Protein 8YYE (pdb70)

Sequence (765 aa):
GNDYPIVLVHGLGGWGKGEFLGYRYWGGLKDIEFYLNQTGHRTYVAT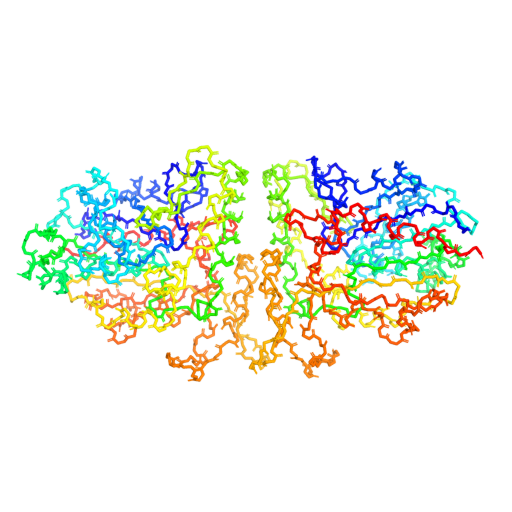VGPVSSNWDRAVELYYYIKGGTVDYGAAHAKEHGHARFGRTYPGIYGQWDETNKIHLIGHSMGGQTSRMLVELLKSGSQKEQEYYSQHPEEGISPLFTGGKNWVHSVTSLATPHNGSTFADQEQIVSFIKDFIIHLASAAGQKQESLIYDFKLDQWGLKRQPGESFHAYMNRVMTSPIWQSNDISAYDLTTFGAQELNQWMKTYPDVYYLSYTGNASYRGVVTGNYYPIGTMHPLFTLISMQMGSYTRQSPAPVIDRSWLPNDGIVNVVSAKYPFGHPNSPYDGAIKQGVWNSFPVMEGWDHMDFINFIGSNTPGYFSIYGYYNDVANRVHSLPKSGNDYPIVLVHGLGGWGKGEFLGYRYWGGLKDIEFYLNQTGHRTYVATVGPVSSNWDRAVELYYYIKGGTVDYGAAHAKEHGHARFGRTYPGIYGQWDETNKIHLIGHSMGGQTSRMLVELLKSGSQKEQEYYSQHPEEGISPLFTGGKNWVHSVTSLATPHNGSTFADQEQIVSFIKDFIIHLASAAGQKQESLIYDFKLDQWGLKRQPGESFHAYMNRVMTSPIWQSNDISAYDLTTFGAQELNQWMKTYPDVYYLSYTGNASYRGVVTGNYYPIGTMHPLFTLISMQMGSYTRQSPAPVIDRSWLPNDGIVNVVSAKYPFGHPNSPYDGAIKQGVWNSFPVMEGWDHMDFINFIGSNTPGYFSIYGYYNDVANRVHSLPK

Organism: NCBI:txid35841

Nearest PDB structures (foldseek):
  5ah1-assembly1_A  TM=9.373E-01  e=2.092E-51  Clostridium botulinum
  2hih-assembly1_A  TM=8.710E-01  e=2.775E-42  Staphylococcus hyicus
  8yib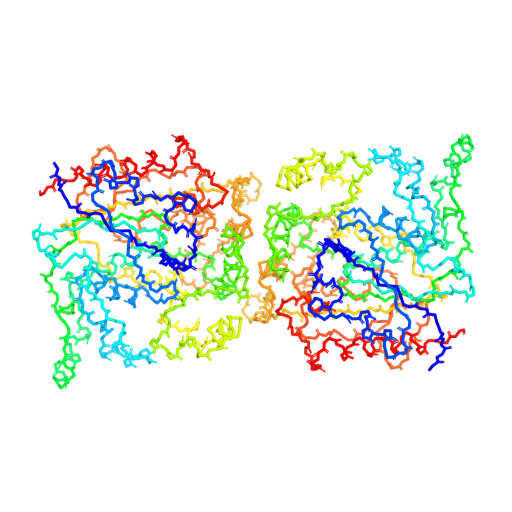-assembly1_B  TM=8.744E-01  e=1.181E-40  Staphylococcus aureus
  8s9r-assembly1_A  TM=8.376E-01  e=1.169E-41  Staphylococcus aureus USA100-CA-126
  6ksl-assembly1_B  TM=8.538E-01  e=1.849E-39  Staphylococcus aureus

InterPro domains:
  IPR029058 Alpha/Beta hydrolase fold [G3DSA:3.40.50.1820] (35-417)
  IPR029058 Alpha/Beta hydrolase fold [SSF53474] (36-390)
  IPR056304 Lipase-like, C-terminal domain [PF24708] (37-389)

Structure (mmCIF, N/CA/C/O backbone):
data_8YYE
#
_entry.id   8YYE
#
_cell.length_a   48.859
_cell.length_b   148.965
_cell.length_c   58.884
_cell.angle_alpha   90.000
_cell.angle_beta   100.948
_cell.angle_gamma   90.000
#
_symmetry.space_group_name_H-M   'P 1 21 1'
#
loop_
_entity.id
_entity.type
_entity.pdbx_description
1 polymer 'triacylglycerol lipase'
2 non-polymer 'ZINC ION'
3 water water
#
loop_
_atom_site.group_PDB
_atom_site.id
_atom_site.type_symbol
_atom_site.label_atom_id
_atom_site.label_alt_id
_atom_site.label_comp_id
_atom_site.label_asym_id
_atom_site.label_entity_id
_atom_site.label_seq_id
_atom_site.pdbx_PDB_ins_code
_atom_site.Cartn_x
_atom_site.Cartn_y
_atom_site.Cartn_z
_atom_site.occupancy
_atom_site.B_iso_or_equiv
_atom_site.auth_seq_id
_atom_site.auth_comp_id
_atom_site.auth_asym_id
_atom_site.auth_atom_id
_atom_site.pdbx_PDB_model_num
ATOM 1 N N . GLY A 1 4 ? 1.89419 -4.14852 -11.78160 1.000 43.49522 4 GLY A N 1
ATOM 2 C CA . GLY A 1 4 ? 2.55052 -4.26923 -10.49007 1.000 45.50267 4 GLY A CA 1
ATOM 3 C C . GLY A 1 4 ? 1.92144 -5.35539 -9.63628 1.000 53.85667 4 GLY A C 1
ATOM 4 O O . GLY A 1 4 ? 2.00284 -6.55122 -9.96861 1.000 55.74716 4 GLY A O 1
ATOM 5 N N . ASN A 1 5 ? 1.28081 -4.94970 -8.53824 1.000 50.83459 5 ASN A N 1
ATOM 6 C CA . ASN A 1 5 ? 0.62432 -5.89212 -7.64471 1.000 49.32407 5 ASN A CA 1
ATOM 7 C C . ASN A 1 5 ? -0.66249 -5.29953 -7.08844 1.000 47.48836 5 ASN A C 1
ATOM 8 O O . ASN A 1 5 ? -0.88231 -4.08737 -7.11459 1.000 48.62229 5 ASN A O 1
ATOM 13 N N . ASP A 1 6 ? -1.50523 -6.19012 -6.56905 1.000 49.35974 6 ASP A N 1
ATOM 14 C CA . ASP A 1 6 ? -2.79468 -5.84572 -5.98509 1.000 46.89238 6 ASP A CA 1
ATOM 15 C C . ASP A 1 6 ? -2.83233 -6.07343 -4.47360 1.000 44.63801 6 ASP A C 1
ATOM 16 O O . ASP A 1 6 ? -3.91970 -6.16811 -3.89435 1.000 41.57377 6 ASP A O 1
ATOM 21 N N . TYR A 1 7 ? -1.67947 -6.17448 -3.82689 1.000 41.70910 7 TYR A N 1
ATOM 22 C CA . TYR A 1 7 ? -1.63736 -6.52767 -2.41322 1.000 38.82940 7 TYR A CA 1
ATOM 23 C C . TYR A 1 7 ? -2.17615 -5.39600 -1.53861 1.000 39.50224 7 TYR A C 1
ATOM 24 O O . TYR A 1 7 ? -1.75995 -4.23488 -1.70059 1.000 36.09626 7 TYR A O 1
ATOM 33 N N . PRO A 1 8 ? -3.06009 -5.67874 -0.58233 1.000 35.86900 8 PRO A N 1
ATOM 34 C CA . PRO A 1 8 ? -3.51565 -4.62502 0.32488 1.000 33.33102 8 PRO A CA 1
ATOM 35 C C . PRO A 1 8 ? -2.38239 -4.12052 1.20203 1.000 30.85298 8 PRO A C 1
ATOM 36 O O . PRO A 1 8 ? -1.39995 -4.81704 1.46503 1.000 32.76434 8 PRO A O 1
ATOM 40 N N . ILE A 1 9 ? -2.51875 -2.89167 1.61134 1.000 32.45712 9 ILE A N 1
ATOM 41 C CA . ILE A 1 9 ? -1.62075 -2.23723 2.54925 1.000 28.09497 9 ILE A CA 1
ATOM 42 C C . ILE A 1 9 ? -2.14410 -2.49128 3.95343 1.000 30.51623 9 ILE A C 1
ATOM 43 O O . ILE A 1 9 ? -3.36008 -2.60913 4.16265 1.000 27.96142 9 ILE A O 1
ATOM 48 N N . VAL A 1 10 ? -1.23745 -2.59177 4.92079 1.000 27.10399 10 VAL A N 1
ATOM 49 C CA . VAL A 1 10 ? -1.60294 -2.64342 6.33211 1.000 28.74891 10 VAL A CA 1
ATOM 50 C C . VAL A 1 10 ? -0.74627 -1.63615 7.09331 1.000 29.89298 10 VAL A C 1
ATOM 51 O O . VAL A 1 10 ? 0.49357 -1.67909 7.04145 1.000 24.31370 10 VAL A O 1
ATOM 55 N N . LEU A 1 11 ? -1.41051 -0.71154 7.77603 1.000 31.24553 11 LEU A N 1
ATOM 56 C CA . LEU A 1 11 ? -0.71714 0.35713 8.47319 1.000 28.31003 11 LEU A CA 1
ATOM 57 C C . LEU A 1 11 ? -0.51493 -0.06022 9.92575 1.000 28.68407 11 LEU A C 1
ATOM 58 O O . LEU A 1 11 ? -1.43425 -0.58670 10.56628 1.000 25.96834 11 LEU A O 1
ATOM 63 N N . VAL A 1 12 ? 0.69595 0.14567 10.42680 1.000 24.09686 12 VAL A N 1
ATOM 64 C CA . VAL A 1 12 ? 1.09067 -0.27451 11.76171 1.000 24.72642 12 VAL A CA 1
ATOM 65 C C . VAL A 1 12 ? 1.58174 0.95845 12.52422 1.000 27.04219 12 VAL A C 1
ATOM 66 O O . VAL A 1 12 ? 2.67227 1.48554 12.25065 1.000 22.51772 12 VAL A O 1
ATOM 70 N N . HIS A 1 13 ? 0.77224 1.42434 13.47245 1.000 24.29535 13 HIS A N 1
ATOM 71 C CA . HIS A 1 13 ? 1.13799 2.56745 14.29092 1.000 21.60236 13 HIS A CA 1
ATOM 72 C C . HIS A 1 13 ? 2.36901 2.23191 15.12000 1.000 27.01460 13 HIS A C 1
ATOM 73 O O . HIS A 1 13 ? 2.73996 1.06158 15.27118 1.000 25.36478 13 HIS A O 1
ATOM 80 N N . GLY A 1 14 ? 2.99772 3.26642 15.66890 1.000 23.24587 14 GLY A N 1
ATOM 81 C CA . GLY A 1 14 ? 4.17351 3.11194 16.50590 1.000 23.44124 14 GLY A CA 1
ATOM 82 C C . GLY A 1 14 ? 3.86973 3.34960 17.96935 1.000 21.59024 14 GLY A C 1
ATOM 83 O O . GLY A 1 14 ? 2.76977 3.06950 18.44873 1.000 23.34008 14 GLY A O 1
ATOM 84 N N . LEU A 1 15 ? 4.84410 3.89964 18.68631 1.000 22.26954 15 LEU A N 1
ATOM 85 C CA . LEU A 1 15 ? 4.68938 4.12260 20.11664 1.000 22.75874 15 LEU A CA 1
ATOM 86 C C . LEU A 1 15 ? 3.52749 5.07788 20.39789 1.000 27.00473 15 LEU A C 1
ATOM 87 O O . LEU A 1 15 ? 3.41519 6.14047 19.76906 1.000 24.50942 15 LEU A O 1
ATOM 92 N N . GLY A 1 16 ? 2.67350 4.70009 21.36104 1.000 21.50508 16 GLY A N 1
ATOM 93 C CA . GLY A 1 16 ? 1.49460 5.45352 21.73160 1.000 18.74891 16 GLY A CA 1
ATOM 94 C C . GLY A 1 16 ? 0.27594 5.22132 20.86297 1.000 22.92650 16 GLY A C 1
ATOM 95 O O . GLY A 1 16 ? -0.82477 5.64218 21.25289 1.000 21.99209 16 GLY A O 1
ATOM 96 N N . GLY A 1 17 ? 0.42944 4.56349 19.71056 1.000 21.46663 17 GLY A N 1
ATOM 97 C CA . GLY A 1 17 ? -0.66353 4.48503 18.75432 1.000 21.20134 17 GLY A CA 1
ATOM 98 C C . GLY A 1 17 ? -1.90616 3.84143 19.35520 1.000 27.45761 17 GLY A C 1
ATOM 99 O O . GLY A 1 17 ? -1.82569 2.99457 20.25122 1.000 27.69704 17 GLY A O 1
ATOM 100 N N . TRP A 1 18 ? -3.06466 4.24159 18.83082 1.000 30.11406 18 TRP A N 1
ATOM 101 C CA . TRP A 1 18 ? -4.37614 3.86564 19.34393 1.000 28.03042 18 TRP A CA 1
ATOM 102 C C . TRP A 1 18 ? -5.27354 3.45714 18.18120 1.000 32.12546 18 TRP A C 1
ATOM 103 O O . TRP A 1 18 ? -5.07575 3.88984 17.04343 1.000 30.20534 18 TRP A O 1
ATOM 114 N N . GLY A 1 19 ? -6.28941 2.62835 18.47569 1.000 33.58185 19 GLY A N 1
ATOM 115 C CA . GLY A 1 19 ? -7.28073 2.24781 17.49052 1.000 33.25527 19 GLY A CA 1
ATOM 116 C C . GLY A 1 19 ? -8.43453 3.23815 17.43713 1.000 39.27348 19 GLY A C 1
ATOM 117 O O . GLY A 1 19 ? -8.64070 4.02620 18.36187 1.000 41.15126 19 GLY A O 1
ATOM 118 N N . LYS A 1 20 ? -9.18527 3.22412 16.33284 1.000 44.60717 20 LYS A N 1
ATOM 119 C CA . LYS A 1 20 ? -10.40476 4.02406 16.32092 1.000 45.18639 20 LYS A CA 1
ATOM 120 C C . LYS A 1 20 ? -11.40583 3.38695 17.27066 1.000 52.17029 20 LYS A C 1
ATOM 121 O O . LYS A 1 20 ? -11.38683 2.17150 17.50730 1.000 55.08873 20 LYS A O 1
ATOM 127 N N . GLY A 1 21 ? -12.28310 4.21056 17.82178 1.000 49.55043 21 GLY A N 1
ATOM 128 C CA . GLY A 1 21 ? -13.05115 3.79341 18.96487 1.000 46.26766 21 GLY A CA 1
ATOM 129 C C . GLY A 1 21 ? -12.38184 4.13573 20.27273 1.000 44.36249 21 GLY A C 1
ATOM 130 O O . GLY A 1 21 ? -12.98818 3.94239 21.33579 1.000 47.49498 21 GLY A O 1
ATOM 131 N N . GLU A 1 22 ? -11.14596 4.62847 20.22565 1.000 38.16505 22 GLU A N 1
ATOM 132 C CA . GLU A 1 22 ? -10.50097 5.16801 21.41026 1.000 38.61862 22 GLU A CA 1
ATOM 133 C C . GLU A 1 22 ? -10.64671 6.68240 21.50857 1.000 40.54598 22 GLU A C 1
ATOM 134 O O . GLU A 1 22 ? -10.77640 7.21145 22.61789 1.000 40.55207 22 GLU A O 1
ATOM 140 N N . PHE A 1 23 ? -10.67476 7.38317 20.37318 1.000 39.17959 23 PHE A N 1
ATOM 141 C CA . PHE A 1 23 ? -10.98317 8.81137 20.31442 1.000 37.36211 23 PHE A CA 1
ATOM 142 C C . PHE A 1 23 ? -11.99788 9.03150 19.20947 1.000 37.79767 23 PHE A C 1
ATOM 143 O O . PHE A 1 23 ? -11.71860 8.71635 18.05003 1.000 45.65709 23 PHE A O 1
ATOM 151 N N . LEU A 1 24 ? -13.15675 9.58531 19.54110 1.000 38.74448 24 LEU A N 1
ATOM 152 C CA . LEU A 1 24 ? -14.12800 9.90922 18.50212 1.000 35.13519 24 LEU A CA 1
ATOM 153 C C . LEU A 1 24 ? -13.60407 11.08194 17.67843 1.000 37.76598 24 LEU A C 1
ATOM 154 O O . LEU A 1 24 ? -13.30262 12.15057 18.22218 1.000 42.76256 24 LEU A O 1
ATOM 156 N N . GLY A 1 25 ? -13.44334 10.86999 16.37551 1.000 39.83597 25 GLY A N 1
ATOM 157 C CA . GLY A 1 25 ? -13.07783 11.93664 15.46610 1.000 37.07461 25 GLY A CA 1
ATOM 158 C C . GLY A 1 25 ? -11.60059 12.22501 15.31591 1.000 42.14228 25 GLY A C 1
ATOM 159 O O . GLY A 1 25 ? -11.24780 13.17784 14.60843 1.000 46.52177 25 GLY A O 1
ATOM 160 N N . TYR A 1 26 ? -10.72394 11.45278 15.95073 1.000 37.75227 26 TYR A N 1
ATOM 161 C CA . TYR A 1 26 ? -9.28141 11.68718 15.87510 1.000 34.57985 26 TYR A CA 1
ATOM 162 C C . TYR A 1 26 ? -8.58485 10.35048 15.63701 1.000 39.24464 26 TYR A C 1
ATOM 163 O O . TYR A 1 26 ? -8.55050 9.48514 16.52434 1.000 32.96428 26 TYR A O 1
ATOM 172 N N . ARG A 1 27 ? -8.03479 10.19523 14.43829 1.000 31.39449 27 ARG A N 1
ATOM 173 C CA . ARG A 1 27 ? -7.37818 8.98613 13.98611 1.000 29.28985 27 ARG A CA 1
ATOM 174 C C . ARG A 1 27 ? -5.86684 9.12500 14.08913 1.000 31.98960 27 ARG A C 1
ATOM 175 O O . ARG A 1 27 ? -5.30434 10.19712 13.86512 1.000 31.45197 27 ARG A O 1
ATOM 183 N N . TYR A 1 28 ? -5.20538 8.01862 14.42670 1.000 31.61474 28 TYR A N 1
ATOM 184 C CA . TYR A 1 28 ? -3.74738 8.01129 14.38158 1.000 30.31335 28 TYR A CA 1
ATOM 185 C C . TYR A 1 28 ? -3.22979 8.35496 12.98357 1.000 28.26567 28 TYR A C 1
ATOM 186 O O . TYR A 1 28 ? -2.29804 9.15514 12.84424 1.000 31.67836 28 TYR A O 1
ATOM 195 N N . TRP A 1 29 ? -3.81718 7.76727 11.94068 1.000 23.86843 29 TRP A N 1
ATOM 196 C CA . TRP A 1 29 ? -3.34869 7.98575 10.57462 1.000 26.38963 29 TRP A CA 1
ATOM 197 C C . TRP A 1 29 ? -4.19090 9.06759 9.92820 1.000 33.46921 29 TRP A C 1
ATOM 198 O O . TRP A 1 29 ? -5.15950 8.77190 9.22742 1.000 35.35076 29 TRP A O 1
ATOM 209 N N . GLY A 1 30 ? -3.79894 10.33388 10.12955 1.000 30.46785 30 GLY A N 1
ATOM 210 C CA . GLY A 1 30 ? -4.48572 11.47185 9.54668 1.000 29.52820 30 GLY A CA 1
ATOM 211 C C . GLY A 1 30 ? -4.89779 12.53492 10.54153 1.000 34.27551 30 GLY A C 1
ATOM 212 O O . GLY A 1 30 ? -5.11106 13.69102 10.13741 1.000 32.57080 30 GLY A O 1
ATOM 213 N N . GLY A 1 31 ? -4.99819 12.19269 11.83028 1.000 35.08766 31 GLY A N 1
ATOM 214 C CA . GLY A 1 31 ? -5.47764 13.11413 12.84968 1.000 29.23589 31 GLY A CA 1
ATOM 215 C C . GLY A 1 31 ? -6.93742 13.45607 12.62321 1.000 33.92986 31 GLY A C 1
ATOM 216 O O . GLY A 1 31 ? -7.81666 12.63142 12.88760 1.000 29.84574 31 GLY A O 1
ATOM 217 N N . LEU A 1 32 ? -7.20663 14.66098 12.10526 1.000 32.11129 32 LEU A N 1
ATOM 218 C CA . LEU A 1 32 ? -8.54758 15.04934 11.69641 1.000 27.65948 32 LEU A CA 1
ATOM 219 C C . LEU A 1 32 ? -8.91026 14.51598 10.31561 1.000 30.25920 32 LEU A C 1
ATOM 220 O O . LEU A 1 32 ? -10.06077 14.66247 9.89467 1.000 31.88508 32 LEU A O 1
ATOM 225 N N . LYS A 1 33 ? -7.97803 13.86709 9.62167 1.000 30.60253 33 LYS A N 1
ATOM 226 C CA . LYS A 1 33 ? -8.22902 13.26021 8.31948 1.000 37.35012 33 LYS A CA 1
ATOM 227 C C . LYS A 1 33 ? -8.22581 11.73920 8.46661 1.000 37.06856 33 LYS A C 1
ATOM 228 O O . LYS A 1 33 ? -7.68596 11.22171 9.44441 1.000 41.68752 33 LYS A O 1
ATOM 234 N N . ASP A 1 34 ? -8.88242 11.00948 7.53877 1.000 32.50602 34 ASP A N 1
ATOM 235 C CA . ASP A 1 34 ? -8.76045 9.54373 7.49052 1.000 37.74826 34 ASP A CA 1
ATOM 236 C C . ASP A 1 34 ? -7.89774 9.22238 6.25895 1.000 40.47437 34 ASP A C 1
ATOM 237 O O . ASP A 1 34 ? -8.35135 9.30710 5.10877 1.000 37.91471 34 ASP A O 1
ATOM 242 N N . ILE A 1 35 ? -6.63373 8.87169 6.51358 1.000 37.33896 35 ILE A N 1
ATOM 243 C CA . ILE A 1 35 ? -5.73163 8.45579 5.44089 1.000 38.00102 35 ILE A CA 1
ATOM 244 C C . ILE A 1 35 ? -6.19307 7.13859 4.82515 1.000 36.49283 35 ILE A C 1
ATOM 245 O O . ILE A 1 35 ? -6.25875 6.99531 3.59415 1.000 37.51531 35 ILE A O 1
ATOM 250 N N . GLU A 1 36 ? -6.50895 6.15384 5.66672 1.000 35.09825 36 GLU A N 1
ATOM 251 C CA . GLU A 1 36 ? -6.93610 4.85116 5.15132 1.000 40.73802 36 GLU A CA 1
ATOM 252 C C . GLU A 1 36 ? -8.19833 4.98562 4.30576 1.000 39.72775 36 GLU A C 1
ATOM 253 O O . GLU A 1 36 ? -8.41509 4.21151 3.36155 1.000 33.14328 36 GLU A O 1
ATOM 259 N N . PHE A 1 37 ? -9.05392 5.95589 4.63790 1.000 37.39055 37 PHE A N 1
ATOM 260 C CA . PHE A 1 37 ? -10.24341 6.16162 3.83126 1.000 33.35465 37 PHE A CA 1
ATOM 261 C C . PHE A 1 37 ? -9.87767 6.79913 2.50876 1.000 35.98742 37 PHE A C 1
ATOM 262 O O . PHE A 1 37 ? -10.46074 6.47244 1.46991 1.000 35.92785 37 PHE A O 1
ATOM 270 N N . TYR A 1 38 ? -8.88888 7.69009 2.52029 1.000 37.58576 38 TYR A N 1
ATOM 271 C CA . TYR A 1 38 ? -8.48292 8.30647 1.27079 1.000 35.07517 38 TYR A CA 1
ATOM 272 C C . TYR A 1 38 ? -7.85756 7.26916 0.34936 1.000 36.25028 38 TYR A C 1
ATOM 273 O O . TYR A 1 38 ? -8.13542 7.26003 -0.85470 1.000 39.19283 38 TYR A O 1
ATOM 282 N N . LEU A 1 39 ? -7.02707 6.37472 0.90201 1.000 31.30001 39 LEU A N 1
ATOM 283 C CA . LEU A 1 39 ? -6.37234 5.35222 0.08498 1.000 32.48967 39 LEU A CA 1
ATOM 284 C C . LEU A 1 39 ? -7.38646 4.38480 -0.50410 1.000 35.01058 39 LEU A C 1
ATOM 285 O O . LEU A 1 39 ? -7.29849 4.02510 -1.68221 1.000 34.18848 39 LEU A O 1
ATOM 290 N N . ASN A 1 40 ? -8.35206 3.93905 0.30227 1.000 36.43311 40 ASN A N 1
ATOM 291 C CA . ASN A 1 40 ? -9.32386 2.97828 -0.21086 1.000 37.25510 40 ASN A CA 1
ATOM 292 C C . ASN A 1 40 ? -10.20928 3.62688 -1.27054 1.000 38.26697 40 ASN A C 1
ATOM 293 O O . ASN A 1 40 ? -10.49395 3.01829 -2.30707 1.000 42.83594 40 ASN A O 1
ATOM 298 N N . GLN A 1 41 ? -10.62147 4.87491 -1.05291 1.000 36.20277 41 GLN A N 1
ATOM 299 C CA . GLN A 1 41 ? -11.42353 5.55376 -2.06136 1.000 41.17209 41 GLN A CA 1
ATOM 300 C C . GLN A 1 41 ? -10.67052 5.76525 -3.37205 1.000 37.65050 41 GLN A C 1
ATOM 301 O O . GLN A 1 41 ? -11.29716 5.77135 -4.43508 1.000 35.14258 41 GLN A O 1
ATOM 307 N N . THR A 1 42 ? -9.35023 5.93707 -3.32648 1.000 33.97521 42 THR A N 1
ATOM 308 C CA . THR A 1 42 ? -8.55346 6.12463 -4.52983 1.000 34.48747 42 THR A CA 1
ATOM 309 C C . THR A 1 42 ? -7.98544 4.80194 -5.06167 1.000 40.30760 42 THR A C 1
ATOM 310 O O . THR A 1 42 ? -6.99404 4.81111 -5.79677 1.000 45.92318 42 THR A O 1
ATOM 314 N N . GLY A 1 43 ? -8.57769 3.66558 -4.69345 1.000 35.57572 43 GLY A N 1
ATOM 315 C CA . GLY A 1 43 ? -8.25050 2.40945 -5.33302 1.000 36.91038 43 GLY A CA 1
ATOM 316 C C . GLY A 1 43 ? -7.13439 1.59873 -4.71143 1.000 42.71244 43 GLY A C 1
ATOM 317 O O . GLY A 1 43 ? -6.61528 0.68228 -5.36713 1.000 41.65284 43 GLY A O 1
ATOM 318 N N . HIS A 1 44 ? -6.74924 1.87775 -3.47523 1.000 35.68737 44 HIS A N 1
ATOM 319 C CA . HIS A 1 44 ? -5.74426 1.05656 -2.81288 1.000 38.30824 44 HIS A CA 1
ATOM 320 C C . HIS A 1 44 ? -6.35505 0.45563 -1.54673 1.000 37.73494 44 HIS A C 1
ATOM 321 O O . HIS A 1 44 ? -6.59331 1.16822 -0.56385 1.000 31.87963 44 HIS A O 1
ATOM 328 N N . ARG A 1 45 ? -6.62097 -0.85565 -1.57219 1.000 33.77723 45 ARG A N 1
ATOM 329 C CA . ARG A 1 45 ? -7.20447 -1.50976 -0.40471 1.000 39.61465 45 ARG A CA 1
ATOM 330 C C . ARG A 1 45 ? -6.23810 -1.37915 0.76636 1.000 40.12714 45 ARG A C 1
ATOM 331 O O . ARG A 1 45 ? -5.07692 -1.79901 0.67165 1.000 33.37720 45 ARG A O 1
ATOM 339 N N . THR A 1 46 ? -6.70714 -0.73171 1.84420 1.000 35.93565 46 THR A N 1
ATOM 340 C CA . THR A 1 46 ? -5.88578 -0.37837 2.99967 1.000 37.88954 46 THR A CA 1
ATOM 341 C C . THR A 1 46 ? -6.57054 -0.74407 4.31086 1.000 35.75533 46 THR A C 1
ATOM 342 O O . THR A 1 46 ? -7.74518 -0.41690 4.51814 1.000 36.68016 46 THR A O 1
ATOM 346 N N . TYR A 1 47 ? -5.81400 -1.41150 5.19611 1.000 32.98023 47 TYR A N 1
ATOM 347 C CA . TYR A 1 47 ? -6.25781 -1.81471 6.52823 1.000 32.92260 47 TYR A CA 1
ATOM 348 C C . TYR A 1 47 ? -5.40302 -1.14692 7.61023 1.000 31.76645 47 TYR A C 1
ATOM 349 O O . TYR A 1 47 ? -4.16778 -1.11526 7.51236 1.000 29.99169 47 TYR A O 1
ATOM 358 N N . VAL A 1 48 ? -6.05605 -0.64228 8.65762 1.000 25.62141 48 VAL A N 1
ATOM 359 C CA . VAL A 1 48 ? -5.36995 -0.10931 9.83032 1.000 28.84102 48 VAL A CA 1
ATOM 360 C C . VAL A 1 48 ? -5.30824 -1.20719 10.87975 1.000 28.99917 48 VAL A C 1
ATOM 361 O O . VAL A 1 48 ? -6.34745 -1.70837 11.32077 1.000 34.82864 48 VAL A O 1
ATOM 365 N N . ALA A 1 49 ? -4.10524 -1.57995 11.30253 1.000 30.13582 49 ALA A N 1
ATOM 366 C CA . ALA A 1 49 ? -3.97866 -2.56892 12.36060 1.000 29.54706 49 ALA A CA 1
ATOM 367 C C . ALA A 1 49 ? -3.66002 -1.86645 13.67167 1.000 33.45410 49 ALA A C 1
ATOM 368 O O . ALA A 1 49 ? -3.08798 -0.77478 13.68382 1.000 27.03721 49 ALA A O 1
ATOM 370 N N . THR A 1 50 ? -4.06149 -2.49650 14.77828 1.000 33.38395 50 THR A N 1
ATOM 371 C CA . THR A 1 50 ? -3.92108 -1.91294 16.10499 1.000 30.64837 50 THR A CA 1
ATOM 372 C C . THR A 1 50 ? -3.29691 -2.94828 17.02864 1.000 28.17251 50 THR A C 1
ATOM 373 O O . THR A 1 50 ? -3.86609 -4.02047 17.24548 1.000 30.18580 50 THR A O 1
ATOM 377 N N . VAL A 1 51 ? -2.12037 -2.62856 17.54809 1.000 26.43530 51 VAL A N 1
ATOM 378 C CA . VAL A 1 51 ? -1.36919 -3.47440 18.44584 1.000 24.70018 51 VAL A CA 1
ATOM 379 C C . VAL A 1 51 ? -1.06999 -2.64301 19.68943 1.000 24.28341 51 VAL A C 1
ATOM 380 O O . VAL A 1 51 ? -1.51968 -1.50762 19.80306 1.000 28.84616 51 VAL A O 1
ATOM 384 N N . GLY A 1 52 ? -0.30457 -3.20140 20.62045 1.000 30.59279 52 GLY A N 1
ATOM 385 C CA . GLY A 1 52 ? -0.06581 -2.52674 21.87972 1.000 28.19455 52 GLY A CA 1
ATOM 386 C C . GLY A 1 52 ? 0.71859 -1.24313 21.70549 1.000 26.78318 52 GLY A C 1
ATOM 387 O O . GLY A 1 52 ? 1.75846 -1.22607 21.04370 1.000 27.63450 52 GLY A O 1
ATOM 388 N N . PRO A 1 53 ? 0.23611 -0.13920 22.28998 1.000 23.48980 53 PRO A N 1
ATOM 389 C CA . PRO A 1 53 ? 0.92828 1.14690 22.07180 1.000 24.50361 53 PRO A CA 1
ATOM 390 C C . PRO A 1 53 ? 2.30364 1.22711 22.70942 1.000 24.26414 53 PRO A C 1
ATOM 391 O O . PRO A 1 53 ? 3.12674 2.02794 22.25671 1.000 25.25711 53 PRO A O 1
ATOM 395 N N . VAL A 1 54 ? 2.58100 0.44412 23.75386 1.000 25.38971 54 VAL A N 1
ATOM 396 C CA . VAL A 1 54 ? 3.78422 0.61498 24.56324 1.000 24.20104 54 VAL A CA 1
ATOM 397 C C . VAL A 1 54 ? 4.47519 -0.70009 24.88339 1.000 24.65784 54 VAL A C 1
ATOM 398 O O . VAL A 1 54 ? 5.49479 -0.69390 25.58097 1.000 26.14533 54 VAL A O 1
ATOM 402 N N . SER A 1 55 ? 3.97907 -1.82448 24.39453 1.000 23.41148 55 SER A N 1
ATOM 403 C CA . SER A 1 55 ? 4.67660 -3.06482 24.71413 1.000 27.57248 55 SER A CA 1
ATOM 404 C C . SER A 1 55 ? 5.85268 -3.29407 23.75364 1.000 24.94656 55 SER A C 1
ATOM 405 O O . SER A 1 55 ? 6.19928 -2.44649 22.91955 1.000 23.03566 55 SER A O 1
ATOM 408 N N . SER A 1 56 ? 6.49907 -4.44653 23.90492 1.000 23.87810 56 SER A N 1
ATOM 409 C CA . SER A 1 56 ? 7.65377 -4.78138 23.08899 1.000 25.63567 56 SER A CA 1
ATOM 410 C C . SER A 1 56 ? 7.26033 -4.99564 21.62776 1.000 26.43105 56 SER A C 1
ATOM 411 O O . SER A 1 56 ? 6.12305 -5.35213 21.30226 1.000 29.70758 56 SER A O 1
ATOM 414 N N . ASN A 1 57 ? 8.23078 -4.77330 20.73760 1.000 23.87305 57 ASN A N 1
ATOM 415 C CA . ASN A 1 57 ? 8.04515 -5.13904 19.33467 1.000 26.62970 57 ASN A CA 1
ATOM 416 C C . ASN A 1 57 ? 7.66857 -6.61959 19.18602 1.000 27.61342 57 ASN A C 1
ATOM 417 O O . ASN A 1 57 ? 6.82318 -6.96326 18.34747 1.000 25.06529 57 ASN A O 1
ATOM 422 N N . TRP A 1 58 ? 8.24545 -7.50374 20.01422 1.000 23.89394 58 TRP A N 1
ATOM 423 C CA . TRP A 1 58 ? 7.83204 -8.91017 20.00226 1.000 26.01533 58 TRP A CA 1
ATOM 424 C C . TRP A 1 58 ? 6.34438 -9.03616 20.31294 1.000 23.55738 58 TRP A C 1
ATOM 425 O O . TRP A 1 58 ? 5.57448 -9.60943 19.53242 1.000 24.66852 58 TRP A O 1
ATOM 436 N N . ASP A 1 59 ? 5.91444 -8.46606 21.43015 1.000 23.81007 59 ASP A N 1
ATOM 437 C CA . ASP A 1 59 ? 4.50045 -8.50790 21.78585 1.000 26.26459 59 ASP A CA 1
ATOM 438 C C . ASP A 1 59 ? 3.62671 -7.94498 20.66733 1.000 28.85388 59 ASP A C 1
ATOM 439 O O . ASP A 1 59 ? 2.59654 -8.53434 20.31949 1.000 26.98907 59 ASP A O 1
ATOM 444 N N . ARG A 1 60 ? 4.05602 -6.82325 20.06212 1.000 25.55386 60 ARG A N 1
ATOM 445 C CA . ARG A 1 60 ? 3.29846 -6.15640 18.99988 1.000 26.27324 60 ARG A CA 1
ATOM 446 C C . ARG A 1 60 ? 3.27872 -6.96490 17.69586 1.000 23.48549 60 ARG A C 1
ATOM 447 O O . ARG A 1 60 ? 2.25717 -7.00034 16.99605 1.000 20.16101 60 ARG A O 1
ATOM 455 N N . ALA A 1 61 ? 4.39464 -7.60376 17.33990 1.000 23.44476 61 ALA A N 1
ATOM 456 C CA . ALA A 1 61 ? 4.40963 -8.42544 16.12783 1.000 27.89715 61 ALA A CA 1
ATOM 457 C C . ALA A 1 61 ? 3.47567 -9.62649 16.24471 1.000 26.38152 61 ALA A C 1
ATOM 458 O O . ALA A 1 61 ? 2.76300 -9.96218 15.28694 1.000 25.10266 61 ALA A O 1
ATOM 460 N N . VAL A 1 62 ? 3.46946 -10.29594 17.39892 1.000 21.96522 62 VAL A N 1
ATOM 461 C CA . VAL A 1 62 ? 2.57431 -11.43466 17.57002 1.000 21.85581 62 VAL A CA 1
ATOM 462 C C . VAL A 1 62 ? 1.11997 -10.98734 17.48159 1.000 22.83857 62 VAL A C 1
ATOM 463 O O . VAL A 1 62 ? 0.32625 -11.56354 16.72811 1.000 24.70630 62 VAL A O 1
ATOM 467 N N . GLU A 1 63 ? 0.76269 -9.93793 18.23733 1.000 24.99814 63 GLU A N 1
ATOM 468 C CA . GLU A 1 63 ? -0.57013 -9.33255 18.14744 1.000 25.30051 63 GLU A CA 1
ATOM 469 C C . GLU A 1 63 ? -0.93274 -8.96473 16.71351 1.000 23.81386 63 GLU A C 1
ATOM 470 O O . GLU A 1 63 ? -2.06489 -9.18474 16.27118 1.000 24.35127 63 GLU A O 1
ATOM 476 N N . LEU A 1 64 ? 0.00661 -8.36934 15.98458 1.000 24.05973 64 LEU A N 1
ATOM 477 C CA . LEU A 1 64 ? -0.26981 -7.92445 14.62220 1.000 26.89304 64 LEU A CA 1
ATOM 478 C C . LEU A 1 64 ? -0.54858 -9.10652 13.69822 1.000 27.82286 64 LEU A C 1
ATOM 479 O O . LEU A 1 64 ? -1.36326 -9.01156 12.76541 1.000 23.05541 64 LEU A O 1
ATOM 484 N N . TYR A 1 65 ? 0.13295 -10.22537 13.93143 1.000 27.27946 65 TYR A N 1
ATOM 485 C CA . TYR A 1 65 ? -0.16310 -11.42042 13.15503 1.000 29.09173 65 TYR A CA 1
ATOM 486 C C . TYR A 1 65 ? -1.62251 -11.83066 13.33936 1.000 27.98859 65 TYR A C 1
ATOM 487 O O . TYR A 1 65 ? -2.36428 -11.98746 12.35876 1.000 27.13011 65 TYR A O 1
ATOM 496 N N . TYR A 1 66 ? -2.06924 -11.95665 14.59583 1.000 26.01074 66 TYR A N 1
ATOM 497 C CA . TYR A 1 66 ? -3.42047 -12.45707 14.83052 1.000 27.08141 66 TYR A CA 1
ATOM 498 C C . TYR A 1 66 ? -4.46145 -11.41509 14.45308 1.000 26.76403 66 TYR A C 1
ATOM 499 O O . TYR A 1 66 ? -5.58541 -11.76696 14.06826 1.000 24.03856 66 TYR A O 1
ATOM 508 N N . TYR A 1 67 ? -4.09235 -10.13236 14.51974 1.000 28.42198 67 TYR A N 1
ATOM 509 C CA . TYR A 1 67 ? -4.98737 -9.07659 14.06388 1.000 26.14023 67 TYR A CA 1
ATOM 510 C C . TYR A 1 67 ? -5.31782 -9.24676 12.58941 1.000 25.30865 67 TYR A C 1
ATOM 511 O O . TYR A 1 67 ? -6.48837 -9.17198 12.20111 1.000 26.96658 67 TYR A O 1
ATOM 520 N N . ILE A 1 68 ? -4.30070 -9.48050 11.75501 1.000 23.46952 68 ILE A N 1
ATOM 521 C CA . ILE A 1 68 ? -4.52403 -9.69838 10.32488 1.000 26.82733 68 ILE A CA 1
ATOM 522 C C . ILE A 1 68 ? -5.09968 -11.09560 10.06462 1.000 31.92741 68 ILE A C 1
ATOM 523 O O . ILE A 1 68 ? -6.18020 -11.23946 9.48529 1.000 31.58153 68 ILE A O 1
ATOM 528 N N . LYS A 1 69 ? -4.37487 -12.14845 10.48223 1.000 30.22345 69 LYS A N 1
ATOM 529 C CA . LYS A 1 69 ? -4.76036 -13.52000 10.13176 1.000 28.77331 69 LYS A CA 1
ATOM 530 C C . LYS A 1 69 ? -6.04824 -13.94942 10.81690 1.000 29.37571 69 LYS A C 1
ATOM 531 O O . LYS A 1 69 ? -6.89091 -14.61089 10.20048 1.000 27.76251 69 LYS A O 1
ATOM 537 N N . GLY A 1 70 ? -6.20660 -13.61109 12.09295 1.000 30.05241 70 GLY A N 1
ATOM 538 C CA . GLY A 1 70 ? -7.29026 -14.15732 12.88318 1.000 27.69600 70 GLY A CA 1
ATOM 539 C C . GLY A 1 70 ? -6.81544 -15.26073 13.81218 1.000 30.36626 70 GLY A C 1
ATOM 540 O O . GLY A 1 70 ? -5.98192 -16.07803 13.42486 1.000 28.89474 70 GLY A O 1
ATOM 541 N N . GLY A 1 71 ? -7.31711 -15.28081 15.04178 1.000 26.64164 71 GLY A N 1
ATOM 542 C CA . GLY A 1 71 ? -7.00526 -16.28672 16.02803 1.000 23.94184 71 GLY A CA 1
ATOM 543 C C . GLY A 1 71 ? -6.75095 -15.65514 17.38067 1.000 31.53027 71 GLY A C 1
ATOM 544 O O . GLY A 1 71 ? -7.02932 -14.47481 17.60776 1.000 31.15776 71 GLY A O 1
ATOM 545 N N . THR A 1 72 ? -6.19327 -16.44728 18.29246 1.000 27.94893 72 THR A N 1
ATOM 546 C CA . THR A 1 72 ? -5.90784 -15.98702 19.64467 1.000 31.43139 72 THR A CA 1
ATOM 547 C C . THR A 1 72 ? -4.41332 -15.73420 19.79864 1.000 27.65068 72 THR A C 1
ATOM 548 O O . THR A 1 72 ? -3.59450 -16.59249 19.45465 1.000 24.52082 72 THR A O 1
ATOM 552 N N . VAL A 1 73 ? -4.07318 -14.54251 20.30908 1.000 26.99605 73 VAL A N 1
ATOM 553 C CA . VAL A 1 73 ? -2.67949 -14.14411 20.47818 1.000 23.57730 73 VAL A CA 1
ATOM 554 C C . VAL A 1 73 ? -1.96795 -15.11785 21.41448 1.000 24.60618 73 VAL A C 1
ATOM 555 O O . VAL A 1 73 ? -2.41657 -15.37537 22.54317 1.000 22.22847 73 VAL A O 1
ATOM 559 N N . ASP A 1 74 ? -0.83460 -15.64053 20.94244 1.000 21.38242 74 ASP A N 1
ATOM 560 C CA . ASP A 1 74 ? 0.04395 -16.54588 21.67953 1.000 25.28842 74 ASP A CA 1
ATOM 561 C C . ASP A 1 74 ? 1.44311 -15.95005 21.62034 1.000 24.50539 74 ASP A C 1
ATOM 562 O O . ASP A 1 74 ? 2.06202 -15.90352 20.55195 1.000 27.13551 74 ASP A O 1
ATOM 567 N N . TYR A 1 75 ? 1.93435 -15.46460 22.75573 1.000 22.20554 75 TYR A N 1
ATOM 568 C CA . TYR A 1 75 ? 3.23796 -14.81565 22.74052 1.000 25.64410 75 TYR A CA 1
ATOM 569 C C . TYR A 1 75 ? 4.39129 -15.80024 22.83151 1.000 25.88560 75 TYR A C 1
ATOM 570 O O . TYR A 1 75 ? 5.54939 -15.36301 22.82887 1.000 28.90126 75 TYR A O 1
ATOM 579 N N . GLY A 1 76 ? 4.11362 -17.10254 22.90066 1.000 23.97499 76 GLY A N 1
ATOM 580 C CA . GLY A 1 76 ? 5.16747 -18.07699 23.07221 1.000 26.22135 76 GLY A CA 1
ATOM 581 C C . GLY A 1 76 ? 5.36371 -18.45835 24.52328 1.000 31.67782 76 GLY A C 1
ATOM 582 O O . GLY A 1 76 ? 5.49303 -17.58341 25.38604 1.000 31.02769 76 GLY A O 1
ATOM 583 N N . ALA A 1 77 ? 5.37434 -19.76699 24.80459 1.000 32.22596 77 ALA A N 1
ATOM 584 C CA . ALA A 1 77 ? 5.50872 -20.22900 26.18076 1.000 30.26296 77 ALA A CA 1
ATOM 585 C C . ALA A 1 77 ? 6.87435 -19.86599 26.73312 1.000 33.20087 77 ALA A C 1
ATOM 586 O O . ALA A 1 77 ? 6.99566 -19.42917 27.88931 1.000 33.02383 77 ALA A O 1
ATOM 588 N N . ALA A 1 78 ? 7.91369 -20.02245 25.91119 1.000 27.98859 78 ALA A N 1
ATOM 589 C CA . ALA A 1 78 ? 9.26342 -19.70308 26.35949 1.000 34.29333 78 ALA A CA 1
ATOM 590 C C . ALA A 1 78 ? 9.42274 -18.20644 26.58085 1.000 31.18995 78 ALA A C 1
ATOM 591 O O . ALA A 1 78 ? 9.93549 -17.77468 27.62152 1.000 32.43755 78 ALA A O 1
ATOM 593 N N . HIS A 1 79 ? 8.98359 -17.40494 25.61176 1.000 31.32478 79 HIS A N 1
ATOM 594 C CA . HIS A 1 79 ? 9.03008 -15.95954 25.78122 1.000 34.09656 79 HIS A CA 1
ATOM 595 C C . HIS A 1 79 ? 8.26629 -15.54914 27.03557 1.000 32.20811 79 HIS A C 1
ATOM 596 O O . HIS A 1 79 ? 8.75041 -14.72763 27.82539 1.000 29.57281 79 HIS A O 1
ATOM 603 N N . ALA A 1 80 ? 7.08814 -16.14720 27.25807 1.000 26.29958 80 ALA A N 1
ATOM 604 C CA . ALA A 1 80 ? 6.25834 -15.72379 28.38447 1.000 34.12283 80 ALA A CA 1
ATOM 605 C C . ALA A 1 80 ? 6.90004 -16.10780 29.71193 1.000 34.17958 80 ALA A C 1
ATOM 606 O O . ALA A 1 80 ? 6.82730 -15.35692 30.69497 1.000 33.88289 80 ALA A O 1
ATOM 608 N N . LYS A 1 81 ? 7.54443 -17.27095 29.75063 1.000 32.58680 81 LYS A N 1
ATOM 609 C CA . LYS A 1 81 ? 8.25383 -17.68336 30.95134 1.000 34.03652 81 LYS A CA 1
ATOM 610 C C . LYS A 1 81 ? 9.47100 -16.79381 31.20050 1.000 29.86843 81 LYS A C 1
ATOM 611 O O . LYS A 1 81 ? 9.67090 -16.30896 32.31701 1.000 33.86413 81 LYS A O 1
ATOM 617 N N . GLU A 1 82 ? 10.28092 -16.53994 30.16682 1.000 28.02917 82 GLU A N 1
ATOM 618 C CA . GLU A 1 82 ? 11.50785 -15.76599 30.36262 1.000 30.96110 82 GLU A CA 1
ATOM 619 C C . GLU A 1 82 ? 11.22306 -14.32712 30.81638 1.000 37.82167 82 GLU A C 1
ATOM 620 O O . GLU A 1 82 ? 11.97049 -13.76882 31.63075 1.000 31.86033 82 GLU A O 1
ATOM 626 N N . HIS A 1 83 ? 10.16160 -13.70549 30.30090 1.000 29.32018 83 HIS A N 1
ATOM 627 C CA . HIS A 1 83 ? 9.88276 -12.31124 30.59769 1.000 34.01934 83 HIS A CA 1
ATOM 628 C C . HIS A 1 83 ? 8.75366 -12.13537 31.61573 1.000 34.60338 83 HIS A C 1
ATOM 629 O O . HIS A 1 83 ? 8.52688 -11.01267 32.08575 1.000 34.14073 83 HIS A O 1
ATOM 636 N N . GLY A 1 84 ? 8.05339 -13.21191 31.97419 1.000 36.35799 84 GLY A N 1
ATOM 637 C CA . GLY A 1 84 ? 7.16404 -13.18769 33.12024 1.000 31.50666 84 GLY A CA 1
ATOM 638 C C . GLY A 1 84 ? 5.82621 -12.51253 32.92708 1.000 32.73692 84 GLY A C 1
ATOM 639 O O . GLY A 1 84 ? 5.36923 -11.80042 33.82438 1.000 33.24997 84 GLY A O 1
ATOM 640 N N . HIS A 1 85 ? 5.18678 -12.70097 31.78396 1.000 29.49380 85 HIS A N 1
ATOM 641 C CA . HIS A 1 85 ? 3.81928 -12.25996 31.56947 1.000 27.98853 85 HIS A CA 1
ATOM 642 C C . HIS A 1 85 ? 3.01172 -13.43408 31.02648 1.000 29.21043 85 HIS A C 1
ATOM 643 O O . HIS A 1 85 ? 3.56309 -14.47263 30.64360 1.000 25.91914 85 HIS A O 1
ATOM 650 N N . ALA A 1 86 ? 1.69209 -13.25121 30.99922 1.000 26.77704 86 ALA A N 1
ATOM 651 C CA . ALA A 1 86 ? 0.78090 -14.25684 30.47402 1.000 22.03524 86 ALA A CA 1
ATOM 652 C C . ALA A 1 86 ? 1.11026 -14.61974 29.02048 1.000 24.79926 86 ALA A C 1
ATOM 653 O O . ALA A 1 86 ? 1.62946 -13.80549 28.25225 1.000 25.76827 86 ALA A O 1
ATOM 655 N N . ARG A 1 87 ? 0.80884 -15.87058 28.64820 1.000 22.47052 87 ARG A N 1
ATOM 656 C CA . ARG A 1 87 ? 1.16000 -16.37061 27.31860 1.000 21.50245 87 ARG A CA 1
ATOM 657 C C . ARG A 1 87 ? 0.13210 -15.98278 26.26779 1.000 27.80801 87 ARG A C 1
ATOM 658 O O . ARG A 1 87 ? 0.48989 -15.71874 25.10932 1.000 25.60432 87 ARG A O 1
ATOM 666 N N . PHE A 1 88 ? -1.14337 -15.97701 26.63352 1.000 25.08049 88 PHE A N 1
ATOM 667 C CA . PHE A 1 88 ? -2.20128 -15.74179 25.67049 1.000 26.39110 88 PHE A CA 1
ATOM 668 C C . PHE A 1 88 ? -2.81410 -14.35219 25.86790 1.000 26.75807 88 PHE A C 1
ATOM 669 O O . PHE A 1 88 ? -3.07522 -13.92823 26.99986 1.000 23.76388 88 PHE A O 1
ATOM 677 N N . GLY A 1 89 ? -2.98978 -13.62911 24.76015 1.000 23.89203 89 GLY A N 1
ATOM 678 C CA . GLY A 1 89 ? -3.64969 -12.34136 24.77515 1.000 21.84807 89 GLY A CA 1
ATOM 679 C C . GLY A 1 89 ? -5.03737 -12.35362 24.15915 1.000 23.67967 89 GLY A C 1
ATOM 680 O O . GLY A 1 89 ? -5.83618 -13.27208 24.39054 1.000 23.15517 89 GLY A O 1
ATOM 681 N N . ARG A 1 90 ? -5.32697 -11.33154 23.35613 1.000 23.79958 90 ARG A N 1
ATOM 682 C CA . ARG A 1 90 ? -6.65012 -11.10106 22.79204 1.000 24.70112 90 ARG A CA 1
ATOM 683 C C . ARG A 1 90 ? -6.96064 -12.06562 21.63369 1.000 28.33565 90 ARG A C 1
ATOM 684 O O . ARG A 1 90 ? -6.08426 -12.75840 21.10492 1.000 29.62666 90 ARG A O 1
ATOM 692 N N . THR A 1 91 ? -8.23386 -12.11228 21.24331 1.000 25.48706 91 THR A N 1
ATOM 693 C CA . THR A 1 91 ? -8.69072 -12.98051 20.16110 1.000 29.77385 91 THR A CA 1
ATOM 694 C C . THR A 1 91 ? -9.29038 -12.14093 19.04314 1.000 29.55647 91 THR A C 1
ATOM 695 O O . THR A 1 91 ? -10.18730 -11.33200 19.28633 1.000 28.32365 91 THR A O 1
ATOM 699 N N . TYR A 1 92 ? -8.82167 -12.36460 17.81276 1.000 31.89897 92 TYR A N 1
ATOM 700 C CA . TYR A 1 92 ? -9.19143 -11.50924 16.70197 1.000 27.82791 92 TYR A CA 1
ATOM 701 C C . TYR A 1 92 ? -9.87538 -12.30500 15.60343 1.000 30.84066 92 TYR A C 1
ATOM 702 O O . TYR A 1 92 ? -9.48599 -13.44292 15.33496 1.000 25.63214 92 TYR A O 1
ATOM 711 N N . PRO A 1 93 ? -10.90826 -11.75287 14.96397 1.000 31.93572 93 PRO A N 1
ATOM 712 C CA . PRO A 1 93 ? -11.50302 -12.46205 13.82088 1.000 27.00410 93 PRO A CA 1
ATOM 713 C C . PRO A 1 93 ? -10.62982 -12.41214 12.57897 1.000 29.30578 93 PRO A C 1
ATOM 714 O O . PRO A 1 93 ? -10.75484 -13.28621 11.70954 1.000 34.92801 93 PRO A O 1
ATOM 718 N N . GLY A 1 94 ? -9.73973 -11.42070 12.47655 1.000 30.59820 94 GLY A N 1
ATOM 719 C CA . GLY A 1 94 ? -8.87754 -11.26867 11.31703 1.000 26.75408 94 GLY A CA 1
ATOM 720 C C . GLY A 1 94 ? -9.47409 -10.36179 10.26391 1.000 30.45799 94 GLY A C 1
ATOM 721 O O . GLY A 1 94 ? -10.62716 -10.54617 9.86430 1.000 31.60255 94 GLY A O 1
ATOM 722 N N . ILE A 1 95 ? -8.69773 -9.37182 9.81543 1.000 29.83568 95 ILE A N 1
ATOM 723 C CA . ILE A 1 95 ? -9.12691 -8.47222 8.74849 1.000 28.80304 95 ILE A CA 1
ATOM 724 C C . ILE A 1 95 ? -8.67596 -8.96408 7.37321 1.000 31.23113 95 ILE A C 1
ATOM 725 O O . ILE A 1 95 ? -9.04691 -8.36734 6.34944 1.000 34.45275 95 ILE A O 1
ATOM 730 N N . TYR A 1 96 ? -7.87721 -10.03035 7.31217 1.000 28.61919 96 TYR A N 1
ATOM 731 C CA . TYR A 1 96 ? -7.41761 -10.56200 6.04024 1.000 35.62176 96 TYR A CA 1
ATOM 732 C C . TYR A 1 96 ? -7.10581 -12.05019 6.20075 1.000 32.03166 96 TYR A C 1
ATOM 733 O O . TYR A 1 96 ? -5.96210 -12.48366 6.08669 1.000 32.47503 96 TYR A O 1
ATOM 742 N N . GLY A 1 97 ? -8.15514 -12.84053 6.44500 1.000 34.38129 97 GLY A N 1
ATOM 743 C CA . GLY A 1 97 ? -7.96547 -14.25807 6.71406 1.000 31.55682 97 GLY A CA 1
ATOM 744 C C . GLY A 1 97 ? -7.28424 -15.03216 5.60388 1.000 35.56935 97 GLY A C 1
ATOM 745 O O . GLY A 1 97 ? -6.56938 -16.00183 5.87677 1.000 31.79702 97 GLY A O 1
ATOM 746 N N . GLN A 1 98 ? -7.47967 -14.62218 4.34622 1.000 35.58611 98 GLN A N 1
ATOM 747 C CA . GLN A 1 98 ? -6.87035 -15.35548 3.24160 1.000 33.11662 98 GLN A CA 1
ATOM 748 C C . GLN A 1 98 ? -5.39184 -15.06189 3.08950 1.000 32.55985 98 GLN A C 1
ATOM 749 O O . GLN A 1 98 ? -4.74596 -15.66911 2.22836 1.000 30.57948 98 GLN A O 1
ATOM 755 N N . TRP A 1 99 ? -4.86684 -14.13493 3.88233 1.000 30.76529 99 TRP A N 1
ATOM 756 C CA . TRP A 1 99 ? -3.44881 -13.79515 3.90332 1.000 32.40252 99 TRP A CA 1
ATOM 757 C C . TRP A 1 99 ? -2.56126 -15.04168 3.83075 1.000 33.54184 99 TRP A C 1
ATOM 758 O O . TRP A 1 99 ? -2.54281 -15.85501 4.76259 1.000 36.89792 99 TRP A O 1
ATOM 769 N N . ASP A 1 100 ? -1.84744 -15.21144 2.70786 1.000 32.75595 100 ASP A N 1
ATOM 770 C CA . ASP A 1 100 ? -0.81331 -16.24698 2.61500 1.000 39.75074 100 ASP A CA 1
ATOM 771 C C . ASP A 1 100 ? 0.26098 -15.94446 1.56846 1.000 39.54519 100 ASP A C 1
ATOM 772 O O . ASP A 1 100 ? 0.56564 -14.77901 1.29530 1.000 35.79530 100 ASP A O 1
ATOM 777 N N . GLU A 1 101 ? 0.87029 -17.00071 1.01434 1.000 39.97273 101 GLU A N 1
ATOM 778 C CA . GLU A 1 101 ? 1.96201 -16.82800 0.05657 1.000 37.78417 101 GLU A CA 1
ATOM 779 C C . GLU A 1 101 ? 1.49562 -16.10320 -1.20132 1.000 35.71669 101 GLU A C 1
ATOM 780 O O . GLU A 1 101 ? 2.24572 -15.30778 -1.77797 1.000 43.62681 101 GLU A O 1
ATOM 786 N N . THR A 1 102 ? 0.26924 -16.36080 -1.64982 1.000 32.28757 102 THR A N 1
ATOM 787 C CA . THR A 1 102 ? -0.21260 -15.67834 -2.84005 1.000 37.66132 102 THR A CA 1
ATOM 788 C C . THR A 1 102 ? -1.03301 -14.43335 -2.49908 1.000 44.48048 102 THR A C 1
ATOM 789 O O . THR A 1 102 ? -0.92990 -13.41351 -3.19977 1.000 40.49341 102 THR A O 1
ATOM 793 N N . ASN A 1 103 ? -1.81244 -14.46981 -1.41172 1.000 38.69545 103 ASN A N 1
ATOM 794 C CA . ASN A 1 103 ? -2.46796 -13.26675 -0.89522 1.000 34.71599 103 ASN A CA 1
ATOM 795 C C . ASN A 1 103 ? -1.52148 -12.54206 0.06350 1.000 36.45390 103 ASN A C 1
ATOM 796 O O . ASN A 1 103 ? -1.71417 -12.53810 1.28035 1.000 35.29180 103 ASN A O 1
ATOM 801 N N . LYS A 1 104 ? -0.49046 -11.91307 -0.51697 1.000 36.11621 104 LYS A N 1
ATOM 802 C CA . LYS A 1 104 ? 0.48437 -11.11550 0.22697 1.000 37.93673 104 LYS A CA 1
ATOM 803 C C . LYS A 1 104 ? -0.08491 -9.74659 0.63662 1.000 37.12815 104 LYS A C 1
ATOM 804 O O . LYS A 1 104 ? -1.13023 -9.29198 0.15894 1.000 35.22296 104 LYS A O 1
ATOM 810 N N . ILE A 1 105 ? 0.65438 -9.07063 1.52061 1.000 31.40543 105 ILE A N 1
ATOM 811 C CA . ILE A 1 105 ? 0.30394 -7.74784 2.00904 1.000 32.00605 105 ILE A CA 1
ATOM 812 C C . ILE A 1 105 ? 1.56109 -6.89448 2.04572 1.000 31.26719 105 ILE A C 1
ATOM 813 O O . ILE A 1 105 ? 2.68946 -7.39650 2.10914 1.000 26.52131 105 ILE A O 1
ATOM 818 N N . HIS A 1 106 ? 1.33549 -5.57858 2.04103 1.000 33.04874 106 HIS A N 1
ATOM 819 C CA . HIS A 1 106 ? 2.36959 -4.56859 2.23999 1.000 30.34680 106 HIS A CA 1
ATOM 820 C C . HIS A 1 106 ? 2.29502 -4.08058 3.67241 1.000 27.03959 106 HIS A C 1
ATOM 821 O O . HIS A 1 106 ? 1.23316 -3.63128 4.11369 1.000 30.86371 106 HIS A O 1
ATOM 828 N N . LEU A 1 107 ? 3.40824 -4.13077 4.38705 1.000 25.64978 107 LEU A N 1
ATOM 829 C CA . LEU A 1 107 ? 3.47252 -3.56880 5.73274 1.000 26.20356 107 LEU A CA 1
ATOM 830 C C . LEU A 1 107 ? 3.99849 -2.13964 5.62388 1.000 26.45160 107 LEU A C 1
ATOM 831 O O . LEU A 1 107 ? 5.09935 -1.92586 5.10527 1.000 29.82269 107 LEU A O 1
ATOM 836 N N . ILE A 1 108 ? 3.20732 -1.15841 6.08253 1.000 27.03203 108 ILE A N 1
ATOM 837 C CA . ILE A 1 108 ? 3.65783 0.23319 6.20264 1.000 23.83121 108 ILE A CA 1
ATOM 838 C C . ILE A 1 108 ? 3.56415 0.64652 7.66964 1.000 25.37665 108 ILE A C 1
ATOM 839 O O . ILE A 1 108 ? 2.47291 0.70135 8.24283 1.000 25.17001 108 ILE A O 1
ATOM 844 N N . GLY A 1 109 ? 4.70291 0.96909 8.26952 1.000 25.25086 109 GLY A N 1
ATOM 845 C CA . GLY A 1 109 ? 4.77361 1.20061 9.70089 1.000 25.50385 109 GLY A CA 1
ATOM 846 C C . GLY A 1 109 ? 5.44580 2.53396 10.03923 1.000 26.85072 109 GLY A C 1
ATOM 847 O O . GLY A 1 109 ? 6.55391 2.80671 9.57662 1.000 24.39341 109 GLY A O 1
ATOM 848 N N . HIS A 1 110 ? 4.75479 3.32033 10.85187 1.000 24.58626 110 HIS A N 1
ATOM 849 C CA . HIS A 1 110 ? 5.28021 4.60181 11.29752 1.000 25.21610 110 HIS A CA 1
ATOM 850 C C . HIS A 1 110 ? 5.95470 4.40920 12.64730 1.000 24.92363 110 HIS A C 1
ATOM 851 O O . HIS A 1 110 ? 5.42001 3.72529 13.52601 1.000 23.42389 110 HIS A O 1
ATOM 858 N N . SER A 1 111 ? 7.13267 5.00314 12.80801 1.000 22.88368 111 SER A N 1
ATOM 859 C CA . SER A 1 111 ? 7.85396 4.95822 14.08688 1.000 26.07326 111 SER A CA 1
ATOM 860 C C . SER A 1 111 ? 8.07097 3.48937 14.46643 1.000 24.23069 111 SER A C 1
ATOM 861 O O . SER A 1 111 ? 8.50286 2.69860 13.61408 1.000 23.64310 111 SER A O 1
ATOM 864 N N . MET A 1 112 ? 7.74960 3.08562 15.70016 1.000 27.67919 112 MET A N 1
ATOM 865 C CA . MET A 1 112 ? 7.99479 1.72301 16.15109 1.000 23.30620 112 MET A CA 1
ATOM 866 C C . MET A 1 112 ? 7.32620 0.71089 15.24802 1.000 24.90598 112 MET A C 1
ATOM 867 O O . MET A 1 112 ? 7.72432 -0.45926 15.22451 1.000 30.32641 112 MET A O 1
ATOM 872 N N . GLY A 1 113 ? 6.27717 1.12073 14.53268 1.000 26.13126 113 GLY A N 1
ATOM 873 C CA . GLY A 1 113 ? 5.59085 0.18706 13.65424 1.000 23.70651 113 GLY A CA 1
ATOM 874 C C . GLY A 1 113 ? 6.49194 -0.35237 12.55827 1.000 25.02058 113 GLY A C 1
ATOM 875 O O . GLY A 1 113 ? 6.24687 -1.43030 12.01376 1.000 24.32853 113 GLY A O 1
ATOM 876 N N . GLY A 1 114 ? 7.53882 0.40005 12.21470 1.000 22.88398 114 GLY A N 1
ATOM 877 C CA . GLY A 1 114 ? 8.51814 -0.11897 11.27460 1.000 23.69661 114 GLY A CA 1
ATOM 878 C C . GLY A 1 114 ? 9.33368 -1.25483 11.86973 1.000 26.07984 114 GLY A C 1
ATOM 879 O O . GLY A 1 114 ? 9.58416 -2.28129 11.21613 1.000 26.40492 114 GLY A O 1
ATOM 880 N N . GLN A 1 115 ? 9.75903 -1.08353 13.12091 1.000 21.69877 115 GLN A N 1
ATOM 881 C CA . GLN A 1 115 ? 10.39188 -2.18433 13.84281 1.000 27.14110 115 GLN A CA 1
ATOM 882 C C . GLN A 1 115 ? 9.43850 -3.35687 13.98867 1.000 22.55774 115 GLN A C 1
ATOM 883 O O . GLN A 1 115 ? 9.82905 -4.51541 13.82893 1.000 21.82231 115 GLN A O 1
ATOM 889 N N . THR A 1 116 ? 8.18194 -3.06798 14.32186 1.000 23.46320 116 THR A N 1
ATOM 890 C CA . THR A 1 116 ? 7.21227 -4.13485 14.53898 1.000 28.68920 116 THR A CA 1
ATOM 891 C C . THR A 1 116 ? 6.97397 -4.92002 13.25398 1.000 27.00802 116 THR A C 1
ATOM 892 O O . THR A 1 116 ? 6.82160 -6.14571 13.28073 1.000 28.11566 116 THR A O 1
ATOM 896 N N . SER A 1 117 ? 6.98422 -4.22894 12.11890 1.000 24.65791 117 SER A N 1
ATOM 897 C CA . SER A 1 117 ? 6.75307 -4.87874 10.84032 1.000 27.46771 117 SER A CA 1
ATOM 898 C C . SER A 1 117 ? 7.90688 -5.82738 10.50512 1.000 28.19803 117 SER A C 1
ATOM 899 O O . SER A 1 117 ? 7.69667 -6.95877 10.04174 1.000 24.96831 117 SER A O 1
ATOM 902 N N . ARG A 1 118 ? 9.14067 -5.35917 10.72493 1.000 26.25083 118 ARG A N 1
ATOM 903 C CA . ARG A 1 118 ? 10.32699 -6.16932 10.48780 1.000 23.18188 118 ARG A CA 1
ATOM 904 C C . ARG A 1 118 ? 10.32388 -7.37890 11.40195 1.000 30.58992 118 ARG A C 1
ATOM 905 O O . ARG A 1 118 ? 10.63887 -8.50479 10.99072 1.000 28.27723 118 ARG A O 1
ATOM 913 N N . MET A 1 119 ? 9.98887 -7.15129 12.66652 1.000 31.99709 119 MET A N 1
ATOM 914 C CA . MET A 1 119 ? 9.81749 -8.25665 13.59070 1.000 28.69637 119 MET A CA 1
ATOM 915 C C . MET A 1 119 ? 8.79772 -9.25309 13.05337 1.000 27.85524 119 MET A C 1
ATOM 916 O O . MET A 1 119 ? 9.03348 -10.46506 13.07364 1.000 29.35962 119 MET A O 1
ATOM 921 N N . LEU A 1 120 ? 7.66957 -8.76059 12.53175 1.000 26.36250 120 LEU A N 1
ATOM 922 C CA . LEU A 1 120 ? 6.64187 -9.67133 12.03743 1.000 27.70159 120 LEU A CA 1
ATOM 923 C C . LEU A 1 120 ? 7.17843 -10.50714 10.88202 1.000 29.50902 120 LEU A C 1
ATOM 924 O O . LEU A 1 120 ? 6.99897 -11.72804 10.84984 1.000 28.45305 120 LEU A O 1
ATOM 929 N N . VAL A 1 121 ? 7.84020 -9.86267 9.91777 1.000 29.45355 121 VAL A N 1
ATOM 930 C CA . VAL A 1 121 ? 8.39679 -10.59860 8.78762 1.000 30.60512 121 VAL A CA 1
ATOM 931 C C . VAL A 1 121 ? 9.36711 -11.66251 9.28168 1.000 32.48010 121 VAL A C 1
ATOM 932 O O . VAL A 1 121 ? 9.34714 -12.81004 8.81723 1.000 27.70945 121 VAL A O 1
ATOM 936 N N . GLU A 1 122 ? 10.20224 -11.30487 10.26438 1.000 31.49993 122 GLU A N 1
ATOM 937 C CA . GLU A 1 122 ? 11.13097 -12.27005 10.84207 1.000 31.68762 122 GLU A CA 1
ATOM 938 C C . GLU A 1 122 ? 10.38811 -13.49850 11.37498 1.000 31.69573 122 GLU A C 1
ATOM 939 O O . GLU A 1 122 ? 10.64613 -14.62941 10.94533 1.000 28.65166 122 GLU A O 1
ATOM 945 N N . LEU A 1 123 ? 9.42674 -13.28192 12.27933 1.000 31.78627 123 LEU A N 1
ATOM 946 C CA . LEU A 1 123 ? 8.62797 -14.37827 12.82133 1.000 30.13327 123 LEU A CA 1
ATOM 947 C C . LEU A 1 123 ? 7.93504 -15.16748 11.72209 1.000 29.56394 123 LEU A C 1
ATOM 948 O O . LEU A 1 123 ? 7.83777 -16.39522 11.81272 1.000 37.39470 123 LEU A O 1
ATOM 953 N N . LEU A 1 124 ? 7.42223 -14.49346 10.69339 1.000 28.31515 124 LEU A N 1
ATOM 954 C CA . LEU A 1 124 ? 6.76880 -15.22157 9.61450 1.000 30.21080 124 LEU A CA 1
ATOM 955 C C . LEU A 1 124 ? 7.77166 -16.09089 8.87294 1.000 31.23410 124 LEU A C 1
ATOM 956 O O . LEU A 1 124 ? 7.51763 -17.27735 8.63212 1.000 30.90419 124 LEU A O 1
ATOM 961 N N . LYS A 1 125 ? 8.93028 -15.51545 8.52322 1.000 31.51341 125 LYS A N 1
ATOM 962 C CA . LYS A 1 125 ? 9.91448 -16.20012 7.68231 1.000 34.38201 125 LYS A CA 1
ATOM 963 C C . LYS A 1 125 ? 10.63150 -17.32624 8.41940 1.000 30.12034 125 LYS A C 1
ATOM 964 O O . LYS A 1 125 ? 10.76846 -18.43353 7.88839 1.000 26.08365 125 LYS A O 1
ATOM 970 N N . SER A 1 126 ? 11.15843 -17.03650 9.60576 1.000 28.84997 126 SER A N 1
ATOM 971 C CA . SER A 1 126 ? 12.02368 -17.96658 10.30612 1.000 30.88388 126 SER A CA 1
ATOM 972 C C . SER A 1 126 ? 11.39621 -18.52259 11.57380 1.000 29.36967 126 SER A C 1
ATOM 973 O O . SER A 1 126 ? 12.04038 -19.31636 12.26527 1.000 33.10186 126 SER A O 1
ATOM 976 N N . GLY A 1 127 ? 10.15781 -18.15593 11.88372 1.000 28.78491 127 GLY A N 1
ATOM 977 C CA . GLY A 1 127 ? 9.58524 -18.62975 13.12398 1.000 29.73149 127 GLY A CA 1
ATOM 978 C C . GLY A 1 127 ? 10.40498 -18.14910 14.30481 1.000 31.73088 127 GLY A C 1
ATOM 979 O O . GLY A 1 127 ? 11.03071 -17.08732 14.26778 1.000 35.36607 127 GLY A O 1
ATOM 980 N N . SER A 1 128 ? 10.41854 -18.95662 15.36090 1.000 29.54682 128 SER A N 1
ATOM 981 C CA . SER A 1 128 ? 11.20395 -18.66645 16.55199 1.000 32.04733 128 SER A CA 1
ATOM 982 C C . SER A 1 128 ? 11.87942 -19.95501 16.99963 1.000 36.36359 128 SER A C 1
ATOM 983 O O . SER A 1 128 ? 11.20809 -20.91432 17.39281 1.000 37.04143 128 SER A O 1
ATOM 986 N N . GLN A 1 129 ? 13.20313 -19.98841 16.91832 1.000 36.40162 129 GLN A N 1
ATOM 987 C CA . GLN A 1 129 ? 13.91479 -21.18093 17.34382 1.000 37.04355 129 GLN A CA 1
ATOM 988 C C . GLN A 1 129 ? 13.65983 -21.44906 18.81702 1.000 39.18494 129 GLN A C 1
ATOM 989 O O . GLN A 1 129 ? 13.41288 -22.59396 19.21375 1.000 42.94081 129 GLN A O 1
ATOM 995 N N . LYS A 1 130 ? 13.67107 -20.39073 19.62836 1.000 37.87279 130 LYS A N 1
ATOM 996 C CA . LYS A 1 130 ? 13.48957 -20.52617 21.06797 1.000 35.27741 130 LYS A CA 1
ATOM 997 C C . LYS A 1 130 ? 12.18719 -21.24787 21.39471 1.000 34.16436 130 LYS A C 1
ATOM 998 O O . LYS A 1 130 ? 12.14431 -22.10419 22.28280 1.000 32.17967 130 LYS A O 1
ATOM 1004 N N . GLU A 1 131 ? 11.10286 -20.89512 20.69674 1.000 35.93475 131 GLU A N 1
ATOM 1005 C CA . GLU A 1 131 ? 9.80468 -21.49957 20.98626 1.000 36.76045 131 GLU A CA 1
ATOM 1006 C C . GLU A 1 131 ? 9.71482 -22.92074 20.44040 1.000 35.89941 131 GLU A C 1
ATOM 1007 O O . GLU A 1 131 ? 9.00797 -23.76227 21.00221 1.000 31.83317 131 GLU A O 1
ATOM 1013 N N . GLN A 1 132 ? 10.39573 -23.18954 19.33179 1.000 34.05797 132 GLN A N 1
ATOM 1014 C CA . GLN A 1 132 ? 10.45925 -24.53764 18.79789 1.000 28.51093 132 GLN A CA 1
ATOM 1015 C C . GLN A 1 132 ? 11.15121 -25.46595 19.78267 1.000 33.65922 132 GLN A C 1
ATOM 1016 O O . GLN A 1 132 ? 10.60289 -26.50880 20.15193 1.000 36.96918 132 GLN A O 1
ATOM 1022 N N . GLU A 1 133 ? 12.33542 -25.07727 20.26697 1.000 34.16606 133 GLU A N 1
ATOM 1023 C CA . GLU A 1 133 ? 13.01099 -25.87747 21.28989 1.000 36.07806 133 GLU A CA 1
ATOM 1024 C C . GLU A 1 133 ? 12.14718 -26.06495 22.53136 1.000 35.53423 133 GLU A C 1
ATOM 1025 O O . GLU A 1 133 ? 12.07179 -27.17096 23.07710 1.000 44.88474 133 GLU A O 1
ATOM 1031 N N . TYR A 1 134 ? 11.48678 -25.00738 22.99658 1.000 34.72326 134 TYR A N 1
ATOM 1032 C CA . TYR A 1 134 ? 10.60923 -25.15620 24.15524 1.000 39.16021 134 TYR A CA 1
ATOM 1033 C C . TYR A 1 134 ? 9.50455 -26.16409 23.87311 1.000 39.23177 134 TYR A C 1
ATOM 1034 O O . TYR A 1 134 ? 9.08131 -26.90915 24.76579 1.000 36.17148 134 TYR A O 1
ATOM 1043 N N . TYR A 1 135 ? 9.01947 -26.19456 22.63445 1.000 34.04171 135 TYR A N 1
ATOM 1044 C CA . TYR A 1 135 ? 8.01618 -27.18442 22.27687 1.000 39.73585 135 TYR A CA 1
ATOM 1045 C C . TYR A 1 135 ? 8.60732 -28.58398 22.35402 1.000 41.31411 135 TYR A C 1
ATOM 1046 O O . TYR A 1 135 ? 7.99102 -29.50548 22.90041 1.000 43.71744 135 TYR A O 1
ATOM 1055 N N . SER A 1 136 ? 9.82230 -28.74832 21.84526 1.000 37.69977 136 SER A N 1
ATOM 1056 C CA . SER A 1 136 ? 10.46598 -30.05025 21.86332 1.000 38.23039 136 SER A CA 1
ATOM 1057 C C . SER A 1 136 ? 10.64280 -30.54256 23.29264 1.000 40.65700 136 SER A C 1
ATOM 1058 O O . SER A 1 136 ? 10.30348 -31.68341 23.60912 1.000 44.90568 136 SER A O 1
ATOM 1061 N N . GLN A 1 137 ? 11.12746 -29.67591 24.18278 1.000 44.08193 137 GLN A N 1
ATOM 1062 C CA . GLN A 1 137 ? 11.29487 -30.06119 25.58019 1.000 46.00764 137 GLN A CA 1
ATOM 1063 C C . GLN A 1 137 ? 9.95839 -30.23816 26.29100 1.000 44.41879 137 GLN A C 1
ATOM 1064 O O . GLN A 1 137 ? 9.86363 -31.02695 27.24164 1.000 43.55998 137 GLN A O 1
ATOM 1070 N N . HIS A 1 138 ? 8.92709 -29.50302 25.87104 1.000 46.06175 138 HIS A N 1
ATOM 1071 C CA . HIS A 1 138 ? 7.60373 -29.57624 26.48986 1.000 45.83552 138 HIS A CA 1
ATOM 1072 C C . HIS A 1 138 ? 6.53605 -29.64703 25.41216 1.000 42.06899 138 HIS A C 1
ATOM 1073 O O . HIS A 1 138 ? 5.82775 -28.66623 25.17069 1.000 48.74408 138 HIS A O 1
ATOM 1080 N N . PRO A 1 139 ? 6.38106 -30.80014 24.76267 1.000 42.73466 139 PRO A N 1
ATOM 1081 C CA . PRO A 1 139 ? 5.29334 -30.93109 23.77462 1.000 43.66289 139 PRO A CA 1
ATOM 1082 C C . PRO A 1 139 ? 3.92351 -30.65484 24.37030 1.000 41.87141 139 PRO A C 1
ATOM 1083 O O . PRO A 1 139 ? 2.98587 -30.34028 23.62611 1.000 40.07888 139 PRO A O 1
ATOM 1087 N N . GLU A 1 140 ? 3.79619 -30.74121 25.69953 1.000 41.14430 140 GLU A N 1
ATOM 1088 C CA . GLU A 1 140 ? 2.52088 -30.50433 26.36464 1.000 43.23431 140 GLU A CA 1
ATOM 1089 C C . GLU A 1 140 ? 2.03007 -29.07022 26.15035 1.000 45.24852 140 GLU A C 1
ATOM 1090 O O . GLU A 1 140 ? 0.81948 -28.82693 26.16652 1.000 40.49824 140 GLU A O 1
ATOM 1096 N N . GLU A 1 141 ? 2.94631 -28.11810 25.91143 1.000 41.54662 141 GLU A N 1
ATOM 1097 C CA . GLU A 1 141 ? 2.56534 -26.70758 25.82345 1.000 41.49083 141 GLU A CA 1
ATOM 1098 C C . GLU A 1 141 ? 1.94675 -26.37187 24.47012 1.000 43.05591 141 GLU A C 1
ATOM 1099 O O . GLU A 1 141 ? 1.09206 -25.48352 24.37739 1.000 40.38065 141 GLU A O 1
ATOM 1105 N N . GLY A 1 142 ? 2.36531 -27.05570 23.41120 1.000 38.27513 142 GLY A N 1
ATOM 1106 C CA . GLY A 1 142 ? 1.94493 -26.69775 22.07579 1.000 35.13528 142 GLY A CA 1
ATOM 1107 C C . GLY A 1 142 ? 2.82852 -25.63564 21.45292 1.000 32.20335 142 GLY A C 1
ATOM 1108 O O . GLY A 1 142 ? 3.76618 -25.11708 22.05765 1.000 32.14282 142 GLY A O 1
ATOM 1109 N N . ILE A 1 143 ? 2.53117 -25.33138 20.19230 1.000 32.07006 143 ILE A N 1
ATOM 1110 C CA . ILE A 1 143 ? 3.17007 -24.22643 19.49153 1.000 27.51069 143 ILE A CA 1
ATOM 1111 C C . ILE A 1 143 ? 2.19686 -23.70548 18.44719 1.000 26.67745 143 ILE A C 1
ATOM 1112 O O . ILE A 1 143 ? 1.39981 -24.45177 17.87476 1.000 25.80734 143 ILE A O 1
ATOM 1117 N N . SER A 1 144 ? 2.25859 -22.48110 18.22667 1.000 29.82829 144 SER A N 1
ATOM 1118 C CA . SER A 1 144 ? 1.42275 -21.76727 17.28087 1.000 27.53266 144 SER A CA 1
ATOM 1119 C C . SER A 1 144 ? 2.06924 -21.77874 15.90256 1.000 25.24463 144 SER A C 1
ATOM 1120 O O . SER A 1 144 ? 3.29544 -21.76217 15.79098 1.000 27.83658 144 SER A O 1
ATOM 1123 N N . PRO A 1 145 ? 1.26108 -21.84023 14.84562 1.000 24.83405 145 PRO A N 1
ATOM 1124 C CA . PRO A 1 145 ? 1.82587 -21.83963 13.48870 1.000 29.63350 145 PRO A CA 1
ATOM 1125 C C . PRO A 1 145 ? 2.77865 -20.69559 13.20641 1.000 28.06876 145 PRO A C 1
ATOM 1126 O O . PRO A 1 145 ? 3.72447 -20.89577 12.43491 1.000 26.88397 145 PRO A O 1
ATOM 1130 N N . LEU A 1 146 ? 2.56897 -19.52033 13.82219 1.000 26.10301 146 LEU A N 1
ATOM 1131 C CA . LEU A 1 146 ? 3.40992 -18.35034 13.55962 1.000 28.24278 146 LEU A CA 1
ATOM 1132 C C . LEU A 1 146 ? 4.86664 -18.62123 13.91042 1.000 29.68316 146 LEU A C 1
ATOM 1133 O O . LEU A 1 146 ? 5.77551 -17.99471 13.34729 1.000 24.60466 146 LEU A O 1
ATOM 1138 N N . PHE A 1 147 ? 5.11289 -19.54872 14.83805 1.000 23.79408 147 PHE A N 1
ATOM 1139 C CA . PHE A 1 147 ? 6.47815 -19.76478 15.28138 1.000 22.87431 147 PHE A CA 1
ATOM 1140 C C . PHE A 1 147 ? 7.17558 -20.90150 14.55207 1.000 28.96263 147 PHE A C 1
ATOM 1141 O O . PHE A 1 147 ? 8.34102 -21.16703 14.85337 1.000 33.96177 147 PHE A O 1
ATOM 1149 N N . THR A 1 148 ? 6.52260 -21.57138 13.59463 1.000 30.75114 148 THR A N 1
ATOM 1150 C CA . THR A 1 148 ? 7.17240 -22.71824 12.96226 1.000 29.83602 148 THR A CA 1
ATOM 1151 C C . THR A 1 148 ? 8.02200 -22.27997 11.77012 1.000 33.98290 148 THR A C 1
ATOM 1152 O O . THR A 1 148 ? 8.94495 -22.99225 11.35970 1.000 38.38479 148 THR A O 1
ATOM 1156 N N . GLY A 1 149 ? 7.73834 -21.10572 11.21380 1.000 36.46681 149 GLY A N 1
ATOM 1157 C CA . GLY A 1 149 ? 8.53426 -20.55930 10.13755 1.000 28.72794 149 GLY A CA 1
ATOM 1158 C C . GLY A 1 149 ? 7.94728 -20.88641 8.79106 1.000 26.37267 149 GLY A C 1
ATOM 1159 O O . GLY A 1 149 ? 6.94391 -21.59152 8.66160 1.000 25.11921 149 GLY A O 1
ATOM 1160 N N . GLY A 1 150 ? 8.59596 -20.33957 7.76318 1.000 23.96077 150 GLY A N 1
ATOM 1161 C CA . GLY A 1 150 ? 8.35379 -20.74244 6.39899 1.000 22.11267 150 GLY A CA 1
ATOM 1162 C C . GLY A 1 150 ? 7.21626 -20.04626 5.70425 1.000 28.64657 150 GLY A C 1
ATOM 1163 O O . GLY A 1 150 ? 6.70815 -20.57519 4.71034 1.000 25.55830 150 GLY A O 1
ATOM 1164 N N . LYS A 1 151 ? 6.80507 -18.86110 6.17341 1.000 28.67199 151 LYS A N 1
ATOM 1165 C CA . LYS A 1 151 ? 5.70455 -18.11836 5.56154 1.000 27.39060 151 LYS A CA 1
ATOM 1166 C C . LYS A 1 151 ? 6.26669 -16.89080 4.84789 1.000 30.93862 151 LYS A C 1
ATOM 1167 O O . LYS A 1 151 ? 6.88103 -16.01829 5.47411 1.000 40.29718 151 LYS A O 1
ATOM 1173 N N . ASN A 1 152 ? 6.07805 -16.84572 3.53225 1.000 36.78655 152 ASN A N 1
ATOM 1174 C CA . ASN A 1 152 ? 6.46676 -15.70667 2.70035 1.000 32.12935 152 ASN A CA 1
ATOM 1175 C C . ASN A 1 152 ? 5.19905 -14.93756 2.33438 1.000 33.49170 152 ASN A C 1
ATOM 1176 O O . ASN A 1 152 ? 4.68811 -15.01507 1.21273 1.000 35.31389 152 ASN A O 1
ATOM 1181 N N . TRP A 1 153 ? 4.66584 -14.21847 3.33225 1.000 29.23915 153 TRP A N 1
ATOM 1182 C CA . TRP A 1 153 ? 3.37695 -13.54757 3.19526 1.000 33.82060 153 TRP A CA 1
ATOM 1183 C C . TRP A 1 153 ? 3.47135 -12.00963 3.10416 1.000 32.97304 153 TRP A C 1
ATOM 1184 O O . TRP A 1 153 ? 2.44087 -11.35050 2.88938 1.000 28.05399 153 TRP A O 1
ATOM 1195 N N . VAL A 1 154 ? 4.65856 -11.41765 3.25069 1.000 31.20033 154 VAL A N 1
ATOM 1196 C CA . VAL A 1 154 ? 4.82369 -9.96492 3.23204 1.000 26.50028 154 VAL A CA 1
ATOM 1197 C C . VAL A 1 154 ? 5.64088 -9.57011 2.00504 1.000 26.91875 154 VAL A C 1
ATOM 1198 O O . VAL A 1 154 ? 6.85139 -9.81568 1.93994 1.000 30.21858 154 VAL A O 1
ATOM 1202 N N . HIS A 1 155 ? 4.98768 -8.92800 1.04121 1.000 29.17975 155 HIS A N 1
ATOM 1203 C CA . HIS A 1 155 ? 5.69509 -8.48510 -0.15599 1.000 30.81500 155 HIS A CA 1
ATOM 1204 C C . HIS A 1 155 ? 6.70087 -7.38237 0.15484 1.000 33.78624 155 HIS A C 1
ATOM 1205 O O . HIS A 1 155 ? 7.85031 -7.43151 -0.30738 1.000 31.59273 155 HIS A O 1
ATOM 1212 N N . SER A 1 156 ? 6.28529 -6.36229 0.90698 1.000 28.93006 156 SER A N 1
ATOM 1213 C CA . SER A 1 156 ? 7.18002 -5.25452 1.20649 1.000 28.29964 156 SER A CA 1
ATOM 1214 C C . SER A 1 156 ? 6.96643 -4.77778 2.63434 1.000 28.70087 156 SER A C 1
ATOM 1215 O O . SER A 1 156 ? 5.90939 -4.98359 3.24073 1.000 28.78280 156 SER A O 1
ATOM 1218 N N . VAL A 1 157 ? 7.99612 -4.11953 3.15603 1.000 28.74622 157 VAL A N 1
ATOM 1219 C CA . VAL A 1 157 ? 7.94197 -3.41805 4.42533 1.000 27.89135 157 VAL A CA 1
ATOM 1220 C C . VAL A 1 157 ? 8.43740 -1.99612 4.17931 1.000 31.96689 157 VAL A C 1
ATOM 1221 O O . VAL A 1 157 ? 9.51355 -1.79869 3.59738 1.000 32.31600 157 VAL A O 1
ATOM 1225 N N . THR A 1 158 ? 7.64841 -1.01073 4.60065 1.000 26.42478 158 THR A N 1
ATOM 1226 C CA . THR A 1 158 ? 7.98187 0.39785 4.43254 1.000 27.01517 158 THR A CA 1
ATOM 1227 C C . THR A 1 158 ? 7.96800 1.08880 5.78882 1.000 25.38635 158 THR A C 1
ATOM 1228 O O . THR A 1 158 ? 6.91928 1.15922 6.43873 1.000 27.17094 158 THR A O 1
ATOM 1232 N N . SER A 1 159 ? 9.11262 1.61524 6.20583 1.000 20.00121 159 SER A N 1
ATOM 1233 C CA . SER A 1 159 ? 9.21315 2.32164 7.47008 1.000 21.67602 159 SER A CA 1
ATOM 1234 C C . SER A 1 159 ? 9.22345 3.84776 7.27765 1.000 26.26256 159 SER A C 1
ATOM 1235 O O . SER A 1 159 ? 9.82266 4.38463 6.32964 1.000 23.17611 159 SER A O 1
ATOM 1238 N N . LEU A 1 160 ? 8.52754 4.54459 8.17189 1.000 22.62898 160 LEU A N 1
ATOM 1239 C CA . LEU A 1 160 ? 8.39303 5.99093 8.10957 1.000 21.00304 160 LEU A CA 1
ATOM 1240 C C . LEU A 1 160 ? 8.87583 6.54930 9.43680 1.000 25.56841 160 LEU A C 1
ATOM 1241 O O . LEU A 1 160 ? 8.18077 6.42421 10.45479 1.000 26.85900 160 LEU A O 1
ATOM 1246 N N . ALA A 1 161 ? 10.05693 7.16638 9.42864 1.000 26.20899 161 ALA A N 1
ATOM 1247 C CA . ALA A 1 161 ? 10.64190 7.72730 10.64725 1.000 30.16371 161 ALA A CA 1
ATOM 1248 C C . ALA A 1 161 ? 10.73567 6.66181 11.73798 1.000 25.34776 161 ALA A C 1
ATOM 1249 O O . ALA A 1 161 ? 10.42348 6.89766 12.90449 1.000 27.71675 161 ALA A O 1
ATOM 1251 N N . THR A 1 162 ? 11.15182 5.47081 11.33821 1.000 25.01213 162 THR A N 1
ATOM 1252 C CA . THR A 1 162 ? 11.30835 4.34411 12.24377 1.000 25.10568 162 THR A CA 1
ATOM 1253 C C . THR A 1 162 ? 12.70689 4.34912 12.84844 1.000 30.21945 162 THR A C 1
ATOM 1254 O O . THR A 1 162 ? 13.69717 4.38252 12.10314 1.000 28.63586 162 THR A O 1
ATOM 1258 N N . PRO A 1 163 ? 12.83283 4.29204 14.18113 1.000 31.20983 163 PRO A N 1
ATOM 1259 C CA . PRO A 1 163 ? 14.17785 4.19237 14.79952 1.000 28.12539 163 PRO A CA 1
ATOM 1260 C C . PRO A 1 163 ? 14.75788 2.78526 14.67088 1.000 28.90795 163 PRO A C 1
ATOM 1261 O O . PRO A 1 163 ? 14.77835 1.95640 15.60928 1.000 24.51089 163 PRO A O 1
ATOM 1265 N N . HIS A 1 164 ? 15.27212 2.47914 13.47316 1.000 30.71227 164 HIS A N 1
ATOM 1266 C CA . HIS A 1 164 ? 15.89828 1.17491 13.24463 1.000 27.06366 164 HIS A CA 1
ATOM 1267 C C . HIS A 1 164 ? 17.09212 0.96748 14.16216 1.000 26.88495 164 HIS A C 1
ATOM 1268 O O . HIS A 1 164 ? 17.31321 -0.13707 14.67771 1.000 26.29141 164 HIS A O 1
ATOM 1275 N N . ASN A 1 165 ? 17.86106 2.02627 14.40014 1.000 29.13133 165 ASN A N 1
ATOM 1276 C CA . ASN A 1 165 ? 19.01453 1.95060 15.28045 1.000 26.88441 165 ASN A CA 1
ATOM 1277 C C . ASN A 1 165 ? 18.74758 2.60706 16.62692 1.000 25.58708 165 ASN A C 1
ATOM 1278 O O . ASN A 1 165 ? 19.69650 2.93353 17.35150 1.000 30.45605 165 ASN A O 1
ATOM 1283 N N . GLY A 1 166 ? 17.47363 2.78034 16.99357 1.000 23.73321 166 GLY A N 1
ATOM 1284 C CA . GLY A 1 166 ? 17.12847 3.35549 18.28072 1.000 24.33252 166 GLY A CA 1
ATOM 1285 C C . GLY A 1 166 ? 17.15057 4.87785 18.28976 1.000 24.41741 166 GLY A C 1
ATOM 1286 O O . GLY A 1 166 ? 17.50277 5.54729 17.31749 1.000 22.94043 166 GLY A O 1
ATOM 1287 N N . SER A 1 167 ? 16.75469 5.42269 19.43752 1.000 26.12063 167 SER A N 1
ATOM 1288 C CA . SER A 1 167 ? 16.66288 6.85447 19.67591 1.000 25.50133 167 SER A CA 1
ATOM 1289 C C . SER A 1 167 ? 17.53688 7.22571 20.86093 1.000 25.61364 167 SER A C 1
ATOM 1290 O O . SER A 1 167 ? 17.48716 6.56833 21.90139 1.000 28.76400 167 SER A O 1
ATOM 1293 N N . THR A 1 168 ? 18.33582 8.27552 20.70159 1.000 23.59917 168 THR A N 1
ATOM 1294 C CA . THR A 1 168 ? 19.16394 8.74566 21.80131 1.000 27.37918 168 THR A CA 1
ATOM 1295 C C . THR A 1 168 ? 18.33091 9.43746 22.88139 1.000 29.41014 168 THR A C 1
ATOM 1296 O O . THR A 1 168 ? 18.80394 9.59058 24.01393 1.000 27.80209 168 THR A O 1
ATOM 1300 N N . PHE A 1 169 ? 17.08614 9.80919 22.57773 1.000 24.86414 169 PHE A N 1
ATOM 1301 C CA . PHE A 1 169 ? 16.16252 10.15218 23.65477 1.000 32.41818 169 PHE A CA 1
ATOM 1302 C C . PHE A 1 169 ? 15.86056 8.93391 24.52197 1.000 29.07057 169 PHE A C 1
ATOM 1303 O O . PHE A 1 169 ? 16.06714 8.97147 25.74342 1.000 26.78426 169 PHE A O 1
ATOM 1311 N N . ALA A 1 170 ? 15.38600 7.84517 23.90353 1.000 25.09962 170 ALA A N 1
ATOM 1312 C CA . ALA A 1 170 ? 15.11347 6.61984 24.65501 1.000 28.47657 170 ALA A CA 1
ATOM 1313 C C . ALA A 1 170 ? 16.28516 6.24610 25.54738 1.000 28.47284 170 ALA A C 1
ATOM 1314 O O . ALA A 1 170 ? 16.08452 5.78362 26.67714 1.000 27.75316 170 ALA A O 1
ATOM 1316 N N . ASP A 1 171 ? 17.50790 6.50696 25.08602 1.000 24.63831 171 ASP A N 1
ATOM 1317 C CA . ASP A 1 171 ? 18.68636 6.25483 25.89972 1.000 29.29711 171 ASP A CA 1
ATOM 1318 C C . ASP A 1 171 ? 18.65932 6.98469 27.24780 1.000 33.02439 171 ASP A C 1
ATOM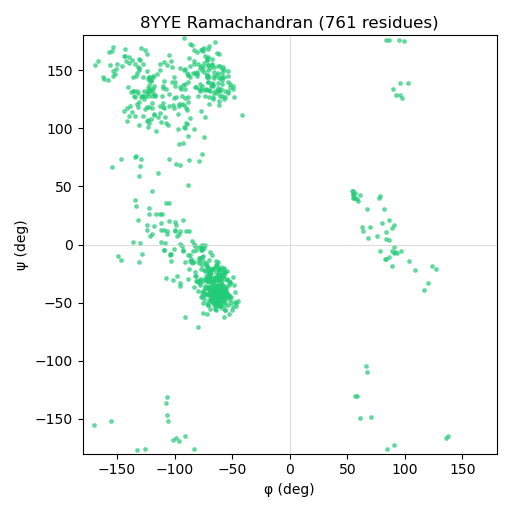 1319 O O . ASP A 1 171 ? 19.23243 6.47088 28.21443 1.000 32.60867 171 ASP A O 1
ATOM 1324 N N . GLN A 1 172 ? 18.01338 8.15468 27.34569 1.000 33.64572 172 GLN A N 1
ATOM 1325 C CA . GLN A 1 172 ? 17.94644 8.90843 28.59771 1.000 35.14318 172 GLN A CA 1
ATOM 1326 C C . GLN A 1 172 ? 16.94170 8.34900 29.59883 1.000 35.34276 172 GLN A C 1
ATOM 1327 O O . GLN A 1 172 ? 16.81827 8.90571 30.69486 1.000 35.39058 172 GLN A O 1
ATOM 1333 N N . GLU A 1 173 ? 16.21911 7.28020 29.24389 1.000 39.72162 173 GLU A N 1
ATOM 1334 C CA . GLU A 1 173 ? 15.34037 6.54779 30.16060 1.000 34.91421 173 GLU A CA 1
ATOM 1335 C C . GLU A 1 173 ? 14.21676 7.41468 30.73150 1.000 31.29009 173 GLU A C 1
ATOM 1336 O O . GLU A 1 173 ? 13.88187 7.31610 31.91386 1.000 32.55360 173 GLU A O 1
ATOM 1342 N N . GLN A 1 174 ? 13.59460 8.24073 29.87742 1.000 26.73165 174 GLN A N 1
ATOM 1343 C CA . GLN A 1 174 ? 12.50350 9.11062 30.32051 1.000 29.96894 174 GLN A CA 1
ATOM 1344 C C . GLN A 1 174 ? 11.21951 8.86861 29.53422 1.000 27.61755 174 GLN A C 1
ATOM 1345 O O . GLN A 1 174 ? 10.41013 9.79303 29.34758 1.000 25.73884 174 GLN A O 1
ATOM 1351 N N . ILE A 1 175 ? 11.01334 7.63061 29.09003 1.000 23.95852 175 ILE A N 1
ATOM 1352 C CA . ILE A 1 175 ? 9.89323 7.29699 28.22434 1.000 24.91438 175 ILE A CA 1
ATOM 1353 C C . ILE A 1 175 ? 8.59594 7.12671 29.01401 1.000 26.32259 175 ILE A C 1
ATOM 1354 O O . ILE A 1 175 ? 7.50697 7.41338 28.49099 1.000 24.10710 175 ILE A O 1
ATOM 1359 N N . VAL A 1 176 ? 8.67047 6.64740 30.26840 1.000 27.94633 176 VAL A N 1
ATOM 1360 C CA . VAL A 1 176 ? 7.53267 6.78824 31.18025 1.000 23.36608 176 VAL A CA 1
ATOM 1361 C C . VAL A 1 176 ? 7.07228 8.24188 31.21001 1.000 25.36021 176 VAL A C 1
ATOM 1362 O O . VAL A 1 176 ? 5.88861 8.55123 31.00280 1.000 21.87559 176 VAL A O 1
ATOM 1366 N N . SER A 1 177 ? 8.02111 9.16155 31.42282 1.000 29.58288 177 SER A N 1
ATOM 1367 C CA . SER A 1 177 ? 7.68011 10.57873 31.39710 1.000 27.59157 177 SER A CA 1
ATOM 1368 C C . SER A 1 177 ? 7.15696 10.99471 30.02689 1.000 26.48914 177 SER A C 1
ATOM 1369 O O . SER A 1 177 ? 6.15513 11.71767 29.93646 1.000 28.33876 177 SER A O 1
ATOM 1372 N N . PHE A 1 178 ? 7.80117 10.53819 28.94405 1.000 23.81788 178 PHE A N 1
ATOM 1373 C CA . PHE A 1 178 ? 7.37774 10.97824 27.61340 1.000 23.50588 178 PHE A CA 1
ATOM 1374 C C . PHE A 1 178 ? 5.94016 10.56725 27.32009 1.000 24.39749 178 PHE A C 1
ATOM 1375 O O . PHE A 1 178 ? 5.17526 11.34546 26.74782 1.000 29.34288 178 PHE A O 1
ATOM 1383 N N . ILE A 1 179 ? 5.54476 9.36349 27.74064 1.000 25.43912 179 ILE A N 1
ATOM 1384 C CA . ILE A 1 179 ? 4.23631 8.80729 27.38509 1.000 25.71020 179 ILE A CA 1
ATOM 1385 C C . ILE A 1 179 ? 3.12319 9.48665 28.16811 1.000 21.80200 179 ILE A C 1
ATOM 1386 O O . ILE A 1 179 ? 2.02650 9.70529 27.64048 1.000 17.80012 179 ILE A O 1
ATOM 1391 N N . LYS A 1 180 ? 3.36750 9.77760 29.45101 1.000 24.08887 180 LYS A N 1
ATOM 1392 C CA . LYS A 1 180 ? 2.48111 10.67223 30.20272 1.000 31.15872 180 LYS A CA 1
ATOM 1393 C C . LYS A 1 180 ? 2.28866 11.99855 29.47790 1.000 26.95388 180 LYS A C 1
ATOM 1394 O O . LYS A 1 180 ? 1.15740 12.46119 29.27195 1.000 27.67094 180 LYS A O 1
ATOM 1400 N N . ASP A 1 181 ? 3.38396 12.64224 29.10627 1.000 24.60311 181 ASP A N 1
ATOM 1401 C CA . ASP A 1 181 ? 3.23704 13.87400 28.35681 1.000 28.02869 181 ASP A CA 1
ATOM 1402 C C . ASP A 1 181 ? 2.46502 13.64536 27.06514 1.000 25.08587 181 ASP A C 1
ATOM 1403 O O . ASP A 1 181 ? 1.56911 14.42905 26.72218 1.000 27.94128 181 ASP A O 1
ATOM 1408 N N . PHE A 1 182 ? 2.80005 12.57764 26.34269 1.000 17.08575 182 PHE A N 1
ATOM 1409 C CA . PHE A 1 182 ? 2.11525 12.25566 25.09726 1.000 23.29056 182 PHE A CA 1
ATOM 1410 C C . PHE A 1 182 ? 0.60972 12.16569 25.31076 1.000 25.20695 182 PHE A C 1
ATOM 1411 O O . PHE A 1 182 ? -0.17304 12.74868 24.55271 1.000 28.29077 182 PHE A O 1
ATOM 1419 N N . ILE A 1 183 ? 0.19241 11.47984 26.37349 1.000 26.14065 183 ILE A N 1
ATOM 1420 C CA . ILE A 1 183 ? -1.22683 11.27054 26.64531 1.000 28.11369 183 ILE A CA 1
ATOM 1421 C C . ILE A 1 183 ? -1.91829 12.60524 26.93863 1.000 26.74235 183 ILE A C 1
ATOM 1422 O O . ILE A 1 183 ? -3.05691 12.84062 26.50755 1.000 21.95692 183 ILE A O 1
ATOM 1427 N N . ILE A 1 184 ? -1.23975 13.50369 27.66552 1.000 25.98055 184 ILE A N 1
ATOM 1428 C CA . ILE A 1 184 ? -1.71825 14.88598 27.76752 1.000 29.10139 184 ILE A CA 1
ATOM 1429 C C . ILE A 1 184 ? -1.95418 15.45985 26.36961 1.000 26.61942 184 ILE A C 1
ATOM 1430 O O . ILE A 1 184 ? -3.08059 15.82501 26.00956 1.000 24.27464 184 ILE A O 1
ATOM 1435 N N . HIS A 1 185 ? -0.89119 15.51042 25.55002 1.000 27.06671 185 HIS A N 1
ATOM 1436 C CA . HIS A 1 185 ? -0.97588 16.17209 24.24565 1.000 25.99707 185 HIS A CA 1
ATOM 1437 C C . HIS A 1 185 ? -1.99827 15.51021 23.34140 1.000 28.29827 185 HIS A C 1
ATOM 1438 O O . HIS A 1 185 ? -2.70113 16.19198 22.58900 1.000 25.75520 185 HIS A O 1
ATOM 1445 N N . LEU A 1 186 ? -2.12569 14.18296 23.43300 1.000 31.51834 186 LEU A N 1
ATOM 1446 C CA . LEU A 1 186 ? -3.03906 13.45341 22.56211 1.000 28.66207 186 LEU A CA 1
ATOM 1447 C C . LEU A 1 186 ? -4.49659 13.73957 22.91620 1.000 29.59519 186 LEU A C 1
ATOM 1448 O O . LEU A 1 186 ? -5.31352 14.01482 22.03085 1.000 29.92156 186 LEU A O 1
ATOM 1453 N N . ALA A 1 187 ? -4.85049 13.66648 24.20085 1.000 28.58505 187 ALA A N 1
ATOM 1454 C CA . ALA A 1 187 ? -6.21316 14.02026 24.59229 1.000 31.80222 187 ALA A CA 1
ATOM 1455 C C . ALA A 1 187 ? -6.53883 15.47611 24.23670 1.000 35.72118 187 ALA A C 1
ATOM 1456 O O . ALA A 1 187 ? -7.63984 15.78101 23.75073 1.000 32.38527 187 ALA A O 1
ATOM 1458 N N . SER A 1 188 ? -5.58745 16.38465 24.46003 1.000 32.99227 188 SER A N 1
ATOM 1459 C CA . SER A 1 188 ? -5.77807 17.77942 24.07374 1.000 30.62159 188 SER A CA 1
ATOM 1460 C C . SER A 1 188 ? -6.07561 17.91505 22.58799 1.000 32.95257 188 SER A C 1
ATOM 1461 O O . SER A 1 188 ? -6.99113 18.64519 22.19537 1.000 35.98873 188 SER A O 1
ATOM 1464 N N . ALA A 1 189 ? -5.28805 17.24880 21.73838 1.000 36.87372 189 ALA A N 1
ATOM 1465 C CA . ALA A 1 189 ? -5.47798 17.40456 20.29691 1.000 33.54664 189 ALA A CA 1
ATOM 1466 C C . ALA A 1 189 ? -6.78145 16.77477 19.83149 1.000 35.60037 189 ALA A C 1
ATOM 1467 O O . ALA A 1 189 ? -7.35676 17.21950 18.83397 1.000 38.31748 189 ALA A O 1
ATOM 1469 N N . ALA A 1 190 ? -7.26940 15.76382 20.54295 1.000 34.34451 190 ALA A N 1
ATOM 1470 C CA . ALA A 1 190 ? -8.55332 15.15207 20.24512 1.000 35.72121 190 ALA A CA 1
ATOM 1471 C C . ALA A 1 190 ? -9.72066 15.93303 20.82875 1.000 34.99987 190 ALA A C 1
ATOM 1472 O O . ALA A 1 190 ? -10.87476 15.53041 20.65151 1.000 37.09555 190 ALA A O 1
ATOM 1474 N N . GLY A 1 191 ? -9.45192 17.02661 21.52897 1.000 31.96674 191 GLY A N 1
ATOM 1475 C CA . GLY A 1 191 ? -10.52114 17.77784 22.15587 1.000 30.35697 191 GLY A CA 1
ATOM 1476 C C . GLY A 1 191 ? -11.32333 16.97662 23.15591 1.000 31.75940 191 GLY A C 1
ATOM 1477 O O . GLY A 1 191 ? -12.53909 17.17248 23.25433 1.000 35.67324 191 GLY A O 1
ATOM 1478 N N . GLN A 1 192 ? -10.66577 16.09239 23.91568 1.000 33.75944 192 GLN A N 1
ATOM 1479 C CA . GLN A 1 192 ? -11.33896 15.17182 24.82742 1.000 30.29429 192 GLN A CA 1
ATOM 1480 C C . GLN A 1 192 ? -10.84480 15.34668 26.25813 1.000 29.43616 192 GLN A C 1
ATOM 1481 O O . GLN A 1 192 ? -9.65668 15.58049 26.49249 1.000 32.10590 192 GLN A O 1
ATOM 1487 N N . LYS A 1 193 ? -11.76048 15.19464 27.21190 1.000 30.56543 193 LYS A N 1
ATOM 1488 C CA . LYS A 1 193 ? -11.43957 15.37923 28.62407 1.000 39.21626 193 LYS A CA 1
ATOM 1489 C C . LYS A 1 193 ? -10.67881 14.18373 29.19979 1.000 39.79047 193 LYS A C 1
ATOM 1490 O O . LYS A 1 193 ? -11.06774 13.02748 29.01188 1.000 36.34884 193 LYS A O 1
ATOM 1496 N N . GLN A 1 194 ? -9.60380 14.48123 29.94395 1.000 41.62760 194 GLN A N 1
ATOM 1497 C CA . GLN A 1 194 ? -8.80129 13.43819 30.58629 1.000 40.19639 194 GLN A CA 1
ATOM 1498 C C . GLN A 1 194 ? -9.66264 12.48783 31.39952 1.000 40.83554 194 GLN A C 1
ATOM 1499 O O . GLN A 1 194 ? -9.36701 11.29193 31.48152 1.000 42.40341 194 GLN A O 1
ATOM 1505 N N . GLU A 1 195 ? -10.74520 12.99505 31.98091 1.000 47.47257 195 GLU A N 1
ATOM 1506 C CA . GLU A 1 195 ? -11.54337 12.19518 32.89560 1.000 42.46692 195 GLU A CA 1
ATOM 1507 C C . GLU A 1 195 ? -12.37846 11.17097 32.15312 1.000 37.23817 195 GLU A C 1
ATOM 1508 O O . GLU A 1 195 ? -12.78998 10.17233 32.74553 1.000 38.67875 195 GLU A O 1
ATOM 1514 N N . SER A 1 196 ? -12.64217 11.39667 30.86739 1.000 40.14554 196 SER A N 1
ATOM 1515 C CA . SER A 1 196 ? -13.49318 10.51419 30.08295 1.000 34.92367 196 SER A CA 1
ATOM 1516 C C . SER A 1 196 ? -12.70484 9.65539 29.09926 1.000 31.57219 196 SER A C 1
ATOM 1517 O O . SER A 1 196 ? -13.31056 8.99817 28.25193 1.000 31.34291 196 SER A O 1
ATOM 1520 N N . LEU A 1 197 ? -11.37405 9.66220 29.18793 1.000 33.54313 197 LEU A N 1
ATOM 1521 C CA . LEU A 1 197 ? -10.52565 8.86854 28.30612 1.000 29.23120 197 LEU A CA 1
ATOM 1522 C C . LEU A 1 197 ? -10.73853 7.37674 28.51556 1.000 31.36603 197 LEU A C 1
ATOM 1523 O O . LEU A 1 197 ? -10.73418 6.88601 29.65032 1.000 29.71277 197 LEU A O 1
ATOM 1528 N N . ILE A 1 198 ? -10.91435 6.65512 27.40654 1.000 31.58076 198 ILE A N 1
ATOM 1529 C CA . ILE A 1 198 ? -10.93636 5.19704 27.41981 1.000 29.98791 198 ILE A CA 1
ATOM 1530 C C . ILE A 1 198 ? -9.71639 4.67055 26.67049 1.000 33.39845 198 ILE A C 1
ATOM 1531 O O . ILE A 1 198 ? -9.74429 3.56698 26.11238 1.000 34.12745 198 ILE A O 1
ATOM 1536 N N . TYR A 1 199 ? -8.64528 5.46716 26.63263 1.000 31.82843 199 TYR A N 1
ATOM 1537 C CA . TYR A 1 199 ? -7.39056 5.02296 26.03444 1.000 34.09644 199 TYR A CA 1
ATOM 1538 C C . TYR A 1 199 ? -6.93247 3.72985 26.70971 1.000 28.95584 199 TYR A C 1
ATOM 1539 O O . TYR A 1 199 ? -6.90392 3.64457 27.93849 1.000 26.86633 199 TYR A O 1
ATOM 1548 N N . ASP A 1 200 ? -6.56759 2.73347 25.89551 1.000 29.73124 200 ASP A N 1
ATOM 1549 C CA . ASP A 1 200 ? -6.32330 1.35002 26.31757 1.000 25.42304 200 ASP A CA 1
ATOM 1550 C C . ASP A 1 200 ? -4.84661 1.01891 26.16561 1.000 24.17504 200 ASP A C 1
ATOM 1551 O O . ASP A 1 200 ? -4.35520 0.90206 25.03846 1.000 24.82112 200 ASP A O 1
ATOM 1556 N N . PHE A 1 201 ? -4.14684 0.80520 27.27921 1.000 26.30954 201 PHE A N 1
ATOM 1557 C CA . PHE A 1 201 ? -2.71448 0.53973 27.14778 1.000 28.25539 201 PHE A CA 1
ATOM 1558 C C . PHE A 1 201 ? -2.39576 -0.86444 26.64881 1.000 24.04234 201 PHE A C 1
ATOM 1559 O O . PHE A 1 201 ? -1.23176 -1.13532 26.32124 1.000 21.65392 201 PHE A O 1
ATOM 1567 N N . LYS A 1 202 ? -3.39460 -1.74605 26.57609 1.000 27.09107 202 LYS A N 1
ATOM 1568 C CA . LYS A 1 202 ? -3.24968 -3.09895 26.02691 1.000 25.32978 202 LYS A CA 1
ATOM 1569 C C . LYS A 1 202 ? -2.13041 -3.87921 26.71740 1.000 27.04877 202 LYS A C 1
ATOM 1570 O O . LYS A 1 202 ? -1.37514 -4.63338 26.09188 1.000 26.13039 202 LYS A O 1
ATOM 1576 N N . LEU A 1 203 ? -2.04230 -3.72278 28.03550 1.000 27.52828 203 LEU A N 1
ATOM 1577 C CA . LEU A 1 203 ? -1.04739 -4.43849 28.82706 1.000 27.65016 203 LEU A CA 1
ATOM 1578 C C . LEU A 1 203 ? -1.69270 -5.57715 29.60986 1.000 26.98892 203 LEU A C 1
ATOM 1579 O O . LEU A 1 203 ? -1.29318 -5.88899 30.73578 1.000 23.05171 203 LEU A O 1
ATOM 1584 N N . ASP A 1 204 ? -2.69110 -6.22373 28.99387 1.000 27.72066 204 ASP A N 1
ATOM 1585 C CA . ASP A 1 204 ? -3.41091 -7.30925 29.66286 1.000 28.27981 204 ASP A CA 1
ATOM 1586 C C . ASP A 1 204 ? -2.46105 -8.40412 30.12349 1.000 25.31549 204 ASP A C 1
ATOM 1587 O O . ASP A 1 204 ? -2.63665 -8.97635 31.21007 1.000 25.08490 204 ASP A O 1
ATOM 1592 N N . GLN A 1 205 ? -1.44128 -8.70060 29.31630 1.000 21.81835 205 GLN A N 1
ATOM 1593 C CA . GLN A 1 205 ? -0.58365 -9.84194 29.61267 1.000 31.32806 205 GLN A CA 1
ATOM 1594 C C . GLN A 1 205 ? 0.17340 -9.64394 30.92448 1.000 27.43473 205 GLN A C 1
ATOM 1595 O O . GLN A 1 205 ? 0.49117 -10.62269 31.60667 1.000 28.97986 205 GLN A O 1
ATOM 1601 N N . TRP A 1 206 ? 0.44771 -8.39325 31.29705 1.000 26.36872 206 TRP A N 1
ATOM 1602 C CA . TRP A 1 206 ? 1.07913 -8.03301 32.56009 1.000 22.37558 206 TRP A CA 1
ATOM 1603 C C . TRP A 1 206 ? 0.06860 -7.84391 33.67235 1.000 26.54988 206 TRP A C 1
ATOM 1604 O O . TRP A 1 206 ? 0.41714 -7.27803 34.71169 1.000 31.92989 206 TRP A O 1
ATOM 1615 N N . GLY A 1 207 ? -1.18139 -8.24389 33.46439 1.000 25.21129 207 GLY A N 1
ATOM 1616 C CA . GLY A 1 207 ? -2.19924 -8.06814 34.48630 1.000 22.57967 207 GLY A CA 1
ATOM 1617 C C . GLY A 1 207 ? -2.54818 -6.62359 34.75697 1.000 27.85555 207 GLY A C 1
ATOM 1618 O O . GLY A 1 207 ? -2.91511 -6.28528 35.88909 1.000 25.39035 207 GLY A O 1
ATOM 1619 N N . LEU A 1 208 ? -2.44941 -5.76388 33.74411 1.000 27.42466 208 LEU A N 1
ATOM 1620 C CA . LEU A 1 208 ? -2.73680 -4.33111 33.86223 1.000 25.30463 208 LEU A CA 1
ATOM 1621 C C . LEU A 1 208 ? -3.94785 -3.97902 33.00922 1.000 28.68811 208 LEU A C 1
ATOM 1622 O O . LEU A 1 208 ? -3.83935 -3.17353 32.08343 1.000 37.04344 208 LEU A O 1
ATOM 1627 N N . LYS A 1 209 ? -5.09367 -4.56049 33.32107 1.000 28.72621 209 LYS A N 1
ATOM 1628 C CA . LYS A 1 209 ? -6.35063 -4.16680 32.70229 1.000 28.96923 209 LYS A CA 1
ATOM 1629 C C . LYS A 1 209 ? -7.03595 -3.09095 33.53820 1.000 35.39281 209 LYS A C 1
ATOM 1630 O O . LYS A 1 209 ? -6.89180 -3.04158 34.76424 1.000 33.14131 209 LYS A O 1
ATOM 1636 N N . ARG A 1 210 ? -7.79360 -2.22651 32.86699 1.000 34.41517 210 ARG A N 1
ATOM 1637 C CA . ARG A 1 210 ? -8.57559 -1.23575 33.58711 1.000 35.01320 210 ARG A CA 1
ATOM 1638 C C . ARG A 1 210 ? -9.65855 -1.96663 34.37610 1.000 34.16148 210 ARG A C 1
ATOM 1639 O O . ARG A 1 210 ? -10.39391 -2.78912 33.82182 1.000 34.77382 210 ARG A O 1
ATOM 1647 N N . GLN A 1 211 ? -9.72086 -1.70037 35.67711 1.000 38.70304 211 GLN A N 1
ATOM 1648 C CA . GLN A 1 211 ? -10.68881 -2.33850 36.55440 1.000 38.99656 211 GLN A CA 1
ATOM 1649 C C . GLN A 1 211 ? -12.06240 -1.70338 36.37928 1.000 40.74881 211 GLN A C 1
ATOM 1650 O O . GLN A 1 211 ? -12.17111 -0.54165 35.98672 1.000 40.01946 211 GLN A O 1
ATOM 1656 N N . PRO A 1 212 ? -13.12992 -2.44831 36.66143 1.000 42.68765 212 PRO A N 1
ATOM 1657 C CA . PRO A 1 212 ? -14.48430 -1.89278 36.49248 1.000 40.09164 212 PRO A CA 1
ATOM 1658 C C . PRO A 1 212 ? -14.72125 -0.69150 37.40170 1.000 44.16512 212 PRO A C 1
ATOM 1659 O O . PRO A 1 212 ? -14.41396 -0.71275 38.59857 1.000 37.82924 212 PRO A O 1
ATOM 1663 N N . GLY A 1 213 ? -15.26786 0.36864 36.80956 1.000 41.63433 213 GLY A N 1
ATOM 1664 C CA . GLY A 1 213 ? -15.44194 1.63480 37.46763 1.000 35.32886 213 GLY A CA 1
ATOM 1665 C C . GLY A 1 213 ? -14.17199 2.34062 37.87851 1.000 33.94158 213 GLY A C 1
ATOM 1666 O O . GLY A 1 213 ? -14.25723 3.30980 38.63214 1.000 43.59884 213 GLY A O 1
ATOM 1667 N N . GLU A 1 214 ? -13.00176 1.90375 37.42352 1.000 31.71242 214 GLU A N 1
ATOM 1668 C CA . GLU A 1 214 ? -11.76624 2.56293 37.82831 1.000 31.80283 214 GLU A CA 1
ATOM 1669 C C . GLU A 1 214 ? -11.57753 3.85084 37.03686 1.000 35.13818 214 GLU A C 1
ATOM 1670 O O . GLU A 1 214 ? -11.83021 3.89374 35.83174 1.000 32.05017 214 GLU A O 1
ATOM 1676 N N . SER A 1 215 ? -11.14549 4.91428 37.71119 1.000 35.33036 215 SER A N 1
ATOM 1677 C CA . SER A 1 215 ? -10.94858 6.15109 36.96553 1.000 34.86618 215 SER A CA 1
ATOM 1678 C C . SER A 1 215 ? -9.78750 5.97857 35.98293 1.000 34.49272 215 SER A C 1
ATOM 1679 O O . SER A 1 215 ? -8.90550 5.12886 36.16151 1.000 31.43009 215 SER A O 1
ATOM 1682 N N . PHE A 1 216 ? -9.80560 6.77589 34.91377 1.000 30.24670 216 PHE A N 1
ATOM 1683 C CA . PHE A 1 216 ? -8.69974 6.69826 33.96986 1.000 27.50137 216 PHE A CA 1
ATOM 1684 C C . PHE A 1 216 ? -7.37616 7.05117 34.62976 1.000 29.13922 216 PHE A C 1
ATOM 1685 O O . PHE A 1 216 ? -6.36888 6.37772 34.39302 1.000 30.58088 216 PHE A O 1
ATOM 1693 N N . HIS A 1 217 ? -7.34670 8.10287 35.45187 1.000 29.72230 217 HIS A N 1
ATOM 1694 C CA . HIS A 1 217 ? -6.06191 8.55063 35.98383 1.000 28.29052 217 HIS A CA 1
ATOM 1695 C C . HIS A 1 217 ? -5.46990 7.52305 36.94003 1.000 29.22384 217 HIS A C 1
ATOM 1696 O O . HIS A 1 217 ? -4.24775 7.33751 36.97093 1.000 30.82043 217 HIS A O 1
ATOM 1703 N N . ALA A 1 218 ? -6.31771 6.82487 37.70552 1.000 29.15988 218 ALA A N 1
ATOM 1704 C CA . ALA A 1 218 ? -5.81377 5.79841 38.61797 1.000 30.76184 218 ALA A CA 1
ATOM 1705 C C . ALA A 1 218 ? -5.32791 4.58003 37.85174 1.000 25.21225 218 ALA A C 1
ATOM 1706 O O . ALA A 1 218 ? -4.33445 3.95251 38.22760 1.000 29.66517 218 ALA A O 1
ATOM 1708 N N . TYR A 1 219 ? -6.01938 4.23085 36.77147 1.000 30.48665 219 TYR A N 1
ATOM 1709 C CA . TYR A 1 219 ? -5.57355 3.13333 35.92017 1.000 31.54191 219 TYR A CA 1
ATOM 1710 C C . TYR A 1 219 ? -4.23169 3.45745 35.27228 1.000 30.92878 219 TYR A C 1
ATOM 1711 O O . TYR A 1 219 ? -3.28192 2.66965 35.35489 1.000 26.77113 219 TYR A O 1
ATOM 1720 N N . MET A 1 220 ? -4.13678 4.62603 34.62770 1.000 25.82183 220 MET A N 1
ATOM 1721 C CA . MET A 1 220 ? -2.88949 5.02091 33.98603 1.000 26.53514 220 MET A CA 1
ATOM 1722 C C . MET A 1 220 ? -1.73312 5.01380 34.97612 1.000 26.66126 220 MET A C 1
ATOM 1723 O O . MET A 1 220 ? -0.64054 4.53103 34.66494 1.000 27.82421 220 MET A O 1
ATOM 1728 N N . ASN A 1 221 ? -1.95185 5.53970 36.17460 1.000 26.11173 221 ASN A N 1
ATOM 1729 C CA . ASN A 1 221 ? -0.88091 5.55112 37.15860 1.000 26.50890 221 ASN A CA 1
ATOM 1730 C C . ASN A 1 221 ? -0.44107 4.13530 37.49723 1.000 28.37411 221 ASN A C 1
ATOM 1731 O O . ASN A 1 221 ? 0.74582 3.88038 37.73517 1.000 28.02313 221 ASN A O 1
ATOM 1736 N N . ARG A 1 222 ? -1.38491 3.20025 37.51946 1.000 25.99998 222 ARG A N 1
ATOM 1737 C CA . ARG A 1 222 ? -1.02574 1.80786 37.75316 1.000 32.45480 222 ARG A CA 1
ATOM 1738 C C . ARG A 1 222 ? -0.09839 1.30437 36.64347 1.000 30.68954 222 ARG A C 1
ATOM 1739 O O . ARG A 1 222 ? 0.91333 0.64111 36.90717 1.000 28.00481 222 ARG A O 1
ATOM 1747 N N . VAL A 1 223 ? -0.38764 1.69073 35.40055 1.000 29.54973 223 VAL A N 1
ATOM 1748 C CA . VAL A 1 223 ? 0.47109 1.34271 34.27268 1.000 27.97022 223 VAL A CA 1
ATOM 1749 C C . VAL A 1 223 ? 1.82440 2.03820 34.37653 1.000 26.03964 223 VAL A C 1
ATOM 1750 O O . VAL A 1 223 ? 2.87418 1.39851 34.27053 1.000 25.29445 223 VAL A O 1
ATOM 1754 N N . MET A 1 224 ? 1.82944 3.35518 34.59732 1.000 25.66605 224 MET A N 1
ATOM 1755 C CA . MET A 1 224 ? 3.09202 4.08516 34.51069 1.000 25.76771 224 MET A CA 1
ATOM 1756 C C . MET A 1 224 ? 4.04698 3.79546 35.67654 1.000 26.33285 224 MET A C 1
ATOM 1757 O O . MET A 1 224 ? 5.25227 4.03022 35.53586 1.000 24.89590 224 MET A O 1
ATOM 1762 N N . THR A 1 225 ? 3.55909 3.28070 36.80909 1.000 24.04826 225 THR A N 1
ATOM 1763 C CA . THR A 1 225 ? 4.43086 2.86175 37.90763 1.000 26.06509 225 THR A CA 1
ATOM 1764 C C . THR A 1 225 ? 4.80696 1.37823 37.84461 1.000 30.29604 225 THR A C 1
ATOM 1765 O O . THR A 1 225 ? 5.62001 0.91404 38.65564 1.000 28.48047 225 THR A O 1
ATOM 1769 N N . SER A 1 226 ? 4.24110 0.63096 36.89871 1.000 26.70056 226 SER A N 1
ATOM 1770 C CA . SER A 1 226 ? 4.55647 -0.76963 36.76656 1.000 23.89973 226 SER A CA 1
ATOM 1771 C C . SER A 1 226 ? 6.04999 -0.94930 36.52199 1.000 29.66266 226 SER A C 1
ATOM 1772 O O . SER A 1 226 ? 6.67010 -0.12692 35.83713 1.000 32.14022 226 SER A O 1
ATOM 1775 N N . PRO A 1 227 ? 6.65699 -2.01466 37.05828 1.000 29.54441 227 PRO A N 1
ATOM 1776 C CA . PRO A 1 227 ? 8.08693 -2.24880 36.81369 1.000 27.55538 227 PRO A CA 1
ATOM 1777 C C . PRO A 1 227 ? 8.39527 -2.79728 35.43432 1.000 26.62844 227 PRO A C 1
ATOM 1778 O O . PRO A 1 227 ? 9.58050 -2.92847 35.09974 1.000 26.19430 227 PRO A O 1
ATOM 1782 N N . ILE A 1 228 ? 7.38194 -3.10184 34.61834 1.000 22.98910 228 ILE A N 1
ATOM 1783 C CA . ILE A 1 228 ? 7.62706 -3.49333 33.23689 1.000 19.04896 228 ILE A CA 1
ATOM 1784 C C . ILE A 1 228 ? 8.46322 -2.45934 32.50046 1.000 24.49945 228 ILE A C 1
ATOM 1785 O O . ILE A 1 228 ? 9.21885 -2.81818 31.59654 1.000 25.40277 228 ILE A O 1
ATOM 1790 N N . TRP A 1 229 ? 8.36915 -1.17616 32.88255 1.000 25.63167 229 TRP A N 1
ATOM 1791 C CA . TRP A 1 229 ? 9.11529 -0.11889 32.21237 1.000 25.42005 229 TRP A CA 1
ATOM 1792 C C . TRP A 1 229 ? 10.62053 -0.20789 32.42838 1.000 24.99731 229 TRP A C 1
ATOM 1793 O O . TRP A 1 229 ? 11.35763 0.53832 31.77874 1.000 21.27621 229 TRP A O 1
ATOM 1804 N N . GLN A 1 230 ? 11.09574 -1.07741 33.31612 1.000 24.38477 230 GLN A N 1
ATOM 1805 C CA . GLN A 1 230 ? 12.52307 -1.27318 33.50021 1.000 27.29749 230 GLN A CA 1
ATOM 1806 C C . GLN A 1 230 ? 12.99158 -2.61589 32.97239 1.000 24.57048 230 GLN A C 1
ATOM 1807 O O . GLN A 1 230 ? 14.13068 -3.00586 33.22931 1.000 23.85388 230 GLN A O 1
ATOM 1813 N N . SER A 1 231 ? 12.16043 -3.31159 32.22007 1.000 24.77303 231 SER A N 1
ATOM 1814 C CA . SER A 1 231 ? 12.45713 -4.65314 31.75754 1.000 26.11660 231 SER A CA 1
ATOM 1815 C C . SER A 1 231 ? 12.98224 -4.61063 30.32325 1.000 25.59389 231 SER A C 1
ATOM 1816 O O . SER A 1 231 ? 13.37775 -3.54923 29.82086 1.000 27.53643 231 SER A O 1
ATOM 1819 N N . ASN A 1 232 ? 13.02511 -5.77940 29.67731 1.000 31.24153 232 ASN A N 1
ATOM 1820 C CA . ASN A 1 232 ? 13.36264 -5.94696 28.27223 1.000 29.85834 232 ASN A CA 1
ATOM 1821 C C . ASN A 1 232 ? 12.13563 -6.07009 27.39719 1.000 36.17661 232 ASN A C 1
ATOM 1822 O O . ASN A 1 232 ? 12.18365 -5.71982 26.20528 1.000 41.90336 232 ASN A O 1
ATOM 1827 N N . ASP A 1 233 ? 11.04362 -6.55315 27.96432 1.000 25.13306 233 ASP A N 1
ATOM 1828 C CA . ASP A 1 233 ? 9.83532 -6.82750 27.19950 1.000 28.56939 233 ASP A CA 1
ATOM 1829 C C . ASP A 1 233 ? 8.93766 -5.60104 27.11018 1.000 25.26775 233 ASP A C 1
ATOM 1830 O O . ASP A 1 233 ? 7.73714 -5.68873 27.37853 1.000 26.65346 233 ASP A O 1
ATOM 1835 N N . ILE A 1 234 ? 9.48779 -4.44867 26.70190 1.000 27.43765 234 ILE A N 1
ATOM 1836 C CA . ILE A 1 234 ? 8.76731 -3.17718 26.71531 1.000 24.40605 234 ILE A CA 1
ATOM 1837 C C . ILE A 1 234 ? 9.34479 -2.24675 25.65023 1.000 23.82041 234 ILE A C 1
ATOM 1838 O O . ILE A 1 234 ? 10.54610 -2.24142 25.37967 1.000 24.45453 234 ILE A O 1
ATOM 1843 N N . SER A 1 235 ? 8.45403 -1.44337 25.04395 1.000 29.98363 235 SER A N 1
ATOM 1844 C CA . SER A 1 235 ? 8.85325 -0.42851 24.05594 1.000 26.42156 235 SER A CA 1
ATOM 1845 C C . SER A 1 235 ? 10.07303 0.37413 24.49413 1.000 22.69530 235 SER A C 1
ATOM 1846 O O . SER A 1 235 ? 11.01811 0.53000 23.70571 1.000 22.19969 235 SER A O 1
ATOM 1849 N N . ALA A 1 236 ? 10.07155 0.88726 25.73086 1.000 22.60360 236 ALA A N 1
ATOM 1850 C CA . ALA A 1 236 ? 11.21014 1.66122 26.22815 1.000 24.22336 236 ALA A CA 1
ATOM 1851 C C . ALA A 1 236 ? 12.51946 0.95691 25.94819 1.000 24.56984 236 ALA A C 1
ATOM 1852 O O . ALA A 1 236 ? 13.46383 1.56873 25.43420 1.000 27.60751 236 ALA A O 1
ATOM 1854 N N . TYR A 1 237 ? 12.59850 -0.33072 26.28764 1.000 23.08404 237 TYR A N 1
ATOM 1855 C CA . TYR A 1 237 ? 13.82202 -1.07739 26.01941 1.000 25.57918 237 TYR A CA 1
ATOM 1856 C C . TYR A 1 237 ? 14.12792 -1.10683 24.52030 1.000 27.56052 237 TYR A C 1
ATOM 1857 O O . TYR A 1 237 ? 15.21627 -0.70508 24.08864 1.000 25.09236 237 TYR A O 1
ATOM 1866 N N . ASP A 1 238 ? 13.15865 -1.52857 23.70399 1.000 25.67479 238 ASP A N 1
ATOM 1867 C CA . ASP A 1 238 ? 13.41092 -1.66659 22.27316 1.000 29.53875 238 ASP A CA 1
ATOM 1868 C C . ASP A 1 238 ? 13.79520 -0.35112 21.60496 1.000 26.07699 238 ASP A C 1
ATOM 1869 O O . ASP A 1 238 ? 14.38242 -0.37673 20.51720 1.000 22.83146 238 ASP A O 1
ATOM 1874 N N . LEU A 1 239 ? 13.46800 0.79095 22.20660 1.000 25.86165 239 LEU A N 1
ATOM 1875 C CA . LEU A 1 239 ? 13.72309 2.06202 21.54320 1.000 21.03128 239 LEU A CA 1
ATOM 1876 C C . LEU A 1 239 ? 15.12586 2.58754 21.79441 1.000 24.14899 239 LEU A C 1
ATOM 1877 O O . LEU A 1 239 ? 15.56853 3.48779 21.07763 1.000 24.42776 239 LEU A O 1
ATOM 1882 N N . THR A 1 240 ? 15.84693 2.03570 22.76706 1.000 26.41925 240 THR A N 1
ATOM 1883 C CA . THR A 1 240 ? 17.20222 2.49108 23.02095 1.000 26.93712 240 THR A CA 1
ATOM 1884 C C . THR A 1 240 ? 18.12275 2.05005 21.88966 1.000 29.97657 240 THR A C 1
ATOM 1885 O O . THR A 1 240 ? 17.79392 1.16797 21.09357 1.000 23.32763 240 THR A O 1
ATOM 1889 N N . THR A 1 241 ? 19.27932 2.71911 21.80654 1.000 31.10681 241 THR A N 1
ATOM 1890 C CA . THR A 1 241 ? 20.23200 2.42820 20.74217 1.000 26.78416 241 THR A CA 1
ATOM 1891 C C . THR A 1 241 ? 20.88131 1.06814 20.96348 1.000 31.38343 241 THR A C 1
ATOM 1892 O O . THR A 1 241 ? 21.13935 0.33245 20.00179 1.000 34.79602 241 THR A O 1
ATOM 1896 N N . PHE A 1 242 ? 21.14788 0.71253 22.22272 1.000 31.67130 242 PHE A N 1
ATOM 1897 C CA . PHE A 1 242 ? 21.62671 -0.63351 22.51093 1.000 31.97051 242 PHE A CA 1
ATOM 1898 C C . PHE A 1 242 ? 20.55111 -1.64820 22.16747 1.000 29.89588 242 PHE A C 1
ATOM 1899 O O . PHE A 1 242 ? 20.80673 -2.61245 21.44312 1.000 36.18265 242 PHE A O 1
ATOM 1907 N N . GLY A 1 243 ? 19.32587 -1.41525 22.64589 1.000 29.99859 243 GLY A N 1
ATOM 1908 C CA . GLY A 1 243 ? 18.24626 -2.36797 22.43691 1.000 27.00373 243 GLY A CA 1
ATOM 1909 C C . GLY A 1 243 ? 17.90113 -2.56551 20.97498 1.000 31.95557 243 GLY A C 1
ATOM 1910 O O . GLY A 1 243 ? 17.66670 -3.70048 20.52837 1.000 34.80969 243 GLY A O 1
ATOM 1911 N N . ALA A 1 244 ? 17.88954 -1.47303 20.20857 1.000 27.00109 244 ALA A N 1
ATOM 1912 C CA . ALA A 1 244 ? 17.57726 -1.56436 18.78557 1.000 30.20157 244 ALA A CA 1
ATOM 1913 C C . ALA A 1 244 ? 18.70687 -2.22761 18.01167 1.000 30.50234 244 ALA A C 1
ATOM 1914 O O . ALA A 1 244 ? 18.45492 -2.97131 17.05737 1.000 30.45172 244 ALA A O 1
ATOM 1916 N N . GLN A 1 245 ? 19.95721 -1.94319 18.38355 1.000 31.63749 245 GLN A N 1
ATOM 1917 C CA . GLN A 1 245 ? 21.08356 -2.62872 17.76036 1.000 33.25452 245 GLN A CA 1
ATOM 1918 C C . GLN A 1 245 ? 21.00624 -4.12080 18.02907 1.000 36.35383 245 GLN A C 1
ATOM 1919 O O . GLN A 1 245 ? 21.25299 -4.94119 17.13692 1.000 35.01159 245 GLN A O 1
ATOM 1925 N N . GLU A 1 246 ? 20.65222 -4.48017 19.26379 1.000 34.98790 246 GLU A N 1
ATOM 1926 C CA . GLU A 1 246 ? 20.48740 -5.87499 19.63972 1.000 37.75675 246 GLU A CA 1
ATOM 1927 C C . GLU A 1 246 ? 19.41066 -6.54693 18.78886 1.000 34.01109 246 GLU A C 1
ATOM 1928 O O . GLU A 1 246 ? 19.57559 -7.69399 18.36350 1.000 33.49594 246 GLU A O 1
ATOM 1934 N N . LEU A 1 247 ? 18.31245 -5.83633 18.50606 1.000 31.54486 247 LEU A N 1
ATOM 1935 C CA . LEU A 1 247 ? 17.24711 -6.40229 17.68120 1.000 28.44501 247 LEU A CA 1
ATOM 1936 C C . LEU A 1 247 ? 17.68827 -6.56066 16.23014 1.000 35.09720 247 LEU A C 1
ATOM 1937 O O . LEU A 1 247 ? 17.30699 -7.53139 15.56219 1.000 33.17103 247 LEU A O 1
ATOM 1942 N N . ASN A 1 248 ? 18.48295 -5.60883 15.72038 1.000 32.15779 248 ASN A N 1
ATOM 1943 C CA . ASN A 1 248 ? 18.97632 -5.68143 14.34561 1.000 35.15625 248 ASN A CA 1
ATOM 1944 C C . ASN A 1 248 ? 19.79700 -6.93377 14.08598 1.000 35.37672 248 ASN A C 1
ATOM 1945 O O . ASN A 1 248 ? 19.94271 -7.33561 12.92723 1.000 29.97629 248 ASN A O 1
ATOM 1950 N N . GLN A 1 249 ? 20.33761 -7.54501 15.14267 1.000 35.21950 249 GLN A N 1
ATOM 1951 C CA . GLN A 1 249 ? 21.20383 -8.69989 14.98958 1.000 32.79362 249 GLN A CA 1
ATOM 1952 C C . GLN A 1 249 ? 20.42480 -9.93437 14.56065 1.000 35.77641 249 GLN A C 1
ATOM 1953 O O . GLN A 1 249 ? 20.99791 -10.83412 13.93738 1.000 41.69106 249 GLN A O 1
ATOM 1959 N N . TRP A 1 250 ? 19.12563 -9.99396 14.84230 1.000 31.28771 250 TRP A N 1
ATOM 1960 C CA . TRP A 1 250 ? 18.36557 -11.15575 14.43702 1.000 29.94697 250 TRP A CA 1
ATOM 1961 C C . TRP A 1 250 ? 17.06001 -10.87217 13.69758 1.000 28.15118 250 TRP A C 1
ATOM 1962 O O . TRP A 1 250 ? 16.52267 -11.79719 13.07923 1.000 35.04676 250 TRP A O 1
ATOM 1973 N N . MET A 1 251 ? 16.53714 -9.65529 13.71181 1.000 27.03383 251 MET A N 1
ATOM 1974 C CA . MET A 1 251 ? 15.46483 -9.32456 12.77549 1.000 29.55066 251 MET A CA 1
ATOM 1975 C C . MET A 1 251 ? 16.08915 -9.15229 11.38955 1.000 32.83731 251 MET A C 1
ATOM 1976 O O . MET A 1 251 ? 16.53264 -8.05791 11.03029 1.000 27.09788 251 MET A O 1
ATOM 1981 N N . LYS A 1 252 ? 16.12238 -10.23033 10.59788 1.000 32.58536 252 LYS A N 1
ATOM 1982 C CA . LYS A 1 252 ? 16.85942 -10.21056 9.33586 1.000 34.56010 252 LYS A CA 1
ATOM 1983 C C . LYS A 1 252 ? 16.17212 -9.34411 8.28802 1.000 30.44275 252 LYS A C 1
ATOM 1984 O O . LYS A 1 252 ? 14.95394 -9.15206 8.30422 1.000 31.32585 252 LYS A O 1
ATOM 1990 N N . THR A 1 253 ? 16.97676 -8.84906 7.34731 1.000 29.91689 253 THR A N 1
ATOM 1991 C CA . THR A 1 253 ? 16.48844 -8.22129 6.11930 1.000 29.10253 253 THR A CA 1
ATOM 1992 C C . THR A 1 253 ? 16.52833 -9.28857 5.01873 1.000 32.54008 253 THR A C 1
ATOM 1993 O O . THR A 1 253 ? 17.60227 -9.73459 4.60913 1.000 33.75082 253 THR A O 1
ATOM 1997 N N . TYR A 1 254 ? 15.34620 -9.71097 4.54497 1.000 29.92316 254 TYR A N 1
ATOM 1998 C CA . TYR A 1 254 ? 15.28514 -10.90367 3.70737 1.000 32.92666 254 TYR A CA 1
ATOM 1999 C C . TYR A 1 254 ? 15.48471 -10.56201 2.23191 1.000 35.72867 254 TYR A C 1
ATOM 2000 O O . TYR A 1 254 ? 15.07233 -9.48942 1.77639 1.000 33.33121 254 TYR A O 1
ATOM 2009 N N . PRO A 1 255 ? 16.12623 -11.44981 1.47131 1.000 38.19812 255 PRO A N 1
ATOM 2010 C CA . PRO A 1 255 ? 16.45986 -11.12328 0.07541 1.000 36.66766 255 PRO A CA 1
ATOM 2011 C C . PRO A 1 255 ? 15.26644 -11.08153 -0.85338 1.000 31.14150 255 PRO A C 1
ATOM 2012 O O . PRO A 1 255 ? 15.34402 -10.41477 -1.88945 1.000 34.99565 255 PRO A O 1
ATOM 2016 N N . ASP A 1 256 ? 14.16227 -11.73750 -0.51201 1.000 31.98337 256 ASP A N 1
ATOM 2017 C CA . ASP A 1 256 ? 12.96190 -11.74551 -1.33870 1.000 35.76843 256 ASP A CA 1
ATOM 2018 C C . ASP A 1 256 ? 11.89512 -10.76570 -0.85453 1.000 36.85137 256 ASP A C 1
ATOM 2019 O O . ASP A 1 256 ? 10.71990 -10.92180 -1.20048 1.000 40.69147 256 ASP A O 1
ATOM 2024 N N . VAL A 1 257 ? 12.26590 -9.78009 -0.04334 1.000 34.24121 257 VAL A N 1
ATOM 2025 C CA . VAL A 1 257 ? 11.31683 -8.79225 0.44726 1.000 34.09196 257 VAL A CA 1
ATOM 2026 C C . VAL A 1 257 ? 11.79812 -7.40169 0.04284 1.000 36.12526 257 VAL A C 1
ATOM 2027 O O . VAL A 1 257 ? 13.00340 -7.12020 0.00257 1.000 33.73569 257 VAL A O 1
ATOM 2031 N N . TYR A 1 258 ? 10.83506 -6.53773 -0.27772 1.000 32.95519 258 TYR A N 1
ATOM 2032 C CA . TYR A 1 258 ? 11.09966 -5.14427 -0.61020 1.000 30.15591 258 TYR A CA 1
ATOM 2033 C C . TYR A 1 258 ? 11.09598 -4.31198 0.66651 1.000 31.29425 258 TYR A C 1
ATOM 2034 O O . TYR A 1 258 ? 10.09706 -4.28587 1.39599 1.000 29.52872 258 TYR A O 1
ATOM 2043 N N . TYR A 1 259 ? 12.19681 -3.61795 0.93366 1.000 31.07826 259 TYR A N 1
ATOM 2044 C CA . TYR A 1 259 ? 12.27025 -2.72336 2.08266 1.000 29.75173 259 TYR A CA 1
ATOM 2045 C C . TYR A 1 259 ? 12.47184 -1.28692 1.60943 1.000 32.56752 259 TYR A C 1
ATOM 2046 O O . TYR A 1 259 ? 13.39682 -1.00488 0.84236 1.000 33.99775 259 TYR A O 1
ATOM 2055 N N . LEU A 1 260 ? 11.62481 -0.38288 2.09508 1.000 32.97021 260 LEU A N 1
ATOM 2056 C CA . LEU A 1 260 ? 11.66386 1.03580 1.76934 1.000 26.77271 260 LEU A CA 1
ATOM 2057 C C . LEU A 1 260 ? 11.71600 1.80243 3.07930 1.000 29.80453 260 LEU A C 1
ATOM 2058 O O . LEU A 1 260 ? 10.91816 1.52513 3.98519 1.000 29.89201 260 LEU A O 1
ATOM 2063 N N . SER A 1 261 ? 12.63214 2.76553 3.18924 1.000 27.68675 261 SER A N 1
ATOM 2064 C CA . SER A 1 261 ? 12.66503 3.63398 4.35933 1.000 24.55195 261 SER A CA 1
ATOM 2065 C C . SER A 1 261 ? 12.49622 5.10102 3.98015 1.000 29.28953 261 SER A C 1
ATOM 2066 O O . SER A 1 261 ? 13.03868 5.56891 2.97337 1.000 26.25408 261 SER A O 1
ATOM 2069 N N . TYR A 1 262 ? 11.75385 5.82823 4.81146 1.000 31.58953 262 TYR A N 1
ATOM 2070 C CA . TYR A 1 262 ? 11.57971 7.26849 4.67905 1.000 27.28223 262 TYR A CA 1
ATOM 2071 C C . TYR A 1 262 ? 12.07740 7.90927 5.96491 1.000 25.79643 262 TYR A C 1
ATOM 2072 O O . TYR A 1 262 ? 11.70721 7.46706 7.05719 1.000 25.96539 262 TYR A O 1
ATOM 2081 N N . THR A 1 263 ? 12.90580 8.94337 5.84099 1.000 27.33952 263 THR A N 1
ATOM 2082 C CA . THR A 1 263 ? 13.47400 9.63683 6.99096 1.000 29.59553 263 THR A CA 1
ATOM 2083 C C . THR A 1 263 ? 13.11551 11.11906 6.92466 1.000 29.09293 263 THR A C 1
ATOM 2084 O O . THR A 1 263 ? 13.06791 11.69994 5.83843 1.000 27.84535 263 THR A O 1
ATOM 2088 N N . GLY A 1 264 ? 12.84709 11.71824 8.08236 1.000 27.92397 264 GLY A N 1
ATOM 2089 C CA . GLY A 1 264 ? 12.62692 13.14803 8.17794 1.000 29.91519 264 GLY A CA 1
ATOM 2090 C C . GLY A 1 264 ? 13.73044 13.83848 8.96061 1.000 29.19902 264 GLY A C 1
ATOM 2091 O O . GLY A 1 264 ? 14.41218 13.22177 9.77866 1.000 25.71972 264 GLY A O 1
ATOM 2092 N N . ASN A 1 265 ? 13.91639 15.12915 8.68098 1.000 28.99653 265 ASN A N 1
ATOM 2093 C CA . ASN A 1 265 ? 14.78318 16.00008 9.46989 1.000 28.00798 265 ASN A CA 1
ATOM 2094 C C . ASN A 1 265 ? 14.02564 17.28303 9.79411 1.000 28.27003 265 ASN A C 1
ATOM 2095 O O . ASN A 1 265 ? 13.42712 17.89962 8.90604 1.000 31.42572 265 ASN A O 1
ATOM 2100 N N . ALA A 1 266 ? 14.02598 17.67174 11.06569 1.000 29.18014 266 ALA A N 1
ATOM 2101 C CA . ALA A 1 266 ? 13.41427 18.92670 11.47804 1.000 24.71314 266 ALA A CA 1
ATOM 2102 C C . ALA A 1 266 ? 14.35221 19.68222 12.41022 1.000 31.38857 266 ALA A C 1
ATOM 2103 O O . ALA A 1 266 ? 13.91166 20.38671 13.33208 1.000 33.87454 266 ALA A O 1
ATOM 2105 N N . SER A 1 267 ? 15.65355 19.53040 12.18293 1.000 27.23767 267 SER A N 1
ATOM 2106 C CA . SER A 1 267 ? 16.69327 20.14761 12.98827 1.000 28.33237 267 SER A CA 1
ATOM 2107 C C . SER A 1 267 ? 17.70670 20.80349 12.06786 1.000 30.41552 267 SER A C 1
ATOM 2108 O O . SER A 1 267 ? 17.88046 20.39203 10.91739 1.000 35.26695 267 SER A O 1
ATOM 2111 N N . TYR A 1 268 ? 18.36554 21.83779 12.57613 1.000 36.82098 268 TYR A N 1
ATOM 2112 C CA . TYR A 1 268 ? 19.30938 22.62506 11.79356 1.000 34.25626 268 TYR A CA 1
ATOM 2113 C C . TYR A 1 268 ? 20.57761 22.82905 12.59598 1.000 32.56283 268 TYR A C 1
ATOM 2114 O O . TYR A 1 268 ? 20.53012 22.96581 13.82054 1.000 34.65981 268 TYR A O 1
ATOM 2123 N N . ARG A 1 269 ? 21.70783 22.85477 11.90772 1.000 29.16398 269 ARG A N 1
ATOM 2124 C CA . ARG A 1 269 ? 22.97510 23.00286 12.60177 1.000 34.47272 269 ARG A CA 1
ATOM 2125 C C . ARG A 1 269 ? 23.16791 24.43967 13.08451 1.000 37.78962 269 ARG A C 1
ATOM 2126 O O . ARG A 1 269 ? 22.94739 25.39511 12.33348 1.000 35.62559 269 ARG A O 1
ATOM 2134 N N . GLY A 1 270 ? 23.56631 24.58495 14.34607 1.000 39.16543 270 GLY A N 1
ATOM 2135 C CA . GLY A 1 270 ? 23.98960 25.87289 14.85352 1.000 36.31174 270 GLY A CA 1
ATOM 2136 C C . GLY A 1 270 ? 25.38122 26.17019 14.34110 1.000 49.46043 270 GLY A C 1
ATOM 2137 O O . GLY A 1 270 ? 26.25487 25.29463 14.33213 1.000 48.16203 270 GLY A O 1
ATOM 2138 N N . VAL A 1 271 ? 25.59553 27.41187 13.90205 1.000 54.29487 271 VAL A N 1
ATOM 2139 C CA . VAL A 1 271 ? 26.85744 27.72267 13.23934 1.000 56.06090 271 VAL A CA 1
ATOM 2140 C C . VAL A 1 271 ? 28.01541 27.70964 14.23176 1.000 58.30954 271 VAL A C 1
ATOM 2141 O O . VAL A 1 271 ? 29.14339 27.34679 13.87159 1.000 60.34204 271 VAL A O 1
ATOM 2145 N N . VAL A 1 272 ? 27.76820 28.08430 15.48968 1.000 55.09480 272 VAL A N 1
ATOM 2146 C CA . VAL A 1 272 ? 28.85302 28.13169 16.46573 1.000 53.86446 272 VAL A CA 1
ATOM 2147 C C . VAL A 1 272 ? 29.00801 26.80233 17.20971 1.000 60.53317 272 VAL A C 1
ATOM 2148 O O . VAL A 1 272 ? 30.04372 26.13418 17.09215 1.000 57.67870 272 VAL A O 1
ATOM 2152 N N . THR A 1 273 ? 27.98361 26.38548 17.95701 1.000 63.20037 273 THR A N 1
ATOM 2153 C CA . THR A 1 273 ? 28.09917 25.17542 18.76415 1.000 48.87904 273 THR A CA 1
ATOM 2154 C C . THR A 1 273 ? 28.23066 23.93092 17.90413 1.000 47.13690 273 THR A C 1
ATOM 2155 O O . THR A 1 273 ? 28.71312 22.90161 18.38344 1.000 47.27338 273 THR A O 1
ATOM 2159 N N . GLY A 1 274 ? 27.80725 23.99569 16.64546 1.000 46.23778 274 GLY A N 1
ATOM 2160 C CA . GLY A 1 274 ? 27.70776 22.79392 15.85123 1.000 43.40542 274 GLY A CA 1
ATOM 2161 C C . GLY A 1 274 ? 26.62683 21.84659 16.30842 1.000 46.25650 274 GLY A C 1
ATOM 2162 O O . GLY A 1 274 ? 26.52665 20.73334 15.76984 1.000 45.44000 274 GLY A O 1
ATOM 2163 N N . ASN A 1 275 ? 25.82383 22.24230 17.29402 1.000 39.56115 275 ASN A N 1
ATOM 2164 C CA . ASN A 1 275 ? 24.72100 21.41377 17.74202 1.000 36.74519 275 ASN A CA 1
ATOM 2165 C C . ASN A 1 275 ? 23.52010 21.63052 16.83034 1.000 35.65310 275 ASN A C 1
ATOM 2166 O O . ASN A 1 275 ? 23.47910 22.56769 16.02694 1.000 34.90373 275 ASN A O 1
ATOM 2171 N N . TYR A 1 276 ? 22.52964 20.74968 16.96686 1.000 33.51750 276 TYR A N 1
ATOM 2172 C CA . TYR A 1 276 ? 21.30941 20.82020 16.17733 1.000 29.88377 276 TYR A CA 1
ATOM 2173 C C . TYR A 1 276 ? 20.12954 21.21521 17.05661 1.000 29.52002 276 TYR A C 1
ATOM 2174 O O . TYR A 1 276 ? 19.94519 20.67963 18.15940 1.000 28.84699 276 TYR A O 1
ATOM 2183 N N . TYR A 1 277 ? 19.33419 22.15532 16.54555 1.000 28.19347 277 TYR A N 1
ATOM 2184 C CA . TYR A 1 277 ? 18.19706 22.81382 17.16113 1.000 27.79214 277 TYR A CA 1
ATOM 2185 C C . TYR A 1 277 ? 16.94742 22.52505 16.34313 1.000 25.26511 277 TYR A C 1
ATOM 2186 O O . TYR A 1 277 ? 17.02835 22.40408 15.12170 1.000 26.01774 277 TYR A O 1
ATOM 2195 N N . PRO A 1 278 ? 15.78690 22.38090 16.98247 1.000 29.27547 278 PRO A N 1
ATOM 2196 C CA . PRO A 1 278 ? 14.56033 22.11375 16.21516 1.000 31.26602 278 PRO A CA 1
ATOM 2197 C C . PRO A 1 278 ? 14.10568 23.35377 15.44305 1.000 31.55413 278 PRO A C 1
ATOM 2198 O O . PRO A 1 278 ? 14.27250 24.49026 15.89463 1.000 27.71382 278 PRO A O 1
ATOM 2202 N N . ILE A 1 279 ? 13.52353 23.11924 14.26531 1.000 31.54315 279 ILE A N 1
ATOM 2203 C CA . ILE A 1 279 ? 12.93431 24.20338 13.48291 1.000 33.62728 279 ILE A CA 1
ATOM 2204 C C . ILE A 1 279 ? 11.61314 24.64066 14.11412 1.000 34.08478 279 ILE A C 1
ATOM 2205 O O . ILE A 1 279 ? 11.06468 23.98036 15.00378 1.000 34.69458 279 ILE A O 1
ATOM 2210 N N . GLY A 1 280 ? 11.08804 25.77113 13.62852 1.000 33.93375 280 GLY A N 1
ATOM 2211 C CA . GLY A 1 280 ? 9.91781 26.37601 14.25251 1.000 33.68644 280 GLY A CA 1
ATOM 2212 C C . GLY A 1 280 ? 8.61928 25.61712 14.06419 1.000 31.79669 280 GLY A C 1
ATOM 2213 O O . GLY A 1 280 ? 7.71981 25.71659 14.89716 1.000 32.41917 280 GLY A O 1
ATOM 2214 N N . THR A 1 281 ? 8.49559 24.85732 12.97858 1.000 32.23161 281 THR A N 1
ATOM 2215 C CA . THR A 1 281 ? 7.27106 24.10406 12.73067 1.000 31.25207 281 THR A CA 1
ATOM 2216 C C . THR A 1 281 ? 7.11683 22.88170 13.62583 1.000 33.54499 281 THR A C 1
ATOM 2217 O O . THR A 1 281 ? 6.09829 22.18172 13.52314 1.000 36.42102 281 THR A O 1
ATOM 2221 N N . MET A 1 282 ? 8.09147 22.58704 14.48071 1.000 31.78629 282 MET A N 1
ATOM 2222 C CA . MET A 1 282 ? 8.03077 21.36159 15.26595 1.000 29.41347 282 MET A CA 1
ATOM 2223 C C . MET A 1 282 ? 6.96161 21.46100 16.34948 1.000 38.21775 282 MET A C 1
ATOM 2224 O O . MET A 1 282 ? 6.73652 22.53304 16.92822 1.000 42.00466 282 MET A O 1
ATOM 2229 N N . HIS A 1 283 ? 6.29036 20.33399 16.61157 1.000 39.26424 283 HIS A N 1
ATOM 2230 C CA . HIS A 1 283 ? 5.32094 20.26556 17.70299 1.000 36.43544 283 HIS A CA 1
ATOM 2231 C C . HIS A 1 283 ? 6.02506 20.58144 19.02385 1.000 39.35530 283 HIS A C 1
ATOM 2232 O O . HIS A 1 283 ? 7.18999 20.21115 19.20936 1.000 43.91301 283 HIS A O 1
ATOM 2239 N N . PRO A 1 284 ? 5.36905 21.27164 19.95931 1.000 41.97159 284 PRO A N 1
ATOM 2240 C CA . PRO A 1 284 ? 6.04098 21.57265 21.23993 1.000 37.71144 284 PRO A CA 1
ATOM 2241 C C . PRO A 1 284 ? 6.34576 20.35181 22.08477 1.000 37.20599 284 PRO A C 1
ATOM 2242 O O . PRO A 1 284 ? 7.19898 20.44452 22.97742 1.000 34.61058 284 PRO A O 1
ATOM 2246 N N . LEU A 1 285 ? 5.66522 19.21793 21.85381 1.000 35.24601 285 LEU A N 1
ATOM 2247 C CA . LEU A 1 285 ? 5.96195 17.99718 22.60834 1.000 32.91875 285 LEU A CA 1
ATOM 2248 C C . LEU A 1 285 ? 7.38914 17.51055 22.36673 1.000 32.40757 285 LEU A C 1
ATOM 2249 O O . LEU A 1 285 ? 7.96947 16.83935 23.22851 1.000 27.67688 285 LEU A O 1
ATOM 2254 N N . PHE A 1 286 ? 7.98016 17.85202 21.21750 1.000 32.24282 286 PHE A N 1
ATOM 2255 C CA . PHE A 1 286 ? 9.30533 17.36675 20.87120 1.000 29.67076 286 PHE A CA 1
ATOM 2256 C C . PHE A 1 286 ? 10.39252 18.43578 20.90646 1.000 31.50471 286 PHE A C 1
ATOM 2257 O O . PHE A 1 286 ? 11.55970 18.09448 20.71256 1.000 32.76841 286 PHE A O 1
ATOM 2265 N N . THR A 1 287 ? 10.05013 19.71051 21.15326 1.000 32.44734 287 THR A N 1
ATOM 2266 C CA . THR A 1 287 ? 11.02743 20.80677 21.12327 1.000 31.34705 287 THR A CA 1
ATOM 2267 C C . THR A 1 287 ? 12.25918 20.49757 21.96014 1.000 27.85694 287 THR A C 1
ATOM 2268 O O . THR A 1 287 ? 13.39798 20.58879 21.48352 1.000 29.25404 287 THR A O 1
ATOM 2272 N N . LEU A 1 288 ? 12.04427 20.20467 23.23734 1.000 28.85079 288 LEU A N 1
ATOM 2273 C CA . LEU A 1 288 ? 13.15610 19.99250 24.15566 1.000 32.22149 288 LEU A CA 1
ATOM 2274 C C . LEU A 1 288 ? 13.85136 18.65525 23.90358 1.000 31.28468 288 LEU A C 1
ATOM 2275 O O . LEU A 1 288 ? 15.08849 18.58160 23.94138 1.000 28.86286 288 LEU A O 1
ATOM 2280 N N . ILE A 1 289 ? 13.08097 17.58297 23.66232 1.000 25.20203 289 ILE A N 1
ATOM 2281 C CA . ILE A 1 289 ? 13.69415 16.31776 23.25387 1.000 29.71033 289 ILE A CA 1
ATOM 2282 C C . ILE A 1 289 ? 14.64376 16.53516 22.07971 1.000 35.97718 289 ILE A C 1
ATOM 2283 O O . ILE A 1 289 ? 15.77767 16.03095 22.07233 1.000 27.63106 289 ILE A O 1
ATOM 2288 N N . SER A 1 290 ? 14.20382 17.30728 21.07839 1.000 28.77212 290 SER A N 1
ATOM 2289 C CA . SER A 1 290 ? 15.05340 17.54967 19.92308 1.000 27.08689 290 SER A CA 1
ATOM 2290 C C . SER A 1 290 ? 16.32154 18.28819 20.33995 1.000 30.75424 290 SER A C 1
ATOM 2291 O O . SER A 1 290 ? 17.42282 17.96047 19.88014 1.000 29.34429 290 SER A O 1
ATOM 2294 N N . MET A 1 291 ? 16.19529 19.23274 21.27655 1.000 34.95498 291 MET A N 1
ATOM 2295 C CA . MET A 1 291 ? 17.35939 19.97425 21.75916 1.000 33.67765 291 MET A CA 1
ATOM 2296 C C . MET A 1 291 ? 18.36390 19.05310 22.45316 1.000 30.16488 291 MET A C 1
ATOM 2297 O O . MET A 1 291 ? 19.57405 19.16991 22.23165 1.000 26.16575 291 MET A O 1
ATOM 2302 N N . GLN A 1 292 ? 17.89715 18.13995 23.32016 1.000 29.36317 292 GLN A N 1
ATOM 2303 C CA . GLN A 1 292 ? 18.87697 17.24666 23.94305 1.000 33.54790 292 GLN A CA 1
ATOM 2304 C C . GLN A 1 292 ? 19.46237 16.27986 22.91854 1.000 27.54501 292 GLN A C 1
ATOM 2305 O O . GLN A 1 292 ? 20.66997 16.02806 22.92638 1.000 24.58064 292 GLN A O 1
ATOM 2311 N N . MET A 1 293 ? 18.63926 15.77350 21.99400 1.000 26.77004 293 MET A N 1
ATOM 2312 C CA . MET A 1 293 ? 19.17280 14.89235 20.95397 1.000 29.97589 293 MET A CA 1
ATOM 2313 C C . MET A 1 293 ? 20.14829 15.64028 20.05353 1.000 30.72135 293 MET A C 1
ATOM 2314 O O . MET A 1 293 ? 21.19270 15.10088 19.67211 1.000 28.33402 293 MET A O 1
ATOM 2319 N N . GLY A 1 294 ? 19.83092 16.89291 19.71502 1.000 30.43200 294 GLY A N 1
ATOM 2320 C CA . GLY A 1 294 ? 20.72531 17.71265 18.91224 1.000 29.85130 294 GLY A CA 1
ATOM 2321 C C . GLY A 1 294 ? 22.05955 18.02499 19.56611 1.000 29.18872 294 GLY A C 1
ATOM 2322 O O . GLY A 1 294 ? 22.97944 18.47482 18.87781 1.000 28.59925 294 GLY A O 1
ATOM 2323 N N . SER A 1 295 ? 22.19314 17.80258 20.87217 1.000 22.86878 295 SER A N 1
ATOM 2324 C CA . SER A 1 295 ? 23.43894 18.11886 21.54453 1.000 26.36943 295 SER A CA 1
ATOM 2325 C C . SER A 1 295 ? 24.06697 16.90680 22.22688 1.000 27.01946 295 SER A C 1
ATOM 2326 O O . SER A 1 295 ? 25.10001 17.05340 22.88745 1.000 30.58738 295 SER A O 1
ATOM 2329 N N . TYR A 1 296 ? 23.52037 15.70894 22.01834 1.000 26.66975 296 TYR A N 1
ATOM 2330 C CA . TYR A 1 296 ? 23.92195 14.50651 22.73958 1.000 31.51660 296 TYR A CA 1
ATOM 2331 C C . TYR A 1 296 ? 24.84169 13.62908 21.89436 1.000 33.89025 296 TYR A C 1
ATOM 2332 O O . TYR A 1 296 ? 24.44225 13.14685 20.82710 1.000 28.10739 296 TYR A O 1
ATOM 2341 N N . THR A 1 297 ? 26.05661 13.40109 22.40038 1.000 33.73163 297 THR A N 1
ATOM 2342 C CA . THR A 1 297 ? 27.00041 12.42247 21.87738 1.000 32.81025 297 THR A CA 1
ATOM 2343 C C . THR A 1 297 ? 27.49750 11.59755 23.05066 1.000 35.22867 297 THR A C 1
ATOM 2344 O O . THR A 1 297 ? 27.53471 12.07693 24.19096 1.000 32.65507 297 THR A O 1
ATOM 2348 N N . ARG A 1 298 ? 27.87188 10.35072 22.76618 1.000 33.68535 298 ARG A N 1
ATOM 2349 C CA . ARG A 1 298 ? 28.18934 9.38220 23.81329 1.000 34.91100 298 ARG A CA 1
ATOM 2350 C C . ARG A 1 298 ? 29.32943 8.48270 23.35869 1.000 36.82811 298 ARG A C 1
ATOM 2351 O O . ARG A 1 298 ? 29.17148 7.69301 22.41937 1.000 35.93951 298 ARG A O 1
ATOM 2359 N N . GLN A 1 299 ? 30.46764 8.58265 24.04193 1.000 35.54667 299 GLN A N 1
ATOM 2360 C CA . GLN A 1 299 ? 31.58666 7.68982 23.76826 1.000 38.43119 299 GLN A CA 1
ATOM 2361 C C . GLN A 1 299 ? 31.34354 6.30533 24.36513 1.000 36.32893 299 GLN A C 1
ATOM 2362 O O . GLN A 1 299 ? 31.60608 5.29028 23.71270 1.000 38.85795 299 GLN A O 1
ATOM 2368 N N . SER A 1 300 ? 30.79833 6.24672 25.58325 1.000 39.04607 300 SER A N 1
ATOM 2369 C CA . SER A 1 300 ? 30.65051 5.00978 26.34492 1.000 35.28143 300 SER A CA 1
ATOM 2370 C C . SER A 1 300 ? 29.48006 5.13979 27.30370 1.000 34.54749 300 SER A C 1
ATOM 2371 O O . SER A 1 300 ? 29.16763 6.25326 27.74445 1.000 33.77936 300 SER A O 1
ATOM 2374 N N . PRO A 1 301 ? 28.77079 4.03203 27.63008 1.000 38.57501 301 PRO A N 1
ATOM 2375 C CA . PRO A 1 301 ? 28.86366 2.68685 27.04451 1.000 31.86420 301 PRO A CA 1
ATOM 2376 C C . PRO A 1 301 ? 28.44094 2.61706 25.58833 1.000 36.31819 301 PRO A C 1
ATOM 2377 O O . PRO A 1 301 ? 27.96748 3.59617 24.99679 1.000 32.70053 301 PRO A O 1
ATOM 2381 N N . ALA A 1 302 ? 28.64079 1.43337 25.01827 1.000 41.50262 302 ALA A N 1
ATOM 2382 C CA . ALA A 1 302 ? 28.30446 1.19036 23.62685 1.000 41.08542 302 ALA A CA 1
ATOM 2383 C C . ALA A 1 302 ? 26.78507 1.14936 23.45073 1.000 41.59987 302 ALA A C 1
ATOM 2384 O O . ALA A 1 302 ? 26.05724 0.73838 24.36401 1.000 43.46908 302 ALA A O 1
ATOM 2386 N N . PRO A 1 303 ? 26.27527 1.53601 22.26570 1.000 38.74361 303 PRO A N 1
ATOM 2387 C CA . PRO A 1 303 ? 26.99269 1.92493 21.04151 1.000 33.52622 303 PRO A CA 1
ATOM 2388 C C . PRO A 1 303 ? 27.44948 3.37299 21.04482 1.000 39.24740 303 PRO A C 1
ATOM 2389 O O . PRO A 1 303 ? 26.85113 4.22403 21.72778 1.000 35.31731 303 PRO A O 1
ATOM 2393 N N . VAL A 1 304 ? 28.48752 3.65407 20.26629 1.000 33.50409 304 VAL A N 1
ATOM 2394 C CA . VAL A 1 304 ? 29.09174 4.97834 20.27728 1.000 33.70306 304 VAL A CA 1
ATOM 2395 C C . VAL A 1 304 ? 28.16971 5.95073 19.54719 1.000 30.19126 304 VAL A C 1
ATOM 2396 O O . VAL A 1 304 ? 27.74402 5.69994 18.41193 1.000 32.78104 304 VAL A O 1
ATOM 2400 N N . ILE A 1 305 ? 27.84805 7.05938 20.19214 1.000 28.33777 305 ILE A N 1
ATOM 2401 C CA . ILE A 1 305 ? 27.01857 8.08360 19.56934 1.000 33.94887 305 ILE A CA 1
ATOM 2402 C C . ILE A 1 305 ? 27.94599 9.23642 19.20079 1.000 33.15318 305 ILE A C 1
ATOM 2403 O O . ILE A 1 305 ? 28.34976 10.01332 20.08046 1.000 32.43896 305 ILE A O 1
ATOM 2408 N N . ASP A 1 306 ? 28.30436 9.34019 17.89829 1.000 26.07174 306 ASP A N 1
ATOM 2409 C CA . ASP A 1 306 ? 29.12071 10.45307 17.40719 1.000 32.29463 306 ASP A CA 1
ATOM 2410 C C . ASP A 1 306 ? 28.22981 11.55999 16.81766 1.000 29.84829 306 ASP A C 1
ATOM 2411 O O . ASP A 1 306 ? 27.00081 11.54946 16.94501 1.000 30.66633 306 ASP A O 1
ATOM 2416 N N . ARG A 1 307 ? 28.84844 12.52460 16.14082 1.000 29.24076 307 ARG A N 1
ATOM 2417 C CA . ARG A 1 307 ? 28.10044 13.71464 15.74904 1.000 29.61151 307 ARG A CA 1
ATOM 2418 C C . ARG A 1 307 ? 27.10939 13.45222 14.62176 1.000 33.56300 307 ARG A C 1
ATOM 2419 O O . ARG A 1 307 ? 26.19677 14.26360 14.42462 1.000 30.83066 307 ARG A O 1
ATOM 2427 N N . SER A 1 308 ? 27.24871 12.33976 13.89354 1.000 27.60716 308 SER A N 1
ATOM 2428 C CA . SER A 1 308 ? 26.26709 12.00388 12.86794 1.000 29.43718 308 SER A CA 1
ATOM 2429 C C . SER A 1 308 ? 24.87099 11.78358 13.44331 1.000 28.57925 308 SER A C 1
ATOM 2430 O O . SER A 1 308 ? 23.88912 11.78694 12.68576 1.000 27.62390 308 SER A O 1
ATOM 2433 N N . TRP A 1 309 ? 24.75995 11.60540 14.76248 1.000 27.77415 309 TRP A N 1
ATOM 2434 C CA . TRP A 1 309 ? 23.47932 11.36382 15.41223 1.000 30.38940 309 TRP A CA 1
ATOM 2435 C C . TRP A 1 309 ? 22.72314 12.64171 15.76629 1.000 27.75335 309 TRP A C 1
ATOM 2436 O O . TRP A 1 309 ? 21.52769 12.55911 16.07499 1.000 27.66171 309 TRP A O 1
ATOM 2447 N N . LEU A 1 310 ? 23.37302 13.81208 15.70730 1.000 30.40603 310 LEU A N 1
ATOM 2448 C CA . LEU A 1 310 ? 22.72191 15.04716 16.13144 1.000 31.52494 310 LEU A CA 1
ATOM 2449 C C . LEU A 1 310 ? 21.46055 15.41949 15.33317 1.000 27.32750 310 LEU A C 1
ATOM 2450 O O . LEU A 1 310 ? 20.50483 15.88104 15.95308 1.000 30.19179 310 LEU A O 1
ATOM 2455 N N . PRO A 1 311 ? 21.40992 15.25306 13.99903 1.000 26.87174 311 PRO A N 1
ATOM 2456 C CA . PRO A 1 311 ? 20.15669 15.61468 13.30212 1.000 26.94760 311 PRO A CA 1
ATOM 2457 C C . PRO A 1 311 ? 19.04840 14.62574 13.63655 1.000 29.12955 311 PRO A C 1
ATOM 2458 O O . PRO A 1 311 ? 19.28703 13.42244 13.78416 1.000 28.50198 311 PRO A O 1
ATOM 2462 N N . ASN A 1 312 ? 17.82066 15.14323 13.73153 1.000 26.76168 312 ASN A N 1
ATOM 2463 C CA . ASN A 1 312 ? 16.68436 14.35818 14.19602 1.000 25.85071 312 ASN A CA 1
ATOM 2464 C C . ASN A 1 312 ? 15.37471 14.95735 13.68186 1.000 27.43146 312 ASN A C 1
ATOM 2465 O O . ASN A 1 312 ? 15.32061 16.11737 13.25603 1.000 30.33578 312 ASN A O 1
ATOM 2470 N N . ASP A 1 313 ? 14.29696 14.16739 13.77847 1.000 25.92839 313 ASP A N 1
ATOM 2471 C CA . ASP A 1 313 ? 12.96284 14.60924 13.38185 1.000 26.42712 313 ASP A CA 1
ATOM 2472 C C . ASP A 1 313 ? 12.10604 15.05248 14.56967 1.000 25.72169 313 ASP A C 1
ATOM 2473 O O . ASP A 1 313 ? 10.88269 15.21279 14.42155 1.000 23.62777 313 ASP A O 1
ATOM 2478 N N . GLY A 1 314 ? 12.71793 15.23192 15.74753 1.000 25.98144 314 GLY A N 1
ATOM 2479 C CA . GLY A 1 314 ? 12.00379 15.43291 16.99710 1.000 25.77788 314 GLY A CA 1
ATOM 2480 C C . GLY A 1 314 ? 12.23388 14.32281 18.03146 1.000 31.04570 314 GLY A C 1
ATOM 2481 O O . GLY A 1 314 ? 12.33397 14.62075 19.22292 1.000 34.38765 314 GLY A O 1
ATOM 2482 N N . ILE A 1 315 ? 12.29711 13.07284 17.58134 1.000 26.60221 315 ILE A N 1
ATOM 2483 C CA . ILE A 1 315 ? 12.43517 11.96166 18.52146 1.000 27.13214 315 ILE A CA 1
ATOM 2484 C C . ILE A 1 315 ? 13.20679 10.79689 17.89980 1.000 27.84216 315 ILE A C 1
ATOM 2485 O O . ILE A 1 315 ? 13.59475 9.84326 18.58781 1.000 25.71469 315 ILE A O 1
ATOM 2490 N N . VAL A 1 316 ? 13.45269 10.85153 16.59994 1.000 28.57395 316 VAL A N 1
ATOM 2491 C CA . VAL A 1 316 ? 14.23419 9.81857 15.93530 1.000 27.51649 316 VAL A CA 1
ATOM 2492 C C . VAL A 1 316 ? 15.36885 10.50759 15.18316 1.000 30.06933 316 VAL A C 1
ATOM 2493 O O . VAL A 1 316 ? 15.13103 11.44227 14.40323 1.000 25.07548 316 VAL A O 1
ATOM 2497 N N . ASN A 1 317 ? 16.60054 10.07918 15.46723 1.000 26.51432 317 ASN A N 1
ATOM 2498 C CA . ASN A 1 317 ? 17.77190 10.55587 14.74807 1.000 26.94810 317 ASN A CA 1
ATOM 2499 C C . ASN A 1 317 ? 17.72587 10.10569 13.29079 1.000 30.18638 317 ASN A C 1
ATOM 2500 O O . ASN A 1 317 ? 17.24650 9.00969 12.97152 1.000 25.70769 317 ASN A O 1
ATOM 2505 N N . VAL A 1 318 ? 18.23427 10.97619 12.40759 1.000 31.63403 318 VAL A N 1
ATOM 2506 C CA . VAL A 1 318 ? 18.21526 10.70856 10.96710 1.000 28.73507 318 VAL A CA 1
ATOM 2507 C C . VAL A 1 318 ? 19.01770 9.45743 10.63603 1.000 24.77878 318 VAL A C 1
ATOM 2508 O O . VAL A 1 318 ? 18.56954 8.59631 9.86966 1.000 27.93601 318 VAL A O 1
ATOM 2512 N N . VAL A 1 319 ? 20.21710 9.34819 11.20710 1.000 28.16069 319 VAL A N 1
ATOM 2513 C CA . VAL A 1 319 ? 21.10239 8.21935 10.94333 1.000 27.60668 319 VAL A CA 1
ATOM 2514 C C . VAL A 1 319 ? 20.48641 6.91812 11.41473 1.000 24.37502 319 VAL A C 1
ATOM 2515 O O . VAL A 1 319 ? 20.92733 5.83856 11.00527 1.000 29.81572 319 VAL A O 1
ATOM 2519 N N . SER A 1 320 ? 19.47625 6.99373 12.27668 1.000 25.23127 320 SER A N 1
ATOM 2520 C CA . SER A 1 320 ? 18.82050 5.79692 12.78540 1.000 30.03488 320 SER A CA 1
ATOM 2521 C C . SER A 1 320 ? 17.68505 5.36658 11.87020 1.000 29.89901 320 SER A C 1
ATOM 2522 O O . SER A 1 320 ? 17.38692 4.16922 11.76987 1.000 31.18431 320 SER A O 1
ATOM 2525 N N . ALA A 1 321 ? 17.05473 6.32418 11.18455 1.000 23.07034 321 ALA A N 1
ATOM 2526 C CA . ALA A 1 321 ? 15.84535 6.01665 10.42412 1.000 30.65505 321 ALA A CA 1
ATOM 2527 C C . ALA A 1 321 ? 16.11620 5.55541 8.98820 1.000 27.83605 321 ALA A C 1
ATOM 2528 O O . ALA A 1 321 ? 15.18012 5.11803 8.30537 1.000 21.50757 321 ALA A O 1
ATOM 2530 N N . LYS A 1 322 ? 17.36132 5.64928 8.51254 1.000 29.98653 322 LYS A N 1
ATOM 2531 C CA . LYS A 1 322 ? 17.62745 5.36448 7.10393 1.000 28.44744 322 LYS A CA 1
ATOM 2532 C C . LYS A 1 322 ? 17.63586 3.86587 6.82448 1.000 30.65316 322 LYS A C 1
ATOM 2533 O O . LYS A 1 322 ? 17.03538 3.40864 5.84298 1.000 29.55064 322 LYS A O 1
ATOM 2539 N N . TYR A 1 323 ? 18.30533 3.09032 7.67138 1.000 28.45425 323 TYR A N 1
ATOM 2540 C CA . TYR A 1 323 ? 18.35652 1.64052 7.54769 1.000 28.26281 323 TYR A CA 1
ATOM 2541 C C . TYR A 1 323 ? 18.91849 1.06565 8.84853 1.000 31.02201 323 TYR A C 1
ATOM 2542 O O . TYR A 1 323 ? 19.59351 1.77409 9.60436 1.000 30.62498 323 TYR A O 1
ATOM 2551 N N . PRO A 1 324 ? 18.64053 -0.19927 9.13588 1.000 29.21484 324 PRO A N 1
ATOM 2552 C CA . PRO A 1 324 ? 19.32377 -0.84658 10.26143 1.000 27.97784 324 PRO A CA 1
ATOM 2553 C C . PRO A 1 324 ? 20.79316 -1.05478 9.93991 1.000 26.83938 324 PRO A C 1
ATOM 2554 O O . PRO A 1 324 ? 21.14478 -1.53322 8.86084 1.000 30.80690 324 PRO A O 1
ATOM 2558 N N . PHE A 1 325 ? 21.65843 -0.67213 10.87508 1.000 23.84960 325 PHE A N 1
ATOM 2559 C CA . PHE A 1 325 ? 23.08386 -0.85796 10.65003 1.000 24.11817 325 PHE A CA 1
ATOM 2560 C C . PHE A 1 325 ? 23.36589 -2.32836 10.38910 1.000 32.88535 325 PHE A C 1
ATOM 2561 O O . PHE A 1 325 ? 22.70687 -3.21645 10.94515 1.000 29.71644 325 PHE A O 1
ATOM 2569 N N . GLY A 1 326 ? 24.32493 -2.58256 9.50532 1.000 29.33086 326 GLY A N 1
ATOM 2570 C CA . GLY A 1 326 ? 24.70400 -3.92087 9.15572 1.000 27.87298 326 GLY A CA 1
ATOM 2571 C C . GLY A 1 326 ? 23.85041 -4.56834 8.08944 1.000 30.03560 326 GLY A C 1
ATOM 2572 O O . GLY A 1 326 ? 24.24924 -5.60964 7.54928 1.000 33.92555 326 GLY A O 1
ATOM 2573 N N . HIS A 1 327 ? 22.69874 -3.98026 7.75556 1.000 25.61607 327 HIS A N 1
ATOM 2574 C CA . HIS A 1 327 ? 21.77463 -4.57945 6.79928 1.000 28.30174 327 HIS A CA 1
ATOM 2575 C C . HIS A 1 327 ? 21.99234 -4.02643 5.38629 1.000 33.43510 327 HIS A C 1
ATOM 2576 O O . HIS A 1 327 ? 22.47243 -2.89368 5.21757 1.000 32.89494 327 HIS A O 1
ATOM 2583 N N . PRO A 1 328 ? 21.68724 -4.81849 4.35502 1.000 31.45866 328 PRO A N 1
ATOM 2584 C CA . PRO A 1 328 ? 21.84222 -4.32678 2.98214 1.000 35.36497 328 PRO A CA 1
ATOM 2585 C C . PRO A 1 328 ? 21.00352 -3.08129 2.75711 1.000 34.50387 328 PRO A C 1
ATOM 2586 O O . PRO A 1 328 ? 19.87893 -2.97353 3.24379 1.000 31.58405 328 PRO A O 1
ATOM 2590 N N . ASN A 1 329 ? 21.55647 -2.14158 1.99925 1.000 41.48700 329 ASN A N 1
ATOM 2591 C CA . ASN A 1 329 ? 20.88476 -0.86662 1.80423 1.000 37.10230 329 ASN A CA 1
ATOM 2592 C C . ASN A 1 329 ? 21.46308 -0.15099 0.59187 1.000 34.00620 329 ASN A C 1
ATOM 2593 O O . ASN A 1 329 ? 22.66051 -0.21651 0.32128 1.000 34.75262 329 ASN A O 1
ATOM 2598 N N . SER A 1 330 ? 20.59150 0.54041 -0.13023 1.000 37.85432 330 SER A N 1
ATOM 2599 C CA . SER A 1 330 ? 21.00022 1.41246 -1.21545 1.000 42.54493 330 SER A CA 1
ATOM 2600 C C . SER A 1 330 ? 20.20467 2.71053 -1.15670 1.000 38.16723 330 SER A C 1
ATOM 2601 O O . SER A 1 330 ? 18.97375 2.66515 -1.01195 1.000 39.29018 330 SER A O 1
ATOM 2604 N N . PRO A 1 331 ? 20.85561 3.87228 -1.24052 1.000 44.09661 331 PRO A N 1
ATOM 2605 C CA . PRO A 1 331 ? 20.10383 5.12580 -1.41277 1.000 36.07750 331 PRO A CA 1
ATOM 2606 C C . PRO A 1 331 ? 19.33199 5.11074 -2.72166 1.000 41.81648 331 PRO A C 1
ATOM 2607 O O . PRO A 1 331 ? 19.83288 4.64051 -3.74693 1.000 48.48901 331 PRO A O 1
ATOM 2611 N N . TYR A 1 332 ? 18.09983 5.61477 -2.68575 1.000 39.67793 332 TYR A N 1
ATOM 2612 C CA . TYR A 1 332 ? 17.26321 5.55100 -3.87898 1.000 47.20558 332 TYR A CA 1
ATOM 2613 C C . TYR A 1 332 ? 17.94035 6.27656 -5.03022 1.000 49.22060 332 TYR A C 1
ATOM 2614 O O . TYR A 1 332 ? 18.38719 7.41610 -4.88048 1.000 44.91277 332 TYR A O 1
ATOM 2623 N N . ASP A 1 333 ? 18.05070 5.58223 -6.16869 1.000 51.09986 333 ASP A N 1
ATOM 2624 C CA . ASP A 1 333 ? 18.70853 6.08926 -7.36910 1.000 53.10829 333 ASP A CA 1
ATOM 2625 C C . ASP A 1 333 ? 17.77214 6.04825 -8.56947 1.000 58.11463 333 ASP A C 1
ATOM 2626 O O . ASP A 1 333 ? 18.22581 6.19535 -9.70975 1.000 59.91053 333 ASP A O 1
ATOM 2631 N N . GLY A 1 334 ? 16.47328 5.82697 -8.33439 1.000 57.60695 334 GLY A N 1
ATOM 2632 C CA . GLY A 1 334 ? 15.49621 5.65915 -9.38277 1.000 53.13022 334 GLY A CA 1
ATOM 2633 C C . GLY A 1 334 ? 14.97781 4.24154 -9.51613 1.000 51.15826 334 GLY A C 1
ATOM 2634 O O . GLY A 1 334 ? 13.87892 4.03892 -10.04984 1.000 51.17668 334 GLY A O 1
ATOM 2635 N N . ALA A 1 335 ? 15.73596 3.25763 -9.03765 1.000 55.79010 335 ALA A N 1
ATOM 2636 C CA . ALA A 1 335 ? 15.36143 1.84942 -9.12332 1.000 58.51867 335 ALA A CA 1
ATOM 2637 C C . ALA A 1 335 ? 15.21795 1.26124 -7.72589 1.000 53.30575 335 ALA A C 1
ATOM 2638 O O . ALA A 1 335 ? 16.10992 1.41942 -6.88068 1.000 54.66009 335 ALA A O 1
ATOM 2640 N N . ILE A 1 336 ? 14.10253 0.57899 -7.49107 1.000 45.77867 336 ILE A N 1
ATOM 2641 C CA . ILE A 1 336 ? 13.84226 -0.05983 -6.20771 1.000 46.50113 336 ILE A CA 1
ATOM 2642 C C . ILE A 1 336 ? 14.41225 -1.47204 -6.24245 1.000 51.45820 336 ILE A C 1
ATOM 2643 O O . ILE A 1 336 ? 13.97228 -2.31325 -7.03490 1.000 52.93734 336 ILE A O 1
ATOM 2648 N N . LYS A 1 337 ? 15.39990 -1.72988 -5.39234 1.000 51.33367 337 LYS A N 1
ATOM 2649 C CA . LYS A 1 337 ? 16.06365 -3.02185 -5.32668 1.000 43.92581 337 LYS A CA 1
ATOM 2650 C C . LYS A 1 337 ? 15.39659 -3.89831 -4.27526 1.000 43.41646 337 LYS A C 1
ATOM 2651 O O . LYS A 1 337 ? 15.05628 -3.43498 -3.18112 1.000 41.62817 337 LYS A O 1
ATOM 2657 N N . GLN A 1 338 ? 15.19848 -5.16763 -4.62236 1.000 49.77495 338 GLN A N 1
ATOM 2658 C CA . GLN A 1 338 ? 14.61390 -6.13021 -3.70368 1.000 41.50597 338 GLN A CA 1
ATOM 2659 C C . GLN A 1 338 ? 15.68055 -6.63813 -2.74429 1.000 37.38029 338 GLN A C 1
ATOM 2660 O O . GLN A 1 338 ? 16.84675 -6.77982 -3.11629 1.000 38.07957 338 GLN A O 1
ATOM 2666 N N . GLY A 1 339 ? 15.27721 -6.89707 -1.49937 1.000 40.90359 339 GLY A N 1
ATOM 2667 C CA . GLY A 1 339 ? 16.16984 -7.43690 -0.49030 1.000 36.12986 339 GLY A CA 1
ATOM 2668 C C . GLY A 1 339 ? 17.14663 -6.45268 0.10973 1.000 37.51532 339 GLY A C 1
ATOM 2669 O O . GLY A 1 339 ? 18.03927 -6.86061 0.86361 1.000 35.36952 339 GLY A O 1
ATOM 2670 N N . VAL A 1 340 ? 17.02758 -5.16840 -0.20710 1.000 39.05673 340 VAL A N 1
ATOM 2671 C CA . VAL A 1 340 ? 17.85899 -4.16302 0.43256 1.000 37.91116 340 VAL A CA 1
ATOM 2672 C C . VAL A 1 340 ? 16.95610 -3.04432 0.91398 1.000 37.43046 340 VAL A C 1
ATOM 2673 O O . VAL A 1 340 ? 15.82629 -2.87097 0.44623 1.000 40.93284 340 VAL A O 1
ATOM 2677 N N . TRP A 1 341 ? 17.47585 -2.28368 1.86804 1.000 33.96784 341 TRP A N 1
ATOM 2678 C CA . TRP A 1 341 ? 16.78833 -1.10251 2.36100 1.000 30.68409 341 TRP A CA 1
ATOM 2679 C C . TRP A 1 341 ? 16.96210 0.00746 1.33066 1.000 31.71665 341 TRP A C 1
ATOM 2680 O O . TRP A 1 341 ? 18.08321 0.43133 1.04458 1.000 31.81210 341 TRP A O 1
ATOM 2691 N N . ASN A 1 342 ? 15.85775 0.43280 0.72538 1.000 32.38776 342 ASN A N 1
ATOM 2692 C CA . ASN A 1 342 ? 15.86913 1.51500 -0.25693 1.000 33.00070 342 ASN A CA 1
ATOM 2693 C C . ASN A 1 342 ? 15.64265 2.83692 0.47867 1.000 34.59543 342 ASN A C 1
ATOM 2694 O O . ASN A 1 342 ? 14.50371 3.19640 0.80166 1.000 34.42426 342 ASN A O 1
ATOM 2699 N N . SER A 1 343 ? 16.73217 3.57700 0.72912 1.000 30.11909 343 SER A N 1
ATOM 2700 C CA . SER A 1 343 ? 16.70512 4.76032 1.58795 1.000 34.10675 343 SER A CA 1
ATOM 2701 C C . SER A 1 343 ? 16.40545 6.00314 0.76347 1.000 32.68345 343 SER A C 1
ATOM 2702 O O . SER A 1 343 ? 17.28890 6.52816 0.07972 1.000 37.52751 343 SER A O 1
ATOM 2705 N N . PHE A 1 344 ? 15.18416 6.49349 0.85991 1.000 31.20585 344 PHE A N 1
ATOM 2706 C CA . PHE A 1 344 ? 14.81949 7.72517 0.18197 1.000 33.38381 344 PHE A CA 1
ATOM 2707 C C . PHE A 1 344 ? 15.49087 8.93329 0.83774 1.000 30.01304 344 PHE A C 1
ATOM 2708 O O . PHE A 1 344 ? 15.85198 8.87742 2.01777 1.000 23.54179 344 PHE A O 1
ATOM 2716 N N . PRO A 1 345 ? 15.69161 10.02930 0.08412 1.000 30.16743 345 PRO A N 1
ATOM 2717 C CA . PRO A 1 345 ? 16.42113 11.18110 0.63205 1.000 28.01925 345 PRO A CA 1
ATOM 2718 C C . PRO A 1 345 ? 15.69605 11.74858 1.83433 1.000 24.39783 345 PRO A C 1
ATOM 2719 O O . PRO A 1 345 ? 14.46368 11.78181 1.88623 1.000 23.27437 345 PRO A O 1
ATOM 2723 N N . VAL A 1 346 ? 16.48493 12.19312 2.80553 1.000 21.45001 346 VAL A N 1
ATOM 2724 C CA . VAL A 1 346 ? 15.91610 12.82829 3.97663 1.000 27.81028 346 VAL A CA 1
ATOM 2725 C C . VAL A 1 346 ? 14.92257 13.89234 3.52039 1.000 28.17414 346 VAL A C 1
ATOM 2726 O O . VAL A 1 346 ? 15.17419 14.63034 2.56146 1.000 29.33444 346 VAL A O 1
ATOM 2730 N N . MET A 1 347 ? 13.76755 13.93405 4.17860 1.000 29.03491 347 MET A N 1
ATOM 2731 C CA . MET A 1 347 ? 12.70851 14.89511 3.87572 1.000 29.87821 347 MET A CA 1
ATOM 2732 C C . MET A 1 347 ? 12.84568 16.05661 4.85068 1.000 32.49899 347 MET A C 1
ATOM 2733 O O . MET A 1 347 ? 12.41227 15.97452 6.00598 1.000 30.74177 347 MET A O 1
ATOM 2738 N N . GLU A 1 348 ? 13.45770 17.14042 4.38573 1.000 29.19402 348 GLU A N 1
ATOM 2739 C CA . GLU A 1 348 ? 13.64840 18.31274 5.22823 1.000 28.56660 348 GLU A CA 1
ATOM 2740 C C . GLU A 1 348 ? 12.31272 18.96133 5.58197 1.000 26.99270 348 GLU A C 1
ATOM 2741 O O . GLU A 1 348 ? 11.38350 19.00412 4.77031 1.000 25.70672 348 GLU A O 1
ATOM 2747 N N . GLY A 1 349 ? 12.21700 19.46789 6.81124 1.000 27.75113 349 GLY A N 1
ATOM 2748 C CA . GLY A 1 349 ? 11.00718 20.10573 7.27420 1.000 24.38793 349 GLY A CA 1
ATOM 2749 C C . GLY A 1 349 ? 9.97178 19.17622 7.85199 1.000 33.05484 349 GLY A C 1
ATOM 2750 O O . GLY A 1 349 ? 9.00563 19.65636 8.45834 1.000 37.08053 349 GLY A O 1
ATOM 2751 N N . TRP A 1 350 ? 10.14091 17.86744 7.69676 1.000 28.32266 350 TRP A N 1
ATOM 2752 C CA . TRP A 1 350 ? 9.18788 16.88545 8.19240 1.000 33.58328 350 TRP A CA 1
ATOM 2753 C C . TRP A 1 350 ? 9.58209 16.49387 9.61796 1.000 30.51939 350 TRP A C 1
ATOM 2754 O O . TRP A 1 350 ? 10.68085 15.97368 9.83720 1.000 27.72540 350 TRP A O 1
ATOM 2765 N N . ASP A 1 351 ? 8.70844 16.77941 10.58520 1.000 24.58454 351 ASP A N 1
ATOM 2766 C CA . ASP A 1 351 ? 8.90464 16.31249 11.94562 1.000 28.01078 351 ASP A CA 1
ATOM 2767 C C . ASP A 1 351 ? 8.31920 14.89391 12.10453 1.000 31.08134 351 ASP A C 1
ATOM 2768 O O . ASP A 1 351 ? 7.64244 14.35915 11.21742 1.000 23.50686 351 ASP A O 1
ATOM 2773 N N . HIS A 1 352 ? 8.56743 14.29032 13.26994 1.000 28.90038 352 HIS A N 1
ATOM 2774 C CA . HIS A 1 352 ? 8.16977 12.90071 13.50901 1.000 30.05095 352 HIS A CA 1
ATOM 2775 C C . HIS A 1 352 ? 6.67361 12.68518 13.28399 1.000 28.65376 352 HIS A C 1
ATOM 2776 O O . HIS A 1 352 ? 6.27056 11.66807 12.70917 1.000 30.18167 352 HIS A O 1
ATOM 2783 N N . MET A 1 353 ? 5.83558 13.62038 13.73553 1.000 33.05709 353 MET A N 1
ATOM 2784 C CA . MET A 1 353 ? 4.38180 13.49668 13.61229 1.000 36.08244 353 MET A CA 1
ATOM 2785 C C . MET A 1 353 ? 3.83260 13.97663 12.26570 1.000 34.75126 353 MET A C 1
ATOM 2786 O O . MET A 1 353 ? 2.66837 13.69836 11.95878 1.000 33.97228 353 MET A O 1
ATOM 2791 N N . ASP A 1 354 ? 4.61463 14.70484 11.46110 1.000 29.92763 354 ASP A N 1
ATOM 2792 C CA . ASP A 1 354 ? 4.09288 15.15813 10.17315 1.000 35.42920 354 ASP A CA 1
ATOM 2793 C C . ASP A 1 354 ? 3.69745 13.97501 9.29171 1.000 31.83821 354 ASP A C 1
ATOM 2794 O O . ASP A 1 354 ? 2.78143 14.08437 8.46850 1.000 25.15893 354 ASP A O 1
ATOM 2799 N N . PHE A 1 355 ? 4.35415 12.83131 9.46981 1.000 28.37090 355 PHE A N 1
ATOM 2800 C CA . PHE A 1 355 ? 4.07864 11.68997 8.60066 1.000 29.75553 355 PHE A CA 1
ATOM 2801 C C . PHE A 1 355 ? 2.65015 11.18550 8.75744 1.000 29.13832 355 PHE A C 1
ATOM 2802 O O . PHE A 1 355 ? 2.08019 10.66422 7.79517 1.000 23.36426 355 PHE A O 1
ATOM 2810 N N . ILE A 1 356 ? 2.04401 11.36286 9.93549 1.000 26.87590 356 ILE A N 1
ATOM 2811 C CA . ILE A 1 356 ? 0.69249 10.87198 10.19450 1.000 30.22291 356 ILE A CA 1
ATOM 2812 C C . ILE A 1 356 ? -0.30816 12.01524 10.35647 1.000 33.55495 356 ILE A C 1
ATOM 2813 O O . ILE A 1 356 ? -1.45321 11.78276 10.78861 1.000 23.96177 356 ILE A O 1
ATOM 2818 N N . ASN A 1 357 ? 0.09281 13.24393 10.00236 1.000 35.68842 357 ASN A N 1
ATOM 2819 C CA . ASN A 1 357 ? -0.78387 14.41935 9.99781 1.000 35.45374 357 ASN A CA 1
ATOM 2820 C C . ASN A 1 357 ? -1.40287 14.64974 11.36824 1.000 32.81395 357 ASN A C 1
ATOM 2821 O O . ASN A 1 357 ? -2.59632 14.91470 11.51584 1.000 33.93251 357 ASN A O 1
ATOM 2826 N N . PHE A 1 358 ? -0.56875 14.53408 12.38222 1.000 32.65341 358 PHE A N 1
ATOM 2827 C CA . PHE A 1 358 ? -0.97576 14.94626 13.70442 1.000 34.79444 358 PHE A CA 1
ATOM 2828 C C . PHE A 1 358 ? -1.31565 16.43292 13.69288 1.000 48.57179 358 PHE A C 1
ATOM 2829 O O . PHE A 1 358 ? -0.81123 17.20602 12.87031 1.000 46.48928 358 PHE A O 1
ATOM 2837 N N . ILE A 1 359 ? -2.19485 16.83004 14.61614 1.000 46.31332 359 ILE A N 1
ATOM 2838 C CA . ILE A 1 359 ? -2.65814 18.21352 14.64989 1.000 46.24504 359 ILE A CA 1
ATOM 2839 C C . ILE A 1 359 ? -1.46284 19.16183 14.69115 1.000 47.44205 359 ILE A C 1
ATOM 2840 O O . ILE A 1 359 ? -0.41383 18.85429 15.27113 1.000 45.38125 359 ILE A O 1
ATOM 2845 N N . GLY A 1 360 ? -1.60449 20.31297 14.03708 1.000 57.76271 360 GLY A N 1
ATOM 2846 C CA . GLY A 1 360 ? -0.46486 21.18843 13.80718 1.000 55.44857 360 GLY A CA 1
ATOM 2847 C C . GLY A 1 360 ? 0.41667 20.71712 12.67210 1.000 55.05665 360 GLY A C 1
ATOM 2848 O O . GLY A 1 360 ? 1.64729 20.78685 12.77097 1.000 49.74756 360 GLY A O 1
ATOM 2849 N N . SER A 1 361 ? -0.18752 20.25507 11.58170 1.000 60.05902 361 SER A N 1
ATOM 2850 C CA . SER A 1 361 ? 0.51276 19.47098 10.57590 1.000 61.88350 361 SER A CA 1
ATOM 2851 C C . SER A 1 361 ? 1.19690 20.34209 9.52849 1.000 54.25709 361 SER A C 1
ATOM 2852 O O . SER A 1 361 ? 0.67395 21.37445 9.09856 1.000 53.79286 361 SER A O 1
ATOM 2855 N N . ASN A 1 362 ? 2.36093 19.87638 9.08693 1.000 48.53426 362 ASN A N 1
ATOM 2856 C CA . ASN A 1 362 ? 3.14997 20.52335 8.05089 1.000 48.98799 362 ASN A CA 1
ATOM 2857 C C . ASN A 1 362 ? 3.62997 19.44348 7.09085 1.000 43.93108 362 ASN A C 1
ATOM 2858 O O . ASN A 1 362 ? 4.18296 18.43205 7.52723 1.000 45.20407 362 ASN A O 1
ATOM 2863 N N . THR A 1 363 ? 3.39599 19.62567 5.79497 1.000 42.84485 363 THR A N 1
ATOM 2864 C CA . THR A 1 363 ? 3.76379 18.62426 4.79103 1.000 38.19455 363 THR A CA 1
ATOM 2865 C C . THR A 1 363 ? 4.53368 19.28120 3.65293 1.000 36.32719 363 THR A C 1
ATOM 2866 O O . THR A 1 363 ? 4.03186 19.35873 2.52678 1.000 40.70604 363 THR A O 1
ATOM 2870 N N . PRO A 1 364 ? 5.75460 19.76554 3.90512 1.000 40.50278 364 PRO A N 1
ATOM 2871 C CA . PRO A 1 364 ? 6.49535 20.46055 2.83430 1.000 37.00361 364 PRO A CA 1
ATOM 2872 C C . PRO A 1 364 ? 6.61391 19.62355 1.56264 1.000 33.17716 364 PRO A C 1
ATOM 2873 O O . PRO A 1 364 ? 6.81334 18.40617 1.60769 1.000 33.27468 364 PRO A O 1
ATOM 2877 N N . GLY A 1 365 ? 6.45893 20.29743 0.41861 1.000 32.43223 365 GLY A N 1
ATOM 2878 C CA . GLY A 1 365 ? 6.46511 19.67225 -0.88301 1.000 29.76885 365 GLY A CA 1
ATOM 2879 C C . GLY A 1 365 ? 5.11347 19.19862 -1.36428 1.000 29.15825 365 GLY A C 1
ATOM 2880 O O . GLY A 1 365 ? 5.01673 18.72111 -2.49959 1.000 31.81471 365 GLY A O 1
ATOM 2881 N N . TYR A 1 366 ? 4.07418 19.29248 -0.53778 1.000 28.41079 366 TYR A N 1
ATOM 2882 C CA . TYR A 1 366 ? 2.75572 18.78143 -0.88881 1.000 31.23542 366 TYR A CA 1
ATOM 2883 C C . TYR A 1 366 ? 1.68923 19.76021 -0.42310 1.000 31.02698 366 TYR A C 1
ATOM 2884 O O . TYR A 1 366 ? 1.92383 20.60973 0.43771 1.000 34.69374 366 TYR A O 1
ATOM 2893 N N . PHE A 1 367 ? 0.50040 19.62502 -1.00962 1.000 32.44056 367 PHE A N 1
ATOM 2894 C CA . PHE A 1 367 ? -0.64038 20.40966 -0.56379 1.000 30.01127 367 PHE A CA 1
ATOM 2895 C C . PHE A 1 367 ? -1.29914 19.77540 0.65236 1.000 35.69095 367 PHE A C 1
ATOM 2896 O O . PHE A 1 367 ? -1.88645 20.48015 1.48355 1.000 36.18655 367 PHE A O 1
ATOM 2904 N N . SER A 1 368 ? -1.17045 18.45639 0.79427 1.000 39.98404 368 SER A N 1
ATOM 2905 C CA . SER A 1 368 ? -1.90189 17.70823 1.79953 1.000 30.10332 368 SER A CA 1
ATOM 2906 C C . SER A 1 368 ? -1.15162 16.41779 2.10442 1.000 35.16217 368 SER A C 1
ATOM 2907 O O . SER A 1 368 ? -0.40075 15.89892 1.27064 1.000 33.15324 368 SER A O 1
ATOM 2910 N N . ILE A 1 369 ? -1.36743 15.88997 3.31691 1.000 30.95603 369 ILE A N 1
ATOM 2911 C CA . ILE A 1 369 ? -0.83059 14.56558 3.64436 1.000 33.11486 369 ILE A CA 1
ATOM 2912 C C . ILE A 1 369 ? -1.41372 13.50366 2.71092 1.000 28.25458 369 ILE A C 1
ATOM 2913 O O . ILE A 1 369 ? -0.82596 12.43139 2.53212 1.000 27.84460 369 ILE A O 1
ATOM 2918 N N . TYR A 1 370 ? -2.55727 13.79055 2.08085 1.000 28.33150 370 TYR A N 1
ATOM 2919 C CA . TYR A 1 370 ? -3.12032 12.85472 1.11558 1.000 30.95753 370 TYR A CA 1
ATOM 2920 C C . TYR A 1 370 ? -2.21626 12.69741 -0.09981 1.000 32.83583 370 TYR A C 1
ATOM 2921 O O . TYR A 1 370 ? -2.06034 11.58669 -0.61702 1.000 33.08814 370 TYR A O 1
ATOM 2930 N N . GLY A 1 371 ? -1.59498 13.78401 -0.55698 1.000 30.37134 371 GLY A N 1
ATOM 2931 C CA . GLY A 1 371 ? -0.78137 13.70032 -1.75693 1.000 31.00165 371 GLY A CA 1
ATOM 2932 C C . GLY A 1 371 ? 0.49983 12.92170 -1.54010 1.000 33.30870 371 GLY A C 1
ATOM 2933 O O . GLY A 1 371 ? 1.06066 12.35194 -2.48176 1.000 35.34057 371 GLY A O 1
ATOM 2934 N N . TYR A 1 372 ? 0.98860 12.90835 -0.30358 1.000 30.62159 372 TYR A N 1
ATOM 2935 C CA . TYR A 1 372 ? 2.15555 12.09191 0.00791 1.000 31.20725 372 TYR A CA 1
ATOM 2936 C C . TYR A 1 372 ? 1.77696 10.61545 0.08035 1.000 35.21327 372 TYR A C 1
ATOM 2937 O O . TYR A 1 372 ? 2.46944 9.75623 -0.48135 1.000 31.62558 372 TYR A O 1
ATOM 2946 N N . TYR A 1 373 ? 0.65174 10.29855 0.73196 1.000 31.83127 373 TYR A N 1
ATOM 2947 C CA . TYR A 1 373 ? 0.25234 8.89541 0.79273 1.000 34.34393 373 TYR A CA 1
ATOM 2948 C C . TYR A 1 373 ? -0.19170 8.39132 -0.56887 1.000 36.03541 373 TYR A C 1
ATOM 2949 O O . TYR A 1 373 ? -0.09540 7.18577 -0.83880 1.000 35.35300 373 TYR A O 1
ATOM 2958 N N . ASN A 1 374 ? -0.65287 9.28688 -1.44521 1.000 28.63137 374 ASN A N 1
ATOM 2959 C CA . ASN A 1 374 ? -0.95819 8.87191 -2.81123 1.000 33.11767 374 ASN A CA 1
ATOM 2960 C C . ASN A 1 374 ? 0.28301 8.29311 -3.46843 1.000 31.39580 374 ASN A C 1
ATOM 2961 O O . ASN A 1 374 ? 0.22453 7.26029 -4.14522 1.000 36.53239 374 ASN A O 1
ATOM 2966 N N . ASP A 1 375 ? 1.42639 8.94352 -3.25497 1.000 32.71590 375 ASP A N 1
ATOM 2967 C CA . ASP A 1 375 ? 2.65287 8.54386 -3.93073 1.000 34.70940 375 ASP A CA 1
ATOM 2968 C C . ASP A 1 375 ? 3.27105 7.32567 -3.25565 1.000 30.34275 375 ASP A C 1
ATOM 2969 O O . ASP A 1 375 ? 3.95020 6.52207 -3.90152 1.000 38.54326 375 ASP A O 1
ATOM 2974 N N . VAL A 1 376 ? 3.07905 7.19249 -1.94393 1.000 33.39166 376 VAL A N 1
ATOM 2975 C CA . VAL A 1 376 ? 3.59837 6.03247 -1.22953 1.000 29.75220 376 VAL A CA 1
ATOM 2976 C C . VAL A 1 376 ? 2.82429 4.78522 -1.63975 1.000 30.02937 376 VAL A C 1
ATOM 2977 O O . VAL A 1 376 ? 3.40148 3.72867 -1.90848 1.000 30.63249 376 VAL A O 1
ATOM 2981 N N . ALA A 1 377 ? 1.49882 4.90752 -1.71476 1.000 29.83481 377 ALA A N 1
ATOM 2982 C CA . ALA A 1 377 ? 0.67218 3.76673 -2.07849 1.000 32.10605 377 ALA A CA 1
ATOM 2983 C C . ALA A 1 377 ? 0.92469 3.35228 -3.51819 1.000 40.97219 377 ALA A C 1
ATOM 2984 O O . ALA A 1 377 ? 1.05691 2.15767 -3.81774 1.000 32.25729 377 ALA A O 1
ATOM 2986 N N . ASN A 1 378 ? 0.99055 4.33211 -4.42603 1.000 42.14185 378 ASN A N 1
ATOM 2987 C CA . ASN A 1 378 ? 1.34090 4.03907 -5.81207 1.000 38.33133 378 ASN A CA 1
ATOM 2988 C C . ASN A 1 378 ? 2.71800 3.37635 -5.88653 1.000 42.09953 378 ASN A C 1
ATOM 2989 O O . ASN A 1 378 ? 2.92836 2.46088 -6.69366 1.000 37.46978 378 ASN A O 1
ATOM 2994 N N . ARG A 1 379 ? 3.64369 3.76129 -4.99638 1.000 36.64496 379 ARG A N 1
ATOM 2995 C CA . ARG A 1 379 ? 4.98087 3.17080 -5.02631 1.000 38.30939 379 ARG A CA 1
ATOM 2996 C C . ARG A 1 379 ? 4.98541 1.68991 -4.60921 1.000 42.88061 379 ARG A C 1
ATOM 2997 O O . ARG A 1 379 ? 5.58918 0.85851 -5.30284 1.000 41.86249 379 ARG A O 1
ATOM 3005 N N . VAL A 1 380 ? 4.33867 1.32717 -3.48620 1.000 35.23778 380 VAL A N 1
ATOM 3006 C CA . VAL A 1 380 ? 4.30889 -0.09776 -3.14941 1.000 37.88606 380 VAL A CA 1
ATOM 3007 C C . VAL A 1 380 ? 3.42434 -0.85776 -4.13470 1.000 39.02522 380 VAL A C 1
ATOM 3008 O O . VAL A 1 380 ? 3.64088 -2.04961 -4.37695 1.000 40.29117 380 VAL A O 1
ATOM 3012 N N . HIS A 1 381 ? 2.40828 -0.19773 -4.70349 1.000 42.03348 381 HIS A N 1
ATOM 3013 C CA . HIS A 1 381 ? 1.57139 -0.83233 -5.72094 1.000 45.79446 381 HIS A CA 1
ATOM 3014 C C . HIS A 1 381 ? 2.39279 -1.19923 -6.94997 1.000 48.83355 381 HIS A C 1
ATOM 3015 O O . HIS A 1 381 ? 2.07382 -2.17648 -7.63857 1.000 51.12610 381 HIS A O 1
ATOM 3022 N N . SER A 1 382 ? 3.46379 -0.45029 -7.21737 1.000 45.58750 382 SER A N 1
ATOM 3023 C CA . SER A 1 382 ? 4.27998 -0.64241 -8.40626 1.000 47.16261 382 SER A CA 1
ATOM 3024 C C . SER A 1 382 ? 5.24715 -1.81746 -8.30004 1.000 43.36141 382 SER A C 1
ATOM 3025 O O . SER A 1 382 ? 5.77548 -2.25275 -9.33126 1.000 42.94965 382 SER A O 1
ATOM 3028 N N . LEU A 1 383 ? 5.47218 -2.35713 -7.10882 1.000 46.70051 383 LEU A N 1
ATOM 3029 C CA . LEU A 1 383 ? 6.46860 -3.42160 -6.95287 1.000 48.40348 383 LEU A CA 1
ATOM 3030 C C . LEU A 1 383 ? 6.06887 -4.65538 -7.76264 1.000 46.16369 383 LEU A C 1
ATOM 3031 O O . LEU A 1 383 ? 4.89576 -5.04870 -7.75124 1.000 46.03265 383 LEU A O 1
ATOM 3036 N N . PRO A 1 384 ? 6.99617 -5.26909 -8.49244 1.000 41.86497 384 PRO A N 1
ATOM 3037 C CA . PRO A 1 384 ? 6.62697 -6.41489 -9.32917 1.000 48.35979 384 PRO A CA 1
ATOM 3038 C C . PRO A 1 384 ? 6.43752 -7.67775 -8.50343 1.000 52.12982 384 PRO A C 1
ATOM 3039 O O . PRO A 1 384 ? 7.07445 -7.87666 -7.46638 1.000 51.24940 384 PRO A O 1
ATOM 3043 N N . LYS A 1 385 ? 5.55693 -8.54343 -8.98955 1.000 53.17692 385 LYS A N 1
ATOM 3044 C CA . LYS A 1 385 ? 5.36178 -9.85264 -8.39054 1.000 58.88090 385 LYS A CA 1
ATOM 3045 C C . LYS A 1 385 ? 6.55358 -10.77607 -8.62760 1.000 58.66396 385 LYS A C 1
ATOM 3046 O O . LYS A 1 385 ? 7.43584 -10.50926 -9.44536 1.000 62.00289 385 LYS A O 1
ATOM 3053 N N . SER B 1 3 ? 0.13473 33.23986 67.72071 1.000 41.75187 3 SER B N 1
ATOM 3054 C CA . SER B 1 3 ? -0.95038 34.11588 67.27285 1.000 51.41005 3 SER B CA 1
ATOM 3055 C C . SER B 1 3 ? -0.58034 35.61720 67.29660 1.000 51.06856 3 SER B C 1
ATOM 3056 O O . SER B 1 3 ? -1.29162 36.41825 67.90292 1.000 49.07910 3 SER B O 1
ATOM 3059 N N . GLY B 1 4 ? 0.50680 35.98831 66.61178 1.000 45.39170 4 GLY B N 1
ATOM 3060 C CA . GLY B 1 4 ? 1.08725 37.30491 66.80917 1.000 42.47564 4 GLY B CA 1
ATOM 3061 C C . GLY B 1 4 ? 0.35310 38.43047 66.10576 1.000 44.72325 4 GLY B C 1
ATOM 3062 O O . GLY B 1 4 ? 0.28888 39.54461 66.62693 1.000 52.18097 4 GLY B O 1
ATOM 3063 N N . ASN B 1 5 ? -0.20045 38.16712 64.92217 1.000 44.35118 5 ASN B N 1
ATOM 3064 C CA . ASN B 1 5 ? -0.84223 39.21165 64.12845 1.000 45.18008 5 ASN B CA 1
ATOM 3065 C C . ASN B 1 5 ? -2.07810 38.69322 63.39775 1.000 44.42539 5 ASN B C 1
ATOM 3066 O O . ASN B 1 5 ? -2.33152 37.48942 63.32151 1.000 49.53508 5 ASN B O 1
ATOM 3071 N N . ASP B 1 6 ? -2.84714 39.63793 62.85402 1.000 44.94436 6 ASP B N 1
ATOM 3072 C CA . ASP B 1 6 ? -4.09539 39.36301 62.15389 1.000 45.67602 6 ASP B CA 1
ATOM 3073 C C . ASP B 1 6 ? -4.04477 39.78519 60.68961 1.000 43.90159 6 ASP B C 1
ATOM 3074 O O . ASP B 1 6 ? -5.09427 39.90929 60.05095 1.000 41.48341 6 ASP B O 1
ATOM 3079 N N . TYR B 1 7 ? -2.85485 40.02374 60.15034 1.000 42.00617 7 TYR B N 1
ATOM 3080 C CA . TYR B 1 7 ? -2.73643 40.57333 58.80407 1.000 37.66370 7 TYR B CA 1
ATOM 3081 C C . TYR B 1 7 ? -3.10276 39.52387 57.75972 1.000 35.43550 7 TYR B C 1
ATOM 3082 O O . TYR B 1 7 ? -2.61591 38.38499 57.83180 1.000 38.82377 7 TYR B O 1
ATOM 3091 N N . PRO B 1 8 ? -3.91045 39.86168 56.76020 1.000 33.70169 8 PRO B N 1
ATOM 3092 C CA . PRO B 1 8 ? -4.35133 38.84595 55.80870 1.000 31.69404 8 PRO B CA 1
ATOM 3093 C C . PRO B 1 8 ? -3.21110 38.42992 54.89801 1.000 30.39779 8 PRO B C 1
ATOM 3094 O O . PRO B 1 8 ? -2.20584 39.13531 54.74823 1.000 26.31144 8 PRO B O 1
ATOM 3098 N N . ILE B 1 9 ? -3.37683 37.23415 54.32141 1.000 28.73159 9 ILE B N 1
ATOM 3099 C CA . ILE B 1 9 ? -2.47708 36.64858 53.33496 1.000 25.79964 9 ILE B CA 1
ATOM 3100 C C . ILE B 1 9 ? -2.94689 37.04188 51.94303 1.000 24.49084 9 ILE B C 1
ATOM 3101 O O . ILE B 1 9 ? -4.14580 37.01924 51.64312 1.000 24.09056 9 ILE B O 1
ATOM 3106 N N . VAL B 1 10 ? -2.00577 37.39185 51.07943 1.000 20.86883 10 VAL B N 1
ATOM 3107 C CA . VAL B 1 10 ? -2.30241 37.69398 49.68361 1.000 25.71562 10 VAL B CA 1
ATOM 3108 C C . VAL B 1 10 ? -1.40542 36.79617 48.84451 1.000 19.75860 10 VAL B C 1
ATOM 3109 O O . VAL B 1 10 ? -0.17489 36.86425 48.95488 1.000 21.78590 10 VAL B O 1
ATOM 3113 N N . LEU B 1 11 ? -2.01341 35.90861 48.06743 1.000 20.56525 11 LEU B N 1
ATOM 3114 C CA . LEU B 1 11 ? -1.25864 34.94954 47.26674 1.000 24.61460 11 LEU B CA 1
ATOM 3115 C C . LEU B 1 11 ? -0.98272 35.52979 45.88241 1.000 28.16711 11 LEU B C 1
ATOM 3116 O O . LEU B 1 11 ? -1.88482 36.08667 45.24056 1.000 27.04604 11 LEU B O 1
ATOM 3121 N N . VAL B 1 12 ? 0.26237 35.39444 45.42284 1.000 26.51301 12 VAL B N 1
ATOM 3122 C CA . VAL B 1 12 ? 0.71914 35.97954 44.16350 1.000 22.55528 12 VAL B CA 1
ATOM 3123 C C . VAL B 1 12 ? 1.24554 34.85178 43.28628 1.000 23.51181 12 VAL B C 1
ATOM 3124 O O . VAL B 1 12 ? 2.35036 34.33671 43.50927 1.000 23.73027 12 VAL B O 1
ATOM 3128 N N . HIS B 1 13 ? 0.46474 34.47347 42.28452 1.000 23.37813 13 HIS B N 1
ATOM 3129 C CA . HIS B 1 13 ? 0.89548 33.46012 41.33969 1.000 22.72500 13 HIS B CA 1
ATOM 3130 C C . HIS B 1 13 ? 2.14862 33.90449 40.58060 1.000 27.06638 13 HIS B C 1
ATOM 3131 O O . HIS B 1 13 ? 2.51705 35.08879 40.54893 1.000 19.93776 13 HIS B O 1
ATOM 3138 N N . GLY B 1 14 ? 2.79119 32.92751 39.94597 1.000 26.37711 14 GLY B N 1
ATOM 3139 C CA . GLY B 1 14 ? 3.99362 33.12077 39.16231 1.000 24.94805 14 GLY B CA 1
ATOM 3140 C C . GLY B 1 14 ? 3.74117 33.04353 37.66990 1.000 21.90196 14 GLY B C 1
ATOM 3141 O O . GLY B 1 14 ? 2.64129 33.33186 37.18466 1.000 22.57766 14 GLY B O 1
ATOM 3142 N N . LEU B 1 15 ? 4.77428 32.63573 36.93390 1.000 23.40681 15 LEU B N 1
ATOM 3143 C CA . LEU B 1 15 ? 4.72225 32.62075 35.47547 1.000 23.70955 15 LEU B CA 1
ATOM 3144 C C . LEU B 1 15 ? 3.55103 31.78363 34.98255 1.000 24.97043 15 LEU B C 1
ATOM 3145 O O . LEU B 1 15 ? 3.41123 30.62057 35.35746 1.000 24.27840 15 LEU B O 1
ATOM 3150 N N . GLY B 1 16 ? 2.71851 32.37349 34.12414 1.000 28.09701 16 GLY B N 1
ATOM 3151 C CA . GLY B 1 16 ? 1.59440 31.67411 33.53938 1.000 23.04193 16 GLY B CA 1
ATOM 3152 C C . GLY B 1 16 ? 0.40179 31.53190 34.44840 1.000 23.53219 16 GLY B C 1
ATOM 3153 O O . GLY B 1 16 ? -0.63534 31.03066 34.00134 1.000 19.68504 16 GLY B O 1
ATOM 3154 N N . GLY B 1 17 ? 0.52360 31.94761 35.70847 1.000 21.47119 17 GLY B N 1
ATOM 3155 C CA . GLY B 1 17 ? -0.60482 31.89496 36.61065 1.000 21.30976 17 GLY B CA 1
ATOM 3156 C C . GLY B 1 17 ? -1.81655 32.59660 36.03385 1.000 28.17649 17 GLY B C 1
ATOM 3157 O O . GLY B 1 17 ? -1.70668 33.55835 35.26728 1.000 29.65421 17 GLY B O 1
ATOM 3158 N N . TRP B 1 18 ? -2.97867 32.08978 36.41189 1.000 26.43123 18 TRP B N 1
ATOM 3159 C CA . TRP B 1 18 ? -4.26919 32.55523 35.94472 1.000 25.79436 18 TRP B CA 1
ATOM 3160 C C . TRP B 1 18 ? -5.09735 32.93624 37.16290 1.000 30.41788 18 TRP B C 1
ATOM 3161 O O . TRP B 1 18 ? -4.77033 32.56041 38.29155 1.000 31.98933 18 TRP B O 1
ATOM 3172 N N . GLY B 1 19 ? -6.16796 33.69051 36.94124 1.000 29.62189 19 GLY B N 1
ATOM 3173 C CA . GLY B 1 19 ? -7.05882 34.06373 38.01403 1.000 35.61773 19 GLY B CA 1
ATOM 3174 C C . GLY B 1 19 ? -8.32485 33.23419 37.96696 1.000 36.46391 19 GLY B C 1
ATOM 3175 O O . GLY B 1 19 ? -8.66970 32.66497 36.93561 1.000 37.02176 19 GLY B O 1
ATOM 3176 N N . LYS B 1 20 ? -9.00906 33.14633 39.10303 1.000 33.60730 20 LYS B N 1
ATOM 3177 C CA . LYS B 1 20 ? -10.31942 32.51656 39.10280 1.000 36.60388 20 LYS B CA 1
ATOM 3178 C C . LYS B 1 20 ? -11.26658 33.32423 38.23295 1.000 47.04659 20 LYS B C 1
ATOM 3179 O O . LYS B 1 20 ? -11.17091 34.55639 38.16126 1.000 51.28424 20 LYS B O 1
ATOM 3185 N N . GLY B 1 21 ? -12.18241 32.63138 37.56596 1.000 43.86450 21 GLY B N 1
ATOM 3186 C CA . GLY B 1 21 ? -12.96731 33.24558 36.52034 1.000 40.15168 21 GLY B CA 1
ATOM 3187 C C . GLY B 1 21 ? -12.40319 32.97428 35.15408 1.000 40.12272 21 GLY B C 1
ATOM 3188 O O . GLY B 1 21 ? -13.03056 33.34454 34.15769 1.000 47.41294 21 GLY B O 1
ATOM 3189 N N . GLU B 1 22 ? -11.23683 32.33046 35.08011 1.000 42.16104 22 GLU B N 1
ATOM 3190 C CA . GLU B 1 22 ? -10.62949 31.87678 33.83298 1.000 45.62270 22 GLU B CA 1
ATOM 3191 C C . GLU B 1 22 ? -10.70002 30.36302 33.65737 1.000 41.01635 22 GLU B C 1
ATOM 3192 O O . GLU B 1 22 ? -10.74564 29.88514 32.51862 1.000 36.98287 22 GLU B O 1
ATOM 3198 N N . PHE B 1 23 ? -10.71512 29.59917 34.75627 1.000 39.82699 23 PHE B N 1
ATOM 3199 C CA . PHE B 1 23 ? -10.89590 28.14308 34.70659 1.000 40.10864 23 PHE B CA 1
ATOM 3200 C C . PHE B 1 23 ? -11.76578 27.70661 35.87088 1.000 36.91099 23 PHE B C 1
ATOM 3201 O O . PHE B 1 23 ? -11.29504 27.64560 37.01010 1.000 38.79549 23 PHE B O 1
ATOM 3209 N N . LEU B 1 24 ? -13.01178 27.35951 35.58840 1.000 34.16322 24 LEU B N 1
ATOM 3210 C CA . LEU B 1 24 ? -13.92165 26.99293 36.65880 1.000 35.85431 24 LEU B CA 1
ATOM 3211 C C . LEU B 1 24 ? -13.65037 25.56104 37.09592 1.000 38.14778 24 LEU B C 1
ATOM 3212 O O . LEU B 1 24 ? -13.60658 24.64101 36.27042 1.000 43.80609 24 LEU B O 1
ATOM 3217 N N . GLY B 1 25 ? -13.46257 25.37622 38.40189 1.000 35.84871 25 GLY B N 1
ATOM 3218 C CA . GLY B 1 25 ? -13.09253 24.09927 38.95810 1.000 28.62896 25 GLY B CA 1
ATOM 3219 C C . GLY B 1 25 ? -11.60479 23.87337 39.09264 1.000 37.41964 25 GLY B C 1
ATOM 3220 O O . GLY B 1 25 ? -11.19890 22.86707 39.67870 1.000 36.23533 25 GLY B O 1
ATOM 3221 N N . TYR B 1 26 ? -10.76798 24.77147 38.58520 1.000 36.50881 26 TYR B N 1
ATOM 3222 C CA . TYR B 1 26 ? -9.32440 24.54995 38.60276 1.000 30.68981 26 TYR B CA 1
ATOM 3223 C C . TYR B 1 26 ? -8.61280 25.85477 38.93225 1.000 28.28228 26 TYR B C 1
ATOM 3224 O O . TYR B 1 26 ? -8.59136 26.78200 38.11668 1.000 26.14617 26 TYR B O 1
ATOM 3233 N N . ARG B 1 27 ? -8.02812 25.90590 40.12926 1.000 31.06464 27 ARG B N 1
ATOM 3234 C CA . ARG B 1 27 ? -7.45897 27.10360 40.72545 1.000 28.49579 27 ARG B CA 1
ATOM 3235 C C . ARG B 1 27 ? -5.94761 26.99704 40.75846 1.000 24.95568 27 ARG B C 1
ATOM 3236 O O . ARG B 1 27 ? -5.38981 25.93423 41.02853 1.000 24.19980 27 ARG B O 1
ATOM 3244 N N . TYR B 1 28 ? -5.29061 28.12220 40.48439 1.000 25.32588 28 TYR B N 1
ATOM 3245 C CA . TYR B 1 28 ? -3.83848 28.16571 40.57613 1.000 23.49764 28 TYR B CA 1
ATOM 3246 C C . TYR B 1 28 ? -3.35528 27.65595 41.92401 1.000 23.63262 28 TYR B C 1
ATOM 3247 O O . TYR B 1 28 ? -2.41033 26.86370 41.99464 1.000 26.79800 28 TYR B O 1
ATOM 3256 N N . TRP B 1 29 ? -3.96232 28.13476 43.00771 1.000 28.62838 29 TRP B N 1
ATOM 3257 C CA . TRP B 1 29 ? -3.56910 27.72870 44.35604 1.000 28.02838 29 TRP B CA 1
ATOM 3258 C C . TRP B 1 29 ? -4.43663 26.54646 44.77169 1.000 24.68340 29 TRP B C 1
ATOM 3259 O O . TRP B 1 29 ? -5.49852 26.70413 45.37064 1.000 24.73137 29 TRP B O 1
ATOM 3270 N N . GLY B 1 30 ? -3.99597 25.34447 44.42783 1.000 26.33127 30 GLY B N 1
ATOM 3271 C CA . GLY B 1 30 ? -4.65123 24.13540 44.89841 1.000 31.20185 30 GLY B CA 1
ATOM 3272 C C . GLY B 1 30 ? -5.11794 23.18777 43.80907 1.000 28.44430 30 GLY B C 1
ATOM 3273 O O . GLY B 1 30 ? -5.36511 22.00826 44.10270 1.000 31.80763 30 GLY B O 1
ATOM 3274 N N . GLY B 1 31 ? -5.25542 23.66393 42.57429 1.000 23.53481 31 GLY B N 1
ATOM 3275 C CA . GLY B 1 31 ? -5.72447 22.85751 41.46794 1.000 25.01445 31 GLY B CA 1
ATOM 3276 C C . GLY B 1 31 ? -7.17255 22.44573 41.62198 1.000 27.80368 31 GLY B C 1
ATOM 3277 O O . GLY B 1 31 ? -8.08626 23.26503 41.50539 1.000 29.57526 31 GLY B O 1
ATOM 3278 N N . LEU B 1 32 ? -7.38339 21.15910 41.86515 1.000 30.28608 32 LEU B N 1
ATOM 3279 C CA . LEU B 1 32 ? -8.66642 20.60826 42.25311 1.000 30.17433 32 LEU B CA 1
ATOM 3280 C C . LEU B 1 32 ? -8.98564 20.89354 43.71524 1.000 28.09821 32 LEU B C 1
ATOM 3281 O O . LEU B 1 32 ? -10.11781 20.66257 44.16028 1.000 27.26083 32 LEU B O 1
ATOM 3286 N N . LYS B 1 33 ? -8.02044 21.37979 44.47857 1.000 25.97108 33 LYS B N 1
ATOM 3287 C CA . LYS B 1 33 ? -8.31051 21.88630 45.80804 1.000 30.68734 33 LYS B CA 1
ATOM 3288 C C . LYS B 1 33 ? -8.27453 23.41367 45.78791 1.000 32.41586 33 LYS B C 1
ATOM 3289 O O . LYS B 1 33 ? -7.81508 24.02611 44.81725 1.000 30.35678 33 LYS B O 1
ATOM 3295 N N . ASP B 1 34 ? -8.85282 24.02863 46.82142 1.000 31.37379 34 ASP B N 1
ATOM 3296 C CA . ASP B 1 34 ? -8.81665 25.47898 46.99771 1.000 28.62485 34 ASP B CA 1
ATOM 3297 C C . ASP B 1 34 ? -8.03278 25.75674 48.28217 1.000 27.63305 34 ASP B C 1
ATOM 3298 O O . ASP B 1 34 ? -8.56845 25.66664 49.39147 1.000 28.19489 34 ASP B O 1
ATOM 3303 N N . ILE B 1 35 ? -6.74522 26.07087 48.11825 1.000 27.37076 35 ILE B N 1
ATOM 3304 C CA . ILE B 1 35 ? -5.91409 26.49413 49.24624 1.000 28.54742 35 ILE B CA 1
ATOM 3305 C C . ILE B 1 35 ? -6.51367 27.70488 49.94094 1.000 32.11837 35 ILE B C 1
ATOM 3306 O O . ILE B 1 35 ? -6.58472 27.76090 51.17623 1.000 30.53203 35 ILE B O 1
ATOM 3311 N N . GLU B 1 36 ? -6.93615 28.70012 49.15979 1.000 31.21851 36 GLU B N 1
ATOM 3312 C CA . GLU B 1 36 ? -7.47948 29.92330 49.74149 1.000 32.09911 36 GLU B CA 1
ATOM 3313 C C . GLU B 1 36 ? -8.71808 29.63181 50.57464 1.000 31.60582 36 GLU B C 1
ATOM 3314 O O . GLU B 1 36 ? -8.84612 30.13138 51.69929 1.000 30.82340 36 GLU B O 1
ATOM 3320 N N . PHE B 1 37 ? -9.63906 28.82051 50.04418 1.000 23.41605 37 PHE B N 1
ATOM 3321 C CA . PHE B 1 37 ? -10.85006 28.51352 50.78809 1.000 24.20577 37 PHE B CA 1
ATOM 3322 C C . PHE B 1 37 ? -10.50014 27.77815 52.07714 1.000 33.86987 37 PHE B C 1
ATOM 3323 O O . PHE B 1 37 ? -10.94293 28.16753 53.16816 1.000 29.42204 37 PHE B O 1
ATOM 3331 N N . TYR B 1 38 ? -9.62925 26.76408 51.97910 1.000 33.57277 38 TYR B N 1
ATOM 3332 C CA . TYR B 1 38 ? -9.18083 26.06749 53.17615 1.000 33.83256 38 TYR B CA 1
ATOM 3333 C C . TYR B 1 38 ? -8.56385 27.03813 54.18675 1.000 32.35975 38 TYR B C 1
ATOM 3334 O O . TYR B 1 38 ? -8.82338 26.92921 55.39005 1.000 32.76650 38 TYR B O 1
ATOM 3343 N N . LEU B 1 39 ? -7.75939 28.00575 53.72903 1.000 31.17435 39 LEU B N 1
ATOM 3344 C CA . LEU B 1 39 ? -7.13152 28.91780 54.68990 1.000 33.70742 39 LEU B CA 1
ATOM 3345 C C . LEU B 1 39 ? -8.16309 29.82560 55.35294 1.000 32.91178 39 LEU B C 1
ATOM 3346 O O . LEU B 1 39 ? -8.10334 30.06935 56.56639 1.000 31.18559 39 LEU B O 1
ATOM 3351 N N . ASN B 1 40 ? -9.11887 30.33174 54.57272 1.000 29.06257 40 ASN B N 1
ATOM 3352 C CA . ASN B 1 40 ? -10.16706 31.17776 55.13917 1.000 33.51973 40 ASN B CA 1
ATOM 3353 C C . ASN B 1 40 ? -11.06656 30.38706 56.08900 1.000 36.31677 40 ASN B C 1
ATOM 3354 O O . ASN B 1 40 ? -11.58836 30.94598 57.06127 1.000 30.32667 40 ASN B O 1
ATOM 3359 N N . GLN B 1 41 ? -11.26727 29.08615 55.82505 1.000 33.65036 41 GLN B N 1
ATOM 3360 C CA . GLN B 1 41 ? -12.15820 28.30730 56.67766 1.000 34.96211 41 GLN B CA 1
ATOM 3361 C C . GLN B 1 41 ? -11.48366 27.88399 57.97532 1.000 31.13956 41 GLN B C 1
ATOM 3362 O O . GLN B 1 41 ? -12.18414 27.53262 58.92067 1.000 30.75635 41 GLN B O 1
ATOM 3368 N N . THR B 1 42 ? -10.15019 27.95518 58.04684 1.000 34.67200 42 THR B N 1
ATOM 3369 C CA . THR B 1 42 ? -9.35731 27.53354 59.19557 1.000 29.56786 42 THR B CA 1
ATOM 3370 C C . THR B 1 42 ? -8.71150 28.71410 59.91817 1.000 35.21204 42 THR B C 1
ATOM 3371 O O . THR B 1 42 ? -7.63509 28.55548 60.50734 1.000 36.60411 42 THR B O 1
ATOM 3375 N N . GLY B 1 43 ? -9.30897 29.90616 59.82549 1.000 36.36639 43 GLY B N 1
ATOM 3376 C CA . GLY B 1 43 ? -8.91732 31.04198 60.63464 1.000 34.00700 43 GLY B CA 1
ATOM 3377 C C . GLY B 1 43 ? -7.82457 31.92612 60.08047 1.000 40.35133 43 GLY B C 1
ATOM 3378 O O . GLY B 1 43 ? -7.28858 32.74874 60.83260 1.000 39.77548 43 GLY B O 1
ATOM 3379 N N . HIS B 1 44 ? -7.48010 31.80498 58.79926 1.000 36.07134 44 HIS B N 1
ATOM 3380 C CA . HIS B 1 44 ? -6.42603 32.61604 58.19186 1.000 31.45252 44 HIS B CA 1
ATOM 3381 C C . HIS B 1 44 ? -7.00387 33.37858 56.99691 1.000 33.91982 44 HIS B C 1
ATOM 3382 O O . HIS B 1 44 ? -7.15454 32.81064 55.90601 1.000 30.73887 44 HIS B O 1
ATOM 3389 N N . ARG B 1 45 ? -7.31384 34.66665 57.19070 1.000 33.02451 45 ARG B N 1
ATOM 3390 C CA . ARG B 1 45 ? -7.88304 35.46377 56.10339 1.000 36.28956 45 ARG B CA 1
ATOM 3391 C C . ARG B 1 45 ? -6.89899 35.53733 54.94701 1.000 33.15873 45 ARG B C 1
ATOM 3392 O O . ARG B 1 45 ? -5.74599 35.93902 55.12388 1.000 34.43783 45 ARG B O 1
ATOM 3400 N N . THR B 1 46 ? -7.35452 35.11114 53.76875 1.000 31.51505 46 THR B N 1
ATOM 3401 C CA . THR B 1 46 ? -6.50370 34.95794 52.59657 1.000 34.62984 46 THR B CA 1
ATOM 3402 C C . THR B 1 46 ? -7.18123 35.52699 51.35609 1.000 31.52572 46 THR B C 1
ATOM 3403 O O . THR B 1 46 ? -8.35634 35.25124 51.09197 1.000 31.86063 46 THR B O 1
ATOM 3407 N N . TYR B 1 47 ? -6.43319 36.33121 50.61029 1.000 25.82711 47 TYR B N 1
ATOM 3408 C CA . TYR B 1 47 ? -6.87165 36.86701 49.33347 1.000 29.54960 47 TYR B CA 1
ATOM 3409 C C . TYR B 1 47 ? -6.02135 36.26114 48.22351 1.000 28.25628 47 TYR B C 1
ATOM 3410 O O . TYR B 1 47 ? -4.85785 35.91322 48.44264 1.000 27.82546 47 TYR B O 1
ATOM 3419 N N . VAL B 1 48 ? -6.59881 36.11605 47.03729 1.000 27.11037 48 VAL B N 1
ATOM 3420 C CA . VAL B 1 48 ? -5.84011 35.71023 45.86436 1.000 31.30870 48 VAL B CA 1
ATOM 3421 C C . VAL B 1 48 ? -5.75466 36.91806 44.93065 1.000 29.79080 48 VAL B C 1
ATOM 3422 O O . VAL B 1 48 ? -6.78102 37.43577 44.47086 1.000 27.67361 48 VAL B O 1
ATOM 3426 N N . ALA B 1 49 ? -4.53208 37.38238 44.67899 1.000 28.96600 49 ALA B N 1
ATOM 3427 C CA . ALA B 1 49 ? -4.27765 38.43058 43.70219 1.000 33.79834 49 ALA B CA 1
ATOM 3428 C C . ALA B 1 49 ? -4.00071 37.82226 42.33053 1.000 36.41475 49 ALA B C 1
ATOM 3429 O O . ALA B 1 49 ? -3.49913 36.69968 42.21120 1.000 31.26549 49 ALA B O 1
ATOM 3431 N N . THR B 1 50 ? -4.33552 38.57822 41.28994 1.000 33.79535 50 THR B N 1
ATOM 3432 C CA . THR B 1 50 ? -4.10335 38.14884 39.91494 1.000 34.87478 50 THR B CA 1
ATOM 3433 C C . THR B 1 50 ? -3.37185 39.24590 39.16129 1.000 34.08451 50 THR B C 1
ATOM 3434 O O . THR B 1 50 ? -3.79093 40.40629 39.17785 1.000 35.25223 50 THR B O 1
ATOM 3438 N N . VAL B 1 51 ? -2.26242 38.88825 38.53421 1.000 27.52186 51 VAL B N 1
ATOM 3439 C CA . VAL B 1 51 ? -1.43762 39.83345 37.81231 1.000 31.50538 51 VAL B CA 1
ATOM 3440 C C . VAL B 1 51 ? -1.12005 39.21255 36.45830 1.000 28.42097 51 VAL B C 1
ATOM 3441 O O . VAL B 1 51 ? -1.63684 38.14719 36.12706 1.000 28.69405 51 VAL B O 1
ATOM 3445 N N . GLY B 1 52 ? -0.31238 39.90062 35.65683 1.000 23.90748 52 GLY B N 1
ATOM 3446 C CA . GLY B 1 52 ? -0.02978 39.42937 34.31791 1.000 26.79372 52 GLY B CA 1
ATOM 3447 C C . GLY B 1 52 ? 0.75914 38.12909 34.34074 1.000 28.30063 52 GLY B C 1
ATOM 3448 O O . GLY B 1 52 ? 1.82531 38.04569 34.95545 1.000 27.21100 52 GLY B O 1
ATOM 3449 N N . PRO B 1 53 ? 0.25597 37.09285 33.66023 1.000 24.92691 53 PRO B N 1
ATOM 3450 C CA . PRO B 1 53 ? 0.92898 35.78560 33.71837 1.000 24.89958 53 PRO B CA 1
ATOM 3451 C C . PRO B 1 53 ? 2.33492 35.78828 33.16204 1.000 27.88898 53 PRO B C 1
ATOM 3452 O O . PRO B 1 53 ? 3.15453 34.97110 33.60480 1.000 23.91939 53 PRO B O 1
ATOM 3456 N N . VAL B 1 54 ? 2.63586 36.64064 32.17449 1.000 26.24652 54 VAL B N 1
ATOM 3457 C CA . VAL B 1 54 ? 3.90558 36.55525 31.46321 1.000 31.53592 54 VAL B CA 1
ATOM 3458 C C . VAL B 1 54 ? 4.61226 37.90235 31.38436 1.000 30.64310 54 VAL B C 1
ATOM 3459 O O . VAL B 1 54 ? 5.69826 38.00227 30.79943 1.000 25.23890 54 VAL B O 1
ATOM 3463 N N . SER B 1 55 ? 4.02297 38.93509 31.98107 1.000 29.45603 55 SER B N 1
ATOM 3464 C CA . SER B 1 55 ? 4.59126 40.27351 32.02714 1.000 25.26831 55 SER B CA 1
ATOM 3465 C C . SER B 1 55 ? 5.82259 40.32160 32.93140 1.000 26.03953 55 SER B C 1
ATOM 3466 O O . SER B 1 55 ? 6.14007 39.37988 33.67087 1.000 27.92525 55 SER B O 1
ATOM 3469 N N . SER B 1 56 ? 6.51041 41.45621 32.87999 1.000 28.43787 56 SER B N 1
ATOM 3470 C CA . SER B 1 56 ? 7.64054 41.72196 33.74862 1.000 29.13271 56 SER B CA 1
ATOM 3471 C C . SER B 1 56 ? 7.19851 41.86247 35.20188 1.000 28.68029 56 SER B C 1
ATOM 3472 O O . SER B 1 56 ? 6.03526 42.13612 35.51096 1.000 25.60033 56 SER B O 1
ATOM 3475 N N . ASN B 1 57 ? 8.16798 41.67834 36.10085 1.000 26.79100 57 ASN B N 1
ATOM 3476 C CA . ASN B 1 57 ? 7.90953 41.85968 37.52119 1.000 28.10367 57 ASN B CA 1
ATOM 3477 C C . ASN B 1 57 ? 7.51539 43.30365 37.82152 1.000 28.76504 57 ASN B C 1
ATOM 3478 O O . ASN B 1 57 ? 6.63756 43.54755 38.66351 1.000 27.46511 57 ASN B O 1
ATOM 3483 N N . TRP B 1 58 ? 8.10654 44.26673 37.10791 1.000 25.74254 58 TRP B N 1
ATOM 3484 C CA . TRP B 1 58 ? 7.67319 45.65366 37.23388 1.000 27.82062 58 TRP B CA 1
ATOM 3485 C C . TRP B 1 58 ? 6.18372 45.78829 36.91881 1.000 25.32062 58 TRP B C 1
ATOM 3486 O O . TRP B 1 58 ? 5.39058 46.20937 37.76839 1.000 24.76933 58 TRP B O 1
ATOM 3497 N N . ASP B 1 59 ? 5.80142 45.45929 35.68335 1.000 27.33114 59 ASP B N 1
ATOM 3498 C CA . ASP B 1 59 ? 4.39680 45.45351 35.28287 1.000 25.93485 59 ASP B CA 1
ATOM 3499 C C . ASP B 1 59 ? 3.53945 44.73961 36.31222 1.000 26.60408 59 ASP B C 1
ATOM 3500 O O . ASP B 1 59 ? 2.50454 45.25514 36.74973 1.000 28.09400 59 ASP B O 1
ATOM 3505 N N . ARG B 1 60 ? 3.95990 43.53288 36.69863 1.000 29.49119 60 ARG B N 1
ATOM 3506 C CA . ARG B 1 60 ? 3.17717 42.70845 37.61149 1.000 27.02060 60 ARG B CA 1
ATOM 3507 C C . ARG B 1 60 ? 3.09132 43.35316 38.99020 1.000 25.90258 60 ARG B C 1
ATOM 3508 O O . ARG B 1 60 ? 2.02454 43.34112 39.61491 1.000 27.02822 60 ARG B O 1
ATOM 3516 N N . ALA B 1 61 ? 4.20084 43.92846 39.47960 1.000 23.56896 61 ALA B N 1
ATOM 3517 C CA . ALA B 1 61 ? 4.17581 44.57191 40.79507 1.000 25.88965 61 ALA B CA 1
ATOM 3518 C C . ALA B 1 61 ? 3.22540 45.75438 40.81472 1.000 25.16797 61 ALA B C 1
ATOM 3519 O O . ALA B 1 61 ? 2.47189 45.93411 41.77936 1.000 24.51850 61 ALA B O 1
ATOM 3521 N N . VAL B 1 62 ? 3.26564 46.57628 39.76042 1.000 25.55845 62 VAL B N 1
ATOM 3522 C CA . VAL B 1 62 ? 2.35429 47.70824 39.63458 1.000 21.83447 62 VAL B CA 1
ATOM 3523 C C . VAL B 1 62 ? 0.90999 47.21861 39.59289 1.000 22.59159 62 VAL B C 1
ATOM 3524 O O . VAL B 1 62 ? 0.05204 47.70717 40.33152 1.000 20.43703 62 VAL B O 1
ATOM 3528 N N . GLU B 1 63 ? 0.63476 46.20890 38.76402 1.000 21.49326 63 GLU B N 1
ATOM 3529 C CA . GLU B 1 63 ? -0.71164 45.64324 38.72396 1.000 23.52594 63 GLU B CA 1
ATOM 3530 C C . GLU B 1 63 ? -1.11890 45.07194 40.07655 1.000 26.45820 63 GLU B C 1
ATOM 3531 O O . GLU B 1 63 ? -2.29272 45.14329 40.46128 1.000 25.73873 63 GLU B O 1
ATOM 3537 N N . LEU B 1 64 ? -0.16322 44.48235 40.80505 1.000 23.90449 64 LEU B N 1
ATOM 3538 C CA . LEU B 1 64 ? -0.44605 43.92367 42.12082 1.000 23.05613 64 LEU B CA 1
ATOM 3539 C C . LEU B 1 64 ? -0.84565 45.01373 43.11215 1.000 26.06034 64 LEU B C 1
ATOM 3540 O O . LEU B 1 64 ? -1.83182 44.87045 43.85210 1.000 23.27742 64 LEU B O 1
ATOM 3545 N N . TYR B 1 65 ? -0.07982 46.10238 43.15171 1.000 25.09172 65 TYR B N 1
ATOM 3546 C CA . TYR B 1 65 ? -0.44073 47.23982 43.99233 1.000 27.90234 65 TYR B CA 1
ATOM 3547 C C . TYR B 1 65 ? -1.90203 47.63857 43.78789 1.000 28.95069 65 TYR B C 1
ATOM 3548 O O . TYR B 1 65 ? -2.67287 47.73869 44.75245 1.000 26.14512 65 TYR B O 1
ATOM 3557 N N . TYR B 1 66 ? -2.30342 47.88460 42.53257 1.000 26.81545 66 TYR B N 1
ATOM 3558 C CA . TYR B 1 66 ? -3.66380 48.36596 42.30745 1.000 29.91972 66 TYR B CA 1
ATOM 3559 C C . TYR B 1 66 ? -4.69797 47.26254 42.54451 1.000 26.59570 66 TYR B C 1
ATOM 3560 O O . TYR B 1 66 ? -5.79939 47.54852 43.02528 1.000 24.65165 66 TYR B O 1
ATOM 3569 N N . TYR B 1 67 ? -4.35460 45.99687 42.27389 1.000 27.54903 67 TYR B N 1
ATOM 3570 C CA . TYR B 1 67 ? -5.30488 44.91763 42.54475 1.000 27.25708 67 TYR B CA 1
ATOM 3571 C C . TYR B 1 67 ? -5.69730 44.88517 44.02203 1.000 24.71249 67 TYR B C 1
ATOM 3572 O O . TYR B 1 67 ? -6.88475 44.76612 44.35349 1.000 23.46445 67 TYR B O 1
ATOM 3581 N N . ILE B 1 68 ? -4.71995 45.01361 44.92221 1.000 24.17367 68 ILE B N 1
ATOM 3582 C CA . ILE B 1 68 ? -5.01645 45.09332 46.35106 1.000 27.46984 68 ILE B CA 1
ATOM 3583 C C . ILE B 1 68 ? -5.65903 46.44191 46.69548 1.000 28.68441 68 ILE B C 1
ATOM 3584 O O . ILE B 1 68 ? -6.80989 46.50934 47.13893 1.000 28.15673 68 ILE B O 1
ATOM 3589 N N . LYS B 1 69 ? -4.94240 47.53920 46.42563 1.000 29.96273 69 LYS B N 1
ATOM 3590 C CA . LYS B 1 69 ? -5.35067 48.85759 46.92009 1.000 32.93956 69 LYS B CA 1
ATOM 3591 C C . LYS B 1 69 ? -6.61176 49.36527 46.23930 1.000 29.33032 69 LYS B C 1
ATOM 3592 O O . LYS B 1 69 ? -7.43657 50.03670 46.87402 1.000 28.93954 69 LYS B O 1
ATOM 3598 N N . GLY B 1 70 ? -6.76439 49.08366 44.95171 1.000 30.21198 70 GLY B N 1
ATOM 3599 C CA . GLY B 1 70 ? -7.80737 49.71198 44.16476 1.000 32.85287 70 GLY B CA 1
ATOM 3600 C C . GLY B 1 70 ? -7.29880 50.91711 43.40612 1.000 26.89954 70 GLY B C 1
ATOM 3601 O O . GLY B 1 70 ? -6.50998 51.69023 43.94779 1.000 27.50522 70 GLY B O 1
ATOM 3602 N N . GLY B 1 71 ? -7.72317 51.08401 42.15976 1.000 27.18479 71 GLY B N 1
ATOM 3603 C CA . GLY B 1 71 ? -7.33046 52.21260 41.34479 1.000 23.44297 71 GLY B CA 1
ATOM 3604 C C . GLY B 1 71 ? -7.01272 51.76996 39.93241 1.000 24.05938 71 GLY B C 1
ATOM 3605 O O . GLY B 1 71 ? -7.34092 50.66283 39.51947 1.000 30.83308 71 GLY B O 1
ATOM 3606 N N . THR B 1 72 ? -6.35409 52.65270 39.18917 1.000 25.85703 72 THR B N 1
ATOM 3607 C CA . THR B 1 72 ? -6.03087 52.44096 37.78911 1.000 25.99054 72 THR B CA 1
ATOM 3608 C C . THR B 1 72 ? -4.53186 52.24844 37.63356 1.000 29.56664 72 THR B C 1
ATOM 3609 O O . THR B 1 72 ? -3.74102 53.07384 38.11360 1.000 27.96328 72 THR B O 1
ATOM 3613 N N . VAL B 1 73 ? -4.16002 51.14909 36.96623 1.000 26.74495 73 VAL B N 1
ATOM 3614 C CA . VAL B 1 73 ? -2.76603 50.74308 36.85439 1.000 27.22146 73 VAL B CA 1
ATOM 3615 C C . VAL B 1 73 ? -1.98316 51.81055 36.08916 1.000 25.53474 73 VAL B C 1
ATOM 3616 O O . VAL B 1 73 ? -2.38910 52.26869 35.01090 1.000 23.28890 73 VAL B O 1
ATOM 3620 N N . ASP B 1 74 ? -0.85466 52.21748 36.66677 1.000 25.10143 74 ASP B N 1
ATOM 3621 C CA . ASP B 1 74 ? 0.02670 53.23013 36.09299 1.000 28.92809 74 ASP B CA 1
ATOM 3622 C C . ASP B 1 74 ? 1.44104 52.66567 36.14113 1.000 29.82101 74 ASP B C 1
ATOM 3623 O O . ASP B 1 74 ? 2.07187 52.63881 37.20628 1.000 32.47201 74 ASP B O 1
ATOM 3628 N N . TYR B 1 75 ? 1.93412 52.20086 34.99395 1.000 25.66008 75 TYR B N 1
ATOM 3629 C CA . TYR B 1 75 ? 3.26094 51.60031 34.94854 1.000 27.30618 75 TYR B CA 1
ATOM 3630 C C . TYR B 1 75 ? 4.37553 52.63493 35.05383 1.000 30.14794 75 TYR B C 1
ATOM 3631 O O . TYR B 1 75 ? 5.55501 52.26049 35.05466 1.000 28.77636 75 TYR B O 1
ATOM 3640 N N . GLY B 1 76 ? 4.03143 53.91738 35.16476 1.000 30.27334 76 GLY B N 1
ATOM 3641 C CA . GLY B 1 76 ? 5.01955 54.97169 35.21599 1.000 34.35144 76 GLY B CA 1
ATOM 3642 C C . GLY B 1 76 ? 5.37498 55.50906 33.84511 1.000 35.41189 76 GLY B C 1
ATOM 3643 O O . GLY B 1 76 ? 5.63110 54.73386 32.90675 1.000 33.68015 76 GLY B O 1
ATOM 3644 N N . ALA B 1 77 ? 5.41487 56.84359 33.73460 1.000 30.97544 77 ALA B N 1
ATOM 3645 C CA . ALA B 1 77 ? 5.65859 57.48917 32.44254 1.000 33.56128 77 ALA B CA 1
ATOM 3646 C C . ALA B 1 77 ? 7.05933 57.19530 31.92856 1.000 34.22903 77 ALA B C 1
ATOM 3647 O O . ALA B 1 77 ? 7.23444 56.83827 30.75772 1.000 36.15910 77 ALA B O 1
ATOM 3649 N N . ALA B 1 78 ? 8.07484 57.35831 32.77976 1.000 33.90184 78 ALA B N 1
ATOM 3650 C CA . ALA B 1 78 ? 9.43217 57.02655 32.35325 1.000 36.88964 78 ALA B CA 1
ATOM 3651 C C . ALA B 1 78 ? 9.53743 55.56068 31.92987 1.000 37.08663 78 ALA B C 1
ATOM 3652 O O . ALA B 1 78 ? 10.05881 55.25132 30.84928 1.000 36.37924 78 ALA B O 1
ATOM 3654 N N . HIS B 1 79 ? 9.03893 54.64602 32.75965 1.000 33.41228 79 HIS B N 1
ATOM 3655 C CA . HIS B 1 79 ? 9.16983 53.23121 32.42772 1.000 38.98646 79 HIS B CA 1
ATOM 3656 C C . HIS B 1 79 ? 8.45008 52.91613 31.12407 1.000 30.03652 79 HIS B C 1
ATOM 3657 O O . HIS B 1 79 ? 8.95966 52.15344 30.29831 1.000 29.10424 79 HIS B O 1
ATOM 3664 N N . ALA B 1 80 ? 7.27362 53.51216 30.91118 1.000 27.74708 80 ALA B N 1
ATOM 3665 C CA . ALA B 1 80 ? 6.54408 53.25907 29.67403 1.000 30.18999 80 ALA B CA 1
ATOM 3666 C C . ALA B 1 80 ? 7.25150 53.89338 28.48017 1.000 32.48272 80 ALA B C 1
ATOM 3667 O O . ALA B 1 80 ? 7.17196 53.38830 27.35374 1.000 29.55162 80 ALA B O 1
ATOM 3669 N N . LYS B 1 81 ? 7.95610 55.00112 28.70888 1.000 34.05276 81 LYS B N 1
ATOM 3670 C CA . LYS B 1 81 ? 8.72189 55.61436 27.63302 1.000 37.22874 81 LYS B CA 1
ATOM 3671 C C . LYS B 1 81 ? 9.90742 54.73015 27.23360 1.000 33.14388 81 LYS B C 1
ATOM 3672 O O . LYS B 1 81 ? 10.11171 54.44353 26.04973 1.000 32.20651 81 LYS B O 1
ATOM 3678 N N . GLU B 1 82 ? 10.68570 54.26593 28.21005 1.000 29.66094 82 GLU B N 1
ATOM 3679 C CA . GLU B 1 82 ? 11.89950 53.52540 27.88443 1.000 36.00250 82 GLU B CA 1
ATOM 3680 C C . GLU B 1 82 ? 11.58248 52.14276 27.30257 1.000 36.88540 82 GLU B C 1
ATOM 3681 O O . GLU B 1 82 ? 12.32096 51.65334 26.44028 1.000 36.24654 82 GLU B O 1
ATOM 3687 N N . HIS B 1 83 ? 10.46907 51.51515 27.71214 1.000 33.29619 83 HIS B N 1
ATOM 3688 C CA . HIS B 1 83 ? 10.17775 50.15316 27.27020 1.000 35.74338 83 HIS B CA 1
ATOM 3689 C C . HIS B 1 83 ? 9.09729 50.06154 26.19456 1.000 32.15058 83 HIS B C 1
ATOM 3690 O O . HIS B 1 83 ? 8.90223 48.97849 25.63086 1.000 26.75325 83 HIS B O 1
ATOM 3697 N N . GLY B 1 84 ? 8.40345 51.15416 25.88899 1.000 32.13902 84 GLY B N 1
ATOM 3698 C CA . GLY B 1 84 ? 7.56587 51.20284 24.70594 1.000 25.44465 84 GLY B CA 1
ATOM 3699 C C . GLY B 1 84 ? 6.18887 50.58963 24.82071 1.000 27.54227 84 GLY B C 1
ATOM 3700 O O . GLY B 1 84 ? 5.66444 50.07783 23.82574 1.000 26.22663 84 GLY B O 1
ATOM 3701 N N . HIS B 1 85 ? 5.57905 50.60863 25.99761 1.000 32.53760 85 HIS B N 1
ATOM 3702 C CA . HIS B 1 85 ? 4.20713 50.13108 26.12821 1.000 34.52445 85 HIS B CA 1
ATOM 3703 C C . HIS B 1 85 ? 3.35898 51.21525 26.77995 1.000 30.69900 85 HIS B C 1
ATOM 3704 O O . HIS B 1 85 ? 3.88000 52.20553 27.31045 1.000 36.77434 85 HIS B O 1
ATOM 3711 N N . ALA B 1 86 ? 2.04129 51.02372 26.72900 1.000 27.90810 86 ALA B N 1
ATOM 3712 C CA . ALA B 1 86 ? 1.12008 51.98731 27.31774 1.000 28.54230 86 ALA B CA 1
ATOM 3713 C C . ALA B 1 86 ? 1.38773 52.17800 28.81776 1.000 31.11878 86 ALA B C 1
ATOM 3714 O O . ALA B 1 86 ? 1.80151 51.25248 29.52601 1.000 32.70082 86 ALA B O 1
ATOM 3716 N N . ARG B 1 87 ? 1.14295 53.40358 29.29091 1.000 25.13102 87 ARG B N 1
ATOM 3717 C CA . ARG B 1 87 ? 1.40162 53.81035 30.67265 1.000 26.84478 87 ARG B CA 1
ATOM 3718 C C . ARG B 1 87 ? 0.30381 53.36875 31.62721 1.000 28.45396 87 ARG B C 1
ATOM 3719 O O . ARG B 1 87 ? 0.56811 53.13603 32.81761 1.000 26.90145 87 ARG B O 1
ATOM 3727 N N . PHE B 1 88 ? -0.93431 53.28704 31.14398 1.000 29.83653 88 PHE B N 1
ATOM 3728 C CA . PHE B 1 88 ? -2.07545 52.99428 31.99701 1.000 26.30529 88 PHE B CA 1
ATOM 3729 C C . PHE B 1 88 ? -2.72404 51.67789 31.57747 1.000 29.48563 88 PHE B C 1
ATOM 3730 O O . PHE B 1 88 ? -3.05253 51.48085 30.40111 1.000 29.47878 88 PHE B O 1
ATOM 3738 N N . GLY B 1 89 ? -2.90730 50.77728 32.54543 1.000 28.70505 89 GLY B N 1
ATOM 3739 C CA . GLY B 1 89 ? -3.58496 49.52405 32.29485 1.000 25.15254 89 GLY B CA 1
ATOM 3740 C C . GLY B 1 89 ? -4.98535 49.42180 32.86687 1.000 30.41757 89 GLY B C 1
ATOM 3741 O O . GLY B 1 89 ? -5.81764 50.31801 32.68784 1.000 30.86864 89 GLY B O 1
ATOM 3742 N N . ARG B 1 90 ? -5.26259 48.32243 33.56108 1.000 33.56497 90 ARG B N 1
ATOM 3743 C CA . ARG B 1 90 ? -6.62242 48.05019 33.99403 1.000 29.80247 90 ARG B CA 1
ATOM 3744 C C . ARG B 1 90 ? -6.96930 48.83743 35.26234 1.000 29.26232 90 ARG B C 1
ATOM 3745 O O . ARG B 1 90 ? -6.10746 49.40591 35.94101 1.000 28.66741 90 ARG B O 1
ATOM 3753 N N . THR B 1 91 ? -8.26428 48.88963 35.55942 1.000 31.81369 91 THR B N 1
ATOM 3754 C CA . THR B 1 91 ? -8.78631 49.61676 36.70874 1.000 32.61556 91 THR B CA 1
ATOM 3755 C C . THR B 1 91 ? -9.50100 48.65082 37.64329 1.000 30.02273 91 THR B C 1
ATOM 3756 O O . THR B 1 91 ? -10.46358 47.99158 37.23707 1.000 29.85329 91 THR B O 1
ATOM 3760 N N . TYR B 1 92 ? -9.04585 48.59424 38.89666 1.000 26.86321 92 TYR B N 1
ATOM 3761 C CA . TYR B 1 92 ? -9.53572 47.63735 39.87716 1.000 27.78177 92 TYR B CA 1
ATOM 3762 C C . TYR B 1 92 ? -10.24730 48.30629 41.04453 1.000 28.83809 92 TYR B C 1
ATOM 3763 O O . TYR B 1 92 ? -9.88661 49.41823 41.45024 1.000 28.73239 92 TYR B O 1
ATOM 3772 N N . PRO B 1 93 ? -11.26673 47.65562 41.60855 1.000 33.21203 93 PRO B N 1
ATOM 3773 C CA . PRO B 1 93 ? -11.94540 48.24252 42.77403 1.000 29.68412 93 PRO B CA 1
ATOM 3774 C C . PRO B 1 93 ? -11.15980 48.08785 44.06347 1.000 26.28361 93 PRO B C 1
ATOM 3775 O O . PRO B 1 93 ? -11.39129 48.85502 45.01009 1.000 29.01376 93 PRO B O 1
ATOM 3779 N N . GLY B 1 94 ? -10.23830 47.12459 44.12536 1.000 26.63457 94 GLY B N 1
ATOM 3780 C CA . GLY B 1 94 ? -9.44830 46.85443 45.31946 1.000 30.80608 94 GLY B CA 1
ATOM 3781 C C . GLY B 1 94 ? -9.98561 45.71567 46.15452 1.000 31.34266 94 GLY B C 1
ATOM 3782 O O . GLY B 1 94 ? -11.16110 45.70991 46.52349 1.000 34.25529 94 GLY B O 1
ATOM 3783 N N . ILE B 1 95 ? -9.15229 44.72284 46.44839 1.000 37.76219 95 ILE B N 1
ATOM 3784 C CA . ILE B 1 95 ? -9.62503 43.62720 47.28460 1.000 32.18678 95 ILE B CA 1
ATOM 3785 C C . ILE B 1 95 ? -9.36263 43.87872 48.76364 1.000 30.83402 95 ILE B C 1
ATOM 3786 O O . ILE B 1 95 ? -9.94525 43.19014 49.61408 1.000 41.02091 95 ILE B O 1
ATOM 3791 N N . TYR B 1 96 ? -8.51003 44.84353 49.09868 1.000 30.36418 96 TYR B N 1
ATOM 3792 C CA . TYR B 1 96 ? -8.22489 45.21363 50.48203 1.000 32.61676 96 TYR B CA 1
ATOM 3793 C C . TYR B 1 96 ? -7.95894 46.72206 50.52998 1.000 33.91073 96 TYR B C 1
ATOM 3794 O O . TYR B 1 96 ? -6.82231 47.15753 50.70088 1.000 28.33317 96 TYR B O 1
ATOM 3803 N N . GLY B 1 97 ? -9.02358 47.52151 50.39694 1.000 33.92405 97 GLY B N 1
ATOM 3804 C CA . GLY B 1 97 ? -8.85168 48.96170 50.23168 1.000 32.68987 97 GLY B CA 1
ATOM 3805 C C . GLY B 1 97 ? -8.25340 49.67374 51.42953 1.000 37.97104 97 GLY B C 1
ATOM 3806 O O . GLY B 1 97 ? -7.54034 50.67565 51.26650 1.000 27.91337 97 GLY B O 1
ATOM 3807 N N . GLN B 1 98 ? -8.52124 49.17082 52.64119 1.000 34.72105 98 GLN B N 1
ATOM 3808 C CA . GLN B 1 98 ? -8.04855 49.79692 53.87931 1.000 36.45468 98 GLN B CA 1
ATOM 3809 C C . GLN B 1 98 ? -6.56807 49.54636 54.13887 1.000 36.36736 98 GLN B C 1
ATOM 3810 O O . GLN B 1 98 ? -6.04138 50.00020 55.16489 1.000 37.72686 98 GLN B O 1
ATOM 3816 N N . TRP B 1 99 ? -5.91760 48.81132 53.24853 1.000 31.49578 99 TRP B N 1
ATOM 3817 C CA . TRP B 1 99 ? -4.50268 48.47976 53.32247 1.000 32.66040 99 TRP B CA 1
ATOM 3818 C C . TRP B 1 99 ? -3.64982 49.71026 53.59422 1.000 34.61963 99 TRP B C 1
ATOM 3819 O O . TRP B 1 99 ? -3.75455 50.71467 52.88261 1.000 38.10727 99 TRP B O 1
ATOM 3830 N N . ASP B 1 100 ? -2.81072 49.63291 54.63434 1.000 34.08262 100 ASP B N 1
ATOM 3831 C CA . ASP B 1 100 ? -1.84409 50.68933 54.93544 1.000 38.23432 100 ASP B CA 1
ATOM 3832 C C . ASP B 1 100 ? -0.85648 50.25945 56.01728 1.000 39.80557 100 ASP B C 1
ATOM 3833 O O . ASP B 1 100 ? -0.62774 49.06351 56.21790 1.000 36.65451 100 ASP B O 1
ATOM 3838 N N . GLU B 1 101 ? -0.28413 51.23627 56.73278 1.000 43.34016 101 GLU B N 1
ATOM 3839 C CA . GLU B 1 101 ? 0.80426 50.95954 57.67413 1.000 40.41295 101 GLU B CA 1
ATOM 3840 C C . GLU B 1 101 ? 0.32042 50.17238 58.88687 1.000 39.60276 101 GLU B C 1
ATOM 3841 O O . GLU B 1 101 ? 1.11938 49.50998 59.55941 1.000 37.94878 101 GLU B O 1
ATOM 3847 N N . THR B 1 102 ? -0.96603 50.26832 59.20986 1.000 38.16196 102 THR B N 1
ATOM 3848 C CA . THR B 1 102 ? -1.53025 49.49296 60.30286 1.000 43.09751 102 THR B CA 1
ATOM 3849 C C . THR B 1 102 ? -2.29563 48.27407 59.80240 1.000 45.47009 102 THR B C 1
ATOM 3850 O O . THR B 1 102 ? -2.32227 47.24182 60.48149 1.000 41.88500 102 THR B O 1
ATOM 3854 N N . ASN B 1 103 ? -2.89341 48.37156 58.60927 1.000 44.64765 103 ASN B N 1
ATOM 3855 C CA . ASN B 1 103 ? -3.56669 47.24473 57.96264 1.000 38.62381 103 ASN B CA 1
ATOM 3856 C C . ASN B 1 103 ? -2.60426 46.56940 56.98455 1.000 39.39283 103 ASN B C 1
ATOM 3857 O O . ASN B 1 103 ? -2.78582 46.59420 55.76833 1.000 39.18568 103 ASN B O 1
ATOM 3862 N N . LYS B 1 104 ? -1.57283 45.93725 57.54440 1.000 33.55095 104 LYS B N 1
ATOM 3863 C CA . LYS B 1 104 ? -0.54400 45.30819 56.72961 1.000 27.80512 104 LYS B CA 1
ATOM 3864 C C . LYS B 1 104 ? -1.03538 43.97248 56.16171 1.000 38.01295 104 LYS B C 1
ATOM 3865 O O . LYS B 1 104 ? -2.05305 43.40954 56.58537 1.000 33.86924 104 LYS B O 1
ATOM 3871 N N . ILE B 1 105 ? -0.27233 43.44681 55.19673 1.000 33.95150 105 ILE B N 1
ATOM 3872 C CA . ILE B 1 105 ? -0.57875 42.17572 54.55914 1.000 30.58231 105 ILE B CA 1
ATOM 3873 C C . ILE B 1 105 ? 0.66682 41.30756 54.57108 1.000 32.70237 105 ILE B C 1
ATOM 3874 O O . ILE B 1 105 ? 1.79328 41.79109 54.71272 1.000 31.17514 105 ILE B O 1
ATOM 3879 N N . HIS B 1 106 ? 0.43280 40.00085 54.44524 1.000 30.90761 106 HIS B N 1
ATOM 3880 C CA . HIS B 1 106 ? 1.46749 39.02082 54.15851 1.000 30.23952 106 HIS B CA 1
ATOM 3881 C C . HIS B 1 106 ? 1.42713 38.72931 52.66769 1.000 27.00433 106 HIS B C 1
ATOM 3882 O O . HIS B 1 106 ? 0.37408 38.36353 52.13400 1.000 27.86283 106 HIS B O 1
ATOM 3889 N N . LEU B 1 107 ? 2.56563 38.85723 52.00886 1.000 24.09706 107 LEU B N 1
ATOM 3890 C CA . LEU B 1 107 ? 2.69361 38.49758 50.60508 1.000 26.63643 107 LEU B CA 1
ATOM 3891 C C . LEU B 1 107 ? 3.35700 37.12866 50.50672 1.000 25.76788 107 LEU B C 1
ATOM 3892 O O . LEU B 1 107 ? 4.51134 36.95525 50.91651 1.000 22.92251 107 LEU B O 1
ATOM 3897 N N . ILE B 1 108 ? 2.63258 36.15987 49.95813 1.000 28.40832 108 ILE B N 1
ATOM 3898 C CA . ILE B 1 108 ? 3.15322 34.81592 49.72656 1.000 23.78801 108 ILE B CA 1
ATOM 3899 C C . ILE B 1 108 ? 3.10187 34.59125 48.22198 1.000 22.99779 108 ILE B C 1
ATOM 3900 O O . ILE B 1 108 ? 2.02095 34.53016 47.63505 1.000 25.92020 108 ILE B O 1
ATOM 3905 N N . GLY B 1 109 ? 4.25813 34.51687 47.58985 1.000 22.85904 109 GLY B N 1
ATOM 3906 C CA . GLY B 1 109 ? 4.33980 34.40963 46.14295 1.000 27.61164 109 GLY B CA 1
ATOM 3907 C C . GLY B 1 109 ? 5.02047 33.11010 45.74770 1.000 28.46054 109 GLY B C 1
ATOM 3908 O O . GLY B 1 109 ? 6.05113 32.74613 46.31760 1.000 31.35543 109 GLY B O 1
ATOM 3909 N N . HIS B 1 110 ? 4.43399 32.41818 44.78330 1.000 26.40418 110 HIS B N 1
ATOM 3910 C CA . HIS B 1 110 ? 5.03117 31.19398 44.27274 1.000 28.33152 110 HIS B CA 1
ATOM 3911 C C . HIS B 1 110 ? 5.76875 31.48760 42.98203 1.000 23.88820 110 HIS B C 1
ATOM 3912 O O . HIS B 1 110 ? 5.29382 32.25632 42.14771 1.000 26.33110 110 HIS B O 1
ATOM 3919 N N . SER B 1 111 ? 6.93118 30.87262 42.82427 1.000 27.48482 111 SER B N 1
ATOM 3920 C CA . SER B 1 111 ? 7.72296 31.02336 41.59840 1.000 29.43947 111 SER B CA 1
ATOM 3921 C C . SER B 1 111 ? 8.02958 32.49799 41.39287 1.000 29.03823 111 SER B C 1
ATOM 3922 O O . SER B 1 111 ? 8.47991 33.16110 42.35331 1.000 27.68104 111 SER B O 1
ATOM 3925 N N . MET B 1 112 ? 7.79544 33.04122 40.19322 1.000 28.97186 112 MET B N 1
ATOM 3926 C CA . MET B 1 112 ? 8.00165 34.44420 39.89084 1.000 27.18545 112 MET B CA 1
ATOM 3927 C C . MET B 1 112 ? 7.21374 35.34068 40.83355 1.000 26.34116 112 MET B C 1
ATOM 3928 O O . MET B 1 112 ? 7.56488 36.50608 41.02583 1.000 26.37449 112 MET B O 1
ATOM 3933 N N . GLY B 1 113 ? 6.14287 34.81624 41.42077 1.000 27.42486 113 GLY B N 1
ATOM 3934 C CA . GLY B 1 113 ? 5.36950 35.60340 42.35986 1.000 28.20763 113 GLY B CA 1
ATOM 3935 C C . GLY B 1 113 ? 6.18965 36.08300 43.54425 1.000 28.87276 113 GLY B C 1
ATOM 3936 O O . GLY B 1 113 ? 5.87398 37.10362 44.15374 1.000 30.59710 113 GLY B O 1
ATOM 3937 N N . GLY B 1 114 ? 7.25154 35.35289 43.88643 1.000 25.75140 114 GLY B N 1
ATOM 3938 C CA . GLY B 1 114 ? 8.12060 35.81408 44.95867 1.000 27.40824 114 GLY B CA 1
ATOM 3939 C C . GLY B 1 114 ? 8.91936 37.04768 44.56260 1.000 31.24230 114 GLY B C 1
ATOM 3940 O O . GLY B 1 114 ? 9.07840 37.99092 45.34946 1.000 27.80789 114 GLY B O 1
ATOM 3941 N N . GLN B 1 115 ? 9.44255 37.04168 43.33497 1.000 29.47604 115 GLN B N 1
ATOM 3942 C CA . GLN B 1 115 ? 10.09345 38.22700 42.78899 1.000 28.95132 115 GLN B CA 1
ATOM 3943 C C . GLN B 1 115 ? 9.12750 39.40529 42.74109 1.000 29.97518 115 GLN B C 1
ATOM 3944 O O . GLN B 1 115 ? 9.46294 40.52083 43.15585 1.000 25.75641 115 GLN B O 1
ATOM 3950 N N . THR B 1 116 ? 7.92163 39.17512 42.21039 1.000 28.71432 116 THR B N 1
ATOM 3951 C CA . THR B 1 116 ? 6.93581 40.24607 42.11932 1.000 28.70683 116 THR B CA 1
ATOM 3952 C C . THR B 1 116 ? 6.61616 40.80936 43.49530 1.000 30.60743 116 THR B C 1
ATOM 3953 O O . THR B 1 116 ? 6.42168 42.02157 43.64521 1.000 30.57385 116 THR B O 1
ATOM 3957 N N . SER B 1 117 ? 6.58155 39.94549 44.51577 1.000 28.96150 117 SER B N 1
ATOM 3958 C CA . SER B 1 117 ? 6.29933 40.39760 45.87468 1.000 28.32548 117 SER B CA 1
ATOM 3959 C C . SER B 1 117 ? 7.42973 41.27720 46.39734 1.000 31.23441 117 SER B C 1
ATOM 3960 O O . SER B 1 117 ? 7.19865 42.25881 47.11619 1.000 26.72585 117 SER B O 1
ATOM 3963 N N . ARG B 1 118 ? 8.67052 40.92263 46.05565 1.000 30.40171 118 ARG B N 1
ATOM 3964 C CA . ARG B 1 118 ? 9.80940 41.73094 46.46656 1.000 27.24284 118 ARG B CA 1
ATOM 3965 C C . ARG B 1 118 ? 9.79331 43.05728 45.72355 1.000 32.34544 118 ARG B C 1
ATOM 3966 O O . ARG B 1 118 ? 10.03254 44.12696 46.30409 1.000 30.20669 118 ARG B O 1
ATOM 3974 N N . MET B 1 119 ? 9.46087 43.00551 44.43546 1.000 30.41813 119 MET B N 1
ATOM 3975 C CA . MET B 1 119 ? 9.40435 44.22458 43.65048 1.000 32.45299 119 MET B CA 1
ATOM 3976 C C . MET B 1 119 ? 8.38217 45.19011 44.24315 1.000 33.42720 119 MET B C 1
ATOM 3977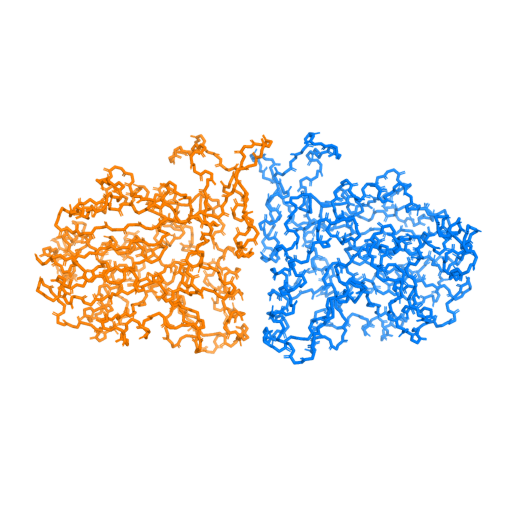 O O . MET B 1 119 ? 8.63921 46.39640 44.33801 1.000 26.57284 119 MET B O 1
ATOM 3982 N N . LEU B 1 120 ? 7.23699 44.66549 44.69907 1.000 27.37607 120 LEU B N 1
ATOM 3983 C CA . LEU B 1 120 ? 6.19693 45.53122 45.24433 1.000 26.30077 120 LEU B CA 1
ATOM 3984 C C . LEU B 1 120 ? 6.63453 46.15587 46.55649 1.000 29.53292 120 LEU B C 1
ATOM 3985 O O . LEU B 1 120 ? 6.34274 47.33136 46.82593 1.000 28.95167 120 LEU B O 1
ATOM 3990 N N . VAL B 1 121 ? 7.30133 45.37698 47.41036 1.000 30.16238 121 VAL B N 1
ATOM 3991 C CA . VAL B 1 121 ? 7.80305 45.94988 48.65515 1.000 32.10424 121 VAL B CA 1
ATOM 3992 C C . VAL B 1 121 ? 8.78427 47.07513 48.34708 1.000 29.74155 121 VAL B C 1
ATOM 3993 O O . VAL B 1 121 ? 8.70288 48.16526 48.92391 1.000 32.11086 121 VAL B O 1
ATOM 3997 N N . GLU B 1 122 ? 9.66327 46.85865 47.37045 1.000 28.83747 122 GLU B N 1
ATOM 3998 C CA . GLU B 1 122 ? 10.61565 47.89001 46.96574 1.000 31.39326 122 GLU B CA 1
ATOM 3999 C C . GLU B 1 122 ? 9.90939 49.18269 46.55893 1.000 34.23260 122 GLU B C 1
ATOM 4000 O O . GLU B 1 122 ? 10.18142 50.25532 47.11297 1.000 29.70902 122 GLU B O 1
ATOM 4006 N N . LEU B 1 123 ? 9.00001 49.08816 45.58331 1.000 30.46928 123 LEU B N 1
ATOM 4007 C CA . LEU B 1 123 ? 8.18203 50.21147 45.15515 1.000 26.42419 123 LEU B CA 1
ATOM 4008 C C . LEU B 1 123 ? 7.41963 50.84582 46.31126 1.000 30.79281 123 LEU B C 1
ATOM 4009 O O . LEU B 1 123 ? 7.29795 52.07397 46.37796 1.000 31.99934 123 LEU B O 1
ATOM 4014 N N . LEU B 1 124 ? 6.86703 50.04272 47.21401 1.000 30.10220 124 LEU B N 1
ATOM 4015 C CA . LEU B 1 124 ? 6.15326 50.63379 48.33863 1.000 28.63605 124 LEU B CA 1
ATOM 4016 C C . LEU B 1 124 ? 7.12021 51.40863 49.21835 1.000 31.21823 124 LEU B C 1
ATOM 4017 O O . LEU B 1 124 ? 6.88226 52.57889 49.55141 1.000 28.59187 124 LEU B O 1
ATOM 4022 N N . LYS B 1 125 ? 8.23460 50.76492 49.58332 1.000 31.13500 125 LYS B N 1
ATOM 4023 C CA . LYS B 1 125 ? 9.17759 51.35139 50.53325 1.000 33.52948 125 LYS B CA 1
ATOM 4024 C C . LYS B 1 125 ? 9.90642 52.54587 49.92321 1.000 30.98128 125 LYS B C 1
ATOM 4025 O O . LYS B 1 125 ? 9.88873 53.64925 50.48175 1.000 31.40761 125 LYS B O 1
ATOM 4031 N N . SER B 1 126 ? 10.55358 52.33660 48.77607 1.000 27.87219 126 SER B N 1
ATOM 4032 C CA . SER B 1 126 ? 11.40513 53.33151 48.15750 1.000 29.74890 126 SER B CA 1
ATOM 4033 C C . SER B 1 126 ? 10.77233 54.02964 46.96694 1.000 31.20521 126 SER B C 1
ATOM 4034 O O . SER B 1 126 ? 11.27935 55.07967 46.54616 1.000 30.86488 126 SER B O 1
ATOM 4037 N N . GLY B 1 127 ? 9.67672 53.50838 46.42934 1.000 29.15481 127 GLY B N 1
ATOM 4038 C CA . GLY B 1 127 ? 9.16944 54.18933 45.25526 1.000 34.12844 127 GLY B CA 1
ATOM 4039 C C . GLY B 1 127 ? 10.11091 53.96099 44.08829 1.000 33.67121 127 GLY B C 1
ATOM 4040 O O . GLY B 1 127 ? 10.77502 52.92558 43.99372 1.000 36.41914 127 GLY B O 1
ATOM 4041 N N . SER B 1 128 ? 10.18402 54.95186 43.20112 1.000 28.02333 128 SER B N 1
ATOM 4042 C CA . SER B 1 128 ? 11.02578 54.89408 42.01088 1.000 27.72619 128 SER B CA 1
ATOM 4043 C C . SER B 1 128 ? 11.68511 56.24652 41.80132 1.000 32.13119 128 SER B C 1
ATOM 4044 O O . SER B 1 128 ? 10.99347 57.25179 41.60155 1.000 27.49489 128 SER B O 1
ATOM 4047 N N . GLN B 1 129 ? 13.02142 56.25931 41.83150 1.000 37.96866 129 GLN B N 1
ATOM 4048 C CA . GLN B 1 129 ? 13.77312 57.48080 41.56497 1.000 32.89494 129 GLN B CA 1
ATOM 4049 C C . GLN B 1 129 ? 13.60011 57.90925 40.11831 1.000 30.90442 129 GLN B C 1
ATOM 4050 O O . GLN B 1 129 ? 13.43453 59.09705 39.84129 1.000 35.70797 129 GLN B O 1
ATOM 4056 N N . LYS B 1 130 ? 13.60500 56.95777 39.18173 1.000 30.22417 130 LYS B N 1
ATOM 4057 C CA . LYS B 1 130 ? 13.34782 57.31009 37.78944 1.000 32.47693 130 LYS B CA 1
ATOM 4058 C C . LYS B 1 130 ? 12.01288 58.03559 37.63692 1.000 31.76611 130 LYS B C 1
ATOM 4059 O O . LYS B 1 130 ? 11.94543 59.10565 37.02151 1.000 37.54028 130 LYS B O 1
ATOM 4065 N N . GLU B 1 131 ? 10.93932 57.48455 38.20357 1.000 30.30237 131 GLU B N 1
ATOM 4066 C CA . GLU B 1 131 ? 9.62806 58.09669 38.00891 1.000 31.66183 131 GLU B CA 1
ATOM 4067 C C . GLU B 1 131 ? 9.53592 59.46954 38.68488 1.000 33.63087 131 GLU B C 1
ATOM 4068 O O . GLU B 1 131 ? 8.82594 60.36149 38.19902 1.000 32.11246 131 GLU B O 1
ATOM 4074 N N . GLN B 1 132 ? 10.26947 59.67336 39.77917 1.000 31.47223 132 GLN B N 1
ATOM 4075 C CA . GLN B 1 132 ? 10.23952 60.96258 40.46360 1.000 30.99428 132 GLN B CA 1
ATOM 4076 C C . GLN B 1 132 ? 10.97517 62.02916 39.65192 1.000 33.82894 132 GLN B C 1
ATOM 4077 O O . GLN B 1 132 ? 10.50770 63.16773 39.53375 1.000 29.64401 132 GLN B O 1
ATOM 4083 N N . GLU B 1 133 ? 12.13352 61.66908 39.08354 1.000 32.39990 133 GLU B N 1
ATOM 4084 C CA . GLU B 1 133 ? 12.87008 62.57618 38.21174 1.000 30.53978 133 GLU B CA 1
ATOM 4085 C C . GLU B 1 133 ? 12.06970 62.88494 36.95787 1.000 30.64024 133 GLU B C 1
ATOM 4086 O O . GLU B 1 133 ? 12.05973 64.02340 36.47637 1.000 33.44285 133 GLU B O 1
ATOM 4092 N N . TYR B 1 134 ? 11.39276 61.87941 36.40973 1.000 30.46287 134 TYR B N 1
ATOM 4093 C CA . TYR B 1 134 ? 10.53302 62.13767 35.26146 1.000 35.51416 134 TYR B CA 1
ATOM 4094 C C . TYR B 1 134 ? 9.40628 63.09186 35.62749 1.000 28.78689 134 TYR B C 1
ATOM 4095 O O . TYR B 1 134 ? 9.02932 63.94980 34.82993 1.000 31.97469 134 TYR B O 1
ATOM 4104 N N . TYR B 1 135 ? 8.86626 62.95237 36.83525 1.000 31.03207 135 TYR B N 1
ATOM 4105 C CA . TYR B 1 135 ? 7.81721 63.84123 37.31229 1.000 32.72227 135 TYR B CA 1
ATOM 4106 C C . TYR B 1 135 ? 8.34691 65.25671 37.51957 1.000 36.40120 135 TYR B C 1
ATOM 4107 O O . TYR B 1 135 ? 7.65346 66.23757 37.21426 1.000 35.91651 135 TYR B O 1
ATOM 4116 N N . SER B 1 136 ? 9.58136 65.38457 38.02289 1.000 34.51053 136 SER B N 1
ATOM 4117 C CA . SER B 1 136 ? 10.17672 66.70632 38.21164 1.000 32.99440 136 SER B CA 1
ATOM 4118 C C . SER B 1 136 ? 10.39488 67.40938 36.87761 1.000 35.61284 136 SER B C 1
ATOM 4119 O O . SER B 1 136 ? 10.11201 68.60492 36.74705 1.000 34.89847 136 SER B O 1
ATOM 4122 N N . GLN B 1 137 ? 10.89496 66.67260 35.87594 1.000 33.83356 137 GLN B N 1
ATOM 4123 C CA . GLN B 1 137 ? 11.13168 67.22520 34.54582 1.000 34.87736 137 GLN B CA 1
ATOM 4124 C C . GLN B 1 137 ? 9.84033 67.48325 33.78872 1.000 37.23949 137 GLN B C 1
ATOM 4125 O O . GLN B 1 137 ? 9.79341 68.41425 32.97792 1.000 45.73981 137 GLN B O 1
ATOM 4131 N N . HIS B 1 138 ? 8.78995 66.68422 34.01769 1.000 37.30314 138 HIS B N 1
ATOM 4132 C CA . HIS B 1 138 ? 7.50968 66.85958 33.32387 1.000 39.12238 138 HIS B CA 1
ATOM 4133 C C . HIS B 1 138 ? 6.34171 66.78405 34.29765 1.000 38.60067 138 HIS B C 1
ATOM 4134 O O . HIS B 1 138 ? 5.61739 65.78289 34.33025 1.000 42.25418 138 HIS B O 1
ATOM 4141 N N . PRO B 1 139 ? 6.09852 67.84603 35.07419 1.000 45.82235 139 PRO B N 1
ATOM 4142 C CA . PRO B 1 139 ? 4.99782 67.78750 36.06285 1.000 42.00870 139 PRO B CA 1
ATOM 4143 C C . PRO B 1 139 ? 3.62607 67.64063 35.42737 1.000 37.71330 139 PRO B C 1
ATOM 4144 O O . PRO B 1 139 ? 2.69726 67.14012 36.07640 1.000 34.87305 139 PRO B O 1
ATOM 4148 N N . GLU B 1 140 ? 3.48330 68.05282 34.16894 1.000 35.58534 140 GLU B N 1
ATOM 4149 C CA . GLU B 1 140 ? 2.23928 67.86325 33.44118 1.000 38.48880 140 GLU B CA 1
ATOM 4150 C C . GLU B 1 140 ? 1.78722 66.40278 33.47199 1.000 39.01379 140 GLU B C 1
ATOM 4151 O O . GLU B 1 140 ? 0.58761 66.13021 33.53810 1.000 39.57157 140 GLU B O 1
ATOM 4157 N N . GLU B 1 141 ? 2.72482 65.45170 33.45715 1.000 37.46591 141 GLU B N 1
ATOM 4158 C CA . GLU B 1 141 ? 2.34691 64.04610 33.35229 1.000 37.93299 141 GLU B CA 1
ATOM 4159 C C . GLU B 1 141 ? 1.83208 63.49732 34.67342 1.000 36.56177 141 GLU B C 1
ATOM 4160 O O . GLU B 1 141 ? 1.00401 62.58366 34.68442 1.000 38.87784 141 GLU B O 1
ATOM 4166 N N . GLY B 1 142 ? 2.30253 64.03072 35.79218 1.000 35.06949 142 GLY B N 1
ATOM 4167 C CA . GLY B 1 142 ? 1.86363 63.53594 37.07717 1.000 32.25862 142 GLY B CA 1
ATOM 4168 C C . GLY B 1 142 ? 2.66063 62.32697 37.52283 1.000 32.75156 142 GLY B C 1
ATOM 4169 O O . GLY B 1 142 ? 3.62254 61.89642 36.87990 1.000 32.69113 142 GLY B O 1
ATOM 4170 N N . ILE B 1 143 ? 2.25063 61.77792 38.66753 1.000 27.20275 143 ILE B N 1
ATOM 4171 C CA . ILE B 1 143 ? 2.92447 60.63474 39.27019 1.000 30.51344 143 ILE B CA 1
ATOM 4172 C C . ILE B 1 143 ? 1.97186 59.98125 40.26782 1.000 30.99744 143 ILE B C 1
ATOM 4173 O O . ILE B 1 143 ? 1.20818 60.65218 40.97146 1.000 31.89278 143 ILE B O 1
ATOM 4178 N N . SER B 1 144 ? 2.01775 58.70016 40.31789 1.000 30.31519 144 SER B N 1
ATOM 4179 C CA . SER B 1 144 ? 1.14434 57.89818 41.16190 1.000 25.08538 144 SER B CA 1
ATOM 4180 C C . SER B 1 144 ? 1.69521 57.78591 42.57387 1.000 25.89948 144 SER B C 1
ATOM 4181 O O . SER B 1 144 ? 2.91586 57.75762 42.77508 1.000 26.10798 144 SER B O 1
ATOM 4184 N N . PRO B 1 145 ? 0.80827 57.70304 43.56231 1.000 26.96463 145 PRO B N 1
ATOM 4185 C CA . PRO B 1 145 ? 1.28842 57.52140 44.93986 1.000 28.66075 145 PRO B CA 1
ATOM 4186 C C . PRO B 1 145 ? 2.25924 56.35490 45.09007 1.000 25.64794 145 PRO B C 1
ATOM 4187 O O . PRO B 1 145 ? 3.19517 56.46958 45.88905 1.000 29.62343 145 PRO B O 1
ATOM 4191 N N . LEU B 1 146 ? 2.11805 55.26954 44.30989 1.000 26.45258 146 LEU B N 1
ATOM 4192 C CA . LEU B 1 146 ? 3.00217 54.11304 44.48692 1.000 25.89390 146 LEU B CA 1
ATOM 4193 C C . LEU B 1 146 ? 4.45683 54.51151 44.34603 1.000 29.10119 146 LEU B C 1
ATOM 4194 O O . LEU B 1 146 ? 5.32043 54.00094 45.06908 1.000 30.01372 146 LEU B O 1
ATOM 4199 N N . PHE B 1 147 ? 4.74470 55.43484 43.43015 1.000 28.14923 147 PHE B N 1
ATOM 4200 C CA . PHE B 1 147 ? 6.12129 55.78403 43.13373 1.000 28.67312 147 PHE B CA 1
ATOM 4201 C C . PHE B 1 147 ? 6.68877 56.82914 44.09229 1.000 29.56171 147 PHE B C 1
ATOM 4202 O O . PHE B 1 147 ? 7.89141 57.09899 44.02580 1.000 30.61992 147 PHE B O 1
ATOM 4210 N N . THR B 1 148 ? 5.88916 57.40047 45.00861 1.000 27.68371 148 THR B N 1
ATOM 4211 C CA . THR B 1 148 ? 6.45847 58.41883 45.89472 1.000 30.13019 148 THR B CA 1
ATOM 4212 C C . THR B 1 148 ? 7.19343 57.77773 47.07399 1.000 32.13113 148 THR B C 1
ATOM 4213 O O . THR B 1 148 ? 8.10587 58.38768 47.63911 1.000 37.58201 148 THR B O 1
ATOM 4217 N N . GLY B 1 149 ? 6.84148 56.53728 47.44146 1.000 35.63729 149 GLY B N 1
ATOM 4218 C CA . GLY B 1 149 ? 7.54103 55.83519 48.50481 1.000 29.85812 149 GLY B CA 1
ATOM 4219 C C . GLY B 1 149 ? 6.93884 56.05171 49.88375 1.000 29.38466 149 GLY B C 1
ATOM 4220 O O . GLY B 1 149 ? 5.86207 56.63004 50.06339 1.000 29.34462 149 GLY B O 1
ATOM 4221 N N . GLY B 1 150 ? 7.65256 55.54554 50.88542 1.000 27.07585 150 GLY B N 1
ATOM 4222 C CA . GLY B 1 150 ? 7.27013 55.76811 52.26846 1.000 25.39684 150 GLY B CA 1
ATOM 4223 C C . GLY B 1 150 ? 6.22569 54.83795 52.85270 1.000 30.94539 150 GLY B C 1
ATOM 4224 O O . GLY B 1 150 ? 5.74681 55.09541 53.95857 1.000 34.02883 150 GLY B O 1
ATOM 4225 N N . LYS B 1 151 ? 5.87342 53.74803 52.17232 1.000 32.98844 151 LYS B N 1
ATOM 4226 C CA . LYS B 1 151 ? 4.75305 52.89407 52.56949 1.000 36.19640 151 LYS B CA 1
ATOM 4227 C C . LYS B 1 151 ? 5.26577 51.57467 53.12945 1.000 35.69524 151 LYS B C 1
ATOM 4228 O O . LYS B 1 151 ? 5.74871 50.71805 52.37419 1.000 39.01326 151 LYS B O 1
ATOM 4234 N N . ASN B 1 152 ? 5.10457 51.39264 54.43912 1.000 37.88791 152 ASN B N 1
ATOM 4235 C CA . ASN B 1 152 ? 5.44148 50.14001 55.10999 1.000 34.55378 152 ASN B CA 1
ATOM 4236 C C . ASN B 1 152 ? 4.16484 49.31748 55.30563 1.000 37.22929 152 ASN B C 1
ATOM 4237 O O . ASN B 1 152 ? 3.67343 49.11138 56.41914 1.000 43.06591 152 ASN B O 1
ATOM 4242 N N . TRP B 1 153 ? 3.62158 48.82986 54.18499 1.000 33.77228 153 TRP B N 1
ATOM 4243 C CA . TRP B 1 153 ? 2.33508 48.13517 54.21615 1.000 33.47918 153 TRP B CA 1
ATOM 4244 C C . TRP B 1 153 ? 2.45651 46.61116 54.18327 1.000 34.71449 153 TRP B C 1
ATOM 4245 O O . TRP B 1 153 ? 1.43200 45.91833 54.27662 1.000 33.80385 153 TRP B O 1
ATOM 4256 N N . VAL B 1 154 ? 3.66369 46.07364 54.05442 1.000 27.02536 154 VAL B N 1
ATOM 4257 C CA . VAL B 1 154 ? 3.87355 44.64061 53.94541 1.000 34.30308 154 VAL B CA 1
ATOM 4258 C C . VAL B 1 154 ? 4.59012 44.18194 55.20912 1.000 33.34155 154 VAL B C 1
ATOM 4259 O O . VAL B 1 154 ? 5.69601 44.64317 55.51784 1.000 30.43600 154 VAL B O 1
ATOM 4263 N N . HIS B 1 155 ? 3.95188 43.28815 55.95489 1.000 33.95158 155 HIS B N 1
ATOM 4264 C CA . HIS B 1 155 ? 4.60444 42.75383 57.14621 1.000 36.90526 155 HIS B CA 1
ATOM 4265 C C . HIS B 1 155 ? 5.60587 41.66503 56.78218 1.000 33.91040 155 HIS B C 1
ATOM 4266 O O . HIS B 1 155 ? 6.70798 41.61361 57.34824 1.000 31.20634 155 HIS B O 1
ATOM 4273 N N . SER B 1 156 ? 5.26453 40.80840 55.81689 1.000 32.05901 156 SER B N 1
ATOM 4274 C CA . SER B 1 156 ? 6.18696 39.74851 55.43488 1.000 31.62088 156 SER B CA 1
ATOM 4275 C C . SER B 1 156 ? 6.02568 39.36678 53.96970 1.000 28.79402 156 SER B C 1
ATOM 4276 O O . SER B 1 156 ? 4.96335 39.53215 53.35965 1.000 26.53208 156 SER B O 1
ATOM 4279 N N . VAL B 1 157 ? 7.10962 38.81841 53.43104 1.000 27.75527 157 VAL B N 1
ATOM 4280 C CA . VAL B 1 157 ? 7.16396 38.23241 52.10274 1.000 26.22696 157 VAL B CA 1
ATOM 4281 C C . VAL B 1 157 ? 7.63825 36.79079 52.24645 1.000 28.96765 157 VAL B C 1
ATOM 4282 O O . VAL B 1 157 ? 8.67757 36.53224 52.86549 1.000 31.05953 157 VAL B O 1
ATOM 4286 N N . THR B 1 158 ? 6.88885 35.85705 51.66978 1.000 28.55431 158 THR B N 1
ATOM 4287 C CA . THR B 1 158 ? 7.23641 34.43675 51.68769 1.000 29.50430 158 THR B CA 1
ATOM 4288 C C . THR B 1 158 ? 7.34148 33.94746 50.25355 1.000 27.57984 158 THR B C 1
ATOM 4289 O O . THR B 1 158 ? 6.35339 33.97403 49.51227 1.000 28.39951 158 THR B O 1
ATOM 4293 N N . SER B 1 159 ? 8.51974 33.49289 49.86240 1.000 27.46874 159 SER B N 1
ATOM 4294 C CA . SER B 1 159 ? 8.69909 32.95453 48.52389 1.000 30.79450 159 SER B CA 1
ATOM 4295 C C . SER B 1 159 ? 8.64915 31.42689 48.56040 1.000 30.98392 159 SER B C 1
ATOM 4296 O O . SER B 1 159 ? 9.21284 30.78904 49.45402 1.000 26.19047 159 SER B O 1
ATOM 4299 N N . LEU B 1 160 ? 7.94014 30.85310 47.59537 1.000 30.98349 160 LEU B N 1
ATOM 4300 C CA . LEU B 1 160 ? 7.86467 29.41583 47.38465 1.000 26.95785 160 LEU B CA 1
ATOM 4301 C C . LEU B 1 160 ? 8.44576 29.10512 46.01687 1.000 26.68714 160 LEU B C 1
ATOM 4302 O O . LEU B 1 160 ? 7.84327 29.45094 44.99679 1.000 28.55285 160 LEU B O 1
ATOM 4307 N N . ALA B 1 161 ? 9.59162 28.42543 45.99535 1.000 31.46749 161 ALA B N 1
ATOM 4308 C CA . ALA B 1 161 ? 10.17869 27.93079 44.75464 1.000 28.68519 161 ALA B CA 1
ATOM 4309 C C . ALA B 1 161 ? 10.36052 29.08061 43.77256 1.000 27.75467 161 ALA B C 1
ATOM 4310 O O . ALA B 1 161 ? 10.04370 28.97784 42.58162 1.000 26.65146 161 ALA B O 1
ATOM 4312 N N . THR B 1 162 ? 10.85799 30.19534 44.30248 1.000 26.55034 162 THR B N 1
ATOM 4313 C CA . THR B 1 162 ? 11.07925 31.45300 43.60627 1.000 28.92339 162 THR B CA 1
ATOM 4314 C C . THR B 1 162 ? 12.48662 31.50163 43.03680 1.000 28.44149 162 THR B C 1
ATOM 4315 O O . THR B 1 162 ? 13.45751 31.33173 43.78290 1.000 28.08717 162 THR B O 1
ATOM 4319 N N . PRO B 1 163 ? 12.63822 31.76476 41.74490 1.000 31.78350 163 PRO B N 1
ATOM 4320 C CA . PRO B 1 163 ? 13.99660 31.90830 41.16835 1.000 29.39947 163 PRO B CA 1
ATOM 4321 C C . PRO B 1 163 ? 14.59527 33.27836 41.48040 1.000 30.36571 163 PRO B C 1
ATOM 4322 O O . PRO B 1 163 ? 14.73464 34.16862 40.61739 1.000 27.32430 163 PRO B O 1
ATOM 4326 N N . HIS B 1 164 ? 14.96803 33.46937 42.75709 1.000 28.04562 164 HIS B N 1
ATOM 4327 C CA . HIS B 1 164 ? 15.49215 34.76047 43.19519 1.000 27.61002 164 HIS B CA 1
ATOM 4328 C C . HIS B 1 164 ? 16.71705 35.15597 42.38620 1.000 32.34522 164 HIS B C 1
ATOM 4329 O O . HIS B 1 164 ? 16.90122 36.33894 42.05778 1.000 28.89405 164 HIS B O 1
ATOM 4336 N N . ASN B 1 165 ? 17.55267 34.17676 42.03497 1.000 31.19889 165 ASN B N 1
ATOM 4337 C CA . ASN B 1 165 ? 18.74849 34.41753 41.24293 1.000 29.69350 165 ASN B CA 1
ATOM 4338 C C . ASN B 1 165 ? 18.62023 33.91814 39.80428 1.000 33.70383 165 ASN B C 1
ATOM 4339 O O . ASN B 1 165 ? 19.62468 33.87755 39.08432 1.000 30.30627 165 ASN B O 1
ATOM 4344 N N . GLY B 1 166 ? 17.39905 33.55768 39.36077 1.000 31.69311 166 GLY B N 1
ATOM 4345 C CA . GLY B 1 166 ? 17.14933 33.17403 37.98329 1.000 27.46690 166 GLY B CA 1
ATOM 4346 C C . GLY B 1 166 ? 17.09896 31.66403 37.79931 1.000 32.30618 166 GLY B C 1
ATOM 4347 O O . GLY B 1 166 ? 17.35517 30.87303 38.71262 1.000 32.78804 166 GLY B O 1
ATOM 4348 N N . SER B 1 167 ? 16.77593 31.25946 36.57349 1.000 28.79753 167 SER B N 1
ATOM 4349 C CA . SER B 1 167 ? 16.73207 29.85713 36.18318 1.000 29.47752 167 SER B CA 1
ATOM 4350 C C . SER B 1 167 ? 17.65042 29.62800 34.99710 1.000 29.19740 167 SER B C 1
ATOM 4351 O O . SER B 1 167 ? 17.55615 30.33757 33.99203 1.000 31.17172 167 SER B O 1
ATOM 4354 N N . THR B 1 168 ? 18.50894 28.61335 35.08141 1.000 28.56369 168 THR B N 1
ATOM 4355 C CA . THR B 1 168 ? 19.32194 28.32685 33.90388 1.000 31.04587 168 THR B CA 1
ATOM 4356 C C . THR B 1 168 ? 18.48152 27.73854 32.77385 1.000 34.65564 168 THR B C 1
ATOM 4357 O O . THR B 1 168 ? 18.94599 27.68949 31.63113 1.000 37.05840 168 THR B O 1
ATOM 4361 N N . PHE B 1 169 ? 17.24792 27.31042 33.05238 1.000 29.54164 169 PHE B N 1
ATOM 4362 C CA . PHE B 1 169 ? 16.32111 27.07246 31.95223 1.000 31.66402 169 PHE B CA 1
ATOM 4363 C C . PHE B 1 169 ? 16.04226 28.34435 31.16616 1.000 31.67217 169 PHE B C 1
ATOM 4364 O O . PHE B 1 169 ? 16.17586 28.36055 29.93395 1.000 31.60143 169 PHE B O 1
ATOM 4372 N N . ALA B 1 170 ? 15.63443 29.41187 31.86069 1.000 29.87445 170 ALA B N 1
ATOM 4373 C CA . ALA B 1 170 ? 15.35862 30.68038 31.19097 1.000 35.26983 170 ALA B CA 1
ATOM 4374 C C . ALA B 1 170 ? 16.54447 31.15105 30.36059 1.000 31.72544 170 ALA B C 1
ATOM 4375 O O . ALA B 1 170 ? 16.35952 31.80691 29.33195 1.000 35.18160 170 ALA B O 1
ATOM 4377 N N . ASP B 1 171 ? 17.76081 30.80469 30.77734 1.000 32.64223 171 ASP B N 1
ATOM 4378 C CA . ASP B 1 171 ? 18.95571 31.20096 30.04917 1.000 34.18617 171 ASP B CA 1
ATOM 4379 C C . ASP B 1 171 ? 19.00134 30.64407 28.61426 1.000 34.91630 171 ASP B C 1
ATOM 4380 O O . ASP B 1 171 ? 19.69809 31.21794 27.77061 1.000 36.51424 171 ASP B O 1
ATOM 4385 N N . GLN B 1 172 ? 18.26971 29.57128 28.29303 1.000 34.26355 172 GLN B N 1
ATOM 4386 C CA . GLN B 1 172 ? 18.31111 29.02756 26.93359 1.000 35.19145 172 GLN B CA 1
ATOM 4387 C C . GLN B 1 172 ? 17.27234 29.61753 25.98441 1.000 35.18120 172 GLN B C 1
ATOM 4388 O O . GLN B 1 172 ? 17.10433 29.08119 24.88723 1.000 35.09644 172 GLN B O 1
ATOM 4394 N N . GLU B 1 173 ? 16.59094 30.70306 26.36133 1.000 32.50225 173 GLU B N 1
ATOM 4395 C CA . GLU B 1 173 ? 15.72722 31.44454 25.43748 1.000 36.91748 173 GLU B CA 1
ATOM 4396 C C . GLU B 1 173 ? 14.65361 30.56173 24.80759 1.000 33.51785 173 GLU B C 1
ATOM 4397 O O . GLU B 1 173 ? 14.33127 30.70015 23.62420 1.000 35.90397 173 GLU B O 1
ATOM 4403 N N . GLN B 1 174 ? 14.07540 29.66089 25.59989 1.000 28.97545 174 GLN B N 1
ATOM 4404 C CA . GLN B 1 174 ? 13.03861 28.76840 25.09723 1.000 31.74319 174 GLN B CA 1
ATOM 4405 C C . GLN B 1 174 ? 11.74279 28.90898 25.88609 1.000 30.13492 174 GLN B C 1
ATOM 4406 O O . GLN B 1 174 ? 10.93901 27.97237 25.94711 1.000 36.37394 174 GLN B O 1
ATOM 4412 N N . ILE B 1 175 ? 11.52070 30.07395 26.48434 1.000 26.05525 175 ILE B N 1
ATOM 4413 C CA . ILE B 1 175 ? 10.34956 30.28909 27.32131 1.000 27.51138 175 ILE B CA 1
ATOM 4414 C C . ILE B 1 175 ? 9.06897 30.38037 26.48810 1.000 32.06556 175 ILE B C 1
ATOM 4415 O O . ILE B 1 175 ? 7.97838 30.00249 26.95088 1.000 29.84442 175 ILE B O 1
ATOM 4420 N N . VAL B 1 176 ? 9.17048 30.88030 25.25290 1.000 34.11866 176 VAL B N 1
ATOM 4421 C CA . VAL B 1 176 ? 8.02596 30.86866 24.34054 1.000 29.26813 176 VAL B CA 1
ATOM 4422 C C . VAL B 1 176 ? 7.50581 29.44702 24.15752 1.000 30.82380 176 VAL B C 1
ATOM 4423 O O . VAL B 1 176 ? 6.30919 29.1708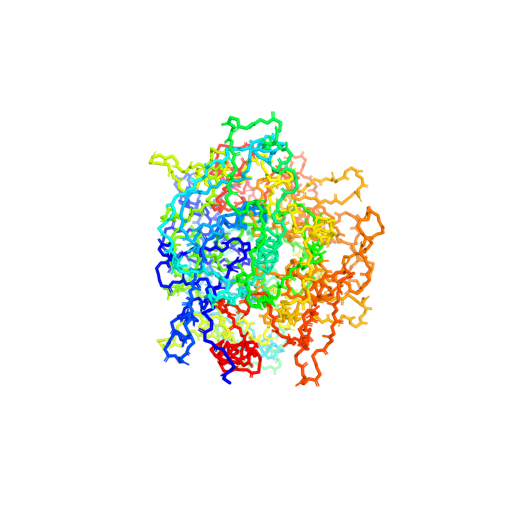8 24.31966 1.000 27.63162 176 VAL B O 1
ATOM 4427 N N . SER B 1 177 ? 8.40905 28.52644 23.81218 1.000 28.88140 177 SER B N 1
ATOM 4428 C CA . SER B 1 177 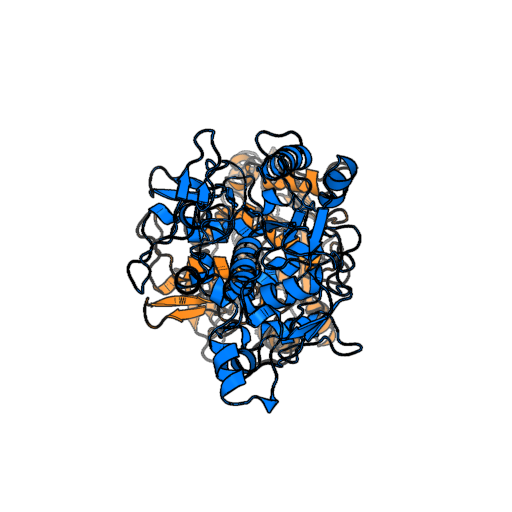? 8.02290 27.13334 23.65072 1.000 27.22854 177 SER B CA 1
ATOM 4429 C C . SER B 1 177 ? 7.49524 26.57021 24.96029 1.000 25.90527 177 SER B C 1
ATOM 4430 O O . SER B 1 177 ? 6.51746 25.81104 24.97785 1.000 24.02475 177 SER B O 1
ATOM 4433 N N . PHE B 1 178 ? 8.09808 26.96563 26.08059 1.000 27.59183 178 PHE B N 1
ATOM 4434 C CA . PHE B 1 178 ? 7.64280 26.42047 27.35535 1.000 30.08048 178 PHE B CA 1
ATOM 4435 C C . PHE B 1 178 ? 6.23406 26.89603 27.70384 1.000 28.24757 178 PHE B C 1
ATOM 4436 O O . PHE B 1 178 ? 5.46944 26.16464 28.34040 1.000 32.22928 178 PHE B O 1
ATOM 4444 N N . ILE B 1 179 ? 5.86548 28.11232 27.30845 1.000 24.40850 179 ILE B N 1
ATOM 4445 C CA . ILE B 1 179 ? 4.53701 28.59876 27.67135 1.000 29.03721 179 ILE B CA 1
ATOM 4446 C C . ILE B 1 179 ? 3.47328 27.98598 26.76730 1.000 31.03501 179 ILE B C 1
ATOM 4447 O O . ILE B 1 179 ? 2.34409 27.70501 27.20255 1.000 27.93596 179 ILE B O 1
ATOM 4452 N N . LYS B 1 180 ? 3.82951 27.73731 25.50752 1.000 27.79668 180 LYS B N 1
ATOM 4453 C CA . LYS B 1 180 ? 2.93143 27.04742 24.59120 1.000 25.35709 180 LYS B CA 1
ATOM 4454 C C . LYS B 1 180 ? 2.62749 25.64412 25.07993 1.000 28.30480 180 LYS B C 1
ATOM 4455 O O . LYS B 1 180 ? 1.47898 25.19317 25.01327 1.000 26.72344 180 LYS B O 1
ATOM 4461 N N . ASP B 1 181 ? 3.65174 24.93811 25.57435 1.000 29.23740 181 ASP B N 1
ATOM 4462 C CA . ASP B 1 181 ? 3.44056 23.64256 26.21192 1.000 28.80680 181 ASP B CA 1
ATOM 4463 C C . ASP B 1 181 ? 2.64181 23.76607 27.50845 1.000 27.52863 181 ASP B C 1
ATOM 4464 O O . ASP B 1 181 ? 1.76631 22.93713 27.78982 1.000 24.90472 181 ASP B O 1
ATOM 4469 N N . PHE B 1 182 ? 2.92953 24.79516 28.30973 1.000 23.28477 182 PHE B N 1
ATOM 4470 C CA . PHE B 1 182 ? 2.22686 24.97876 29.57774 1.000 24.57348 182 PHE B CA 1
ATOM 4471 C C . PHE B 1 182 ? 0.72246 25.15603 29.36651 1.000 26.22614 182 PHE B C 1
ATOM 4472 O O . PHE B 1 182 ? -0.07889 24.58339 30.11129 1.000 27.30599 182 PHE B O 1
ATOM 4480 N N . ILE B 1 183 ? 0.31134 25.93161 28.35327 1.000 21.21464 183 ILE B N 1
ATOM 4481 C CA . ILE B 1 183 ? -1.11936 26.12355 28.11927 1.000 22.08472 183 ILE B CA 1
ATOM 4482 C C . ILE B 1 183 ? -1.78880 24.80425 27.73587 1.000 25.83723 183 ILE B C 1
ATOM 4483 O O . ILE B 1 183 ? -2.93659 24.54333 28.11653 1.000 24.29692 183 ILE B O 1
ATOM 4488 N N . ILE B 1 184 ? -1.08715 23.94538 26.98376 1.000 27.75625 184 ILE B N 1
ATOM 4489 C CA . ILE B 1 184 ? -1.62868 22.62063 26.68153 1.000 28.49392 184 ILE B CA 1
ATOM 4490 C C . ILE B 1 184 ? -1.91345 21.86839 27.97654 1.000 26.96865 184 ILE B C 1
ATOM 4491 O O . ILE B 1 184 ? -3.00962 21.33428 28.17883 1.000 22.68059 184 ILE B O 1
ATOM 4496 N N . HIS B 1 185 ? -0.93652 21.85398 28.88830 1.000 27.36403 185 HIS B N 1
ATOM 4497 C CA . HIS B 1 185 ? -1.09978 21.12488 30.14484 1.000 28.34394 185 HIS B CA 1
ATOM 4498 C C . HIS B 1 185 ? -2.18742 21.74962 31.01211 1.000 29.58322 185 HIS B C 1
ATOM 4499 O O . HIS B 1 185 ? -2.98429 21.03769 31.64029 1.000 29.79171 185 HIS B O 1
ATOM 4506 N N . LEU B 1 186 ? -2.25725 23.07985 31.02834 1.000 27.57791 186 LEU B N 1
ATOM 4507 C CA . LEU B 1 186 ? -3.22613 23.76714 31.87149 1.000 26.77044 186 LEU B CA 1
ATOM 4508 C C . LEU B 1 186 ? -4.65332 23.48349 31.41469 1.000 27.31742 186 LEU B C 1
ATOM 4509 O O . LEU B 1 186 ? -5.51221 23.10996 32.22499 1.000 25.28625 186 LEU B O 1
ATOM 4514 N N . ALA B 1 187 ? -4.93404 23.67917 30.12200 1.000 28.48970 187 ALA B N 1
ATOM 4515 C CA . ALA B 1 187 ? -6.25026 23.32037 29.59145 1.000 29.73745 187 ALA B CA 1
ATOM 4516 C C . ALA B 1 187 ? -6.60436 21.87356 29.92951 1.000 29.91262 187 ALA B C 1
ATOM 4517 O O . ALA B 1 187 ? -7.71081 21.59076 30.40760 1.000 26.48576 187 ALA B O 1
ATOM 4519 N N . SER B 1 188 ? -5.65323 20.95631 29.73648 1.000 26.13051 188 SER B N 1
ATOM 4520 C CA . SER B 1 188 ? -5.89148 19.54828 30.02274 1.000 25.59125 188 SER B CA 1
ATOM 4521 C C . SER B 1 188 ? -6.22925 19.33162 31.49163 1.000 29.10961 188 SER B C 1
ATOM 4522 O O . SER B 1 188 ? -7.23490 18.68778 31.82088 1.000 26.42697 188 SER B O 1
ATOM 4525 N N . ALA B 1 189 ? -5.37048 19.82884 32.38979 1.000 29.36512 189 ALA B N 1
ATOM 4526 C CA . ALA B 1 189 ? -5.66907 19.77764 33.81645 1.000 29.72333 189 ALA B CA 1
ATOM 4527 C C . ALA B 1 189 ? -7.08201 20.24870 34.11093 1.000 28.82658 189 ALA B C 1
ATOM 4528 O O . ALA B 1 189 ? -7.77623 19.64136 34.93732 1.000 28.58919 189 ALA B O 1
ATOM 4530 N N . ALA B 1 190 ? -7.52117 21.31100 33.43508 1.000 28.32019 190 ALA B N 1
ATOM 4531 C CA . ALA B 1 190 ? -8.81950 21.91656 33.67019 1.000 28.88785 190 ALA B CA 1
ATOM 4532 C C . ALA B 1 190 ? -9.92786 21.23969 32.88994 1.000 31.84516 190 ALA B C 1
ATOM 4533 O O . ALA B 1 190 ? -11.06744 21.70169 32.95454 1.000 35.78344 190 ALA B O 1
ATOM 4535 N N . GLY B 1 191 ? -9.62518 20.17017 32.15614 1.000 31.13646 191 GLY B N 1
ATOM 4536 C CA . GLY B 1 191 ? -10.61336 19.50150 31.32807 1.000 26.91857 191 GLY B CA 1
ATOM 4537 C C . GLY B 1 191 ? -11.31874 20.39158 30.32428 1.000 30.02084 191 GLY B C 1
ATOM 4538 O O . GLY B 1 191 ? -12.52475 20.22756 30.11069 1.000 33.58385 191 GLY B O 1
ATOM 4539 N N . GLN B 1 192 ? -10.58773 21.30653 29.67973 1.000 26.28448 192 GLN B N 1
ATOM 4540 C CA . GLN B 1 192 ? -11.15835 22.29393 28.76764 1.000 33.09029 192 GLN B CA 1
ATOM 4541 C C . GLN B 1 192 ? -10.54766 22.15738 27.37484 1.000 32.42867 192 GLN B C 1
ATOM 4542 O O . GLN B 1 192 ? -9.34706 21.90451 27.23063 1.000 30.55792 192 GLN B O 1
ATOM 4548 N N . LYS B 1 193 ? -11.38016 22.31200 26.34902 1.000 35.13641 193 LYS B N 1
ATOM 4549 C CA . LYS B 1 193 ? -10.89679 22.24573 24.97363 1.000 35.06034 193 LYS B CA 1
ATOM 4550 C C . LYS B 1 193 ? -10.07392 23.48295 24.63550 1.000 38.99885 193 LYS B C 1
ATOM 4551 O O . LYS B 1 193 ? -10.37266 24.58906 25.09107 1.000 38.97699 193 LYS B O 1
ATOM 4557 N N . GLN B 1 194 ? -9.04597 23.29876 23.80715 1.000 37.65745 194 GLN B N 1
ATOM 4558 C CA . GLN B 1 194 ? -8.20217 24.42850 23.41986 1.000 49.02704 194 GLN B CA 1
ATOM 4559 C C . GLN B 1 194 ? -9.00985 25.56958 22.80214 1.000 42.81290 194 GLN B C 1
ATOM 4560 O O . GLN B 1 194 ? -8.77330 26.74161 23.11739 1.000 41.27813 194 GLN B O 1
ATOM 4566 N N . GLU B 1 195 ? -9.97142 25.25305 21.92985 1.000 46.10711 195 GLU B N 1
ATOM 4567 C CA . GLU B 1 195 ? -10.66471 26.31238 21.19721 1.000 46.40634 195 GLU B CA 1
ATOM 4568 C C . GLU B 1 195 ? -11.55467 27.14999 22.10601 1.000 38.70150 195 GLU B C 1
ATOM 4569 O O . GLU B 1 195 ? -11.84383 28.29966 21.77720 1.000 49.25081 195 GLU B O 1
ATOM 4575 N N . SER B 1 196 ? -11.99226 26.61430 23.24246 1.000 36.69422 196 SER B N 1
ATOM 4576 C CA . SER B 1 196 ? -12.89686 27.33593 24.12592 1.000 38.09083 196 SER B CA 1
ATOM 4577 C C . SER B 1 196 ? -12.17629 28.05726 25.26449 1.000 39.89953 196 SER B C 1
ATOM 4578 O O . SER B 1 196 ? -12.83279 28.59612 26.16082 1.000 36.96907 196 SER B O 1
ATOM 4581 N N . LEU B 1 197 ? -10.84906 28.11378 25.22987 1.000 38.59725 197 LEU B N 1
ATOM 4582 C CA . LEU B 1 197 ? -10.09767 28.77800 26.28196 1.000 31.96717 197 LEU B CA 1
ATOM 4583 C C . LEU B 1 197 ? -10.35446 30.27646 26.23882 1.000 39.30800 197 LEU B C 1
ATOM 4584 O O . LEU B 1 197 ? -10.43450 30.87334 25.15958 1.000 41.13046 197 LEU B O 1
ATOM 4589 N N . ILE B 1 198 ? -10.50887 30.87403 27.42060 1.000 35.26155 198 ILE B N 1
ATOM 4590 C CA . ILE B 1 198 ? -10.59553 32.31684 27.58198 1.000 30.23266 198 ILE B CA 1
ATOM 4591 C C . ILE B 1 198 ? -9.39545 32.77680 28.39880 1.000 30.64448 198 ILE B C 1
ATOM 4592 O O . ILE B 1 198 ? -9.45647 33.80081 29.09082 1.000 34.50605 198 ILE B O 1
ATOM 4597 N N . TYR B 1 199 ? -8.30940 32.01507 28.34849 1.000 26.94937 199 TYR B N 1
ATOM 4598 C CA . TYR B 1 199 ? -7.08486 32.41501 29.02856 1.000 28.35716 199 TYR B CA 1
ATOM 4599 C C . TYR B 1 199 ? -6.68567 33.82778 28.59238 1.000 32.47192 199 TYR B C 1
ATOM 4600 O O . TYR B 1 199 ? -6.64912 34.14662 27.39673 1.000 26.70067 199 TYR B O 1
ATOM 4609 N N . ASP B 1 200 ? -6.41443 34.68408 29.57356 1.000 31.72045 200 ASP B N 1
ATOM 4610 C CA . ASP B 1 200 ? -6.03010 36.06492 29.33774 1.000 24.66060 200 ASP B CA 1
ATOM 4611 C C . ASP B 1 200 ? -4.53467 36.21859 29.58785 1.000 26.14557 200 ASP B C 1
ATOM 4612 O O . ASP B 1 200 ? -4.06977 36.00649 30.71249 1.000 24.31973 200 ASP B O 1
ATOM 4617 N N . PHE B 1 201 ? -3.78418 36.62009 28.55943 1.000 24.56333 201 PHE B N 1
ATOM 4618 C CA . PHE B 1 201 ? -2.36764 36.89510 28.78446 1.000 28.41269 201 PHE B CA 1
ATOM 4619 C C . PHE B 1 201 ? -2.12831 38.24916 29.45209 1.000 26.61018 201 PHE B C 1
ATOM 4620 O O . PHE B 1 201 ? -1.00630 38.49987 29.90975 1.000 24.02063 201 PHE B O 1
ATOM 4628 N N . LYS B 1 202 ? -3.15204 39.10540 29.52963 1.000 21.76980 202 LYS B N 1
ATOM 4629 C CA . LYS B 1 202 ? -3.08184 40.37550 30.25118 1.000 25.56568 202 LYS B CA 1
ATOM 4630 C C . LYS B 1 202 ? -1.90051 41.21117 29.75659 1.000 26.19272 202 LYS B C 1
ATOM 4631 O O . LYS B 1 202 ? -1.10402 41.75448 30.53593 1.000 23.36386 202 LYS B O 1
ATOM 4637 N N . LEU B 1 203 ? -1.78173 41.28329 28.43015 1.000 25.13377 203 LEU B N 1
ATOM 4638 C CA . LEU B 1 203 ? -0.77568 42.08995 27.75057 1.000 26.84812 203 LEU B CA 1
ATOM 4639 C C . LEU B 1 203 ? -1.39859 43.31279 27.08712 1.000 28.15077 203 LEU B C 1
ATOM 4640 O O . LEU B 1 203 ? -0.96919 43.73461 26.01058 1.000 28.41923 203 LEU B O 1
ATOM 4645 N N . ASP B 1 204 ? -2.41737 43.89508 27.73037 1.000 27.52270 204 ASP B N 1
ATOM 4646 C CA . ASP B 1 204 ? -3.07788 45.07090 27.16602 1.000 30.25388 204 ASP B CA 1
ATOM 4647 C C . ASP B 1 204 ? -2.06562 46.15629 26.83292 1.000 28.90572 204 ASP B C 1
ATOM 4648 O O . ASP B 1 204 ? -2.11800 46.75156 25.75021 1.000 32.39686 204 ASP B O 1
ATOM 4653 N N . GLN B 1 205 ? -1.11274 46.39139 27.74391 1.000 22.95091 205 GLN B N 1
ATOM 4654 C CA . GLN B 1 205 ? -0.20423 47.52748 27.65065 1.000 25.43683 205 GLN B CA 1
ATOM 4655 C C . GLN B 1 205 ? 0.60903 47.50230 26.36365 1.000 33.31229 205 GLN B C 1
ATOM 4656 O O . GLN B 1 205 ? 1.13469 48.54750 25.94411 1.000 26.88977 205 GLN B O 1
ATOM 4662 N N . TRP B 1 206 ? 0.70653 46.32562 25.72496 1.000 28.03952 206 TRP B N 1
ATOM 4663 C CA . TRP B 1 206 ? 1.43050 46.10095 24.48288 1.000 27.49057 206 TRP B CA 1
ATOM 4664 C C . TRP B 1 206 ? 0.51717 46.07024 23.26027 1.000 31.51923 206 TRP B C 1
ATOM 4665 O O . TRP B 1 206 ? 0.94940 45.62300 22.19142 1.000 31.89836 206 TRP B O 1
ATOM 4676 N N . GLY B 1 207 ? -0.73907 46.47757 23.40156 1.000 26.78165 207 GLY B N 1
ATOM 4677 C CA . GLY B 1 207 ? -1.70544 46.31201 22.33783 1.000 29.02929 207 GLY B CA 1
ATOM 4678 C C . GLY B 1 207 ? -1.92430 44.87986 21.89586 1.000 33.61181 207 GLY B C 1
ATOM 4679 O O . GLY B 1 207 ? -2.08237 44.63852 20.69993 1.000 33.25690 207 GLY B O 1
ATOM 4680 N N . LEU B 1 208 ? -1.95359 43.92080 22.82120 1.000 31.25553 208 LEU B N 1
ATOM 4681 C CA . LEU B 1 208 ? -2.13930 42.51062 22.48143 1.000 31.77234 208 LEU B CA 1
ATOM 4682 C C . LEU B 1 208 ? -3.40117 41.96833 23.13759 1.000 32.20989 208 LEU B C 1
ATOM 4683 O O . LEU B 1 208 ? -3.39572 40.86147 23.68271 1.000 34.92528 208 LEU B O 1
ATOM 4688 N N . LYS B 1 209 ? -4.48753 42.71184 23.04536 1.000 35.05903 209 LYS B N 1
ATOM 4689 C CA . LYS B 1 209 ? -5.77667 42.20415 23.48786 1.000 41.83589 209 LYS B CA 1
ATOM 4690 C C . LYS B 1 209 ? -6.33197 41.20814 22.47196 1.000 38.22280 209 LYS B C 1
ATOM 4691 O O . LYS B 1 209 ? -6.01470 41.26546 21.28093 1.000 41.72641 209 LYS B O 1
ATOM 4697 N N . ARG B 1 210 ? -7.15380 40.27944 22.96120 1.000 37.43323 210 ARG B N 1
ATOM 4698 C CA . ARG B 1 210 ? -7.87788 39.36851 22.07779 1.000 43.37212 210 ARG B CA 1
ATOM 4699 C C . ARG B 1 210 ? -8.95530 40.15270 21.32719 1.000 46.83685 210 ARG B C 1
ATOM 4700 O O . ARG B 1 210 ? -9.75616 40.87526 21.93638 1.000 39.81589 210 ARG B O 1
ATOM 4708 N N . GLN B 1 211 ? -8.94130 40.04154 20.00212 1.000 46.35197 211 GLN B N 1
ATOM 4709 C CA . GLN B 1 211 ? -9.83985 40.81824 19.16224 1.000 45.56682 211 GLN B CA 1
ATOM 4710 C C . GLN B 1 211 ? -11.25129 40.25012 19.26345 1.000 46.85798 211 GLN B C 1
ATOM 4711 O O . GLN B 1 211 ? -11.42688 39.07533 19.60047 1.000 46.25704 211 GLN B O 1
ATOM 4717 N N . PRO B 1 212 ? -12.27579 41.06184 18.98330 1.000 47.16584 212 PRO B N 1
ATOM 4718 C CA . PRO B 1 212 ? -13.65081 40.53497 19.00348 1.000 39.53551 212 PRO B CA 1
ATOM 4719 C C . PRO B 1 212 ? -13.79712 39.41778 17.98161 1.000 35.97916 212 PRO B C 1
ATOM 4720 O O . PRO B 1 212 ? -13.34104 39.53246 16.84002 1.000 34.24033 212 PRO B O 1
ATOM 4724 N N . GLY B 1 213 ? -14.39271 38.30519 18.42156 1.000 43.50889 213 GLY B N 1
ATOM 4725 C CA . GLY B 1 213 ? -14.54980 37.10878 17.61397 1.000 39.51060 213 GLY B CA 1
ATOM 4726 C C . GLY B 1 213 ? -13.27042 36.43164 17.15834 1.000 35.93585 213 GLY B C 1
ATOM 4727 O O . GLY B 1 213 ? -13.32352 35.60538 16.24258 1.000 41.10471 213 GLY B O 1
ATOM 4728 N N . GLU B 1 214 ? -12.12810 36.75498 17.75044 1.000 37.79126 214 GLU B N 1
ATOM 4729 C CA . GLU B 1 214 ? -10.87354 36.11908 17.38432 1.000 34.24834 214 GLU B CA 1
ATOM 4730 C C . GLU B 1 214 ? -10.74827 34.77627 18.07526 1.000 40.53338 214 GLU B C 1
ATOM 4731 O O . GLU B 1 214 ? -11.03349 34.65161 19.26771 1.000 40.03688 214 GLU B O 1
ATOM 4737 N N . SER B 1 215 ? -10.32720 33.76438 17.32331 1.000 37.35073 215 SER B N 1
ATOM 4738 C CA . SER B 1 215 ? -10.10540 32.45821 17.91927 1.000 34.93909 215 SER B CA 1
ATOM 4739 C C . SER B 1 215 ? -9.00077 32.52417 18.97302 1.000 34.93859 215 SER B C 1
ATOM 4740 O O . SER B 1 215 ? -8.10188 33.36541 18.91866 1.000 39.44559 215 SER B O 1
ATOM 4743 N N . PHE B 1 216 ? -9.06780 31.60811 19.94015 1.000 34.06875 216 PHE B N 1
ATOM 4744 C CA . PHE B 1 216 ? -8.01804 31.55274 20.95295 1.000 36.87481 216 PHE B CA 1
ATOM 4745 C C . PHE B 1 216 ? -6.65585 31.23825 20.33551 1.000 32.72086 216 PHE B C 1
ATOM 4746 O O . PHE B 1 216 ? -5.62268 31.72785 20.81373 1.000 32.39449 216 PHE B O 1
ATOM 4754 N N . HIS B 1 217 ? -6.63666 30.41168 19.28226 1.000 35.24000 217 HIS B N 1
ATOM 4755 C CA . HIS B 1 217 ? -5.39228 30.06251 18.59647 1.000 32.06884 217 HIS B CA 1
ATOM 4756 C C . HIS B 1 217 ? -4.78132 31.28109 17.90952 1.000 34.12749 217 HIS B C 1
ATOM 4757 O O . HIS B 1 217 ? -3.58041 31.55409 18.04430 1.000 29.19956 217 HIS B O 1
ATOM 4764 N N . ALA B 1 218 ? -5.59598 32.01632 17.14977 1.000 34.00400 218 ALA B N 1
ATOM 4765 C CA . ALA B 1 218 ? -5.10826 33.21528 16.47753 1.000 36.04422 218 ALA B CA 1
ATOM 4766 C C . ALA B 1 218 ? -4.56630 34.23400 17.47782 1.000 33.99590 218 ALA B C 1
ATOM 4767 O O . ALA B 1 218 ? -3.50432 34.83406 17.25235 1.000 32.15177 218 ALA B O 1
ATOM 4769 N N . TYR B 1 219 ? -5.28599 34.43576 18.58837 1.000 31.92993 219 TYR B N 1
ATOM 4770 C CA . TYR B 1 219 ? -4.84736 35.36460 19.63035 1.000 34.62991 219 TYR B CA 1
ATOM 4771 C C . TYR B 1 219 ? -3.54080 34.89803 20.26651 1.000 34.59427 219 TYR B C 1
ATOM 4772 O O . TYR B 1 219 ? -2.54110 35.63274 20.27344 1.000 29.35458 219 TYR B O 1
ATOM 4781 N N . MET B 1 220 ? -3.53044 33.66108 20.79298 1.000 31.88929 220 MET B N 1
ATOM 4782 C CA . MET B 1 220 ? -2.32507 33.11726 21.41712 1.000 29.57648 220 MET B CA 1
ATOM 4783 C C . MET B 1 220 ? -1.14030 33.15241 20.45549 1.000 29.43863 220 MET B C 1
ATOM 4784 O O . MET B 1 220 ? -0.00302 33.41805 20.86556 1.000 27.51966 220 MET B O 1
ATOM 4789 N N . ASN B 1 221 ? -1.38539 32.92211 19.16380 1.000 28.97323 221 ASN B N 1
ATOM 4790 C CA . ASN B 1 221 ? -0.28821 33.02332 18.20799 1.000 31.40793 221 ASN B CA 1
ATOM 4791 C C . ASN B 1 221 ? 0.22470 34.45834 18.09206 1.000 30.59780 221 ASN B C 1
ATOM 4792 O O . ASN B 1 221 ? 1.43906 34.68490 18.00180 1.000 23.89856 221 ASN B O 1
ATOM 4797 N N . ARG B 1 222 ? -0.67677 35.44161 18.09915 1.000 28.27127 222 ARG B N 1
ATOM 4798 C CA . ARG B 1 222 ? -0.21355 36.82376 18.12912 1.000 31.68724 222 ARG B CA 1
ATOM 4799 C C . ARG B 1 222 ? 0.65892 37.06161 19.35584 1.000 26.97331 222 ARG B C 1
ATOM 4800 O O . ARG B 1 222 ? 1.71762 37.68778 19.25651 1.000 29.99879 222 ARG B O 1
ATOM 4808 N N . VAL B 1 223 ? 0.27813 36.48662 20.50322 1.000 28.45305 223 VAL B N 1
ATOM 4809 C CA . VAL B 1 223 ? 1.06043 36.66051 21.73031 1.000 26.64909 223 VAL B CA 1
ATOM 4810 C C . VAL B 1 223 ? 2.43705 36.01562 21.59330 1.000 27.19205 223 VAL B C 1
ATOM 4811 O O . VAL B 1 223 ? 3.46973 36.65468 21.82073 1.000 26.20507 223 VAL B O 1
ATOM 4815 N N . MET B 1 224 ? 2.47438 34.73544 21.22009 1.000 29.63123 224 MET B N 1
ATOM 4816 C CA . MET B 1 224 ? 3.73842 34.00938 21.17786 1.000 28.63142 224 MET B CA 1
ATOM 4817 C C . MET B 1 224 ? 4.66689 34.45911 20.04716 1.000 32.19275 224 MET B C 1
ATOM 4818 O O . MET B 1 224 ? 5.87499 34.18684 20.11690 1.000 32.67073 224 MET B O 1
ATOM 4823 N N . THR B 1 225 ? 4.15425 35.10968 19.00102 1.000 26.87114 225 THR B N 1
ATOM 4824 C CA . THR B 1 225 ? 5.05238 35.58681 17.95238 1.000 30.77972 225 THR B CA 1
ATOM 4825 C C . THR B 1 225 ? 5.47732 37.02097 18.17224 1.000 29.91371 225 THR B C 1
ATOM 4826 O O . THR B 1 225 ? 6.25038 37.55274 17.37110 1.000 32.63319 225 THR B O 1
ATOM 4830 N N . SER B 1 226 ? 4.98097 37.65343 19.22433 1.000 30.19961 226 SER B N 1
ATOM 4831 C CA . SER B 1 226 ? 5.29029 39.04442 19.47028 1.000 27.66070 226 SER B CA 1
ATOM 4832 C C . SER B 1 226 ? 6.77255 39.21219 19.78037 1.000 35.25840 226 SER B C 1
ATOM 4833 O O . SER B 1 226 ? 7.38817 38.30802 20.36621 1.000 32.09494 226 SER B O 1
ATOM 4836 N N . PRO B 1 227 ? 7.36718 40.35868 19.41415 1.000 37.69792 227 PRO B N 1
ATOM 4837 C CA . PRO B 1 227 ? 8.77614 40.61538 19.75907 1.000 32.79690 227 PRO B CA 1
ATOM 4838 C C . PRO B 1 227 ? 8.99777 40.97208 21.21931 1.000 32.60891 227 PRO B C 1
ATOM 4839 O O . PRO B 1 227 ? 10.15229 40.95991 21.66058 1.000 34.49658 227 PRO B O 1
ATOM 4843 N N . ILE B 1 228 ? 7.94198 41.29692 21.97523 1.000 35.72394 228 ILE B N 1
ATOM 4844 C CA . ILE B 1 228 ? 8.05750 41.54240 23.41656 1.000 32.60481 228 ILE B CA 1
ATOM 4845 C C . ILE B 1 228 ? 8.82282 40.43780 24.12290 1.000 30.99584 228 ILE B C 1
ATOM 4846 O O . ILE B 1 228 ? 9.44462 40.68266 25.15905 1.000 32.59231 228 ILE B O 1
ATOM 4851 N N . TRP B 1 229 ? 8.78392 39.21859 23.59385 1.000 30.59341 229 TRP B N 1
ATOM 4852 C CA . TRP B 1 229 ? 9.46860 38.10783 24.23500 1.000 37.02142 229 TRP B CA 1
ATOM 4853 C C . TRP B 1 229 ? 10.98230 38.23536 24.15828 1.000 36.85417 229 TRP B C 1
ATOM 4854 O O . TRP B 1 229 ? 11.69037 37.64376 24.98167 1.000 35.72792 229 TRP B O 1
ATOM 4865 N N . GLN B 1 230 ? 11.49668 38.99423 23.20325 1.000 35.27323 230 GLN B N 1
ATOM 4866 C CA . GLN B 1 230 ? 12.92195 39.23974 23.13240 1.000 33.79037 230 GLN B CA 1
ATOM 4867 C C . GLN B 1 230 ? 13.29596 40.55838 23.81423 1.000 37.60738 230 GLN B C 1
ATOM 4868 O O . GLN B 1 230 ? 14.45091 40.99374 23.72588 1.000 32.12681 230 GLN B O 1
ATOM 4874 N N . SER B 1 231 ? 12.37113 41.16235 24.56793 1.000 32.58110 231 SER B N 1
ATOM 4875 C CA . SER B 1 231 ? 12.58295 42.51490 25.06256 1.000 34.62326 231 SER B CA 1
ATOM 4876 C C . SER B 1 231 ? 13.25399 42.49933 26.43483 1.000 35.70455 231 SER B C 1
ATOM 4877 O O . SER B 1 231 ? 13.77766 41.48204 26.90427 1.000 31.25824 231 SER B O 1
ATOM 4880 N N . ASN B 1 232 ? 13.19486 43.66212 27.07620 1.000 34.07768 232 ASN B N 1
ATOM 4881 C CA . ASN B 1 232 ? 13.78386 43.98311 28.35864 1.000 39.11542 232 ASN B CA 1
ATOM 4882 C C . ASN B 1 232 ? 12.74965 44.02761 29.46176 1.000 34.89320 232 ASN B C 1
ATOM 4883 O O . ASN B 1 232 ? 13.10657 44.21119 30.62668 1.000 35.40900 232 ASN B O 1
ATOM 4888 N N . ASP B 1 233 ? 11.47999 43.93622 29.09507 1.000 31.73751 233 ASP B N 1
ATOM 4889 C CA . ASP B 1 233 ? 10.37377 44.12371 30.01477 1.000 34.45114 233 ASP B CA 1
ATOM 4890 C C . ASP B 1 233 ? 9.36660 42.99724 29.89268 1.000 33.13590 233 ASP B C 1
ATOM 4891 O O . ASP B 1 233 ? 8.19067 43.23749 29.60062 1.000 33.26927 233 ASP B O 1
ATOM 4896 N N . ILE B 1 234 ? 9.82705 41.77046 30.11425 1.000 30.42946 234 ILE B N 1
ATOM 4897 C CA . ILE B 1 234 ? 9.00720 40.57864 29.98271 1.000 28.64240 234 ILE B CA 1
ATOM 4898 C C . ILE B 1 234 ? 9.45196 39.61079 31.07001 1.000 30.23652 234 ILE B C 1
ATOM 4899 O O . ILE B 1 234 ? 10.53503 39.74301 31.64332 1.000 28.14497 234 ILE B O 1
ATOM 4904 N N . SER B 1 235 ? 8.59690 38.61946 31.35353 1.000 33.34114 235 SER B N 1
ATOM 4905 C CA . SER B 1 235 ? 8.93588 37.61007 32.35446 1.000 28.60490 235 SER B CA 1
ATOM 4906 C C . SER B 1 235 ? 10.14040 36.79606 31.92284 1.000 27.34321 235 SER B C 1
ATOM 4907 O O . SER B 1 235 ? 10.97401 36.41863 32.75668 1.000 23.81897 235 SER B O 1
ATOM 4910 N N . ALA B 1 236 ? 10.24874 36.52757 30.61537 1.000 29.55503 236 ALA B N 1
ATOM 4911 C CA . ALA B 1 236 ? 11.36190 35.74933 30.08488 1.000 27.67687 236 ALA B CA 1
ATOM 4912 C C . ALA B 1 236 ? 12.69216 36.36589 30.46780 1.000 30.82181 236 ALA B C 1
ATOM 4913 O O . ALA B 1 236 ? 13.63711 35.65051 30.82358 1.000 33.22667 236 ALA B O 1
ATOM 4915 N N . TYR B 1 237 ? 12.78153 37.69547 30.42041 1.000 30.98507 237 TYR B N 1
ATOM 4916 C CA . TYR B 1 237 ? 14.04087 38.35282 30.74973 1.000 28.88952 237 TYR B CA 1
ATOM 4917 C C . TYR B 1 237 ? 14.33504 38.26298 32.24585 1.000 26.49178 237 TYR B C 1
ATOM 4918 O O . TYR B 1 237 ? 15.41597 37.81631 32.64770 1.000 25.20507 237 TYR B O 1
ATOM 4927 N N . ASP B 1 238 ? 13.37741 38.66473 33.08684 1.000 26.95229 238 ASP B N 1
ATOM 4928 C CA . ASP B 1 238 ? 13.57660 38.64623 34.53728 1.000 28.99720 238 ASP B CA 1
ATOM 4929 C C . ASP B 1 238 ? 13.91037 37.25084 35.06870 1.000 28.78135 238 ASP B C 1
ATOM 4930 O O . ASP B 1 238 ? 14.48429 37.13048 36.16256 1.000 22.66625 238 ASP B O 1
ATOM 4935 N N . LEU B 1 239 ? 13.57219 36.19623 34.31863 1.000 29.22672 239 LEU B N 1
ATOM 4936 C CA . LEU B 1 239 ? 13.77370 34.82708 34.76882 1.000 24.90794 239 LEU B CA 1
ATOM 4937 C C . LEU B 1 239 ? 15.15964 34.28390 34.45471 1.000 29.23049 239 LEU B C 1
ATOM 4938 O O . LEU B 1 239 ? 15.50222 33.18702 34.91887 1.000 31.58121 239 LEU B O 1
ATOM 4943 N N . THR B 1 240 ? 15.95576 35.00095 33.67092 1.000 31.78330 240 THR B N 1
ATOM 4944 C CA . THR B 1 240 ? 17.33647 34.60281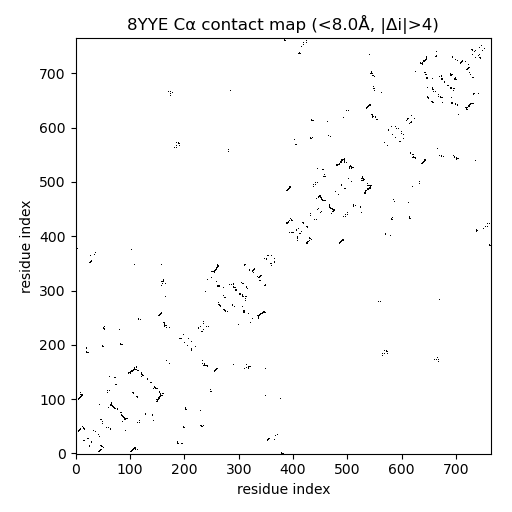 33.45241 1.000 31.61193 240 THR B CA 1
ATOM 4945 C C . THR B 1 240 ? 18.16923 34.89943 34.69764 1.000 29.95129 240 THR B C 1
ATOM 4946 O O . THR B 1 240 ? 17.77403 35.65929 35.58297 1.000 30.55087 240 THR B O 1
ATOM 4950 N N . THR B 1 241 ? 19.33388 34.25960 34.76746 1.000 32.91613 241 THR B N 1
ATOM 4951 C CA . THR B 1 241 ? 20.19133 34.44864 35.92701 1.000 32.55695 241 THR B CA 1
ATOM 4952 C C . THR B 1 241 ? 20.75150 35.85746 35.93932 1.000 34.37265 241 THR B C 1
ATOM 4953 O O . THR B 1 241 ? 20.87488 36.47875 37.00507 1.000 29.33746 241 THR B O 1
ATOM 4957 N N . PHE B 1 242 ? 21.09639 36.37698 34.75774 1.000 32.01386 242 PHE B N 1
ATOM 4958 C CA . PHE B 1 242 ? 21.56585 37.75382 34.67188 1.000 42.37775 242 PHE B CA 1
ATOM 4959 C C . PHE B 1 242 ? 20.46022 38.73127 35.05293 1.000 39.27460 242 PHE B C 1
ATOM 4960 O O . PHE B 1 242 ? 20.69559 39.68174 35.80577 1.000 40.84313 242 PHE B O 1
ATOM 4968 N N . GLY B 1 243 ? 19.24478 38.50835 34.53827 1.000 35.80135 243 GLY B N 1
ATOM 4969 C CA . GLY B 1 243 ? 18.13834 39.41243 34.81905 1.000 34.52864 243 GLY B CA 1
ATOM 4970 C C . GLY B 1 243 ? 17.71424 39.43517 36.27637 1.000 37.03801 243 GLY B C 1
ATOM 4971 O O . GLY B 1 243 ? 17.46245 40.50780 36.83993 1.000 41.01649 243 GLY B O 1
ATOM 4972 N N . ALA B 1 244 ? 17.63913 38.26325 36.90723 1.000 33.06825 244 ALA B N 1
ATOM 4973 C CA . ALA B 1 244 ? 17.23953 38.22281 38.30926 1.000 33.84409 244 ALA B CA 1
ATOM 4974 C C . ALA B 1 244 ? 18.33648 38.76665 39.21861 1.000 36.20039 244 ALA B C 1
ATOM 4975 O O . ALA B 1 244 ? 18.05603 39.50920 40.16892 1.000 36.29555 244 ALA B O 1
ATOM 4977 N N . GLN B 1 245 ? 19.59228 38.39876 38.96305 1.000 39.50407 245 GLN B N 1
ATOM 4978 C CA . GLN B 1 245 ? 20.66860 38.91027 39.80799 1.000 40.53395 245 GLN B CA 1
ATOM 4979 C C . GLN B 1 245 ? 20.82988 40.41375 39.62242 1.000 43.19945 245 GLN B C 1
ATOM 4980 O O . GLN B 1 245 ? 21.22354 41.12461 40.55619 1.000 43.08361 245 GLN B O 1
ATOM 4986 N N . GLU B 1 246 ? 20.49494 40.90714 38.42715 1.000 45.22704 246 GLU B N 1
ATOM 4987 C CA . GLU B 1 246 ? 20.39171 42.33860 38.16415 1.000 38.90679 246 GLU B CA 1
ATOM 4988 C C . GLU B 1 246 ? 19.27289 42.96190 38.98741 1.000 36.63748 246 GLU B C 1
ATOM 4989 O O . GLU B 1 246 ? 19.44241 44.04272 39.55471 1.000 41.13833 246 GLU B O 1
ATOM 4995 N N . LEU B 1 247 ? 18.11640 42.29490 39.06507 1.000 40.19388 247 LEU B N 1
ATOM 4996 C CA . LEU B 1 247 ? 17.01914 42.81799 39.87620 1.000 35.27531 247 LEU B CA 1
ATOM 4997 C C . LEU B 1 247 ? 17.38734 42.84081 41.34816 1.000 35.50921 247 LEU B C 1
ATOM 4998 O O . LEU B 1 247 ? 16.85791 43.65334 42.11723 1.000 41.68884 247 LEU B O 1
ATOM 5003 N N . ASN B 1 248 ? 18.27869 41.94553 41.76110 1.000 38.24647 248 ASN B N 1
ATOM 5004 C CA . ASN B 1 248 ? 18.62397 41.84212 43.17011 1.000 40.38869 248 ASN B CA 1
ATOM 5005 C C . ASN B 1 248 ? 19.46380 43.01148 43.63369 1.000 35.02897 248 ASN B C 1
ATOM 5006 O O . ASN B 1 248 ? 19.54470 43.26662 44.83813 1.000 31.24668 248 ASN B O 1
ATOM 5011 N N . GLN B 1 249 ? 20.07393 43.73579 42.70051 1.000 38.70033 249 GLN B N 1
ATOM 5012 C CA . GLN B 1 249 ? 20.88902 44.87916 43.07752 1.000 41.74514 249 GLN B CA 1
ATOM 5013 C C . GLN B 1 249 ? 20.04314 46.03578 43.59678 1.000 38.63720 249 GLN B C 1
ATOM 5014 O O . GLN B 1 249 ? 20.54184 46.84430 44.38770 1.000 38.03196 249 GLN B O 1
ATOM 5020 N N . TRP B 1 250 ? 18.76610 46.12483 43.20222 1.000 33.19077 250 TRP B N 1
ATOM 5021 C CA . TRP B 1 250 ? 17.94763 47.25839 43.61865 1.000 38.55282 250 TRP B CA 1
ATOM 5022 C C . TRP B 1 250 ? 16.61191 46.89017 44.25155 1.000 36.72852 250 TRP B C 1
ATOM 5023 O O . TRP B 1 250 ? 15.92991 47.78455 44.76987 1.000 35.32876 250 TRP B O 1
ATOM 5034 N N . MET B 1 251 ? 16.21707 45.61675 44.23334 1.000 38.17357 251 MET B N 1
ATOM 5035 C CA . MET B 1 251 ? 15.04916 45.15201 44.98429 1.000 36.48940 251 MET B CA 1
ATOM 5036 C C . MET B 1 251 ? 15.52231 44.75880 46.37432 1.000 32.48416 251 MET B C 1
ATOM 5037 O O . MET B 1 251 ? 15.93413 43.61809 46.60260 1.000 35.46575 251 MET B O 1
ATOM 5042 N N . LYS B 1 252 ? 15.44390 45.69676 47.30837 1.000 33.76855 252 LYS B N 1
ATOM 5043 C CA . LYS B 1 252 ? 16.13767 45.56340 48.58058 1.000 36.22531 252 LYS B CA 1
ATOM 5044 C C . LYS B 1 252 ? 15.37198 44.67780 49.55514 1.000 34.69375 252 LYS B C 1
ATOM 5045 O O . LYS B 1 252 ? 14.13779 44.65350 49.57931 1.000 35.65954 252 LYS B O 1
ATOM 5051 N N . THR B 1 253 ? 16.12932 43.96056 50.37855 1.000 36.46405 253 THR B N 1
ATOM 5052 C CA . THR B 1 253 ? 15.60297 43.19058 51.50838 1.000 38.11086 253 THR B CA 1
ATOM 5053 C C . THR B 1 253 ? 15.58655 44.12474 52.71546 1.000 30.91880 253 THR B C 1
ATOM 5054 O O . THR B 1 253 ? 16.63555 44.40776 53.29429 1.000 33.55739 253 THR B O 1
ATOM 5058 N N . TYR B 1 254 ? 14.38998 44.62230 53.09222 1.000 32.43654 254 TYR B N 1
ATOM 5059 C CA . TYR B 1 254 ? 14.31015 45.69109 54.09824 1.000 33.98113 254 TYR B CA 1
ATOM 5060 C C . TYR B 1 254 ? 14.39719 45.12866 55.51467 1.000 40.66397 254 TYR B C 1
ATOM 5061 O O . TYR B 1 254 ? 13.95967 43.99543 55.76641 1.000 39.20039 254 TYR B O 1
ATOM 5070 N N . PRO B 1 255 ? 14.97650 45.88217 56.45233 1.000 42.06637 255 PRO B N 1
ATOM 5071 C CA . PRO B 1 255 ? 15.24650 45.31385 57.78142 1.000 36.58112 255 PRO B CA 1
ATOM 5072 C C . PRO B 1 255 ? 14.01820 45.20141 58.66496 1.000 34.15202 255 PRO B C 1
ATOM 5073 O O . PRO B 1 255 ? 14.05553 44.46338 59.64994 1.000 35.08330 255 PRO B O 1
ATOM 5077 N N . ASP B 1 256 ? 12.93319 45.90324 58.35577 1.000 39.66433 256 ASP B N 1
ATOM 5078 C CA . ASP B 1 256 ? 11.70160 45.79251 59.12419 1.000 40.16840 256 ASP B CA 1
ATOM 5079 C C . ASP B 1 256 ? 10.69054 44.86374 58.46661 1.000 39.06427 256 ASP B C 1
ATOM 5080 O O . ASP B 1 256 ? 9.50186 44.91477 58.79698 1.000 44.02772 256 ASP B O 1
ATOM 5085 N N . VAL B 1 257 ? 11.12295 44.03759 57.52958 1.000 36.27318 257 VAL B N 1
ATOM 5086 C CA . VAL B 1 257 ? 10.21593 43.13710 56.83754 1.000 35.76129 257 VAL B CA 1
ATOM 5087 C C . VAL B 1 257 ? 10.67068 41.71170 57.12695 1.000 37.62199 257 VAL B C 1
ATOM 5088 O O . VAL B 1 257 ? 11.87034 41.44444 57.25880 1.000 32.33149 257 VAL B O 1
ATOM 5092 N N . TYR B 1 258 ? 9.70588 40.79982 57.25954 1.000 34.19609 258 TYR B N 1
ATOM 5093 C CA . TYR B 1 258 ? 10.00098 39.38595 57.49526 1.000 39.55363 258 TYR B CA 1
ATOM 5094 C C . TYR B 1 258 ? 10.03455 38.64218 56.16007 1.000 35.36278 258 TYR B C 1
ATOM 5095 O O . TYR B 1 258 ? 9.07106 38.70673 55.39449 1.000 33.78855 258 TYR B O 1
ATOM 5104 N N . TYR B 1 259 ? 11.11654 37.90946 55.89576 1.000 38.19278 259 TYR B N 1
ATOM 5105 C CA . TYR B 1 259 ? 11.27465 37.16750 54.64782 1.000 35.21113 259 TYR B CA 1
ATOM 5106 C C . TYR B 1 259 ? 11.44438 35.67025 54.93122 1.000 36.34074 259 TYR B C 1
ATOM 5107 O O . TYR B 1 259 ? 12.25149 35.27201 55.78010 1.000 33.38691 259 TYR B O 1
ATOM 5116 N N . LEU B 1 260 ? 10.71800 34.84306 54.18642 1.000 30.05836 260 LEU B N 1
ATOM 5117 C CA . LEU B 1 260 ? 10.73879 33.39756 54.35414 1.000 34.09370 260 LEU B CA 1
ATOM 5118 C C . LEU B 1 260 ? 10.81654 32.76728 52.97473 1.000 31.09624 260 LEU B C 1
ATOM 5119 O O . LEU B 1 260 ? 10.06064 33.15295 52.07645 1.000 33.86466 260 LEU B O 1
ATOM 5124 N N . SER B 1 261 ? 11.71783 31.81091 52.79556 1.000 26.06613 261 SER B N 1
ATOM 5125 C CA . SER B 1 261 ? 11.83062 31.16485 51.49997 1.000 27.49071 261 SER B CA 1
ATOM 5126 C C . SER B 1 261 ? 11.74528 29.64657 51.61870 1.000 33.80414 261 SER B C 1
ATOM 5127 O O . SER B 1 261 ? 12.19437 29.03364 52.59963 1.000 29.91981 261 SER B O 1
ATOM 5130 N N . TYR B 1 262 ? 11.11558 29.06064 50.61852 1.000 30.01935 262 TYR B N 1
ATOM 5131 C CA . TYR B 1 262 ? 10.94153 27.63163 50.53360 1.000 30.89714 262 TYR B CA 1
ATOM 5132 C C . TYR B 1 262 ? 11.52673 27.17995 49.21251 1.000 31.65793 262 TYR B C 1
ATOM 5133 O O . TYR B 1 262 ? 11.23714 27.75894 48.15947 1.000 28.30190 262 TYR B O 1
ATOM 5142 N N . THR B 1 263 ? 12.34860 26.15225 49.28096 1.000 32.81383 263 THR B N 1
ATOM 5143 C CA . THR B 1 263 ? 13.05747 25.61952 48.13751 1.000 32.73537 263 THR B CA 1
ATOM 5144 C C . THR B 1 263 ? 12.69833 24.15924 48.02518 1.000 27.17440 263 THR B C 1
ATOM 5145 O O . THR B 1 263 ? 12.68876 23.45450 49.03477 1.000 32.42085 263 THR B O 1
ATOM 5149 N N . GLY B 1 264 ? 12.38711 23.71030 46.81501 1.000 28.88844 264 GLY B N 1
ATOM 5150 C CA . GLY B 1 264 ? 12.16046 22.29967 46.55120 1.000 27.57488 264 GLY B CA 1
ATOM 5151 C C . GLY B 1 264 ? 13.31847 21.68870 45.78463 1.000 25.92834 264 GLY B C 1
ATOM 5152 O O . GLY B 1 264 ? 14.05368 22.38248 45.07826 1.000 28.46721 264 GLY B O 1
ATOM 5153 N N . ASN B 1 265 ? 13.49003 20.38043 45.94303 1.000 24.83733 265 ASN B N 1
ATOM 5154 C CA . ASN B 1 265 ? 14.42960 19.60754 45.13968 1.000 27.24302 265 ASN B CA 1
ATOM 5155 C C . ASN B 1 265 ? 13.74264 18.33441 44.67144 1.000 29.39652 265 ASN B C 1
ATOM 5156 O O . ASN B 1 265 ? 13.19753 17.57835 45.48675 1.000 30.07586 265 ASN B O 1
ATOM 5161 N N . ALA B 1 266 ? 13.77203 18.09361 43.36694 1.000 28.19488 266 ALA B N 1
ATOM 5162 C CA . ALA B 1 266 ? 13.23877 16.86362 42.79346 1.000 27.75715 266 ALA B CA 1
ATOM 5163 C C . ALA B 1 266 ? 14.22954 16.30347 41.78361 1.000 28.88528 266 ALA B C 1
ATOM 5164 O O . ALA B 1 266 ? 13.85029 15.78757 40.72583 1.000 27.59571 266 ALA B O 1
ATOM 5166 N N . SER B 1 267 ? 15.50772 16.41825 42.11986 1.000 26.93158 267 SER B N 1
ATOM 5167 C CA . SER B 1 267 ? 16.62764 16.03155 41.28673 1.000 30.45040 267 SER B CA 1
ATOM 5168 C C . SER B 1 267 ? 17.58368 15.17553 42.11248 1.000 32.14477 267 SER B C 1
ATOM 5169 O O . SER B 1 267 ? 17.68181 15.33786 43.33091 1.000 28.63520 267 SER B O 1
ATOM 5172 N N . TYR B 1 268 ? 18.29107 14.25959 41.45214 1.000 33.54473 268 TYR B N 1
ATOM 5173 C CA . TYR B 1 268 ? 19.18516 13.34317 42.15140 1.000 34.56878 268 TYR B CA 1
ATOM 5174 C C . TYR B 1 268 ? 20.50560 13.21125 41.40652 1.000 34.91171 268 TYR B C 1
ATOM 5175 O O . TYR B 1 268 ? 20.54146 13.19200 40.17568 1.000 35.56165 268 TYR B O 1
ATOM 5184 N N . ARG B 1 269 ? 21.58994 13.08655 42.16593 1.000 33.76144 269 ARG B N 1
ATOM 5185 C CA . ARG B 1 269 ? 22.91199 13.00003 41.56441 1.000 35.95890 269 ARG B CA 1
ATOM 5186 C C . ARG B 1 269 ? 23.10519 11.65155 40.86826 1.000 38.39978 269 ARG B C 1
ATOM 5187 O O . ARG B 1 269 ? 22.77988 10.59619 41.42146 1.000 43.93829 269 ARG B O 1
ATOM 5195 N N . GLY B 1 270 ? 23.61304 11.69173 39.64019 1.000 37.36712 270 GLY B N 1
ATOM 5196 C CA . GLY B 1 270 ? 23.93800 10.47217 38.92590 1.000 40.84234 270 GLY B CA 1
ATOM 5197 C C . GLY B 1 270 ? 25.29724 9.96357 39.35729 1.000 51.00494 270 GLY B C 1
ATOM 5198 O O . GLY B 1 270 ? 26.25583 10.73850 39.46843 1.000 49.26625 270 GLY B O 1
ATOM 5199 N N . VAL B 1 271 ? 25.38559 8.64710 39.59550 1.000 50.34618 271 VAL B N 1
ATOM 5200 C CA . VAL B 1 271 ? 26.59543 8.05554 40.16962 1.000 52.65279 271 VAL B CA 1
ATOM 5201 C C . VAL B 1 271 ? 27.78050 8.18983 39.22282 1.000 47.27917 271 VAL B C 1
ATOM 5202 O O . VAL B 1 271 ? 28.91441 8.43923 39.65662 1.000 47.73416 271 VAL B O 1
ATOM 5206 N N . VAL B 1 272 ? 27.54242 8.02731 37.92626 1.000 49.70973 272 VAL B N 1
ATOM 5207 C CA . VAL B 1 272 ? 28.59861 8.08343 36.92823 1.000 50.89196 272 VAL B CA 1
ATOM 5208 C C . VAL B 1 272 ? 28.93424 9.53958 36.63229 1.000 53.78970 272 VAL B C 1
ATOM 5209 O O . VAL B 1 272 ? 29.99156 10.03669 37.03451 1.000 53.48767 272 VAL B O 1
ATOM 5213 N N . THR B 1 273 ? 28.02007 10.23763 35.94887 1.000 57.57543 273 THR B N 1
ATOM 5214 C CA . THR B 1 273 ? 28.33713 11.54999 35.38649 1.000 47.05307 273 THR B CA 1
ATOM 5215 C C . THR B 1 273 ? 28.51101 12.60945 36.46587 1.000 43.97602 273 THR B C 1
ATOM 5216 O O . THR B 1 273 ? 29.30981 13.53371 36.29489 1.000 51.20940 273 THR B O 1
ATOM 5220 N N . GLY B 1 274 ? 27.81517 12.48152 37.59020 1.000 48.40672 274 GLY B N 1
ATOM 5221 C CA . GLY B 1 274 ? 27.80713 13.55202 38.56341 1.000 42.86993 274 GLY B CA 1
ATOM 5222 C C . GLY B 1 274 ? 26.79988 14.64011 38.27291 1.000 43.84245 274 GLY B C 1
ATOM 5223 O O . GLY B 1 274 ? 26.76039 15.64748 38.99047 1.000 47.24369 274 GLY B O 1
ATOM 5224 N N . ASN B 1 275 ? 25.98430 14.46597 37.24671 1.000 38.07511 275 ASN B N 1
ATOM 5225 C CA . ASN B 1 275 ? 24.91142 15.38423 36.93055 1.000 37.70043 275 ASN B CA 1
ATOM 5226 C C . ASN B 1 275 ? 23.66597 15.03224 37.74707 1.000 38.48189 275 ASN B C 1
ATOM 5227 O O . ASN B 1 275 ? 23.60239 13.99474 38.41590 1.000 39.53365 275 ASN B O 1
ATOM 5232 N N . TYR B 1 276 ? 22.65928 15.90131 37.67839 1.000 33.42746 276 TYR B N 1
ATOM 5233 C CA . TYR B 1 276 ? 21.40869 15.70369 38.39924 1.000 32.11327 276 TYR B CA 1
ATOM 5234 C C . TYR B 1 276 ? 20.28283 15.37914 37.42081 1.000 33.79422 276 TYR B C 1
ATOM 5235 O O . TYR B 1 276 ? 20.17765 15.99301 36.35262 1.000 31.11901 276 TYR B O 1
ATOM 5244 N N . TYR B 1 277 ? 19.45498 14.39652 37.77969 1.000 31.10842 277 TYR B N 1
ATOM 5245 C CA . TYR B 1 277 ? 18.36922 13.93124 36.93163 1.000 26.97483 277 TYR B CA 1
ATOM 5246 C C . TYR B 1 277 ? 17.04562 14.03456 37.68859 1.000 29.71150 277 TYR B C 1
ATOM 5247 O O . TYR B 1 277 ? 17.02475 13.94203 38.92488 1.000 28.43749 277 TYR B O 1
ATOM 5256 N N . PRO B 1 278 ? 15.93343 14.27070 36.98460 1.000 29.32992 278 PRO B N 1
ATOM 5257 C CA . PRO B 1 278 ? 14.63669 14.33841 37.67121 1.000 26.40482 278 PRO B CA 1
ATOM 5258 C C . PRO B 1 278 ? 14.27997 13.01177 38.33066 1.000 31.91803 278 PRO B C 1
ATOM 5259 O O . PRO B 1 278 ? 14.61703 11.92973 37.83243 1.000 28.86035 278 PRO B O 1
ATOM 5263 N N . ILE B 1 279 ? 13.56856 13.11326 39.45725 1.000 29.25885 279 ILE B N 1
ATOM 5264 C CA . ILE B 1 279 ? 12.99141 11.94755 40.11905 1.000 31.27167 279 ILE B CA 1
ATOM 5265 C C . ILE B 1 279 ? 11.70322 11.53584 39.40745 1.000 34.49822 279 ILE B C 1
ATOM 5266 O O . ILE B 1 279 ? 11.00611 12.34692 38.79432 1.000 30.59507 279 ILE B O 1
ATOM 5271 N N . GLY B 1 280 ? 11.35313 10.25784 39.54483 1.000 27.13102 280 GLY B N 1
ATOM 5272 C CA . GLY B 1 280 ? 10.17608 9.74561 38.86633 1.000 31.38211 280 GLY B CA 1
ATOM 5273 C C . GLY B 1 280 ? 8.87779 10.46741 39.18337 1.000 33.42998 280 GLY B C 1
ATOM 5274 O O . GLY B 1 280 ? 7.95626 10.45781 38.36413 1.000 34.67943 280 GLY B O 1
ATOM 5275 N N . THR B 1 281 ? 8.77256 11.09698 40.36421 1.000 31.16521 281 THR B N 1
ATOM 5276 C CA . THR B 1 281 ? 7.52425 11.79708 40.69953 1.000 36.77693 281 THR B CA 1
ATOM 5277 C C . THR B 1 281 ? 7.37951 13.17310 40.03987 1.000 37.31941 281 THR B C 1
ATOM 5278 O O . THR B 1 281 ? 6.34404 13.82371 40.22740 1.000 41.54471 281 THR B O 1
ATOM 5282 N N . MET B 1 282 ? 8.36605 13.63187 39.27595 1.000 38.70845 282 MET B N 1
ATOM 5283 C CA . MET B 1 282 ? 8.29162 14.94202 38.64129 1.000 32.17659 282 MET B CA 1
ATOM 5284 C C . MET B 1 282 ? 7.23517 15.01024 37.54235 1.000 34.91449 282 MET B C 1
ATOM 5285 O O . MET B 1 282 ? 7.12026 14.11328 36.70396 1.000 37.34807 282 MET B O 1
ATOM 5290 N N . HIS B 1 283 ? 6.48274 16.09888 37.53739 1.000 32.51090 283 HIS B N 1
ATOM 5291 C CA . HIS B 1 283 ? 5.56119 16.34394 36.44703 1.000 31.46889 283 HIS B CA 1
ATOM 5292 C C . HIS B 1 283 ? 6.29824 16.27698 35.11154 1.000 31.86564 283 HIS B C 1
ATOM 5293 O O . HIS B 1 283 ? 7.35720 16.89888 34.94309 1.000 31.09637 283 HIS B O 1
ATOM 5300 N N . PRO B 1 284 ? 5.76580 15.54987 34.13225 1.000 29.54636 284 PRO B N 1
ATOM 5301 C CA . PRO B 1 284 ? 6.50614 15.40255 32.87187 1.000 31.01370 284 PRO B CA 1
ATOM 5302 C C . PRO B 1 284 ? 6.69433 16.71819 32.13502 1.000 28.19034 284 PRO B C 1
ATOM 5303 O O . PRO B 1 284 ? 7.59237 16.81696 31.29509 1.000 31.24236 284 PRO B O 1
ATOM 5307 N N . LEU B 1 285 ? 5.91046 17.74840 32.44501 1.000 28.80147 285 LEU B N 1
ATOM 5308 C CA . LEU B 1 285 ? 6.17445 19.04708 31.83644 1.000 31.88196 285 LEU B CA 1
ATOM 5309 C C . LEU B 1 285 ? 7.59448 19.52249 32.14253 1.000 28.05723 285 LEU B C 1
ATOM 5310 O O . LEU B 1 285 ? 8.17335 20.26477 31.34580 1.000 31.13226 285 LEU B O 1
ATOM 5315 N N . PHE B 1 286 ? 8.20037 19.05509 33.23983 1.000 26.16606 286 PHE B N 1
ATOM 5316 C CA . PHE B 1 286 ? 9.52740 19.51163 33.63697 1.000 28.05980 286 PHE B CA 1
ATOM 5317 C C . PHE B 1 286 ? 10.65072 18.50266 33.45616 1.000 27.91102 286 PHE B C 1
ATOM 5318 O O . PHE B 1 286 ? 11.80121 18.82207 33.78802 1.000 25.76052 286 PHE B O 1
ATOM 5326 N N . THR B 1 287 ? 10.36991 17.30962 32.93277 1.000 26.34153 287 THR B N 1
ATOM 5327 C CA . THR B 1 287 ? 11.39165 16.26844 32.89270 1.000 26.06205 287 THR B CA 1
ATOM 5328 C C . THR B 1 287 ? 12.59677 16.70012 32.05693 1.000 26.28051 287 THR B C 1
ATOM 5329 O O . THR B 1 287 ? 13.74978 16.53124 32.47447 1.000 28.50427 287 THR B O 1
ATOM 5333 N N . LEU B 1 288 ? 12.35514 17.26693 30.87400 1.000 22.23800 288 LEU B N 1
ATOM 5334 C CA . LEU B 1 288 ? 13.47525 17.61628 30.00696 1.000 22.84631 288 LEU B CA 1
ATOM 5335 C C . LEU B 1 288 ? 14.19027 18.86257 30.52025 1.000 28.94577 288 LEU B C 1
ATOM 5336 O O . LEU B 1 288 ? 15.43041 18.93463 30.51031 1.000 30.84540 288 LEU B O 1
ATOM 5341 N N . ILE B 1 289 ? 13.42231 19.85555 30.97635 1.000 24.36155 289 ILE B N 1
ATOM 5342 C CA . ILE B 1 289 ? 14.01499 21.03156 31.58913 1.000 25.69608 289 ILE B CA 1
ATOM 5343 C C . ILE B 1 289 ? 14.91961 20.60397 32.72916 1.000 27.19553 289 ILE B C 1
ATOM 5344 O O . ILE B 1 289 ? 16.05091 21.09346 32.87212 1.000 25.23124 289 ILE B O 1
ATOM 5349 N N . SER B 1 290 ? 14.44577 19.64403 33.52903 1.000 24.64113 290 SER B N 1
ATOM 5350 C CA . SER B 1 290 ? 15.24708 19.16339 34.64843 1.000 25.56350 290 SER B CA 1
ATOM 5351 C C . SER B 1 290 ? 16.54602 18.54291 34.15240 1.000 25.58661 290 SER B C 1
ATOM 5352 O O . SER B 1 290 ? 17.62863 18.80422 34.69783 1.000 20.66452 290 SER B O 1
ATOM 5355 N N . MET B 1 291 ? 16.46187 17.73227 33.09529 1.000 26.59593 291 MET B N 1
ATOM 5356 C CA . MET B 1 291 ? 17.65444 17.05317 32.61126 1.000 27.90494 291 MET B CA 1
ATOM 5357 C C . MET B 1 291 ? 18.66566 18.07209 32.10951 1.000 26.41974 291 MET B C 1
ATOM 5358 O O . MET B 1 291 ? 19.86359 17.98087 32.40180 1.000 25.54230 291 MET B O 1
ATOM 5363 N N . GLN B 1 292 ? 18.18998 19.06601 31.35941 1.000 24.28102 292 GLN B N 1
ATOM 5364 C CA . GLN B 1 292 ? 19.08702 20.09712 30.86586 1.000 27.07365 292 GLN B CA 1
ATOM 5365 C C . GLN B 1 292 ? 19.71943 20.86696 32.02467 1.000 26.90227 292 GLN B C 1
ATOM 5366 O O . GLN B 1 292 ? 20.94468 20.99728 32.09740 1.000 31.03582 292 GLN B O 1
ATOM 5372 N N . MET B 1 293 ? 18.90303 21.34199 32.97113 1.000 24.32066 293 MET B N 1
ATOM 5373 C CA . MET B 1 293 ? 19.45114 22.11503 34.08374 1.000 28.80347 293 MET B CA 1
ATOM 5374 C C . MET B 1 293 ? 20.39575 21.27861 34.94074 1.000 29.86088 293 MET B C 1
ATOM 5375 O O . MET B 1 293 ? 21.38195 21.80341 35.46659 1.000 32.14486 293 MET B O 1
ATOM 5380 N N . GLY B 1 294 ? 20.09872 19.98764 35.11694 1.000 28.42136 294 GLY B N 1
ATOM 5381 C CA . GLY B 1 294 ? 20.94247 19.11575 35.91746 1.000 29.61435 294 GLY B CA 1
ATOM 5382 C C . GLY B 1 294 ? 22.29315 18.81672 35.29824 1.000 31.84586 294 GLY B C 1
ATOM 5383 O O . GLY B 1 294 ? 23.14308 18.21210 35.95783 1.000 28.32645 294 GLY B O 1
ATOM 5384 N N . SER B 1 295 ? 22.52114 19.24737 34.05418 1.000 31.63950 295 SER B N 1
ATOM 5385 C CA . SER B 1 295 ? 23.80465 19.04441 33.40229 1.000 30.32155 295 SER B CA 1
ATOM 5386 C C . SER B 1 295 ? 24.34192 20.31927 32.75182 1.000 37.31148 295 SER B C 1
ATOM 5387 O O . SER B 1 295 ? 25.20091 20.23403 31.86381 1.000 43.60816 295 SER B O 1
ATOM 5390 N N . TYR B 1 296 ? 23.88064 21.50158 33.17242 1.000 32.78784 296 TYR B N 1
ATOM 5391 C CA . TYR B 1 296 ? 24.22237 22.75378 32.49315 1.000 35.30846 296 TYR B CA 1
ATOM 5392 C C . TYR B 1 296 ? 25.14779 23.61981 33.34088 1.000 30.18066 296 TYR B C 1
ATOM 5393 O O . TYR B 1 296 ? 24.78804 24.02186 34.45316 1.000 25.40780 296 TYR B O 1
ATOM 5402 N N . THR B 1 297 ? 26.32005 23.93740 32.79254 1.000 28.85795 297 THR B N 1
ATOM 5403 C CA . THR B 1 297 ? 27.21665 24.91300 33.39543 1.000 35.87547 297 THR B CA 1
ATOM 5404 C C . THR B 1 297 ? 27.60943 25.98418 32.38627 1.000 36.32955 297 THR B C 1
ATOM 5405 O O . THR B 1 297 ? 27.58720 25.76479 31.17036 1.000 36.47928 297 THR B O 1
ATOM 5409 N N . ARG B 1 298 ? 27.97429 27.15565 32.89992 1.000 37.78353 298 ARG B N 1
ATOM 5410 C CA . ARG B 1 298 ? 28.30094 28.26528 32.01749 1.000 38.13965 298 ARG B CA 1
ATOM 5411 C C . ARG B 1 298 ? 29.48345 29.05169 32.56107 1.000 39.06911 298 ARG B C 1
ATOM 5412 O O . ARG B 1 298 ? 29.40794 29.66498 33.63176 1.000 39.47287 298 ARG B O 1
ATOM 5420 N N . GLN B 1 299 ? 30.56020 29.04935 31.78199 1.000 40.97651 299 GLN B N 1
ATOM 5421 C CA . GLN B 1 299 ? 31.74690 29.85145 32.04084 1.000 44.90963 299 GLN B CA 1
ATOM 5422 C C . GLN B 1 299 ? 31.50742 31.31870 31.68816 1.000 42.30258 299 GLN B C 1
ATOM 5423 O O . GLN B 1 299 ? 31.77259 32.22099 32.49658 1.000 37.03962 299 GLN B O 1
ATOM 5429 N N . SER B 1 300 ? 31.00166 31.56993 30.48153 1.000 42.61981 300 SER B N 1
ATOM 5430 C CA . SER B 1 300 ? 30.72846 32.91667 29.99382 1.000 47.56691 300 SER B CA 1
ATOM 5431 C C . SER B 1 300 ? 29.57287 32.87423 29.01365 1.000 41.94032 300 SER B C 1
ATOM 5432 O O . SER B 1 300 ? 29.36287 31.84857 28.34791 1.000 35.72256 300 SER B O 1
ATOM 5435 N N . PRO B 1 301 ? 28.78576 33.96772 28.89070 1.000 36.06174 301 PRO B N 1
ATOM 5436 C CA . PRO B 1 301 ? 28.85970 35.21056 29.68047 1.000 39.54697 301 PRO B CA 1
ATOM 5437 C C . PRO B 1 301 ? 28.40236 35.08160 31.13578 1.000 42.82837 301 PRO B C 1
ATOM 5438 O O . PRO B 1 301 ? 27.81290 34.07364 31.54009 1.000 39.48872 301 PRO B O 1
ATOM 5442 N N . ALA B 1 302 ? 28.68198 36.11616 31.92117 1.000 38.61269 302 ALA B N 1
ATOM 5443 C CA . ALA B 1 302 ? 28.33541 36.08102 33.32817 1.000 38.57602 302 ALA B CA 1
ATOM 5444 C C . ALA B 1 302 ? 26.81737 36.20245 33.48607 1.000 41.62335 302 ALA B C 1
ATOM 5445 O O . ALA B 1 302 ? 26.12717 36.64589 32.56264 1.000 43.75599 302 ALA B O 1
ATOM 5447 N N . PRO B 1 303 ? 26.26222 35.80056 34.64652 1.000 37.23272 303 PRO B N 1
ATOM 5448 C CA . PRO B 1 303 ? 26.95925 35.25361 35.81776 1.000 36.46054 303 PRO B CA 1
ATOM 5449 C C . PRO B 1 303 ? 27.46942 33.83934 35.56394 1.000 39.70846 303 PRO B C 1
ATOM 5450 O O . PRO B 1 303 ? 27.00871 33.16302 34.64284 1.000 36.13674 303 PRO B O 1
ATOM 5454 N N . VAL B 1 304 ? 28.45418 33.42326 36.34143 1.000 37.30453 304 VAL B N 1
ATOM 5455 C CA . VAL B 1 304 ? 29.02756 32.09808 36.16826 1.000 39.57921 304 VAL B CA 1
ATOM 5456 C C . VAL B 1 304 ? 28.10606 31.07442 36.82006 1.000 36.08749 304 VAL B C 1
ATOM 5457 O O . VAL B 1 304 ? 27.61451 31.27107 37.93818 1.000 34.43394 304 VAL B O 1
ATOM 5461 N N . ILE B 1 305 ? 27.84494 29.99569 36.10018 1.000 32.90079 305 ILE B N 1
ATOM 5462 C CA . ILE B 1 305 ? 26.98322 28.91929 36.55634 1.000 38.79284 305 ILE B CA 1
ATOM 5463 C C . ILE B 1 305 ? 27.87112 27.70353 36.78091 1.000 39.84628 305 ILE B C 1
ATOM 5464 O O . ILE B 1 305 ? 28.28715 27.04339 35.82052 1.000 36.99457 305 ILE B O 1
ATOM 5469 N N . ASP B 1 306 ? 28.14321 27.38720 38.04299 1.000 36.92105 306 ASP B N 1
ATOM 5470 C CA . ASP B 1 306 ? 28.97249 26.24200 38.37714 1.000 39.37541 306 ASP B CA 1
ATOM 5471 C C . ASP B 1 306 ? 28.09143 25.06419 38.81258 1.000 36.61441 306 ASP B C 1
ATOM 5472 O O . ASP B 1 306 ? 26.86311 25.07557 38.65713 1.000 36.06483 306 ASP B O 1
ATOM 5477 N N . ARG B 1 307 ? 28.72080 24.03336 39.38003 1.000 44.09759 307 ARG B N 1
ATOM 5478 C CA . ARG B 1 307 ? 28.01588 22.78274 39.65470 1.000 40.37895 307 ARG B CA 1
ATOM 5479 C C . ARG B 1 307 ? 26.94564 22.91236 40.73251 1.000 35.65135 307 ARG B C 1
ATOM 5480 O O . ARG B 1 307 ? 26.04245 22.07222 40.78337 1.000 35.52095 307 ARG B O 1
ATOM 5488 N N . SER B 1 308 ? 27.01810 23.92212 41.60064 1.000 35.96431 308 SER B N 1
ATOM 5489 C CA . SER B 1 308 ? 25.98295 24.05242 42.62261 1.000 36.58633 308 SER B CA 1
ATOM 5490 C C . SER B 1 308 ? 24.59730 24.28473 42.02035 1.000 39.36075 308 SER B C 1
ATOM 5491 O O . SER B 1 308 ? 23.59449 24.03214 42.70088 1.000 35.62025 308 SER B O 1
ATOM 5494 N N . TRP B 1 309 ? 24.51957 24.76373 40.76628 1.000 38.10074 309 TRP B N 1
ATOM 5495 C CA . TRP B 1 309 ? 23.23852 25.06309 40.13359 1.000 35.81140 309 TRP B CA 1
ATOM 5496 C C . TRP B 1 309 ? 22.52981 23.81965 39.62103 1.000 31.54381 309 TRP B C 1
ATOM 5497 O O . TRP B 1 309 ? 21.34314 23.90318 39.28308 1.000 34.24793 309 TRP B O 1
ATOM 5508 N N . LEU B 1 310 ? 23.21088 22.67158 39.58340 1.000 35.37758 310 LEU B N 1
ATOM 5509 C CA . LEU B 1 310 ? 22.62135 21.47820 38.99229 1.000 34.61327 310 LEU B CA 1
ATOM 5510 C C . LEU B 1 310 ? 21.35509 20.95272 39.70410 1.000 32.05679 310 LEU B C 1
ATOM 5511 O O . LEU B 1 310 ? 20.43652 20.52832 39.00942 1.000 31.75316 310 LEU B O 1
ATOM 5516 N N . PRO B 1 311 ? 21.27505 20.94435 41.05003 1.000 32.35301 311 PRO B N 1
ATOM 5517 C CA . PRO B 1 311 ? 20.01732 20.45783 41.66034 1.000 29.87890 311 PRO B CA 1
ATOM 5518 C C . PRO B 1 311 ? 18.90430 21.46031 41.43020 1.000 30.72362 311 PRO B C 1
ATOM 5519 O O . PRO B 1 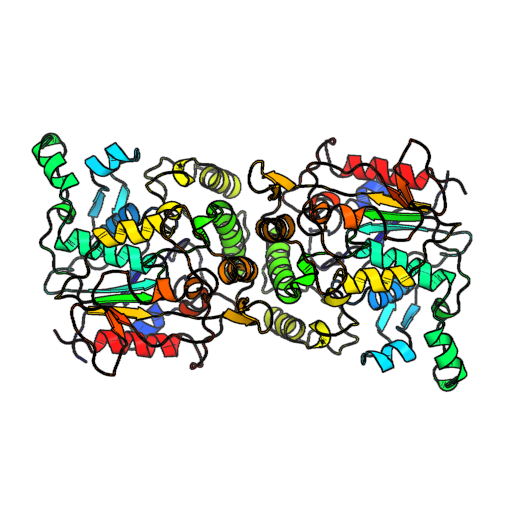311 ? 19.10196 22.67397 41.54613 1.000 34.00079 311 PRO B O 1
ATOM 5523 N N . ASN B 1 312 ? 17.71545 20.94048 41.13072 1.000 30.43860 312 ASN B N 1
ATOM 5524 C CA . ASN B 1 312 ? 16.59469 21.77845 40.73752 1.000 29.54471 312 ASN B CA 1
ATOM 5525 C C . ASN B 1 312 ? 15.27713 21.08459 41.07046 1.000 32.74424 312 ASN B C 1
ATOM 5526 O O . ASN B 1 312 ? 15.22800 19.87618 41.34208 1.000 29.81212 312 ASN B O 1
ATOM 5531 N N . ASP B 1 313 ? 14.19146 21.86362 41.01460 1.000 28.27122 313 ASP B N 1
ATOM 5532 C CA . ASP B 1 313 ? 12.85340 21.33843 41.25634 1.000 28.15433 313 ASP B CA 1
ATOM 5533 C C . ASP B 1 313 ? 12.10659 21.02837 39.96496 1.000 26.14532 313 ASP B C 1
ATOM 5534 O O . ASP B 1 313 ? 10.91085 20.71709 40.01093 1.000 26.66801 313 ASP B O 1
ATOM 5539 N N . GLY B 1 314 ? 12.77941 21.11825 38.81314 1.000 25.20365 314 GLY B N 1
ATOM 5540 C CA . GLY B 1 314 ? 12.13966 21.02073 37.51198 1.000 23.70233 314 GLY B CA 1
ATOM 5541 C C . GLY B 1 314 ? 12.31249 22.26881 36.64636 1.000 29.78584 314 GLY B C 1
ATOM 5542 O O . GLY B 1 314 ? 12.39451 22.15098 35.42009 1.000 22.68116 314 GLY B O 1
ATOM 5543 N N . ILE B 1 315 ? 12.35619 23.44584 37.27526 1.000 26.00667 315 ILE B N 1
ATOM 5544 C CA . ILE B 1 315 ? 12.50665 24.69212 36.52428 1.000 29.47330 315 ILE B CA 1
ATOM 5545 C C . ILE B 1 315 ? 13.30869 25.74578 37.29277 1.000 32.11162 315 ILE B C 1
ATOM 5546 O O . ILE B 1 315 ? 13.75033 26.73933 36.70369 1.000 31.76376 315 ILE B O 1
ATOM 5551 N N . VAL B 1 316 ? 13.52918 25.53754 38.59539 1.000 30.75656 316 VAL B N 1
ATOM 5552 C CA . VAL B 1 316 ? 14.26692 26.47286 39.44883 1.000 34.31075 316 VAL B CA 1
ATOM 5553 C C . VAL B 1 316 ? 15.40409 25.73375 40.15326 1.000 28.82880 316 VAL B C 1
ATOM 5554 O O . VAL B 1 316 ? 15.17141 24.71135 40.80294 1.000 32.58264 316 VAL B O 1
ATOM 5558 N N . ASN B 1 317 ? 16.62331 26.27290 40.04837 1.000 30.60708 317 ASN B N 1
ATOM 5559 C CA . ASN B 1 317 ? 17.78426 25.70675 40.73041 1.000 27.05404 317 ASN B CA 1
ATOM 5560 C C . ASN B 1 317 ? 17.69189 25.96423 42.23004 1.000 31.78899 317 ASN B C 1
ATOM 5561 O O . ASN B 1 317 ? 17.23339 27.02517 42.67552 1.000 29.99330 317 ASN B O 1
ATOM 5566 N N . VAL B 1 318 ? 18.16066 24.99317 43.01504 1.000 32.41692 318 VAL B N 1
ATOM 5567 C CA . VAL B 1 318 ? 18.01427 25.08357 44.46842 1.000 32.69422 318 VAL B CA 1
ATOM 5568 C C . VAL B 1 318 ? 18.75842 26.29598 45.00443 1.000 27.86032 318 VAL B C 1
ATOM 5569 O O . VAL B 1 318 ? 18.23853 27.02558 45.85413 1.000 35.38347 318 VAL B O 1
ATOM 5573 N N . VAL B 1 319 ? 19.98030 26.52854 44.51304 1.000 31.73473 319 VAL B N 1
ATOM 5574 C CA . VAL B 1 319 ? 20.77011 27.69863 44.92256 1.000 33.31676 319 VAL B CA 1
ATOM 5575 C C . VAL B 1 319 ? 20.11257 29.01126 44.49958 1.000 33.47883 319 VAL B C 1
ATOM 5576 O O . VAL B 1 319 ? 20.46362 30.07333 45.02506 1.000 29.36526 319 VAL B O 1
ATOM 5580 N N . SER B 1 320 ? 19.17220 28.96979 43.54808 1.000 32.29083 320 SER B N 1
ATOM 5581 C CA . SER B 1 320 ? 18.42093 30.17581 43.21821 1.000 34.30574 320 SER B CA 1
ATOM 5582 C C . SER B 1 320 ? 17.28546 30.40567 44.21035 1.000 37.29233 320 SER B C 1
ATOM 5583 O O . SER B 1 320 ? 16.94097 31.56098 44.50938 1.000 32.41803 320 SER B O 1
ATOM 5586 N N . ALA B 1 321 ? 16.71417 29.32032 44.75000 1.000 32.64494 321 ALA B N 1
ATOM 5587 C CA . ALA B 1 321 ? 15.48183 29.44139 45.51616 1.000 29.05582 321 ALA B CA 1
ATOM 5588 C C . ALA B 1 321 ? 15.70143 29.80815 46.97657 1.000 27.93498 321 ALA B C 1
ATOM 5589 O O . ALA B 1 321 ? 14.75001 30.24739 47.63330 1.000 27.04019 321 ALA B O 1
ATOM 5591 N N . LYS B 1 322 ? 16.91685 29.66634 47.50079 1.000 27.05172 322 LYS B N 1
ATOM 5592 C CA . LYS B 1 322 ? 17.09474 29.83747 48.93929 1.000 28.91905 322 LYS B CA 1
ATOM 5593 C C . LYS B 1 322 ? 17.03053 31.30122 49.34940 1.000 34.32391 322 LYS B C 1
ATOM 5594 O O . LYS B 1 322 ? 16.35138 31.64686 50.32702 1.000 36.30222 322 LYS B O 1
ATOM 5600 N N . TYR B 1 323 ? 17.73598 32.17054 48.63095 1.000 33.64274 323 TYR B N 1
ATOM 5601 C CA . TYR B 1 323 ? 17.79077 33.59057 48.94984 1.000 29.39530 323 TYR B CA 1
ATOM 5602 C C . TYR B 1 323 ? 18.45263 34.31867 47.78793 1.000 32.04104 323 TYR B C 1
ATOM 5603 O O . TYR B 1 323 ? 19.23654 33.71808 47.04716 1.000 28.48100 323 TYR B O 1
ATOM 5612 N N . PRO B 1 324 ? 18.15975 35.60949 47.61444 1.000 33.25531 324 PRO B N 1
ATOM 5613 C CA . PRO B 1 324 ? 18.88028 36.38423 46.59740 1.000 33.19252 324 PRO B CA 1
ATOM 5614 C C . PRO B 1 324 ? 20.32050 36.62601 47.03571 1.000 32.19824 324 PRO B C 1
ATOM 5615 O O . PRO B 1 324 ? 20.60232 36.88478 48.21124 1.000 28.46124 324 PRO B O 1
ATOM 5619 N N . PHE B 1 325 ? 21.23508 36.52036 46.07500 1.000 31.13733 325 PHE B N 1
ATOM 5620 C CA . PHE B 1 325 ? 22.65228 36.64573 46.38170 1.000 35.48337 325 PHE B CA 1
ATOM 5621 C C . PHE B 1 325 ? 22.98663 38.06196 46.83773 1.000 36.87469 325 PHE B C 1
ATOM 5622 O O . PHE B 1 325 ? 22.49446 39.04755 46.27848 1.000 36.03546 325 PHE B O 1
ATOM 5630 N N . GLY B 1 326 ? 23.82023 38.15470 47.87399 1.000 35.58763 326 GLY B N 1
ATOM 5631 C CA . GLY B 1 326 ? 24.18598 39.41748 48.46175 1.000 37.11943 326 GLY B CA 1
ATOM 5632 C C . GLY B 1 326 ? 23.26663 39.88386 49.56589 1.000 37.77238 326 GLY B C 1
ATOM 5633 O O . GLY B 1 326 ? 23.66151 40.74736 50.36642 1.000 37.10942 326 GLY B O 1
ATOM 5634 N N . HIS B 1 327 ? 22.08435 39.34344 49.63801 1.000 31.31149 327 HIS B N 1
ATOM 5635 C CA . HIS B 1 327 ? 21.11222 39.79341 50.61627 1.000 30.54942 327 HIS B CA 1
ATOM 5636 C C . HIS B 1 327 ? 21.29630 39.06121 51.93767 1.000 32.90194 327 HIS B C 1
ATOM 5637 O O . HIS B 1 327 ? 21.80478 37.93051 51.96789 1.000 33.33005 327 HIS B O 1
ATOM 5644 N N . PRO B 1 328 ? 20.89553 39.70213 53.03300 1.000 36.78398 328 PRO B N 1
ATOM 5645 C CA . PRO B 1 328 ? 20.95453 39.03455 54.33829 1.000 39.57813 328 PRO B CA 1
ATOM 5646 C C . PRO B 1 328 ? 20.10807 37.76716 54.32917 1.000 35.89564 328 PRO B C 1
ATOM 5647 O O . PRO B 1 328 ? 18.96426 37.77020 53.87352 1.000 35.75958 328 PRO B O 1
ATOM 5651 N N . ASN B 1 329 ? 20.67516 36.68417 54.85100 1.000 35.89047 329 ASN B N 1
ATOM 5652 C CA . ASN B 1 329 ? 20.00285 35.39200 54.84064 1.000 38.46563 329 ASN B CA 1
ATOM 5653 C C . ASN B 1 329 ? 20.57969 34.49117 55.92299 1.000 42.52553 329 ASN B C 1
ATOM 5654 O O . ASN B 1 329 ? 21.78957 34.48015 56.15390 1.000 42.52470 329 ASN B O 1
ATOM 5659 N N . SER B 1 330 ? 19.70066 33.72242 56.56499 1.000 44.90896 330 SER B N 1
ATOM 5660 C CA . SER B 1 330 ? 20.06151 32.76258 57.59752 1.000 45.14851 330 SER B CA 1
ATOM 5661 C C . SER B 1 330 ? 19.21902 31.50058 57.41988 1.000 44.96696 330 SER B C 1
ATOM 5662 O O . SER B 1 330 ? 18.00120 31.60029 57.18453 1.000 42.76458 330 SER B O 1
ATOM 5665 N N . PRO B 1 331 ? 19.81436 30.31343 57.50601 1.000 44.78698 331 PRO B N 1
ATOM 5666 C CA . PRO B 1 331 ? 19.00295 29.09679 57.48420 1.000 39.00253 331 PRO B CA 1
ATOM 5667 C C . PRO B 1 331 ? 18.16417 29.01492 58.74237 1.000 39.19890 331 PRO B C 1
ATOM 5668 O O . PRO B 1 331 ? 18.63983 29.31075 59.83912 1.000 48.62201 331 PRO B O 1
ATOM 5672 N N . TYR B 1 332 ? 16.90187 28.63637 58.57244 1.000 36.28542 332 TYR B N 1
ATOM 5673 C CA . TYR B 1 332 ? 15.98364 28.56777 59.70082 1.000 40.90233 332 TYR B CA 1
ATOM 5674 C C . TYR B 1 332 ? 16.51951 27.64524 60.79488 1.000 49.25557 332 TYR B C 1
ATOM 5675 O O . TYR B 1 332 ? 16.83210 26.47509 60.54734 1.000 51.69269 332 TYR B O 1
ATOM 5684 N N . ASP B 1 333 ? 16.62183 28.18362 62.01476 1.000 55.05234 333 ASP B N 1
ATOM 5685 C CA . ASP B 1 333 ? 17.21057 27.48490 63.15395 1.000 55.40675 333 ASP B CA 1
ATOM 5686 C C . ASP B 1 333 ? 16.24706 27.40024 64.33592 1.000 54.89650 333 ASP B C 1
ATOM 5687 O O . ASP B 1 333 ? 16.67405 27.12549 65.46315 1.000 55.80562 333 ASP B O 1
ATOM 5692 N N . GLY B 1 334 ? 14.95319 27.62606 64.10233 1.000 52.50842 334 GLY B N 1
ATOM 5693 C CA . GLY B 1 334 ? 13.95596 27.57074 65.13879 1.000 53.68552 334 GLY B CA 1
ATOM 5694 C C . GLY B 1 334 ? 13.47898 28.92808 65.61058 1.000 55.51830 334 GLY B C 1
ATOM 5695 O O . GLY B 1 334 ? 12.45627 29.00734 66.30380 1.000 54.98871 334 GLY B O 1
ATOM 5696 N N . ALA B 1 335 ? 14.20020 29.99234 65.26660 1.000 56.17847 335 ALA B N 1
ATOM 5697 C CA . ALA B 1 335 ? 13.76351 31.36439 65.49198 1.000 49.91074 335 ALA B CA 1
ATOM 5698 C C . ALA B 1 335 ? 13.73562 32.09412 64.15651 1.000 48.71520 335 ALA B C 1
ATOM 5699 O O . ALA B 1 335 ? 14.65381 31.94478 63.34041 1.000 56.05572 335 ALA B O 1
ATOM 5701 N N . ILE B 1 336 ? 12.69514 32.88315 63.93079 1.000 48.13489 336 ILE B N 1
ATOM 5702 C CA . ILE B 1 336 ? 12.57529 33.64416 62.69159 1.000 50.54357 336 ILE B CA 1
ATOM 5703 C C . ILE B 1 336 ? 13.10141 35.06191 62.91668 1.000 50.59536 336 ILE B C 1
ATOM 5704 O O . ILE B 1 336 ? 12.58938 35.80011 63.76446 1.000 50.99233 336 ILE B O 1
ATOM 5709 N N . LYS B 1 337 ? 14.14398 35.43211 62.17218 1.000 47.64668 337 LYS B N 1
ATOM 5710 C CA . LYS B 1 337 ? 14.74955 36.75572 62.26685 1.000 43.47049 337 LYS B CA 1
ATOM 5711 C C . LYS B 1 337 ? 14.06468 37.73724 61.32462 1.000 42.51674 337 LYS B C 1
ATOM 5712 O O . LYS B 1 337 ? 13.73618 37.40506 60.18342 1.000 46.01329 337 LYS B O 1
ATOM 5718 N N . GLN B 1 338 ? 13.86759 38.95633 61.80426 1.000 46.07195 338 GLN B N 1
ATOM 5719 C CA . GLN B 1 338 ? 13.31765 40.01345 60.97625 1.000 37.73514 338 GLN B CA 1
ATOM 5720 C C . GLN B 1 338 ? 14.42873 40.59718 60.11646 1.000 35.42267 338 GLN B C 1
ATOM 5721 O O . GLN B 1 338 ? 15.59559 40.60474 60.51525 1.000 39.81786 338 GLN B O 1
ATOM 5727 N N . GLY B 1 339 ? 14.07162 41.06370 58.92270 1.000 33.44583 339 GLY B N 1
ATOM 5728 C CA . GLY B 1 339 ? 15.03009 41.72342 58.05183 1.000 33.37536 339 GLY B CA 1
ATOM 5729 C C . GLY B 1 339 ? 16.10107 40.84582 57.44104 1.000 38.53447 339 GLY B C 1
ATOM 5730 O O . GLY B 1 339 ? 17.09767 41.37711 56.93783 1.000 32.66657 339 GLY B O 1
ATOM 5731 N N . VAL B 1 340 ? 15.94453 39.51980 57.47937 1.000 38.74473 340 VAL B N 1
ATOM 5732 C CA . VAL B 1 340 ? 16.83730 38.60730 56.77765 1.000 36.48688 340 VAL B CA 1
ATOM 5733 C C . VAL B 1 340 ? 15.97932 37.50834 56.16439 1.000 38.08073 340 VAL B C 1
ATOM 5734 O O . VAL B 1 340 ? 14.86719 37.21849 56.62122 1.000 41.86453 340 VAL B O 1
ATOM 5738 N N . TRP B 1 341 ? 16.52096 36.88612 55.11948 1.000 33.29983 341 TRP B N 1
ATOM 5739 C CA . TRP B 1 341 ? 15.85493 35.77835 54.44795 1.000 33.20149 341 TRP B CA 1
ATOM 5740 C C . TRP B 1 341 ? 15.94389 34.52997 55.32319 1.000 37.92390 341 TRP B C 1
ATOM 5741 O O . TRP B 1 341 ? 17.02312 33.94944 55.48914 1.000 35.21669 341 TRP B O 1
ATOM 5752 N N . ASN B 1 342 ? 14.80764 34.11785 55.88232 1.000 31.02999 342 ASN B N 1
ATOM 5753 C CA . ASN B 1 342 ? 14.73536 32.90119 56.68313 1.000 35.90383 342 ASN B CA 1
ATOM 5754 C C . ASN B 1 342 ? 14.56711 31.70730 55.74795 1.000 34.05667 342 ASN B C 1
ATOM 5755 O O . ASN B 1 342 ? 13.46091 31.38748 55.29324 1.000 29.02408 342 ASN B O 1
ATOM 5760 N N . SER B 1 343 ? 15.67999 31.03271 55.48779 1.000 34.96340 343 SER B N 1
ATOM 5761 C CA . SER B 1 343 ? 15.74466 29.93453 54.53457 1.000 33.99364 343 SER B CA 1
ATOM 5762 C C . SER B 1 343 ? 15.37595 28.63103 55.23579 1.000 35.97312 343 SER B C 1
ATOM 5763 O O . SER B 1 343 ? 16.14771 28.12802 56.05885 1.000 36.09701 343 SER B O 1
ATOM 5766 N N . PHE B 1 344 ? 14.18832 28.07892 54.91260 1.000 32.88529 344 PHE B N 1
ATOM 5767 C CA . PHE B 1 344 ? 13.78503 26.78738 55.45751 1.000 32.76927 344 PHE B CA 1
ATOM 5768 C C . PHE B 1 344 ? 14.47611 25.63782 54.72932 1.000 28.51043 344 PHE B C 1
ATOM 5769 O O . PHE B 1 344 ? 14.81432 25.76491 53.54807 1.000 25.39264 344 PHE B O 1
ATOM 5777 N N . PRO B 1 345 ? 14.68948 24.50289 55.41728 1.000 30.31540 345 PRO B N 1
ATOM 5778 C CA . PRO B 1 345 ? 15.44028 23.38783 54.81364 1.000 30.49203 345 PRO B CA 1
ATOM 5779 C C . PRO B 1 345 ? 14.79047 22.89864 53.53383 1.000 24.08351 345 PRO B C 1
ATOM 5780 O O . PRO B 1 345 ? 13.56697 22.78055 53.44566 1.000 27.01677 345 PRO B O 1
ATOM 5784 N N . VAL B 1 346 ? 15.63767 22.62421 52.53539 1.000 25.18122 346 VAL B N 1
ATOM 5785 C CA . VAL B 1 346 ? 15.15944 22.17203 51.23235 1.000 26.63192 346 VAL B CA 1
ATOM 5786 C C . VAL B 1 346 ? 14.17851 21.03116 51.42891 1.000 27.68172 346 VAL B C 1
ATOM 5787 O O . VAL B 1 346 ? 14.42800 20.10231 52.20617 1.000 34.50216 346 VAL B O 1
ATOM 5791 N N . MET B 1 347 ? 13.05480 21.10281 50.73470 1.000 24.91911 347 MET B N 1
ATOM 5792 C CA . MET B 1 347 ? 12.04456 20.05618 50.80990 1.000 27.57472 347 MET B CA 1
ATOM 5793 C C . MET B 1 347 ? 12.30781 19.03548 49.71845 1.000 29.53013 347 MET B C 1
ATOM 5794 O O . MET B 1 347 ? 11.95920 19.25588 48.55799 1.000 32.35832 347 MET B O 1
ATOM 5799 N N . GLU B 1 348 ? 12.90471 17.90333 50.09179 1.000 31.26417 348 GLU B N 1
ATOM 5800 C CA . GLU B 1 348 ? 13.19291 16.84849 49.11969 1.000 33.04028 348 GLU B CA 1
ATOM 5801 C C . GLU B 1 348 ? 11.91900 16.21473 48.56645 1.000 23.01517 348 GLU B C 1
ATOM 5802 O O . GLU B 1 348 ? 10.95404 15.96175 49.29118 1.000 21.68807 348 GLU B O 1
ATOM 5808 N N . GLY B 1 349 ? 11.90969 15.99987 47.25531 1.000 23.65441 349 GLY B N 1
ATOM 5809 C CA . GLY B 1 349 ? 10.77979 15.38991 46.58702 1.000 29.24744 349 GLY B CA 1
ATOM 5810 C C . GLY B 1 349 ? 9.75486 16.34449 46.02272 1.000 28.78578 349 GLY B C 1
ATOM 5811 O O . GLY B 1 349 ? 8.83893 15.90112 45.31800 1.000 29.06502 349 GLY B O 1
ATOM 5812 N N . TRP B 1 350 ? 9.87667 17.63596 46.29912 1.000 31.09004 350 TRP B N 1
ATOM 5813 C CA . TRP B 1 350 ? 8.89734 18.61790 45.86683 1.000 28.68812 350 TRP B CA 1
ATOM 5814 C C . TRP B 1 350 ? 9.32363 19.17219 44.51617 1.000 26.59009 350 TRP B C 1
ATOM 5815 O O . TRP B 1 350 ? 10.43280 19.70018 44.37966 1.000 26.46374 350 TRP B O 1
ATOM 5826 N N . ASP B 1 351 ? 8.47843 19.00883 43.50560 1.000 25.94053 351 ASP B N 1
ATOM 5827 C CA . ASP B 1 351 ? 8.79511 19.67605 42.25528 1.000 29.45523 351 ASP B CA 1
ATOM 5828 C C . ASP B 1 351 ? 8.11861 21.05709 42.23692 1.000 25.71065 351 ASP B C 1
ATOM 5829 O O . ASP B 1 351 ? 7.38834 21.43118 43.15739 1.000 20.08079 351 ASP B O 1
ATOM 5834 N N . HIS B 1 352 ? 8.36150 21.81629 41.16245 1.000 26.72554 352 HIS B N 1
ATOM 5835 C CA . HIS B 1 352 ? 7.93399 23.21716 41.10693 1.000 27.24485 352 HIS B CA 1
ATOM 5836 C C . HIS B 1 352 ? 6.42271 23.35435 41.28224 1.000 28.01341 352 HIS B C 1
ATOM 5837 O O . HIS B 1 352 ? 5.95445 24.22615 42.03207 1.000 29.28389 352 HIS B O 1
ATOM 5844 N N . MET B 1 353 ? 5.64527 22.48537 40.63273 1.000 27.73454 353 MET B N 1
ATOM 5845 C CA . MET B 1 353 ? 4.19095 22.55331 40.71835 1.000 27.43884 353 MET B CA 1
ATOM 5846 C C . MET B 1 353 ? 3.61513 21.86865 41.95936 1.000 27.13766 353 MET B C 1
ATOM 5847 O O . MET B 1 353 ? 2.44222 22.09006 42.26779 1.000 30.20224 353 MET B O 1
ATOM 5852 N N . ASP B 1 354 ? 4.38610 21.03132 42.66803 1.000 23.71594 354 ASP B N 1
ATOM 5853 C CA . ASP B 1 354 ? 3.87245 20.41328 43.88936 1.000 25.16303 354 ASP B CA 1
ATOM 5854 C C . ASP B 1 354 ? 3.46049 21.46968 44.90384 1.000 28.61681 354 ASP B C 1
ATOM 5855 O O . ASP B 1 354 ? 2.56277 21.23864 45.72252 1.000 24.60400 354 ASP B O 1
ATOM 5860 N N . PHE B 1 355 ? 4.10015 22.64234 44.85898 1.000 29.20709 355 PHE B N 1
ATOM 5861 C CA . PHE B 1 355 ? 3.84711 23.65975 45.86696 1.000 23.55897 355 PHE B CA 1
ATOM 5862 C C . PHE B 1 355 ? 2.43814 24.22373 45.76411 1.000 23.17344 355 PHE B C 1
ATOM 5863 O O . PHE B 1 355 ? 1.92452 24.75948 46.74924 1.000 21.57954 355 PHE B O 1
ATOM 5871 N N . ILE B 1 356 ? 1.78857 24.08303 44.60589 1.000 23.73306 356 ILE B N 1
ATOM 5872 C CA . ILE B 1 356 ? 0.45817 24.62633 44.35563 1.000 23.57538 356 ILE B CA 1
ATOM 5873 C C . ILE B 1 356 ? -0.55267 23.53671 44.02550 1.000 26.13902 356 ILE B C 1
ATOM 5874 O O . ILE B 1 356 ? -1.67557 23.83960 43.59283 1.000 21.46982 356 ILE B O 1
ATOM 5879 N N . ASN B 1 357 ? -0.16166 22.27070 44.18948 1.000 23.90860 357 ASN B N 1
ATOM 5880 C CA . ASN B 1 357 ? -1.01729 21.11227 43.94100 1.000 23.47792 357 ASN B CA 1
ATOM 5881 C C . ASN B 1 357 ? -1.61265 21.13616 42.53474 1.000 25.50707 357 ASN B C 1
ATOM 5882 O O . ASN B 1 357 ? -2.80266 20.89183 42.32441 1.000 29.38702 357 ASN B O 1
ATOM 5887 N N . PHE B 1 358 ? -0.76816 21.42664 41.56029 1.000 21.67578 358 PHE B N 1
ATOM 5888 C CA . PHE B 1 358 ? -1.15329 21.16544 40.18874 1.000 26.78879 358 PHE B CA 1
ATOM 5889 C C . PHE B 1 358 ? -1.47892 19.67100 40.02663 1.000 28.65617 358 PHE B C 1
ATOM 5890 O O . PHE B 1 358 ? -0.98913 18.81674 40.76793 1.000 24.75039 358 PHE B O 1
ATOM 5898 N N . ILE B 1 359 ? -2.34890 19.36831 39.05893 1.000 31.58630 359 ILE B N 1
ATOM 5899 C CA . ILE B 1 359 ? -2.81271 17.99862 38.84968 1.000 30.64664 359 ILE B CA 1
ATOM 5900 C C . ILE B 1 359 ? -1.63523 17.03486 38.73146 1.000 32.56933 359 ILE B C 1
ATOM 5901 O O . ILE B 1 359 ? -0.61579 17.33094 38.09548 1.000 28.80625 359 ILE B O 1
ATOM 5906 N N . GLY B 1 360 ? -1.77199 15.87605 39.37353 1.000 30.43548 360 GLY B N 1
ATOM 5907 C CA . GLY B 1 360 ? -0.69979 14.90800 39.44352 1.000 28.24671 360 GLY B CA 1
ATOM 5908 C C . GLY B 1 360 ? 0.35245 15.21310 40.48239 1.000 33.81074 360 GLY B C 1
ATOM 5909 O O . GLY B 1 360 ? 1.46032 14.66623 40.40448 1.000 39.30291 360 GLY B O 1
ATOM 5910 N N . SER B 1 361 ? 0.04505 16.06591 41.45987 1.000 28.94962 361 SER B N 1
ATOM 5911 C CA . SER B 1 361 ? 1.03404 16.46332 42.45475 1.000 29.40572 361 SER B CA 1
ATOM 5912 C C . SER B 1 361 ? 1.14171 15.43335 43.57382 1.000 32.37442 361 SER B C 1
ATOM 5913 O O . SER B 1 361 ? 0.22708 14.64163 43.82259 1.000 32.21888 361 SER B O 1
ATOM 5916 N N . ASN B 1 362 ? 2.28571 15.46008 44.24405 1.000 32.44877 362 ASN B N 1
ATOM 5917 C CA . ASN B 1 362 ? 2.55463 14.72435 45.46718 1.000 37.88981 362 ASN B CA 1
ATOM 5918 C C . ASN B 1 362 ? 3.20040 15.69849 46.44504 1.000 37.77389 362 ASN B C 1
ATOM 5919 O O . ASN B 1 362 ? 3.88622 16.63723 46.02850 1.000 37.10061 362 ASN B O 1
ATOM 5924 N N . THR B 1 363 ? 2.94281 15.51252 47.73956 1.000 35.93187 363 THR B N 1
ATOM 5925 C CA . THR B 1 363 ? 3.36323 16.45782 48.77962 1.000 31.48485 363 THR B CA 1
ATOM 5926 C C . THR B 1 363 ? 4.09363 15.71195 49.88523 1.000 35.59669 363 THR B C 1
ATOM 5927 O O . THR B 1 363 ? 3.54641 15.53249 50.98014 1.000 35.34152 363 THR B O 1
ATOM 5931 N N . PRO B 1 364 ? 5.32912 15.26923 49.63630 1.000 35.33227 364 PRO B N 1
ATOM 5932 C CA . PRO B 1 364 ? 6.05203 14.47520 50.64414 1.000 32.19174 364 PRO B CA 1
ATOM 5933 C C . PRO B 1 364 ? 6.09081 15.13531 52.01864 1.000 29.85426 364 PRO B C 1
ATOM 5934 O O . PRO B 1 364 ? 6.36294 16.33325 52.15488 1.000 29.48924 364 PRO B O 1
ATOM 5938 N N . GLY B 1 365 ? 5.83187 14.32693 53.04911 1.000 29.92311 365 GLY B N 1
ATOM 5939 C CA . GLY B 1 365 ? 5.72794 14.80191 54.40815 1.000 26.28974 365 GLY B CA 1
ATOM 5940 C C . GLY B 1 365 ? 4.33369 15.20812 54.81224 1.000 27.21731 365 GLY B C 1
ATOM 5941 O O . GLY B 1 365 ? 4.13079 15.58412 55.97443 1.000 30.19905 365 GLY B O 1
ATOM 5942 N N . TYR B 1 366 ? 3.36769 15.13284 53.89507 1.000 25.41176 366 TYR B N 1
ATOM 5943 C CA . TYR B 1 366 ? 2.00630 15.57376 54.14723 1.000 26.08060 366 TYR B CA 1
ATOM 5944 C C . TYR B 1 366 ? 1.04855 14.67397 53.38518 1.000 30.60176 366 TYR B C 1
ATOM 5945 O O . TYR B 1 366 ? 1.40578 14.06739 52.36492 1.000 27.02213 366 TYR B O 1
ATOM 5954 N N . PHE B 1 367 ? -0.17351 14.58174 53.91291 1.000 27.51251 367 PHE B N 1
ATOM 5955 C CA . PHE B 1 367 ? -1.22923 13.84325 53.24473 1.000 23.94447 367 PHE B CA 1
ATOM 5956 C C . PHE B 1 367 ? -1.88504 14.67372 52.15423 1.000 31.19265 367 PHE B C 1
ATOM 5957 O O . PHE B 1 367 ? -2.39424 14.10241 51.18381 1.000 37.09332 367 PHE B O 1
ATOM 5965 N N . SER B 1 368 ? -1.86369 16.00671 52.27742 1.000 28.24779 368 SER B N 1
ATOM 5966 C CA . SER B 1 368 ? -2.25918 16.88581 51.18382 1.000 27.85049 368 SER B CA 1
ATOM 5967 C C . SER B 1 368 ? -1.56270 18.23189 51.32801 1.000 33.34665 368 SER B C 1
ATOM 5968 O O . SER B 1 368 ? -0.94605 18.53838 52.35358 1.000 31.88976 368 SER B O 1
ATOM 5971 N N . ILE B 1 369 ? -1.69049 19.04382 50.26898 1.000 32.61500 369 ILE B N 1
ATOM 5972 C CA . ILE B 1 369 ? -1.15299 20.40006 50.22442 1.000 27.94751 369 ILE B CA 1
ATOM 5973 C C . ILE B 1 369 ? -1.72644 21.25118 51.35821 1.000 31.31722 369 ILE B C 1
ATOM 5974 O O . ILE B 1 369 ? -1.06331 22.17896 51.83400 1.000 27.39713 369 ILE B O 1
ATOM 5979 N N . TYR B 1 370 ? -2.94048 20.91715 51.83548 1.000 33.43169 370 TYR B N 1
ATOM 5980 C CA . TYR B 1 370 ? -3.55875 21.63333 52.95086 1.000 31.44609 370 TYR B CA 1
ATOM 5981 C C . TYR B 1 370 ? -2.73295 21.51386 54.22803 1.000 33.70793 370 TYR B C 1
ATOM 5982 O O . TYR B 1 370 ? -2.79485 22.39400 55.09477 1.000 29.35578 370 TYR B O 1
ATOM 5991 N N . GLY B 1 371 ? -1.99524 20.41437 54.39550 1.000 31.31566 371 GLY B N 1
ATOM 5992 C CA . GLY B 1 371 ? -1.16671 20.29326 55.58168 1.000 33.53960 371 GLY B CA 1
ATOM 5993 C C . GLY B 1 371 ? -0.02564 21.28494 55.55972 1.000 30.89773 371 GLY B C 1
ATOM 5994 O O . GLY B 1 371 ? 0.26460 21.94975 56.55655 1.000 30.92520 371 GLY B O 1
ATOM 5995 N N . TYR B 1 372 ? 0.62461 21.39640 54.41246 1.000 31.78073 372 TYR B N 1
ATOM 5996 C CA . TYR B 1 372 ? 1.74832 22.30422 54.26898 1.000 30.28355 372 TYR B CA 1
ATOM 5997 C C . TYR B 1 372 ? 1.30541 23.75515 54.45182 1.000 27.35078 372 TYR B C 1
ATOM 5998 O O . TYR B 1 372 ? 1.93227 24.51962 55.19900 1.000 26.66118 372 TYR B O 1
ATOM 6007 N N . TYR B 1 373 ? 0.20204 24.15113 53.80631 1.000 25.70836 373 TYR B N 1
ATOM 6008 C CA . TYR B 1 373 ? -0.19824 25.55128 53.88942 1.000 28.31607 373 TYR B CA 1
ATOM 6009 C C . TYR B 1 373 ? -0.76219 25.89762 55.25563 1.000 31.97246 373 TYR B C 1
ATOM 6010 O O . TYR B 1 373 ? -0.63251 27.04985 55.69236 1.000 33.14590 373 TYR B O 1
ATOM 6019 N N . ASN B 1 374 ? -1.37562 24.92321 55.92780 1.000 28.66388 374 ASN B N 1
ATOM 6020 C CA . ASN B 1 374 ? -1.64762 25.02013 57.35404 1.000 24.95306 374 ASN B CA 1
ATOM 6021 C C . ASN B 1 374 ? -0.41344 25.50919 58.10461 1.000 29.00889 374 ASN B C 1
ATOM 6022 O O . ASN B 1 374 ? -0.47448 26.48445 58.86603 1.000 24.87123 374 ASN B O 1
ATOM 6027 N N . ASP B 1 375 ? 0.72375 24.83871 57.90242 1.000 26.72494 375 ASP B N 1
ATOM 6028 C CA . ASP B 1 375 ? 1.92471 25.20230 58.64797 1.000 30.29302 375 ASP B CA 1
ATOM 6029 C C . ASP B 1 375 ? 2.51929 26.50946 58.14838 1.000 33.54217 375 ASP B C 1
ATOM 6030 O O . ASP B 1 375 ? 3.02760 27.31166 58.94495 1.000 33.51307 375 ASP B O 1
ATOM 6035 N N . VAL B 1 376 ? 2.48025 26.74476 56.83512 1.000 29.50515 376 VAL B N 1
ATOM 6036 C CA . VAL B 1 376 ? 2.96047 28.02660 56.32502 1.000 36.28783 376 VAL B CA 1
ATOM 6037 C C . VAL B 1 376 ? 2.11076 29.17043 56.88085 1.000 31.88034 376 VAL B C 1
ATOM 6038 O O . VAL B 1 376 ? 2.63705 30.20501 57.30241 1.000 29.18720 376 VAL B O 1
ATOM 6042 N N . ALA B 1 377 ? 0.78620 28.98097 56.91970 1.000 29.11340 377 ALA B N 1
ATOM 6043 C CA . ALA B 1 377 ? -0.10220 30.07523 57.30448 1.000 30.22154 377 ALA B CA 1
ATOM 6044 C C . ALA B 1 377 ? 0.01860 30.40030 58.79111 1.000 37.64977 377 ALA B C 1
ATOM 6045 O O . ALA B 1 377 ? 0.22350 31.56539 59.16820 1.000 39.47111 377 ALA B O 1
ATOM 6047 N N . ASN B 1 378 ? -0.11147 29.38543 59.65107 1.000 38.48338 378 ASN B N 1
ATOM 6048 C CA . ASN B 1 378 ? 0.12956 29.57198 61.07608 1.000 39.52237 378 ASN B CA 1
ATOM 6049 C C . ASN B 1 378 ? 1.53184 30.17946 61.30235 1.000 38.09313 378 ASN B C 1
ATOM 6050 O O . ASN B 1 378 ? 1.76126 30.86239 62.30803 1.000 44.14943 378 ASN B O 1
ATOM 6055 N N . ARG B 1 379 ? 2.45892 30.01304 60.34340 1.000 38.11722 379 ARG B N 1
ATOM 6056 C CA . ARG B 1 379 ? 3.82326 30.54093 60.49781 1.000 38.62518 379 ARG B CA 1
ATOM 6057 C C . ARG B 1 379 ? 3.91335 32.05305 60.27792 1.000 36.70916 379 ARG B C 1
ATOM 6058 O O . ARG B 1 379 ? 4.59615 32.75363 61.03605 1.000 41.07367 379 ARG B O 1
ATOM 6066 N N . VAL B 1 380 ? 3.25933 32.58245 59.24155 1.000 33.24822 380 VAL B N 1
ATOM 6067 C CA . VAL B 1 380 ? 3.19166 34.03822 59.14672 1.000 34.69390 380 VAL B CA 1
ATOM 6068 C C . VAL B 1 380 ? 2.22539 34.57079 60.18904 1.000 32.56686 380 VAL B C 1
ATOM 6069 O O . VAL B 1 380 ? 2.37449 35.69852 60.65357 1.000 31.68903 380 VAL B O 1
ATOM 6073 N N . HIS B 1 381 ? 1.21087 33.78009 60.55816 1.000 40.26819 381 HIS B N 1
ATOM 6074 C CA . HIS B 1 381 ? 0.27648 34.19780 61.59774 1.000 38.06633 381 HIS B CA 1
ATOM 6075 C C . HIS B 1 381 ? 1.01862 34.46637 62.89853 1.000 43.65696 381 HIS B C 1
ATOM 6076 O O . HIS B 1 381 ? 0.69501 35.42220 63.61516 1.000 45.09100 381 HIS B O 1
ATOM 6083 N N . SER B 1 382 ? 2.07123 33.69091 63.16517 1.000 40.04785 382 SER B N 1
ATOM 6084 C CA . SER B 1 382 ? 2.83211 33.75945 64.40414 1.000 40.49061 382 SER B CA 1
ATOM 6085 C C . SER B 1 382 ? 3.78044 34.95191 64.49678 1.000 40.21934 382 SER B C 1
ATOM 6086 O O . SER B 1 382 ? 4.42882 35.10389 65.53967 1.000 34.00181 382 SER B O 1
ATOM 6089 N N . LEU B 1 383 ? 3.90865 35.77637 63.44696 1.000 39.41733 383 LEU B N 1
ATOM 6090 C CA . LEU B 1 383 ? 4.91489 36.85185 63.45713 1.000 41.32465 383 LEU B CA 1
ATOM 6091 C C . LEU B 1 383 ? 4.44360 38.03384 64.30620 1.000 44.32533 383 LEU B C 1
ATOM 6092 O O . LEU B 1 383 ? 3.30727 38.49990 64.13974 1.000 41.80472 383 LEU B O 1
ATOM 6097 N N . PRO B 1 384 ? 5.28497 38.55835 65.20062 1.000 41.90654 384 PRO B N 1
ATOM 6098 C CA . PRO B 1 384 ? 4.83721 39.63649 66.10072 1.000 46.26284 384 PRO B CA 1
ATOM 6099 C C . PRO B 1 384 ? 4.69973 40.98554 65.40276 1.000 38.92937 384 PRO B C 1
ATOM 6100 O O . PRO B 1 384 ? 5.43812 41.31871 64.47252 1.000 40.31429 384 PRO B O 1
ATOM 6104 N N . LYS B 1 385 ? 3.74879 41.77561 65.88754 1.000 39.44106 385 LYS B N 1
ATOM 6105 C CA . LYS B 1 385 ? 3.58365 43.14858 65.42273 1.000 40.13062 385 LYS B CA 1
ATOM 6106 C C . LYS B 1 385 ? 4.66957 44.08578 65.95213 1.000 41.16963 385 LYS B C 1
ATOM 6107 O O . LYS B 1 385 ? 5.49339 43.73022 66.79346 1.000 39.36407 385 LYS B O 1
#

Radius of gyration: 29.11 Å; Cα contacts (8 Å, |Δi|>4): 1718; chains: 2; bounding box: 47×99×78 Å

Foldseek 3Di:
DDQAAAEEFEEAPAFDPVQFPCQHQQAGNDDLCVLCVVVPHHYHYFDAFNKWALLRRLQSRVCQAQWAWRASAPQVCVVQPWAGTAHGHRHPHNVQFQVNAHEYEYAACSLVSVLVNQLLQAAAAPRRVVVCVVPVVVPDDPSRNHDTPRYAAGEYELYQLQAWVLLVVLCVLVLSVVVVVVSCVSSVHDQFPGPTFNRPVRRVLGQDVPHTNVVSSVVVSPDCSSVGCGINSQCRHNVNSLVSPVRSAQAQNHFAEFAAAFQWDADPPVRFTAGHPLDDPSLRVVLRCQRNDFACDDDDGRDNQQNTAQRTHGRVRRQDNPPAAADDAPPDGHGSHYHGYDHHYPHHSSLQSNRPSHDDPPDPGNNVVVVVVSVVVNPDDD/DADQAAAEEFEAAQAFCPVQFPCQHQFAGVDDLQVLCVVVRHHYHYFDAFNKWFLLRRLQSRVCQAQWAWRASAPQVCVVFPFAGTADGHGHPHNVQFQVNAHEYEYEACSLVSVLVNQLLQAAADPRRVVVCVVPVVVPDDPSRVHDTPRYQAGEYEAYLLQAWVLLVVLCVLVLSVVVVVQVCVSSVHDQQPGPTDSRVVRHVLGQDVVHTSVRSSVCVSVDCCSVGDTINSQCRHSVNSLVSDVRSALAQSHFAEFAAEFQWDADPPPRFIAGHPLADPSQRVVLRDQRPDFDPDDDDGRDNQQRTAQRTHGRVSGFDRPPAAEDDADPDGHGSHYHGYPYHYNHHSSLCSNRDSHDDPPDPHNSVVVVVVSVVVVPDHD

Solvent-accessible surface area: 28441 Å² total; per-residue (Å²): 72,7,112,29,8,5,0,0,0,2,0,23,2,0,6,7,164,62,17,5,96,54,2,71,13,5,0,0,118,76,31,0,34,112,51,2,36,130,65,63,25,140,2,40,41,0,16,1,0,0,0,0,3,0,28,0,0,0,0,10,0,11,14,47,0,59,19,30,60,0,5,6,1,8,16,21,9,140,134,54,57,16,53,39,114,24,82,96,36,134,22,54,27,40,99,0,41,100,97,50,30,0,1,0,1,0,1,10,0,0,0,1,0,0,1,2,0,2,8,0,1,39,41,5,10,129,153,7,58,91,33,88,88,135,59,87,131,61,30,46,16,88,0,2,75,16,72,25,50,28,5,9,0,0,0,0,0,0,0,2,0,3,0,5,0,7,6,30,40,146,30,13,36,14,14,2,53,13,8,2,32,17,0,0,21,15,18,31,50,122,34,110,65,1,100,3,48,0,21,0,37,10,47,61,15,120,90,102,128,91,31,48,2,133,43,4,21,87,79,0,8,95,15,106,10,13,147,36,80,3,0,0,9,60,7,14,25,1,104,0,0,78,85,18,11,151,102,0,105,18,20,105,54,1,15,0,0,0,9,2,1,16,1,7,118,134,8,138,140,72,4,36,43,57,20,47,80,66,13,18,45,18,1,12,38,5,0,42,29,0,0,61,53,66,30,148,87,99,68,22,82,3,77,120,61,13,1,26,0,2,0,17,5,0,15,33,0,1,71,58,0,86,84,22,69,59,24,95,68,101,52,55,49,78,86,7,32,0,1,10,13,97,40,31,114,18,4,1,6,15,0,0,1,10,14,76,60,54,57,18,50,81,80,222,27,1,57,28,3,2,47,60,2,2,71,65,1,79,65,3,78,172,124,30,6,108,26,8,4,0,0,0,1,0,27,1,0,4,5,123,71,21,5,166,45,3,71,16,5,0,1,120,76,29,0,22,118,50,1,45,126,64,65,18,129,3,41,19,0,17,2,0,0,0,0,2,0,27,0,0,0,0,13,0,11,14,43,0,60,18,28,58,0,3,6,1,8,6,10,10,140,103,42,60,12,54,39,114,22,75,95,42,133,22,54,22,39,103,0,45,115,93,46,24,0,1,0,2,0,2,9,0,0,0,0,0,0,4,2,0,2,11,0,1,42,48,5,11,121,109,6,59,94,28,92,90,131,64,87,134,57,26,42,15,88,0,1,77,13,75,23,43,27,4,7,0,0,0,0,0,0,0,2,0,0,0,5,0,12,8,33,38,148,47,15,32,17,16,0,74,19,8,1,32,13,0,1,10,9,23,12,44,103,39,121,58,1,100,3,32,0,18,0,40,8,47,62,19,93,84,99,132,92,26,61,2,144,46,5,18,82,79,0,14,95,13,108,12,10,149,41,91,6,0,0,9,52,8,14,25,0,110,0,0,41,70,11,6,146,100,0,111,17,20,106,56,0,15,2,0,0,8,1,2,18,1,7,116,154,9,152,136,78,12,30,41,56,8,44,73,74,6,15,28,14,2,3,24,2,0,19,51,1,0,60,51,74,28,150,89,106,71,21,86,2,76,125,56,9,2,24,0,2,0,18,4,0,14,34,0,1,72,62,0,70,84,20,69,54,23,98,63,102,57,61,44,87,84,8,31,0,2,9,11,99,40,30,111,17,2,1,11,12,0,0,1,26,14,61,63,31,44,13,56,78,79,222,25,0,56,28,3,2,49,60,2,1,70,66,1,54,58,4,77,164

Secondary structure (DSSP, 8-state):
---PPEEEE--TT---TTSSTT-BTTTBTS-HHHHHHHTT--EEEE---SSB-HHHHHHHHHHHHH-EEEE--HHHHHHHTS-SEEEEE--S-TT-SSSS-EEEEEETHHHHHHHHHHHHHHH--HHHHHHHHH-GGG---GGGT-----EEEEEEES--TT--TTGGGS-HHHHHHHHHHHHHHHTT--GGG------BGGGTBPPPTT--HHHHHHHHHTSGGGGSSSBHHHHHSHHHHHHHHTTS---TTSEEEEE-EE-EEE-TTT--EEE-TTS-TTTHHHHHHHHH--B-SSSSPB-GGG--BSSSSBHHHHS--TTS-EEE-SSSPPTTSEEEPPPEET--TTGGGT-SS---TTSSSHHHHHHHHHHHHHT---/----PPEEEE--TT---TTSSTT-BTTTBTS-HHHHHHHTT--EEEE---SSB-HHHHHHHHHHHHH-EEEE--HHHHHHHTS-SEEEEE--SSTT-SSSS-EEEEEETHHHHHHHHHHHHHHH--HHHHHHHHH-GGG---HHHH-----EEEEEEES--TT--TTGGGS-HHHHHHHHHHHHHHHTT--GGG-------GGGT-PPPTT--HHHHHHHHHHSGGGGSSSBHHHHTSHHHHHHHHTTS---TTSEEEEE-EE-EEE-TTT--EEE-TTS-GGGHHHHHHHTT--B-SSSSPB-GGG--BSSSSBHHHHS--TTS-EEE--SSPPTTSEEEPPPEET--GGGGGT-TT---TTSSSHHHHHHHHHHHHHT---

B-factor: mean 32.9, std 7.99, range [15.48, 159.19]